Protein AF-A0AAD6MVU9-F1 (afdb_monomer_lite)

Foldseek 3Di:
DEEEEAEFQQLCRVLVVVLCVPPVVAAEAEEPDAADLDLDDPPPDDPLLPDDDDDDDPDDDRPHYHPDLVVSCVVCVVVLVGHYYYHRPQDDVSVVVQVVDLSYAYEYGGEPLVLSQVSSCVSCVVSVHHRDDSVSSVVSRCCCAPNPPRHCVVSVVPGLHYHYDHDNDSVVVSVVCVLQVPVPSCSSPPDLLVVQLVVQVVLLVVALQLAGRKKKFKDAPSDTLFIFIKWADPPFDTVVRVRQVVRPVPDHPPPPPVSGRIDHGLRRRDVSNDLVNQDARMEMEMAEQDDPVSLVVCLVSHHQEYEYAYYDPCNVVSCVSCVVSNHHYYYDDDPSQQQAEAEEEPDDDFFCLLVQLLCVVLRYHYDYDPALVVLVVGLAYEYEDFAQLQVRQVSCVVRVNLVSVVVCVVVLGAYEAEASGQVLCEQEEPSDPVGGHSHNHPFYKYFDDLPQAFPPPFAWWAFQKDDPCNQKDFLQGFLLAIFTAQHRIFGFDDPPPVVVVVKTFTWADDPNTIGTQWIDDRNYTYGNTDLSARAPSSSSSSSCSVVVVGIDGDDVVRSVNHDGDGFAAEEEEWEWEQDPLLETDTDAPDDPDDDPPPDDDDPRDYDDLVHLLVLLLQQQLLPHQEYEYEYPYDPVQDFLLRPSVLVNQLSNSSRRSHAYEYEDPQAFDQGNVRDTDGSQNSLSSSRHSHHQAYEAEQQLVVLLVVCVVVVNDAPCRGSLQNNCNRRNLSRYEYEWEWEKDFDQDPVVAPDDKDQDPDADPVRGRIIFIWTADPRRPGTDSDTPLSSLLSSVSSRHQEYEYEYPVQAPVLQAFDLVVQQVNVVRDSHAYETDGNNNDLVSSLCNVVSHPHSHYYDYPCCVVPVDGPNRSQVVCVVVVGGHRDRDDHD

Sequence (887 aa):
MLIGLCGGICAGKHTIAEYLIQHQGFQLLELAEKPPHHFAEDSDDDPRLHASEIKRNGDSKSEFVFQTADALLDFVTKRWQERWVTTDIADGTTLDRFLLRPFFLLVSVDAPVSLRWKRFSDRCWRRQLDPPDLEKFVLWNDRHLYQKDIGRVYLTDKAQVRLFNPSSSLDELHKSLKTLDLADEQRLRPNWDQYFMQLASLAAQRSNCMKRRVGCVLVRECRVISTGYNGTPRHLANCNEGGCPRCNRGDGGGVGLSTCLCLHAEENALLEAGRERIREGAILYCDTCPCLTCTVKITQVGISEVVYSQGYNMDKDSAAILESAGVRLRQFSPKFFAMPTVHLLDYVAGNIRSLVNAINQVGYEVEWVKSPEDVKNADKLILPGVGHFGHCLSQLEKGGFLGPIREHISAGKPFMGICVGLQALFQGSEEDPNVPGLGLIPIHIQKFDDLTKSVPHIGWNSALNTGDAKEQSFYGLRPSSKYYYVHSYAALYEPGVLEKDGWSVATATYGEQEFIGAISRGNIFGTQFHPEKSGVAGLRAIRAFLTGDKFQTLPQEILAAQKDGLTRRVIACLDVRTNDSGDLVVTKGDQYDVREKSGVDAGGQVRNLGKPVDMAKKYYEQGSDEVTFLNITSFRNCPLADTPMLEILRRTSETVFVPLTIGGGIKDAVDTDGTHVPALDVATMYFKSGADKVSIGSDAVFAAEDYYQAGKKLSGTTAIETISQAYGKQAVVVSVDPKRVYVDRPEDTHHHTLKTAYPNAAGQSYCWYQCTVKGGRETRDMDVRQLVQAVEAMGAGEILLNCIDKDGSNSGFDLELINDVKASIKIPVIASSGAGNPGHFAEVFNKTSTDAALGAGMFHRGEYTVSEVKDYLQNDGFLVRQFEAEI

pLDDT: mean 85.78, std 14.1, range [27.03, 98.62]

InterPro domains:
  IPR002125 Cytidine and deoxycytidylate deaminase domain [PF00383] (191-309)
  IPR002125 Cytidine and deoxycytidylate deaminase domain [PS51747] (191-329)
  IPR004651 Histidine biosynthesis, HisF [TIGR00735] (566-881)
  IPR004651 Histidine biosynthesis, HisF [cd04731] (568-875)
  IPR006062 Histidine biosynthesis protein [PF00977] (569-865)
  IPR010139 Imidazole glycerol phosphate synthase, subunit H [MF_00278] (341-548)
  IPR010139 Imidazole glycerol phosphate synthase, subunit H [TIGR01855] (342-546)
  IPR010139 Imidazole glycerol phosphate synthase, subunit H [cd01748] (342-546)
  IPR011060 Ribulose-phosphate binding barrel [SSF51366] (566-882)
  IPR013785 Aldolase-type TIM barrel [G3DSA:3.20.20.70] (568-884)
  IPR016192 APOBEC/CMP deaminase, zinc-binding [PS00903] (264-298)
  IPR016193 Cytidine deaminase-like [SSF53927] (193-333)
  IPR017926 Glutamine amidotransferase [PF00117] (344-535)
  IPR027417 P-loop containing nucleoside triphosphate hydrolase [G3DSA:3.40.50.300] (2-181)
  IPR027417 P-loop containing nucleoside triphosphate hydrolase [SSF52540] (1-174)
  IPR029062 Class I glutamine amidotransferase-like [G3DSA:3.40.50.880] (341-565)
  IPR029062 Class I glutamine amidotransferase-like [SSF52317] (339-546)
  IPR035105 Deoxycytidylate deaminase domain [cd01286] (193-322)
  IPR050064 Imidazole glycerol phosphate synthase HisA/HisF [PTHR21235] (564-882)

Organism: NCBI:txid1324776

Structure (mmCIF, N/CA/C/O backbone):
data_AF-A0AAD6MVU9-F1
#
_entry.id   AF-A0AAD6MVU9-F1
#
loop_
_atom_site.group_PDB
_atom_site.id
_atom_site.type_symbol
_atom_site.label_atom_id
_atom_site.label_alt_id
_atom_site.label_comp_id
_atom_site.label_asym_id
_atom_site.label_entity_id
_atom_site.label_seq_id
_atom_site.pdbx_PDB_ins_code
_atom_site.Cartn_x
_atom_site.Cartn_y
_atom_site.Cartn_z
_atom_site.occupancy
_atom_site.B_iso_or_equiv
_atom_site.auth_seq_id
_atom_site.auth_comp_id
_atom_site.auth_asym_id
_atom_site.auth_atom_id
_atom_site.pdbx_PDB_model_num
ATOM 1 N N . MET A 1 1 ? -15.084 7.248 42.751 1.00 89.50 1 MET A N 1
ATOM 2 C CA . MET A 1 1 ? -13.781 7.167 42.052 1.00 89.50 1 MET A CA 1
ATOM 3 C C . MET A 1 1 ? -12.964 8.421 42.328 1.00 89.50 1 MET A C 1
ATOM 5 O O . MET A 1 1 ? -13.518 9.508 42.246 1.00 89.50 1 MET A O 1
ATOM 9 N N . LEU A 1 2 ? -11.669 8.288 42.624 1.00 94.00 2 LEU A N 1
ATOM 10 C CA . LEU A 1 2 ? -10.720 9.401 42.752 1.00 94.00 2 LEU A CA 1
ATOM 11 C C . LEU A 1 2 ? -9.628 9.272 41.685 1.00 94.00 2 LEU A C 1
ATOM 13 O O . LEU A 1 2 ? -8.899 8.285 41.682 1.00 94.00 2 LEU A O 1
ATOM 17 N N . ILE A 1 3 ? -9.502 10.261 40.803 1.00 94.12 3 ILE A N 1
ATOM 18 C CA . ILE A 1 3 ? -8.452 10.323 39.783 1.00 94.12 3 ILE A CA 1
ATOM 19 C C . ILE A 1 3 ? -7.361 11.296 40.228 1.00 94.12 3 ILE A C 1
ATOM 21 O O . ILE A 1 3 ? -7.610 12.477 40.453 1.00 94.12 3 ILE A O 1
ATOM 25 N N . GLY A 1 4 ? -6.137 10.796 40.318 1.00 93.56 4 GLY A N 1
ATOM 26 C CA . GLY A 1 4 ? -4.933 11.595 40.477 1.00 93.56 4 GLY A CA 1
ATOM 27 C C . GLY A 1 4 ? -4.269 11.849 39.132 1.00 93.56 4 GLY A C 1
ATOM 28 O O . GLY A 1 4 ? -4.043 10.900 38.387 1.00 93.56 4 GLY A O 1
ATOM 29 N N . LEU A 1 5 ? -3.922 13.096 38.818 1.00 92.69 5 LEU A N 1
ATOM 30 C CA . LEU A 1 5 ? -3.217 13.441 37.581 1.00 92.69 5 LEU A CA 1
ATOM 31 C C . LEU A 1 5 ? -1.790 13.912 37.877 1.00 92.69 5 LEU A C 1
ATOM 33 O O . LEU A 1 5 ? -1.588 14.928 38.542 1.00 92.69 5 LEU A O 1
ATOM 37 N N . CYS A 1 6 ? -0.793 13.226 37.319 1.00 89.75 6 CYS A N 1
ATOM 38 C CA . CYS A 1 6 ? 0.615 13.626 37.382 1.00 89.75 6 CYS A CA 1
ATOM 39 C C . CYS A 1 6 ? 1.203 13.807 35.971 1.00 89.75 6 CYS A C 1
ATOM 41 O O . CYS A 1 6 ? 0.567 13.484 34.971 1.00 89.75 6 CYS A O 1
ATOM 43 N N . GLY A 1 7 ? 2.393 14.406 35.861 1.00 86.88 7 GLY A N 1
ATOM 44 C CA . GLY A 1 7 ? 3.045 14.577 34.559 1.00 86.88 7 GLY A CA 1
ATOM 45 C C . GLY A 1 7 ? 4.036 15.733 34.469 1.00 86.88 7 GLY A C 1
ATOM 46 O O . GLY A 1 7 ? 4.140 16.579 35.376 1.00 86.88 7 GLY A O 1
ATOM 47 N N . GLY A 1 8 ? 4.731 15.776 33.331 1.00 82.94 8 GLY A N 1
ATOM 48 C CA . GLY A 1 8 ? 5.742 16.779 33.000 1.00 82.94 8 GLY A CA 1
ATOM 49 C C . GLY A 1 8 ? 5.197 18.207 32.877 1.00 82.94 8 GLY A C 1
ATOM 50 O O . GLY A 1 8 ? 3.982 18.463 32.873 1.00 82.94 8 GLY A O 1
ATOM 51 N N . ILE A 1 9 ? 6.116 19.169 32.778 1.00 85.88 9 ILE A N 1
ATOM 52 C CA . ILE A 1 9 ? 5.793 20.587 32.567 1.00 85.88 9 ILE A CA 1
ATOM 53 C C . ILE A 1 9 ? 4.980 20.716 31.273 1.00 85.88 9 ILE A C 1
ATOM 55 O O . ILE A 1 9 ? 5.391 20.204 30.237 1.00 85.88 9 ILE A O 1
ATOM 59 N N . CYS A 1 10 ? 3.810 21.362 31.336 1.00 85.56 10 CYS A N 1
ATOM 60 C CA . CYS A 1 10 ? 2.915 21.590 30.188 1.00 85.56 10 CYS A CA 1
ATOM 61 C C . CYS A 1 10 ? 2.431 20.339 29.417 1.00 85.56 10 CYS A C 1
ATOM 63 O O . CYS A 1 10 ? 1.981 20.450 28.276 1.00 85.56 10 CYS A O 1
ATOM 65 N N . ALA A 1 11 ? 2.412 19.163 30.053 1.00 85.50 11 ALA A N 1
ATOM 66 C CA . ALA A 1 11 ? 1.890 17.934 29.439 1.00 85.50 11 ALA A CA 1
ATOM 67 C C . ALA A 1 11 ? 0.358 17.923 29.215 1.00 85.50 11 ALA A C 1
ATOM 69 O O . ALA A 1 11 ? -0.141 17.183 28.372 1.00 85.50 11 ALA A O 1
ATOM 70 N N . GLY A 1 12 ? -0.396 18.782 29.916 1.00 86.44 12 GLY A N 1
ATOM 71 C CA . GLY A 1 12 ? -1.854 18.918 29.747 1.00 86.44 12 GLY A CA 1
ATOM 72 C C . GLY A 1 12 ? -2.711 18.367 30.893 1.00 86.44 12 GLY A C 1
ATOM 73 O O . GLY A 1 12 ? -3.924 18.295 30.755 1.00 86.44 12 GLY A O 1
ATOM 74 N N . LYS A 1 13 ? -2.119 18.023 32.046 1.00 88.56 13 LYS A N 1
ATOM 75 C CA . LYS A 1 13 ? -2.857 17.489 33.211 1.00 88.56 13 LYS A CA 1
ATOM 76 C C . LYS A 1 13 ? -4.046 18.346 33.679 1.00 88.56 13 LYS A C 1
ATOM 78 O O . LYS A 1 13 ? -5.113 17.804 33.917 1.00 88.56 13 LYS A O 1
ATOM 83 N N . HIS A 1 14 ? -3.901 19.671 33.755 1.00 87.44 14 HIS A N 1
ATOM 84 C CA . HIS A 1 14 ? -5.002 20.552 34.180 1.00 87.44 14 HIS A CA 1
ATOM 85 C C . HIS A 1 14 ? -6.142 20.571 33.161 1.00 87.44 14 HIS A C 1
ATOM 87 O O . HIS A 1 14 ? -7.301 20.536 33.540 1.00 87.44 14 HIS A O 1
ATOM 93 N N . THR A 1 15 ? -5.813 20.535 31.871 1.00 87.88 15 THR A N 1
ATOM 94 C CA . THR A 1 15 ? -6.799 20.440 30.791 1.00 87.88 15 THR A CA 1
ATOM 95 C C . THR A 1 15 ? -7.593 19.136 30.867 1.00 87.88 15 THR A C 1
ATOM 97 O O . THR A 1 15 ? -8.798 19.127 30.653 1.00 87.88 15 THR A O 1
ATOM 100 N N . ILE A 1 16 ? -6.939 18.029 31.227 1.00 89.62 16 ILE A N 1
ATOM 101 C CA . ILE A 1 16 ? -7.624 16.749 31.448 1.00 89.62 16 ILE A CA 1
ATOM 102 C C . ILE A 1 16 ? -8.516 16.820 32.695 1.00 89.62 16 ILE A C 1
ATOM 104 O O . ILE A 1 16 ? -9.639 16.328 32.651 1.00 89.62 16 ILE A O 1
ATOM 108 N N . ALA A 1 17 ? -8.069 17.463 33.781 1.00 89.44 17 ALA A N 1
ATOM 109 C CA . ALA A 1 17 ? -8.919 17.698 34.952 1.00 89.44 17 ALA A CA 1
ATOM 110 C C . ALA A 1 17 ? -10.170 18.513 34.587 1.00 89.44 17 ALA A C 1
ATOM 112 O O . ALA A 1 17 ? -11.277 18.124 34.947 1.00 89.44 17 ALA A O 1
ATOM 113 N N . GLU A 1 18 ? -10.006 19.599 33.827 1.00 88.25 18 GLU A N 1
ATOM 114 C CA . GLU A 1 18 ? -11.110 20.425 33.322 1.00 88.25 18 GLU A CA 1
ATOM 115 C C . GLU A 1 18 ? -12.086 19.602 32.474 1.00 88.25 18 GLU A C 1
ATOM 117 O O . GLU A 1 18 ? -13.294 19.680 32.691 1.00 88.25 18 GLU A O 1
ATOM 122 N N . TYR A 1 19 ? -11.577 18.749 31.581 1.00 89.75 19 TYR A N 1
ATOM 123 C CA . TYR A 1 19 ? -12.406 17.839 30.792 1.00 89.75 19 TYR A CA 1
ATOM 124 C C . TYR A 1 19 ? -13.219 16.880 31.677 1.00 89.75 19 TYR A C 1
ATOM 126 O O . TYR A 1 19 ? -14.423 16.721 31.474 1.00 89.75 19 TYR A O 1
ATOM 134 N N . LEU A 1 20 ? -12.591 16.264 32.685 1.00 90.19 20 LEU A N 1
ATOM 135 C CA . LEU A 1 20 ? -13.273 15.358 33.616 1.00 90.19 20 LEU A CA 1
ATOM 136 C C . LEU A 1 20 ? -14.393 16.074 34.385 1.00 90.19 20 LEU A C 1
ATOM 138 O O . LEU A 1 20 ? -15.473 15.510 34.573 1.00 90.19 20 LEU A O 1
ATOM 142 N N . ILE A 1 21 ? -14.158 17.322 34.793 1.00 90.19 21 ILE A N 1
ATOM 143 C CA . ILE A 1 21 ? -15.142 18.141 35.507 1.00 90.19 21 ILE A CA 1
ATOM 144 C C . ILE A 1 21 ? -16.312 18.504 34.587 1.00 90.19 21 ILE A C 1
ATOM 146 O O . ILE A 1 21 ? -17.469 18.266 34.930 1.00 90.19 21 ILE A O 1
ATOM 150 N N . GLN A 1 22 ? -16.021 19.034 33.399 1.00 87.31 22 GLN A N 1
ATOM 151 C CA . GLN A 1 22 ? -17.035 19.558 32.480 1.00 87.31 22 GLN A CA 1
ATOM 152 C C . GLN A 1 22 ? -17.851 18.461 31.788 1.00 87.31 22 GLN A C 1
ATOM 154 O O . GLN A 1 22 ? -19.041 18.648 31.542 1.00 87.31 22 GLN A O 1
ATOM 159 N N . HIS A 1 23 ? -17.228 17.325 31.466 1.00 86.00 23 HIS A N 1
ATOM 160 C CA . HIS A 1 23 ? -17.834 16.301 30.611 1.00 86.00 23 HIS A CA 1
ATOM 161 C C . HIS A 1 23 ? -18.105 14.969 31.313 1.00 86.00 23 HIS A C 1
ATOM 163 O O . HIS A 1 23 ? -18.920 14.192 30.818 1.00 86.00 23 HIS A O 1
ATOM 169 N N . GLN A 1 24 ? -17.454 14.681 32.445 1.00 85.75 24 GLN A N 1
ATOM 170 C CA . GLN A 1 24 ? -17.607 13.403 33.155 1.00 85.75 24 GLN A CA 1
ATOM 171 C C . GLN A 1 24 ? -18.107 13.551 34.601 1.00 85.75 24 GLN A C 1
ATOM 173 O O . GLN A 1 24 ? -18.178 12.557 35.330 1.00 85.75 24 GLN A O 1
ATOM 178 N N . GLY A 1 25 ? -18.508 14.761 35.009 1.00 88.56 25 GLY A N 1
ATOM 179 C CA . GLY A 1 25 ? -19.141 15.025 36.304 1.00 88.56 25 GLY A CA 1
ATOM 180 C C . GLY A 1 25 ? -18.203 14.872 37.502 1.00 88.56 25 GLY A C 1
ATOM 181 O O . GLY A 1 25 ? -18.663 14.545 38.592 1.00 88.56 25 GLY A O 1
ATOM 182 N N . PHE A 1 26 ? -16.894 15.047 37.303 1.00 92.56 26 PHE A N 1
ATOM 183 C CA . PHE A 1 26 ? -15.924 15.045 38.396 1.00 92.56 26 PHE A CA 1
ATOM 184 C C . PHE A 1 26 ? -15.922 16.380 39.148 1.00 92.56 26 PHE A C 1
ATOM 186 O O . PHE A 1 26 ? -16.211 17.431 38.582 1.00 92.56 26 PHE A O 1
ATOM 193 N N . GLN A 1 27 ? -15.533 16.348 40.419 1.00 91.50 27 GLN A N 1
ATOM 194 C CA . GLN A 1 27 ? -15.290 17.538 41.231 1.00 91.50 27 GLN A CA 1
ATOM 195 C C . GLN A 1 27 ? -13.815 17.619 41.635 1.00 91.50 27 GLN A C 1
ATOM 197 O O . GLN A 1 27 ? -13.184 16.604 41.940 1.00 91.50 27 GLN A O 1
ATOM 202 N N . LEU A 1 28 ? -13.259 18.831 41.608 1.00 90.88 28 LEU A N 1
ATOM 203 C CA . LEU A 1 28 ? -11.859 19.084 41.941 1.00 90.88 28 LEU A CA 1
ATOM 204 C C . LEU A 1 28 ? -11.642 19.060 43.459 1.00 90.88 28 LEU A C 1
ATOM 206 O O . LEU A 1 28 ? -12.373 19.721 44.195 1.00 90.88 28 LEU A O 1
ATOM 210 N N . LEU A 1 29 ? -10.603 18.353 43.903 1.00 90.62 29 LEU A N 1
ATOM 211 C CA . LEU A 1 29 ? -10.089 18.396 45.271 1.00 90.62 29 LEU A CA 1
ATOM 212 C C . LEU A 1 29 ? -8.686 18.999 45.277 1.00 90.62 29 LEU A C 1
ATOM 214 O O . LEU A 1 29 ? -7.821 18.563 44.508 1.00 90.62 29 LEU A O 1
ATOM 218 N N . GLU A 1 30 ? -8.460 19.951 46.177 1.00 87.12 30 GLU A N 1
ATOM 219 C CA . GLU A 1 30 ? -7.196 20.686 46.282 1.00 87.12 30 GLU A CA 1
ATOM 220 C C . GLU A 1 30 ? -6.550 20.498 47.660 1.00 87.12 30 GLU A C 1
ATOM 222 O O . GLU A 1 30 ? -7.236 20.373 48.684 1.00 87.12 30 GLU A O 1
ATOM 227 N N . LEU A 1 31 ? -5.217 20.515 47.690 1.00 83.56 31 LEU A N 1
ATOM 228 C CA . LEU A 1 31 ? -4.439 20.581 48.927 1.00 83.56 31 LEU A CA 1
ATOM 229 C C . LEU A 1 31 ? -3.981 22.022 49.195 1.00 83.56 31 LEU A C 1
ATOM 231 O O . LEU A 1 31 ? -3.546 22.733 48.291 1.00 83.56 31 LEU A O 1
ATOM 235 N N . ALA A 1 32 ? -4.095 22.465 50.450 1.00 75.19 32 ALA A N 1
ATOM 236 C CA . ALA A 1 32 ? -3.745 23.825 50.864 1.00 75.19 32 ALA A CA 1
ATOM 237 C C . ALA A 1 32 ? -2.238 24.103 50.730 1.00 75.19 32 ALA A C 1
ATOM 239 O O . ALA A 1 32 ? -1.842 25.199 50.332 1.00 75.19 32 ALA A O 1
ATOM 240 N N . GLU A 1 33 ? -1.402 23.102 51.020 1.00 66.12 33 GLU A N 1
ATOM 241 C CA . GLU A 1 33 ? 0.029 23.135 50.727 1.00 66.12 33 GLU A CA 1
ATOM 242 C C . GLU A 1 33 ? 0.256 22.755 49.261 1.00 66.12 33 GLU A C 1
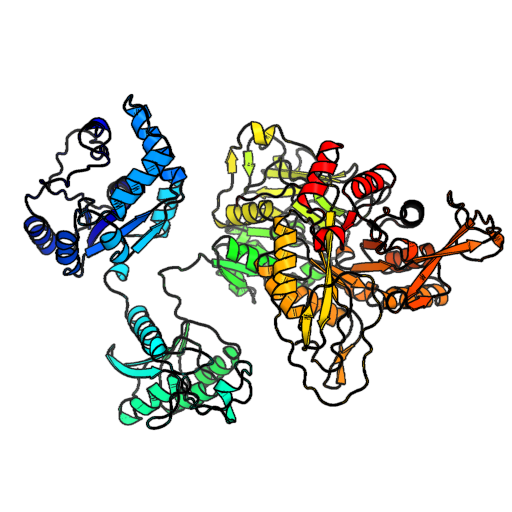ATOM 244 O O . GLU A 1 33 ? 0.245 21.582 48.884 1.00 66.12 33 GLU A O 1
ATOM 249 N N . LYS A 1 34 ? 0.458 23.768 48.414 1.00 61.75 34 LYS A N 1
ATOM 250 C CA . LYS A 1 34 ? 0.869 23.552 47.025 1.00 61.75 34 LYS A CA 1
ATOM 251 C C . LYS A 1 34 ? 2.369 23.227 47.004 1.00 61.75 34 LYS A C 1
ATOM 253 O O . LYS A 1 34 ? 3.143 23.970 47.611 1.00 61.75 34 LYS A O 1
ATOM 258 N N . PRO A 1 35 ? 2.810 22.160 46.314 1.00 55.78 35 PRO A N 1
ATOM 259 C CA . PRO A 1 35 ? 4.232 21.866 46.200 1.00 55.78 35 PRO A CA 1
ATOM 260 C C . PRO A 1 35 ? 4.964 23.038 45.532 1.00 55.78 35 PRO A C 1
ATOM 262 O O . PRO A 1 35 ? 4.426 23.608 44.575 1.00 55.78 35 PRO A O 1
ATOM 265 N N . PRO A 1 36 ? 6.178 23.393 45.988 1.00 52.28 36 PRO A N 1
ATOM 266 C CA . PRO A 1 36 ? 6.953 24.452 45.364 1.00 52.28 36 PRO A CA 1
ATOM 267 C C . PRO A 1 36 ? 7.212 24.098 43.897 1.00 52.28 36 PRO A C 1
ATOM 269 O O . PRO A 1 36 ? 7.791 23.063 43.566 1.00 52.28 36 PRO A O 1
ATOM 272 N N . HIS A 1 37 ? 6.740 24.953 42.997 1.00 52.88 37 HIS A N 1
ATOM 273 C CA . HIS A 1 37 ? 6.951 24.833 41.560 1.00 52.88 37 HIS A CA 1
ATOM 274 C C . HIS A 1 37 ? 8.289 25.477 41.174 1.00 52.88 37 HIS A C 1
ATOM 276 O O . HIS A 1 37 ? 8.304 26.364 40.331 1.00 52.88 37 HIS A O 1
ATOM 282 N N . HIS A 1 38 ? 9.394 25.056 41.793 1.00 52.22 38 HIS A N 1
ATOM 283 C CA . HIS A 1 38 ? 10.708 25.587 41.437 1.00 52.22 38 HIS A CA 1
ATOM 284 C C . HIS A 1 38 ? 11.163 24.996 40.107 1.00 52.22 38 HIS A C 1
ATOM 286 O O . HIS A 1 38 ? 11.596 23.845 40.040 1.00 52.22 38 HIS A O 1
ATOM 292 N N . PHE A 1 39 ? 11.010 25.768 39.029 1.00 52.72 39 PHE A N 1
ATOM 293 C CA . PHE A 1 39 ? 11.530 25.390 37.715 1.00 52.72 39 PHE A CA 1
ATOM 294 C C . PHE A 1 39 ? 12.964 25.915 37.512 1.00 52.72 39 PHE A C 1
ATOM 296 O O . PHE A 1 39 ? 13.703 25.348 36.707 1.00 52.72 39 PHE A O 1
ATOM 303 N N . ALA A 1 40 ? 13.384 26.940 38.269 1.00 47.25 40 ALA A N 1
ATOM 304 C CA . ALA A 1 40 ? 14.672 27.631 38.141 1.00 47.25 40 ALA A CA 1
ATOM 305 C C . ALA A 1 40 ? 15.431 27.794 39.482 1.00 47.25 40 ALA A C 1
ATOM 307 O O . ALA A 1 40 ? 14.891 27.507 40.546 1.00 47.25 40 ALA A O 1
ATOM 308 N N . GLU A 1 41 ? 16.702 28.225 39.423 1.00 45.50 41 GLU A N 1
ATOM 309 C CA . GLU A 1 41 ? 17.428 28.749 40.599 1.00 45.50 41 GLU A CA 1
ATOM 310 C C . GLU A 1 41 ? 16.783 30.074 41.050 1.00 45.50 41 GLU A C 1
ATOM 312 O O . GLU A 1 41 ? 16.230 30.787 40.210 1.00 45.50 41 GLU A O 1
ATOM 317 N N . ASP A 1 42 ? 16.859 30.393 42.348 1.00 42.94 42 ASP A N 1
ATOM 318 C CA . ASP A 1 42 ? 16.084 31.420 43.083 1.00 42.94 42 ASP A CA 1
ATOM 319 C C . ASP A 1 42 ? 15.982 32.840 42.458 1.00 42.94 42 ASP A C 1
ATOM 321 O O . ASP A 1 42 ? 15.224 33.667 42.963 1.00 42.94 42 ASP A O 1
ATOM 325 N N . SER A 1 43 ? 16.696 33.163 41.371 1.00 42.94 43 SER A N 1
ATOM 326 C CA . SER A 1 43 ? 16.616 34.456 40.668 1.00 42.94 43 SER A CA 1
ATOM 327 C C . SER A 1 43 ? 15.764 34.482 39.386 1.00 42.94 43 SER A C 1
ATOM 329 O O . SER A 1 43 ? 15.484 35.575 38.901 1.00 42.94 43 SER A O 1
ATOM 331 N N . ASP A 1 44 ? 15.364 33.331 38.828 1.00 47.31 44 ASP A N 1
ATOM 332 C CA . ASP A 1 44 ? 14.677 33.224 37.515 1.00 47.31 44 ASP A CA 1
ATOM 333 C C . ASP A 1 44 ? 13.225 32.694 37.606 1.00 47.31 44 ASP A C 1
ATOM 335 O O . ASP A 1 44 ? 12.523 32.582 36.597 1.00 47.31 44 ASP A O 1
ATOM 339 N N . ASP A 1 45 ? 12.765 32.342 38.809 1.00 49.59 45 ASP A N 1
ATOM 340 C CA . ASP A 1 45 ? 11.480 31.683 39.061 1.00 49.59 45 ASP A CA 1
ATOM 341 C C . ASP A 1 45 ? 10.358 32.731 39.236 1.00 49.59 45 ASP A C 1
ATOM 343 O O . ASP A 1 45 ? 10.011 33.136 40.345 1.00 49.59 45 ASP A O 1
ATOM 347 N N . ASP A 1 46 ? 9.810 33.244 38.126 1.00 55.62 46 ASP A N 1
ATOM 348 C CA . ASP A 1 46 ? 8.706 34.215 38.176 1.00 55.62 46 ASP A CA 1
ATOM 349 C C . ASP A 1 46 ? 7.392 33.526 38.613 1.00 55.62 46 ASP A C 1
ATOM 351 O O . ASP A 1 46 ? 6.893 32.649 37.893 1.00 55.62 46 ASP A O 1
ATOM 355 N N . PRO A 1 47 ? 6.746 33.945 39.721 1.00 54.78 47 PRO A N 1
ATOM 356 C CA . PRO A 1 47 ? 5.483 33.366 40.194 1.00 54.78 47 PRO A CA 1
ATOM 357 C C . PRO A 1 47 ? 4.353 33.412 39.153 1.00 54.78 47 PRO A C 1
ATOM 359 O O . PRO A 1 47 ? 3.411 32.614 39.186 1.00 54.78 47 PRO A O 1
ATOM 362 N N . ARG A 1 48 ? 4.443 34.331 38.182 1.00 54.16 48 ARG A N 1
ATOM 363 C CA . ARG A 1 48 ? 3.531 34.436 37.038 1.00 54.16 48 ARG A CA 1
ATOM 364 C C . ARG A 1 48 ? 3.722 33.316 36.011 1.00 54.16 48 ARG A C 1
ATOM 366 O O . ARG A 1 48 ? 2.918 33.252 35.087 1.00 54.16 48 ARG A O 1
ATOM 373 N N . LEU A 1 49 ? 4.703 32.422 36.126 1.00 52.28 49 LEU A N 1
ATOM 374 C CA . LEU A 1 49 ? 4.892 31.264 35.233 1.00 52.28 49 LEU A CA 1
ATOM 375 C C . LEU A 1 49 ? 4.177 29.995 35.722 1.00 52.28 49 LEU A C 1
ATOM 377 O O . LEU A 1 49 ? 3.933 29.069 34.936 1.00 52.28 49 LEU A O 1
ATOM 381 N N . HIS A 1 50 ? 3.765 29.955 36.992 1.00 57.94 50 HIS A N 1
ATOM 382 C CA . HIS A 1 50 ? 3.016 28.827 37.541 1.00 57.94 50 HIS A CA 1
ATOM 383 C C . HIS A 1 50 ? 1.691 28.617 36.796 1.00 57.94 50 HIS A C 1
ATOM 385 O O . HIS A 1 50 ? 1.069 29.559 36.297 1.00 57.94 50 HIS A O 1
ATOM 391 N N . ALA A 1 51 ? 1.254 27.361 36.661 1.00 53.12 51 ALA A N 1
ATOM 392 C CA . ALA A 1 51 ? 0.003 27.047 35.972 1.00 53.12 51 ALA A CA 1
ATOM 393 C C . ALA A 1 51 ? -1.153 27.877 36.559 1.00 53.12 51 ALA A C 1
ATOM 395 O O . ALA A 1 51 ? -1.241 28.055 37.768 1.00 53.12 51 ALA A O 1
ATOM 396 N N . SER A 1 52 ? -1.993 28.450 35.691 1.00 48.91 52 SER A N 1
ATOM 397 C CA . SER A 1 52 ? -3.187 29.172 36.135 1.00 48.91 52 SER A CA 1
ATOM 398 C C . SER A 1 52 ? -4.053 28.201 36.908 1.00 48.91 52 SER A C 1
ATOM 400 O O . SER A 1 52 ? -4.366 27.134 36.380 1.00 48.91 52 SER A O 1
ATOM 402 N N . GLU A 1 53 ? -4.451 28.605 38.109 1.00 50.59 53 GLU A N 1
ATOM 403 C CA . GLU A 1 53 ? -5.629 28.059 38.771 1.00 50.59 53 GLU A CA 1
ATOM 404 C C . GLU A 1 53 ? -6.758 27.964 37.736 1.00 50.59 53 GLU A C 1
ATOM 406 O O . GLU A 1 53 ? -6.940 28.888 36.931 1.00 50.59 53 GLU A O 1
ATOM 411 N N . ILE A 1 54 ? -7.443 26.820 37.709 1.00 46.78 54 ILE A N 1
ATOM 412 C CA . ILE A 1 54 ? -8.553 26.524 36.797 1.00 46.78 54 ILE A CA 1
ATOM 413 C C . ILE A 1 54 ? -9.476 27.753 36.743 1.00 46.78 54 ILE A C 1
ATOM 415 O O . ILE A 1 54 ? -9.923 28.247 37.782 1.00 46.78 54 ILE A O 1
ATOM 419 N N . LYS A 1 55 ? -9.670 28.322 35.540 1.00 41.16 55 LYS A N 1
ATOM 420 C CA . LYS A 1 55 ? -10.344 29.621 35.360 1.00 41.16 55 LYS A CA 1
ATOM 421 C C . LYS A 1 55 ? -11.761 29.554 35.935 1.00 41.16 55 LYS A C 1
ATOM 423 O O . LYS A 1 55 ? -12.631 28.871 35.404 1.00 41.16 55 LYS A O 1
ATOM 428 N N . ARG A 1 56 ? -11.963 30.311 37.015 1.00 46.28 56 ARG A N 1
ATOM 429 C CA . ARG A 1 56 ? -13.220 30.480 37.748 1.00 46.28 56 ARG A CA 1
ATOM 430 C C . ARG A 1 56 ? -14.225 31.229 36.868 1.00 46.28 56 ARG A C 1
ATOM 432 O O . ARG A 1 56 ? -14.077 32.432 36.667 1.00 46.28 56 ARG A O 1
ATOM 439 N N . ASN A 1 57 ? -15.246 30.544 36.360 1.00 35.84 57 ASN A N 1
ATOM 440 C CA . ASN A 1 57 ? -16.491 31.235 36.028 1.00 35.84 57 ASN A CA 1
ATOM 441 C C . ASN A 1 57 ? -17.155 31.624 37.359 1.00 35.84 57 ASN A C 1
ATOM 443 O O . ASN A 1 57 ? -17.081 30.860 38.317 1.00 35.84 57 ASN A O 1
ATOM 447 N N . GLY A 1 58 ? -17.682 32.847 37.442 1.00 37.12 58 GLY A N 1
ATOM 448 C CA . GLY A 1 58 ? -18.055 33.516 38.694 1.00 37.12 58 GLY A CA 1
ATOM 449 C C . GLY A 1 58 ? -18.819 32.656 39.716 1.00 37.12 58 GLY A C 1
ATOM 450 O O . GLY A 1 58 ? -19.682 31.865 39.355 1.00 37.12 58 GLY A O 1
ATOM 451 N N . ASP A 1 59 ? -18.495 32.897 40.992 1.00 34.78 59 ASP A N 1
ATOM 452 C CA . ASP A 1 59 ? -19.194 32.493 42.227 1.00 34.78 59 ASP A CA 1
ATOM 453 C C . ASP A 1 59 ? -18.983 31.119 42.900 1.00 34.78 59 ASP A C 1
ATOM 455 O O . ASP A 1 59 ? -19.534 30.920 43.980 1.00 34.78 59 ASP A O 1
ATOM 459 N N . SER A 1 60 ? -18.098 30.222 42.446 1.00 38.78 60 SER A N 1
ATOM 460 C CA . SER A 1 60 ? -17.727 29.046 43.270 1.00 38.78 60 SER A CA 1
ATOM 461 C C . SER A 1 60 ? -16.269 29.083 43.744 1.00 38.78 60 SER A C 1
ATOM 463 O O . SER A 1 60 ? -15.341 28.875 42.960 1.00 38.78 60 SER A O 1
ATOM 465 N N . LYS A 1 61 ? -16.043 29.294 45.049 1.00 42.66 61 LYS A N 1
ATOM 466 C CA . LYS A 1 61 ? -14.839 28.765 45.726 1.00 42.66 61 LYS A CA 1
ATOM 467 C C . LYS A 1 61 ? -14.794 27.251 45.469 1.00 42.66 61 LYS A C 1
ATOM 469 O O . LYS A 1 61 ? -15.860 26.638 45.443 1.00 42.66 61 LYS A O 1
ATOM 474 N N . SER A 1 62 ? -13.619 26.636 45.300 1.00 50.53 62 SER A N 1
ATOM 475 C CA . SER A 1 62 ? -13.548 25.177 45.433 1.00 50.53 62 SER A CA 1
ATOM 476 C C . SER A 1 62 ? -14.087 24.833 46.825 1.00 50.53 62 SER A C 1
ATOM 478 O O . SER A 1 62 ? -13.589 25.323 47.838 1.00 50.53 62 SER A O 1
ATOM 480 N N . GLU A 1 63 ? -15.188 24.084 46.885 1.00 61.47 63 GLU A N 1
ATOM 481 C CA . GLU A 1 63 ? -15.843 23.754 48.159 1.00 61.47 63 GLU A CA 1
ATOM 482 C C . GLU A 1 63 ? -14.951 22.850 49.034 1.00 61.47 63 GLU A C 1
ATOM 484 O O . GLU A 1 63 ? -15.167 22.736 50.239 1.00 61.47 63 GLU A O 1
ATOM 489 N N . PHE A 1 64 ? -13.923 22.231 48.436 1.00 82.31 64 PHE A N 1
ATOM 490 C CA . PHE A 1 64 ? -13.186 21.102 48.999 1.00 82.31 64 PHE A CA 1
ATOM 491 C C . PHE A 1 64 ? -11.661 21.305 48.942 1.00 82.31 64 PHE A C 1
ATOM 493 O O . PHE A 1 64 ? -10.955 20.675 48.151 1.00 82.31 64 PHE A O 1
ATOM 500 N N . VAL A 1 65 ? -11.155 22.184 49.813 1.00 87.25 65 VAL A N 1
ATOM 501 C CA . VAL A 1 65 ? -9.715 22.375 50.071 1.00 87.25 65 VAL A CA 1
ATOM 502 C C . VAL A 1 65 ? -9.339 21.700 51.389 1.00 87.25 65 VAL A C 1
ATOM 504 O O . VAL A 1 65 ? -9.981 21.938 52.414 1.00 87.25 65 VAL A O 1
ATOM 507 N N . PHE A 1 66 ? -8.276 20.895 51.391 1.00 87.94 66 PHE A N 1
ATOM 508 C CA . PHE A 1 66 ? -7.834 20.140 52.568 1.00 87.94 66 PHE A CA 1
ATOM 509 C C . PHE A 1 66 ? -6.416 20.523 52.984 1.00 87.94 66 PHE A C 1
ATOM 511 O O . PHE A 1 66 ? -5.545 20.733 52.149 1.00 87.94 66 PHE A O 1
ATOM 518 N N . GLN A 1 67 ? -6.165 20.580 54.293 1.00 85.94 67 GLN A N 1
ATOM 519 C CA . GLN A 1 67 ? -4.839 20.906 54.835 1.00 85.94 67 GLN A CA 1
ATOM 520 C C . GLN A 1 67 ? -3.829 19.770 54.650 1.00 85.94 67 GLN A C 1
ATOM 522 O O . GLN A 1 67 ? -2.638 20.017 54.531 1.00 85.94 67 GLN A O 1
ATOM 527 N N . THR A 1 68 ? -4.296 18.520 54.629 1.00 87.50 68 THR A N 1
ATOM 528 C CA . THR A 1 68 ? -3.430 17.344 54.516 1.00 87.50 68 THR A CA 1
ATOM 529 C C . THR A 1 68 ? -4.014 16.317 53.554 1.00 87.50 68 THR A C 1
ATOM 531 O O . THR A 1 68 ? -5.234 16.187 53.414 1.00 87.50 68 THR A O 1
ATOM 534 N N . ALA A 1 69 ? -3.125 15.534 52.938 1.00 87.00 69 ALA A N 1
ATOM 535 C CA . ALA A 1 69 ? -3.466 14.374 52.119 1.00 87.00 69 ALA A CA 1
ATOM 536 C C . ALA A 1 69 ? -4.399 13.387 52.854 1.00 87.00 69 ALA A C 1
ATOM 538 O O . ALA A 1 69 ? -5.320 12.835 52.254 1.00 87.00 69 ALA A O 1
ATOM 539 N N . ASP A 1 70 ? -4.209 13.209 54.166 1.00 87.75 70 ASP A N 1
ATOM 540 C CA . ASP A 1 70 ? -5.032 12.311 54.986 1.00 87.75 70 ASP A CA 1
ATOM 541 C C . ASP A 1 70 ? -6.460 12.829 55.171 1.00 87.75 70 ASP A C 1
ATOM 543 O O . ASP A 1 70 ? -7.407 12.047 55.096 1.00 87.75 70 ASP A O 1
ATOM 547 N N . ALA A 1 71 ? -6.633 14.138 55.378 1.00 89.62 71 ALA A N 1
ATOM 548 C CA . ALA A 1 71 ? -7.957 14.742 55.515 1.00 89.62 71 ALA A CA 1
ATOM 549 C C . ALA A 1 71 ? -8.752 14.652 54.202 1.00 89.62 71 ALA A C 1
ATOM 551 O O . ALA A 1 71 ? -9.942 14.330 54.223 1.00 89.62 71 ALA A O 1
ATOM 552 N N . LEU A 1 72 ? -8.078 14.865 53.065 1.00 91.31 72 LEU A N 1
ATOM 553 C CA . LEU A 1 72 ? -8.656 14.662 51.735 1.00 91.31 72 LEU A CA 1
ATOM 554 C C . LEU A 1 72 ? -9.085 13.203 51.555 1.00 91.31 72 LEU A C 1
ATOM 556 O O . LEU A 1 72 ? -10.220 12.928 51.166 1.00 91.31 72 LEU A O 1
ATOM 560 N N . LEU A 1 73 ? -8.209 12.249 51.882 1.00 90.00 73 LEU A N 1
ATOM 561 C CA . LEU A 1 73 ? -8.532 10.829 51.762 1.00 90.00 73 LEU A CA 1
ATOM 562 C C . LEU A 1 73 ? -9.676 10.395 52.678 1.00 90.00 73 LEU A C 1
ATOM 564 O O . LEU A 1 73 ? -10.501 9.600 52.237 1.00 90.00 73 LEU A O 1
ATOM 568 N N . ASP A 1 74 ? -9.753 10.872 53.922 1.00 91.25 74 ASP A N 1
ATOM 569 C CA . ASP A 1 74 ? -10.867 10.554 54.829 1.00 91.25 74 ASP A CA 1
ATOM 570 C C . ASP A 1 74 ? -12.203 11.063 54.268 1.00 91.25 74 ASP A C 1
ATOM 572 O O . ASP A 1 74 ? -13.196 10.331 54.234 1.00 91.25 74 ASP A O 1
ATOM 576 N N . PHE A 1 75 ? -12.205 12.285 53.730 1.00 93.12 75 PHE A N 1
ATOM 577 C CA . PHE A 1 75 ? -13.361 12.861 53.051 1.00 93.12 75 PHE A CA 1
ATOM 578 C C . PHE A 1 75 ? -13.804 12.016 51.849 1.00 93.12 75 PHE A C 1
ATOM 580 O O . PHE A 1 75 ? -14.967 11.613 51.771 1.00 93.12 75 PHE A O 1
ATOM 587 N N . VAL A 1 76 ? -12.875 11.683 50.948 1.00 92.38 76 VAL A N 1
ATOM 588 C CA . VAL A 1 76 ? -13.177 10.871 49.760 1.00 92.38 76 VAL A CA 1
ATOM 589 C C . VAL A 1 76 ? -13.584 9.454 50.145 1.00 92.38 76 VAL A C 1
ATOM 591 O O . VAL A 1 76 ? -14.479 8.891 49.528 1.00 92.38 76 VAL A O 1
ATOM 594 N N . THR A 1 77 ? -12.985 8.870 51.183 1.00 91.12 77 THR A N 1
ATOM 595 C CA . THR A 1 77 ? -13.320 7.512 51.639 1.00 91.12 77 THR A CA 1
ATOM 596 C C . THR A 1 77 ? -14.779 7.428 52.090 1.00 91.12 77 THR A C 1
ATOM 598 O O . THR A 1 77 ? -15.454 6.448 51.786 1.00 91.12 77 THR A O 1
ATOM 601 N N . LYS A 1 78 ? -15.307 8.467 52.748 1.00 91.94 78 LYS A N 1
ATOM 602 C CA . LYS A 1 78 ? -16.731 8.551 53.129 1.00 91.94 78 LYS A CA 1
ATOM 603 C C . LYS A 1 78 ? -17.665 8.738 51.925 1.00 91.94 78 LYS A C 1
ATOM 605 O O . LYS A 1 78 ? -18.847 8.428 52.030 1.00 91.94 78 LYS A O 1
ATOM 610 N N . ARG A 1 79 ? -17.134 9.212 50.794 1.00 91.81 79 ARG A N 1
ATOM 611 C CA . ARG A 1 79 ? -17.855 9.557 49.555 1.00 91.81 79 ARG A CA 1
ATOM 612 C C . ARG A 1 79 ? -17.272 8.847 48.332 1.00 91.81 79 ARG A C 1
ATOM 614 O O . ARG A 1 79 ? -17.182 9.408 47.242 1.00 91.81 79 ARG A O 1
ATOM 621 N N . TRP A 1 80 ? -16.827 7.606 48.508 1.00 87.06 80 TRP A N 1
ATOM 622 C CA . TRP A 1 80 ? -16.005 6.913 47.511 1.00 87.06 80 TRP A CA 1
ATOM 623 C C . TRP A 1 80 ? -16.748 6.615 46.197 1.00 87.06 80 TRP A C 1
ATOM 625 O O . TRP A 1 80 ? -16.100 6.398 45.170 1.00 87.06 80 TRP A O 1
ATOM 635 N N . GLN A 1 81 ? -18.086 6.622 46.223 1.00 85.06 81 GLN A N 1
ATOM 636 C CA . GLN A 1 81 ? -18.961 6.459 45.054 1.00 85.06 81 GLN A CA 1
ATOM 637 C C . GLN A 1 81 ? -19.069 7.733 44.201 1.00 85.06 81 GLN A C 1
ATOM 639 O O . GLN A 1 81 ? -19.398 7.652 43.022 1.00 85.06 81 GLN A O 1
ATOM 644 N N . GLU A 1 82 ? -18.749 8.899 44.760 1.00 91.88 82 GLU A N 1
ATOM 645 C CA . GLU A 1 82 ? -18.729 10.165 44.023 1.00 91.88 82 GLU A CA 1
ATOM 646 C C . GLU A 1 82 ? -17.451 10.280 43.164 1.00 91.88 82 GLU A C 1
ATOM 648 O O . GLU A 1 82 ? -16.496 9.507 43.322 1.00 91.88 82 GLU A O 1
ATOM 653 N N . ARG A 1 83 ? -17.443 11.203 42.194 1.00 93.12 83 ARG A N 1
ATOM 654 C CA . ARG A 1 83 ? -16.368 11.361 41.201 1.00 93.12 83 ARG A CA 1
ATOM 655 C C . ARG A 1 83 ? -15.473 12.544 41.551 1.00 93.12 83 ARG A C 1
ATOM 657 O O . ARG A 1 83 ? -15.899 13.693 41.499 1.00 93.12 83 ARG A O 1
ATOM 664 N N . TRP A 1 84 ? -14.214 12.256 41.849 1.00 94.69 84 TRP A N 1
ATOM 665 C CA . TRP A 1 84 ? -13.249 13.222 42.363 1.00 94.69 84 TRP A CA 1
ATOM 666 C C . TRP A 1 84 ? -11.984 13.244 41.517 1.00 94.69 84 TRP A C 1
ATOM 668 O O . TRP A 1 84 ? -11.515 12.191 41.084 1.00 94.69 84 TRP A O 1
ATOM 678 N N . VAL A 1 85 ? -11.413 14.421 41.282 1.00 94.25 85 VAL A N 1
ATOM 679 C CA . VAL A 1 85 ? -10.141 14.584 40.569 1.00 94.25 85 VAL A CA 1
ATOM 680 C C . VAL A 1 85 ? -9.209 15.498 41.354 1.00 94.25 85 VAL A C 1
ATOM 682 O O . VAL A 1 85 ? -9.647 16.481 41.942 1.00 94.25 85 VAL A O 1
ATOM 685 N N . THR A 1 86 ? -7.916 15.189 41.362 1.00 91.75 86 THR A N 1
ATOM 686 C CA . THR A 1 86 ? -6.888 16.068 41.923 1.00 91.75 86 THR A CA 1
ATOM 687 C C . THR A 1 86 ? -5.638 16.080 41.049 1.00 91.75 86 THR A C 1
ATOM 689 O O . THR A 1 86 ? -5.252 15.070 40.456 1.00 91.75 86 THR A O 1
ATOM 692 N N . THR A 1 87 ? -4.998 17.241 40.964 1.00 88.25 87 THR A N 1
ATOM 693 C CA . THR A 1 87 ? -3.697 17.439 40.306 1.00 88.25 87 THR A CA 1
ATOM 694 C C . THR A 1 87 ? -2.548 17.561 41.308 1.00 88.25 87 THR A C 1
ATOM 696 O O . THR A 1 87 ? -1.388 17.664 40.901 1.00 88.25 87 THR A O 1
ATOM 699 N N . ASP A 1 88 ? -2.857 17.528 42.607 1.00 85.19 88 ASP A N 1
ATOM 700 C CA . ASP A 1 88 ? -1.954 17.934 43.688 1.00 85.19 88 ASP A CA 1
ATOM 701 C C . ASP A 1 88 ? -1.180 16.743 44.267 1.00 85.19 88 ASP A C 1
ATOM 703 O O . ASP A 1 88 ? -1.012 16.587 45.473 1.00 85.19 88 ASP A O 1
ATOM 707 N N . ILE A 1 89 ? -0.684 15.874 43.383 1.00 84.12 89 ILE A N 1
ATOM 708 C CA . ILE A 1 89 ? 0.178 14.750 43.762 1.00 84.12 89 ILE A CA 1
ATOM 709 C C . ILE A 1 89 ? 1.623 15.233 43.702 1.00 84.12 89 ILE A C 1
ATOM 711 O O . ILE A 1 89 ? 2.268 15.233 42.648 1.00 84.12 89 ILE A O 1
ATOM 715 N N . ALA A 1 90 ? 2.087 15.734 44.844 1.00 71.94 90 ALA A N 1
ATOM 716 C CA . ALA A 1 90 ? 3.381 16.382 44.992 1.00 71.94 90 ALA A CA 1
ATOM 717 C C . ALA A 1 90 ? 4.553 15.395 44.966 1.00 71.94 90 ALA A C 1
ATOM 719 O O . ALA A 1 90 ? 5.517 15.617 44.231 1.00 71.94 90 ALA A O 1
ATOM 720 N N . ASP A 1 91 ? 4.436 14.322 45.746 1.00 79.06 91 ASP A N 1
ATOM 721 C CA . ASP A 1 91 ? 5.526 13.432 46.134 1.00 79.06 91 ASP A CA 1
ATOM 722 C C . ASP A 1 91 ? 5.067 11.963 46.255 1.00 79.06 91 ASP A C 1
ATOM 724 O O . ASP A 1 91 ? 3.873 11.645 46.222 1.00 79.06 91 ASP A O 1
ATOM 728 N N . GLY A 1 92 ? 6.038 11.055 46.397 1.00 79.56 92 GLY A N 1
ATOM 729 C CA . GLY A 1 92 ? 5.789 9.617 46.520 1.00 79.56 92 GLY A CA 1
ATOM 730 C C . GLY A 1 92 ? 5.029 9.213 47.788 1.00 79.56 92 GLY A C 1
ATOM 731 O O . GLY A 1 92 ? 4.204 8.312 47.719 1.00 79.56 92 GLY A O 1
ATOM 732 N N . THR A 1 93 ? 5.218 9.908 48.913 1.00 83.50 93 THR A N 1
ATOM 733 C CA . THR A 1 93 ? 4.522 9.626 50.185 1.00 83.50 93 THR A CA 1
ATOM 734 C C . THR A 1 93 ? 3.029 9.895 50.057 1.00 83.50 93 THR A C 1
ATOM 736 O O . THR A 1 93 ? 2.206 9.083 50.486 1.00 83.50 93 THR A O 1
ATOM 739 N N . THR A 1 94 ? 2.669 11.026 49.446 1.00 84.56 94 THR A N 1
ATOM 740 C CA . THR A 1 94 ? 1.275 11.370 49.146 1.00 84.56 94 THR A CA 1
ATOM 741 C C . THR A 1 94 ? 0.658 10.331 48.212 1.00 84.56 94 THR A C 1
ATOM 743 O O . THR A 1 94 ? -0.426 9.812 48.488 1.00 84.56 94 THR A O 1
ATOM 746 N N . LEU A 1 95 ? 1.371 9.964 47.142 1.00 88.19 95 LEU A N 1
ATOM 747 C CA . LEU A 1 95 ? 0.902 8.954 46.199 1.00 88.19 95 LEU A CA 1
ATOM 748 C C . LEU A 1 95 ? 0.698 7.583 46.859 1.00 88.19 95 LEU A C 1
ATOM 750 O O . LEU A 1 95 ? -0.353 6.970 46.675 1.00 88.19 95 LEU A O 1
ATOM 754 N N . ASP A 1 96 ? 1.666 7.104 47.635 1.00 85.00 96 ASP A N 1
ATOM 755 C CA . ASP A 1 96 ? 1.610 5.782 48.258 1.00 85.00 96 ASP A CA 1
ATOM 756 C C . ASP A 1 96 ? 0.390 5.661 49.187 1.00 85.00 96 ASP A C 1
ATOM 758 O O . ASP A 1 96 ? -0.280 4.630 49.191 1.00 85.00 96 ASP A O 1
ATOM 762 N N . ARG A 1 97 ? 0.014 6.735 49.899 1.00 86.62 97 ARG A N 1
ATOM 763 C CA . ARG A 1 97 ? -1.220 6.774 50.711 1.00 86.62 97 ARG A CA 1
ATOM 764 C C . ARG A 1 97 ? -2.484 6.643 49.864 1.00 86.62 97 ARG A C 1
ATOM 766 O O . ARG A 1 97 ? -3.427 5.964 50.273 1.00 86.62 97 ARG A O 1
ATOM 773 N N . PHE A 1 98 ? -2.511 7.291 48.702 1.00 89.62 98 PHE A N 1
ATOM 774 C CA . PHE A 1 98 ? -3.658 7.278 47.796 1.00 89.62 98 PHE A CA 1
ATOM 775 C C . PHE A 1 98 ? -3.796 5.903 47.128 1.00 89.62 98 PHE A C 1
ATOM 777 O O . PHE A 1 98 ? -4.900 5.364 47.060 1.00 89.62 98 PHE A O 1
ATOM 784 N N . LEU A 1 99 ? -2.676 5.283 46.737 1.00 86.56 99 LEU A N 1
ATOM 785 C CA . LEU A 1 99 ? -2.619 3.941 46.142 1.00 86.56 99 LEU A CA 1
ATOM 786 C C . LEU A 1 99 ? -3.144 2.830 47.064 1.00 86.56 99 LEU A C 1
ATOM 788 O O . LEU A 1 99 ? -3.572 1.789 46.571 1.00 86.56 99 LEU A O 1
ATOM 792 N N . LEU A 1 100 ? -3.179 3.041 48.386 1.00 86.12 100 LEU A N 1
ATOM 793 C CA . LEU A 1 100 ? -3.805 2.099 49.325 1.00 86.12 100 LEU A CA 1
ATOM 794 C C . LEU A 1 100 ? -5.332 2.011 49.171 1.00 86.12 100 LEU A C 1
ATOM 796 O O . LEU A 1 100 ? -5.958 1.153 49.797 1.00 86.12 100 LEU A O 1
ATOM 800 N N . ARG A 1 101 ? -5.967 2.925 48.427 1.00 88.62 101 ARG A N 1
ATOM 801 C CA . ARG A 1 101 ? -7.424 2.976 48.284 1.00 88.62 101 ARG A CA 1
ATOM 802 C C . ARG A 1 101 ? -7.868 2.331 46.967 1.00 88.62 101 ARG A C 1
ATOM 804 O O . ARG A 1 101 ? -7.433 2.762 45.905 1.00 88.62 101 ARG A O 1
ATOM 811 N N . PRO A 1 102 ? -8.814 1.372 46.994 1.00 86.69 102 PRO A N 1
ATOM 812 C CA . PRO A 1 102 ? -9.253 0.650 45.794 1.00 86.69 102 PRO A CA 1
ATOM 813 C C . PRO A 1 102 ? -10.056 1.513 44.809 1.00 86.69 102 PRO A C 1
ATOM 815 O O . PRO A 1 102 ? -10.340 1.080 43.701 1.00 86.69 102 PRO A O 1
ATOM 818 N N . PHE A 1 103 ? -10.455 2.720 45.215 1.00 89.62 103 PHE A N 1
ATOM 819 C CA . PHE A 1 103 ? -11.182 3.675 44.381 1.00 89.62 103 PHE A CA 1
ATOM 820 C C . PHE A 1 103 ? -10.273 4.737 43.743 1.00 89.62 103 PHE A C 1
ATOM 822 O O . PHE A 1 103 ? -10.794 5.649 43.096 1.00 89.62 103 PHE A O 1
ATOM 829 N N . PHE A 1 104 ? -8.955 4.663 43.960 1.00 92.88 104 PHE A N 1
ATOM 830 C CA . PHE A 1 104 ? -7.983 5.628 43.455 1.00 92.88 104 PHE A CA 1
ATOM 831 C C . PHE A 1 104 ? -7.310 5.147 42.161 1.00 92.88 104 PHE A C 1
ATOM 833 O O . PHE A 1 104 ? -6.829 4.018 42.087 1.00 92.88 104 PHE A O 1
ATOM 840 N N . LEU A 1 105 ? -7.239 6.028 41.162 1.00 91.81 105 LEU A N 1
ATOM 841 C CA . LEU A 1 105 ? -6.565 5.811 39.883 1.00 91.81 105 LEU A CA 1
ATOM 842 C C . LEU A 1 105 ? -5.543 6.928 39.647 1.00 91.81 105 LEU A C 1
ATOM 844 O O . LEU A 1 105 ? -5.926 8.092 39.548 1.00 91.81 105 LEU A O 1
ATOM 848 N N . LEU A 1 106 ? -4.261 6.592 39.500 1.00 92.56 106 LEU A N 1
ATOM 849 C CA . LEU A 1 106 ? -3.240 7.536 39.054 1.00 92.56 106 LEU A CA 1
ATOM 850 C C . LEU A 1 106 ? -3.106 7.487 37.527 1.00 92.56 106 LEU A C 1
ATOM 852 O O . LEU A 1 106 ? -2.845 6.437 36.933 1.00 92.56 106 LEU A O 1
ATOM 856 N N . VAL A 1 107 ? -3.221 8.656 36.904 1.00 91.75 107 VAL A N 1
ATOM 857 C CA . VAL A 1 107 ? -2.999 8.872 35.475 1.00 91.75 107 VAL A CA 1
ATOM 858 C C . VAL A 1 107 ? -1.775 9.769 35.303 1.00 91.75 107 VAL A C 1
ATOM 860 O O . VAL A 1 107 ? -1.762 10.915 35.757 1.00 91.75 107 VAL A O 1
ATOM 863 N N . SER A 1 108 ? -0.749 9.260 34.626 1.00 91.62 108 SER A N 1
ATOM 864 C CA . SER A 1 108 ? 0.386 10.070 34.185 1.00 91.62 108 SER A CA 1
ATOM 865 C C . SER A 1 108 ? 0.121 10.616 32.793 1.00 91.62 108 SER A C 1
ATOM 867 O O . SER A 1 108 ? -0.323 9.887 31.909 1.00 91.62 108 SER A O 1
ATOM 869 N N . VAL A 1 109 ? 0.384 11.904 32.607 1.00 89.81 109 VAL A N 1
ATOM 870 C CA . VAL A 1 109 ? 0.179 12.627 31.355 1.00 89.81 109 VAL A CA 1
ATOM 871 C C . VAL A 1 109 ? 1.527 13.097 30.834 1.00 89.81 109 VAL A C 1
ATOM 873 O O . VAL A 1 109 ? 2.235 13.841 31.520 1.00 89.81 109 VAL A O 1
ATOM 876 N N . ASP A 1 110 ? 1.846 12.729 29.598 1.00 88.19 110 ASP A N 1
ATOM 877 C CA . ASP A 1 110 ? 3.051 13.180 28.905 1.00 88.19 110 ASP A CA 1
ATOM 878 C C . ASP A 1 110 ? 2.741 13.697 27.495 1.00 88.19 110 ASP A C 1
ATOM 880 O O . ASP A 1 110 ? 1.656 13.469 26.969 1.00 88.19 110 ASP A O 1
ATOM 884 N N . ALA A 1 111 ? 3.663 14.446 26.893 1.00 86.44 111 ALA A N 1
ATOM 885 C CA . ALA A 1 111 ? 3.542 14.980 25.536 1.00 86.44 111 ALA A CA 1
ATOM 886 C C . ALA A 1 111 ? 4.933 15.272 24.937 1.00 86.44 111 ALA A C 1
ATOM 888 O O . ALA A 1 111 ? 5.882 15.492 25.701 1.00 86.44 111 ALA A O 1
ATOM 889 N N . PRO A 1 112 ? 5.072 15.344 23.594 1.00 89.94 112 PRO A N 1
ATOM 890 C CA . PRO A 1 112 ? 6.336 15.699 22.950 1.00 89.94 112 PRO A CA 1
ATOM 891 C C . PRO A 1 112 ? 6.944 16.978 23.536 1.00 89.94 112 PRO A C 1
ATOM 893 O O . PRO A 1 112 ? 6.244 17.974 23.725 1.00 89.94 112 PRO A O 1
ATOM 896 N N . VAL A 1 113 ? 8.250 16.965 23.818 1.00 89.31 113 VAL A N 1
ATOM 897 C CA . VAL A 1 113 ? 8.945 18.081 24.487 1.00 89.31 113 VAL A CA 1
ATOM 898 C C . VAL A 1 113 ? 8.786 19.393 23.715 1.00 89.31 113 VAL A C 1
ATOM 900 O O . VAL A 1 113 ? 8.486 20.417 24.323 1.00 89.31 113 VAL A O 1
ATOM 903 N N . SER A 1 114 ? 8.886 19.351 22.384 1.00 89.56 114 SER A N 1
ATOM 904 C CA . SER A 1 114 ? 8.670 20.506 21.501 1.00 89.56 114 SER A CA 1
ATOM 905 C C . SER A 1 114 ? 7.268 21.108 21.651 1.00 89.56 114 SER A C 1
ATOM 907 O O . SER A 1 114 ? 7.108 22.325 21.726 1.00 89.56 114 SER A O 1
ATOM 909 N N . LEU A 1 115 ? 6.243 20.262 21.769 1.00 88.06 115 LEU A N 1
ATOM 910 C CA . LEU A 1 115 ? 4.861 20.689 21.971 1.00 88.06 115 LEU A CA 1
ATOM 911 C C . LEU A 1 115 ? 4.642 21.243 23.383 1.00 88.06 115 LEU A C 1
ATOM 913 O O . LEU A 1 115 ? 3.948 22.244 23.559 1.00 88.06 115 LEU A O 1
ATOM 917 N N . ARG A 1 116 ? 5.248 20.621 24.401 1.00 89.88 116 ARG A N 1
ATOM 918 C CA . ARG A 1 116 ? 5.203 21.115 25.786 1.00 89.88 116 ARG A CA 1
ATOM 919 C C . ARG A 1 116 ? 5.886 22.473 25.915 1.00 89.88 116 ARG A C 1
ATOM 921 O O . ARG A 1 116 ? 5.335 23.336 26.598 1.00 89.88 116 ARG A O 1
ATOM 928 N N . TRP A 1 117 ? 7.004 22.673 25.217 1.00 92.38 117 TRP A N 1
ATOM 929 C CA . TRP A 1 117 ? 7.674 23.964 25.103 1.00 92.38 117 TRP A CA 1
ATOM 930 C C . TRP A 1 117 ? 6.770 24.988 24.421 1.00 92.38 117 TRP A C 1
ATOM 932 O O . TRP A 1 117 ? 6.492 26.015 25.020 1.00 92.38 117 TRP A O 1
ATOM 942 N N . LYS A 1 118 ? 6.183 24.676 23.256 1.00 89.25 118 LYS A N 1
ATOM 943 C CA . LYS A 1 118 ? 5.236 25.577 22.573 1.00 89.25 118 LYS A CA 1
ATOM 944 C C . LYS A 1 118 ? 4.074 25.999 23.481 1.00 89.25 118 LYS A C 1
ATOM 946 O O . LYS A 1 118 ? 3.802 27.184 23.626 1.00 89.25 118 LYS A O 1
ATOM 951 N N . ARG A 1 119 ? 3.451 25.045 24.185 1.00 88.19 119 ARG A N 1
ATOM 952 C CA . ARG A 1 119 ? 2.377 25.310 25.166 1.00 88.19 119 ARG A CA 1
ATOM 953 C C . ARG A 1 119 ? 2.846 26.181 26.336 1.00 88.19 119 ARG A C 1
ATOM 955 O O . ARG A 1 119 ? 2.051 26.947 26.886 1.00 88.19 119 ARG A O 1
ATOM 962 N N . PHE A 1 120 ? 4.099 26.016 26.764 1.00 87.75 120 PHE A N 1
ATOM 963 C CA . PHE A 1 120 ? 4.721 26.852 27.787 1.00 87.75 120 PHE A CA 1
ATOM 964 C C . PHE A 1 120 ? 4.959 28.269 27.254 1.00 87.75 120 PHE A C 1
ATOM 966 O O . PHE A 1 120 ? 4.525 29.224 27.891 1.00 87.75 120 PHE A O 1
ATOM 973 N N . SER A 1 121 ? 5.514 28.411 26.052 1.00 87.44 121 SER A N 1
ATOM 974 C CA . SER A 1 121 ? 5.742 29.701 25.400 1.00 87.44 121 SER A CA 1
ATOM 975 C C . SER A 1 121 ? 4.441 30.469 25.165 1.00 87.44 121 SER A C 1
ATOM 977 O O . SER A 1 121 ? 4.332 31.628 25.559 1.00 87.44 121 SER A O 1
ATOM 979 N N . ASP A 1 122 ? 3.393 29.793 24.686 1.00 84.94 122 ASP A N 1
ATOM 980 C CA . ASP A 1 122 ? 2.042 30.353 24.545 1.00 84.94 122 ASP A CA 1
ATOM 981 C C . ASP A 1 122 ? 1.467 30.857 25.871 1.00 84.94 122 ASP A C 1
ATOM 983 O O . ASP A 1 122 ? 0.640 31.774 25.899 1.00 84.94 122 ASP A O 1
ATOM 987 N N . ARG A 1 123 ? 1.848 30.237 26.993 1.00 83.31 123 ARG A N 1
ATOM 988 C CA . ARG A 1 123 ? 1.457 30.697 28.329 1.00 83.31 123 ARG A CA 1
ATOM 989 C C . ARG A 1 123 ? 2.248 31.937 28.736 1.00 83.31 123 ARG A C 1
ATOM 991 O O . ARG A 1 123 ? 1.629 32.849 29.279 1.00 83.31 123 ARG A O 1
ATOM 998 N N . CYS A 1 124 ? 3.553 31.979 28.471 1.00 82.94 124 CYS A N 1
ATOM 999 C CA . CYS A 1 124 ? 4.394 33.149 28.733 1.00 82.94 124 CYS A CA 1
ATOM 1000 C C . CYS A 1 124 ? 3.889 34.367 27.957 1.00 82.94 124 CYS A C 1
ATOM 1002 O O . CYS A 1 124 ? 3.582 35.391 28.567 1.00 82.94 124 CYS A O 1
ATOM 1004 N N . TRP A 1 125 ? 3.652 34.222 26.649 1.00 83.12 125 TRP A N 1
ATOM 1005 C CA . TRP A 1 125 ? 3.129 35.303 25.809 1.00 83.12 125 TRP A CA 1
ATOM 1006 C C . TRP A 1 125 ? 1.777 35.825 26.302 1.00 83.12 125 TRP A C 1
ATOM 1008 O O . TRP A 1 125 ? 1.591 37.033 26.439 1.00 83.12 125 TRP A O 1
ATOM 1018 N N . ARG A 1 126 ? 0.850 34.930 26.678 1.00 81.31 126 ARG A N 1
ATOM 1019 C CA . ARG A 1 126 ? -0.447 35.319 27.268 1.00 81.31 126 ARG A CA 1
ATOM 1020 C C . ARG A 1 126 ? -0.325 36.090 28.583 1.00 81.31 126 ARG A C 1
ATOM 1022 O O . ARG A 1 126 ? -1.269 36.777 28.962 1.00 81.31 126 ARG A O 1
ATOM 1029 N N . ARG A 1 127 ? 0.797 35.956 29.290 1.00 80.00 127 ARG A N 1
ATOM 1030 C CA . ARG A 1 127 ? 1.080 36.630 30.564 1.00 80.00 127 ARG A CA 1
ATOM 1031 C C . ARG A 1 127 ? 2.090 37.766 30.432 1.00 80.00 127 ARG A C 1
ATOM 1033 O O . ARG A 1 127 ? 2.505 38.298 31.456 1.00 80.00 127 ARG A O 1
ATOM 1040 N N . GLN A 1 128 ? 2.433 38.150 29.199 1.00 81.88 128 GLN A N 1
ATOM 1041 C CA . GLN A 1 128 ? 3.408 39.204 28.900 1.00 81.88 128 GLN A CA 1
ATOM 1042 C C . GLN A 1 128 ? 4.786 38.911 29.521 1.00 81.88 128 GLN A C 1
ATOM 1044 O O . GLN A 1 128 ? 5.413 39.784 30.116 1.00 81.88 128 GLN A O 1
ATOM 1049 N N . LEU A 1 129 ? 5.227 37.656 29.412 1.00 82.81 129 LEU A N 1
ATOM 1050 C CA . LEU A 1 129 ? 6.539 37.173 29.841 1.00 82.81 129 LEU A CA 1
ATOM 1051 C C . LEU A 1 129 ? 7.326 36.658 28.639 1.00 82.81 129 LEU A C 1
ATOM 1053 O O . LEU A 1 129 ? 6.735 36.081 27.720 1.00 82.81 129 LEU A O 1
ATOM 1057 N N . ASP A 1 130 ? 8.648 36.789 28.696 1.00 81.25 130 ASP A N 1
ATOM 1058 C CA . ASP A 1 130 ? 9.536 36.199 27.699 1.00 81.25 130 ASP A CA 1
ATOM 1059 C C . ASP A 1 130 ? 9.658 34.683 27.926 1.00 81.25 130 ASP A C 1
ATOM 1061 O O . ASP A 1 130 ? 9.938 34.237 29.045 1.00 81.25 130 ASP A O 1
ATOM 1065 N N . PRO A 1 131 ? 9.404 33.851 26.900 1.00 85.00 131 PRO A N 1
ATOM 1066 C CA . PRO A 1 131 ? 9.557 32.411 27.027 1.00 85.00 131 PRO A CA 1
ATOM 1067 C C . PRO A 1 131 ? 11.042 32.011 27.059 1.00 85.00 131 PRO A C 1
ATOM 1069 O O . PRO A 1 131 ? 11.854 32.618 26.360 1.00 85.00 131 PRO A O 1
ATOM 1072 N N . PRO A 1 132 ? 11.413 30.960 27.814 1.00 85.38 132 PRO A N 1
ATOM 1073 C CA . PRO A 1 132 ? 12.754 30.392 27.746 1.00 85.38 132 PRO A CA 1
ATOM 1074 C C . PRO A 1 132 ? 12.997 29.771 26.365 1.00 85.38 132 PRO A C 1
ATOM 1076 O O . PRO A 1 132 ? 12.059 29.316 25.699 1.00 85.38 132 PRO A O 1
ATOM 1079 N N . ASP A 1 133 ? 14.261 29.681 25.960 1.00 88.31 133 ASP A N 1
ATOM 1080 C CA . ASP A 1 133 ? 14.634 28.851 24.818 1.00 88.31 133 ASP A CA 1
ATOM 1081 C C . ASP A 1 133 ? 14.349 27.356 25.088 1.00 88.31 133 ASP A C 1
ATOM 1083 O O . ASP A 1 133 ? 14.028 26.924 26.205 1.00 88.31 133 ASP A O 1
ATOM 1087 N N . LEU A 1 134 ? 14.398 26.555 24.022 1.00 88.31 134 LEU A N 1
ATOM 1088 C CA . LEU A 1 134 ? 14.094 25.129 24.108 1.00 88.31 134 LEU A CA 1
ATOM 1089 C C . LEU A 1 134 ? 15.101 24.387 24.999 1.00 88.31 134 LEU A C 1
ATOM 1091 O O . LEU A 1 134 ? 14.703 23.490 25.737 1.00 88.31 134 LEU A O 1
ATOM 1095 N N . GLU A 1 135 ? 16.378 24.765 24.954 1.00 88.00 135 GLU A N 1
ATOM 1096 C CA . GLU A 1 135 ? 17.441 24.135 25.743 1.00 88.00 135 GLU A CA 1
ATOM 1097 C C . GLU A 1 135 ? 17.197 24.314 27.247 1.00 88.00 135 GLU A C 1
ATOM 1099 O O . GLU A 1 135 ? 17.158 23.338 28.002 1.00 88.00 135 GLU A O 1
ATOM 1104 N N . LYS A 1 136 ? 16.907 25.541 27.684 1.00 86.50 136 LYS A N 1
ATOM 1105 C CA . LYS A 1 136 ? 16.569 25.861 29.072 1.00 86.50 136 LYS A CA 1
ATOM 1106 C C . LYS A 1 136 ? 15.293 25.149 29.518 1.00 86.50 136 LYS A C 1
ATOM 1108 O O . LYS A 1 136 ? 15.244 24.621 30.628 1.00 86.50 136 LYS A O 1
ATOM 1113 N N . PHE A 1 137 ? 14.282 25.051 28.652 1.00 89.25 137 PHE A N 1
ATOM 1114 C CA . PHE A 1 137 ? 13.064 24.291 28.951 1.00 89.25 137 PHE A CA 1
ATOM 1115 C C . PHE A 1 137 ? 13.314 22.784 29.107 1.00 89.25 137 PHE A C 1
ATOM 1117 O O . PHE A 1 137 ? 12.712 22.151 29.978 1.00 89.25 137 PHE A O 1
ATOM 1124 N N . VAL A 1 138 ? 14.199 22.199 28.293 1.00 89.31 138 VAL A N 1
ATOM 1125 C CA . VAL A 1 138 ? 14.614 20.793 28.429 1.00 89.31 138 VAL A CA 1
ATOM 1126 C C . VAL A 1 138 ? 15.279 20.571 29.786 1.00 89.31 138 VAL A C 1
ATOM 1128 O O . VAL A 1 138 ? 14.876 19.663 30.510 1.00 89.31 138 VAL A O 1
ATOM 1131 N N . LEU A 1 139 ? 16.205 21.446 30.188 1.00 86.81 139 LEU A N 1
ATOM 1132 C CA . LEU A 1 139 ? 16.862 21.363 31.498 1.00 86.81 139 LEU A CA 1
ATOM 1133 C C . LEU A 1 139 ? 15.865 21.481 32.662 1.00 86.81 139 LEU A C 1
ATOM 1135 O O . LEU A 1 139 ? 15.962 20.741 33.642 1.00 86.81 139 LEU A O 1
ATOM 1139 N N . TRP A 1 140 ? 14.873 22.370 32.554 1.00 85.56 140 TRP A N 1
ATOM 1140 C CA . TRP A 1 140 ? 13.792 22.479 33.540 1.00 85.56 140 TRP A CA 1
ATOM 1141 C C . TRP A 1 140 ? 12.942 21.213 33.610 1.00 85.56 140 TRP A C 1
ATOM 1143 O O . TRP A 1 140 ? 12.597 20.745 34.696 1.00 85.56 140 TRP A O 1
ATOM 1153 N N . ASN A 1 141 ? 12.611 20.633 32.457 1.00 86.56 141 ASN A N 1
ATOM 1154 C CA . ASN A 1 141 ? 11.878 19.379 32.399 1.00 86.56 141 ASN A CA 1
ATOM 1155 C C . ASN A 1 141 ? 12.661 18.227 33.043 1.00 86.56 141 ASN A C 1
ATOM 1157 O O . ASN A 1 141 ? 12.076 17.441 33.790 1.00 86.56 141 ASN A O 1
ATOM 1161 N N . ASP A 1 142 ? 13.959 18.135 32.770 1.00 86.00 142 ASP A N 1
ATOM 1162 C CA . ASP A 1 142 ? 14.805 17.082 33.319 1.00 86.00 142 ASP A CA 1
ATOM 1163 C C . ASP A 1 142 ? 14.942 17.207 34.831 1.00 86.00 142 ASP A C 1
ATOM 1165 O O . ASP A 1 142 ? 14.843 16.204 35.534 1.00 86.00 142 ASP A O 1
ATOM 1169 N N . ARG A 1 143 ? 15.057 18.428 35.364 1.00 82.88 143 ARG A N 1
ATOM 1170 C CA . ARG A 1 143 ? 15.001 18.657 36.815 1.00 82.88 143 ARG A CA 1
ATOM 1171 C C . ARG A 1 143 ? 13.654 18.219 37.399 1.00 82.88 143 ARG A C 1
ATOM 1173 O O . ARG A 1 143 ? 13.616 17.420 38.330 1.00 82.88 143 ARG A O 1
ATOM 1180 N N . HIS A 1 144 ? 12.544 18.648 36.793 1.00 82.19 144 HIS A N 1
ATOM 1181 C CA . HIS A 1 144 ? 11.183 18.305 37.235 1.00 82.19 144 HIS A CA 1
ATOM 1182 C C . HIS A 1 144 ? 10.913 16.791 37.263 1.00 82.19 144 HIS A C 1
ATOM 1184 O O . HIS A 1 144 ? 10.149 16.308 38.102 1.00 82.19 144 HIS A O 1
ATOM 1190 N N . LEU A 1 145 ? 11.512 16.023 36.350 1.00 82.75 145 LEU A N 1
ATOM 1191 C CA . LEU A 1 145 ? 11.316 14.574 36.272 1.00 82.75 145 LEU A CA 1
ATOM 1192 C C . LEU A 1 145 ? 12.375 13.779 37.043 1.00 82.75 145 LEU A C 1
ATOM 1194 O O . LEU A 1 145 ? 12.010 12.839 37.746 1.00 82.75 145 LEU A O 1
ATOM 1198 N N . TYR A 1 146 ? 13.650 14.147 36.945 1.00 82.44 146 TYR A N 1
ATOM 1199 C CA . TYR A 1 146 ? 14.780 13.286 37.312 1.00 82.44 146 TYR A CA 1
ATOM 1200 C C . TYR A 1 146 ? 15.674 13.835 38.428 1.00 82.44 146 TYR A C 1
ATOM 1202 O O . TYR A 1 146 ? 16.599 13.135 38.844 1.00 82.44 146 TYR A O 1
ATOM 1210 N N . GLN A 1 147 ? 15.446 15.055 38.928 1.00 81.31 147 GLN A N 1
ATOM 1211 C CA . GLN A 1 147 ? 16.266 15.590 40.015 1.00 81.31 147 GLN A CA 1
ATOM 1212 C C . GLN A 1 147 ? 16.185 14.689 41.251 1.00 81.31 147 GLN A C 1
ATOM 1214 O O . GLN A 1 147 ? 15.117 14.216 41.641 1.00 81.31 147 GLN A O 1
ATOM 1219 N N . LYS A 1 148 ? 17.333 14.459 41.886 1.00 65.38 148 LYS A N 1
ATOM 1220 C CA . LYS A 1 148 ? 17.414 13.696 43.130 1.00 65.38 148 LYS A CA 1
ATOM 1221 C C . LYS A 1 148 ? 16.548 14.376 44.203 1.00 65.38 148 LYS A C 1
ATOM 1223 O O . LYS A 1 148 ? 16.570 15.597 44.316 1.00 65.38 148 LYS A O 1
ATOM 1228 N N . ASP A 1 149 ? 15.755 13.589 44.926 1.00 62.69 149 ASP A N 1
ATOM 1229 C CA . ASP A 1 149 ? 14.850 13.995 46.019 1.00 62.69 149 ASP A CA 1
ATOM 1230 C C . ASP A 1 149 ? 13.568 14.774 45.625 1.00 62.69 149 ASP A C 1
ATOM 1232 O O . ASP A 1 149 ? 12.599 14.739 46.380 1.00 62.69 149 ASP A O 1
ATOM 1236 N N . ILE A 1 150 ? 13.504 15.404 44.441 1.00 66.06 150 ILE A N 1
ATOM 1237 C CA . ILE A 1 150 ? 12.353 16.235 43.990 1.00 66.06 150 ILE A CA 1
ATOM 1238 C C . ILE A 1 150 ? 11.712 15.713 42.683 1.00 66.06 150 ILE A C 1
ATOM 1240 O O . ILE A 1 150 ? 10.576 16.052 42.343 1.00 66.06 150 ILE A O 1
ATOM 1244 N N . GLY A 1 151 ? 12.419 14.862 41.937 1.00 63.84 151 GLY A N 1
ATOM 1245 C CA . GLY A 1 151 ? 12.009 14.365 40.627 1.00 63.84 151 GLY A CA 1
ATOM 1246 C C . GLY A 1 151 ? 10.726 13.532 40.653 1.00 63.84 151 GLY A C 1
ATOM 1247 O O . GLY A 1 151 ? 10.538 12.630 41.470 1.00 63.84 151 GLY A O 1
ATOM 1248 N N . ARG A 1 152 ? 9.833 13.808 39.699 1.00 78.44 152 ARG A N 1
ATOM 1249 C CA . ARG A 1 152 ? 8.499 13.191 39.605 1.00 78.44 152 ARG A CA 1
ATOM 1250 C C . ARG A 1 152 ? 8.434 11.910 38.779 1.00 78.44 152 ARG A C 1
ATOM 1252 O O . ARG A 1 152 ? 7.344 11.361 38.614 1.00 78.44 152 ARG A O 1
ATOM 1259 N N . VAL A 1 153 ? 9.560 11.405 38.275 1.00 81.56 153 VAL A N 1
ATOM 1260 C CA . VAL A 1 153 ? 9.599 10.180 37.457 1.00 81.56 153 VAL A CA 1
ATOM 1261 C C . VAL A 1 153 ? 8.988 8.974 38.181 1.00 81.56 153 VAL A C 1
ATOM 1263 O O . VAL A 1 153 ? 8.285 8.184 37.556 1.00 81.56 153 VAL A O 1
ATOM 1266 N N . TYR A 1 154 ? 9.150 8.880 39.506 1.00 80.00 154 TYR A N 1
ATOM 1267 C CA . TYR A 1 154 ? 8.544 7.817 40.318 1.00 80.00 154 TYR A CA 1
ATOM 1268 C C . TYR A 1 154 ? 7.008 7.820 40.251 1.00 80.00 154 TYR A C 1
ATOM 1270 O O . TYR A 1 154 ? 6.388 6.759 40.186 1.00 80.00 154 TYR A O 1
ATOM 1278 N N . LEU A 1 155 ? 6.384 9.004 40.203 1.00 84.88 155 LEU A N 1
ATOM 1279 C CA . LEU A 1 155 ? 4.929 9.119 40.065 1.00 84.88 155 LEU A CA 1
ATOM 1280 C C . LEU A 1 155 ? 4.478 8.553 38.715 1.00 84.88 155 LEU A C 1
ATOM 1282 O O . LEU A 1 155 ? 3.501 7.817 38.643 1.00 84.88 155 LEU A O 1
ATOM 1286 N N . THR A 1 156 ? 5.211 8.863 37.644 1.00 83.31 156 THR A N 1
ATOM 1287 C CA . THR A 1 156 ? 4.928 8.325 36.307 1.00 83.31 156 THR A CA 1
ATOM 1288 C C . THR A 1 156 ? 5.092 6.809 36.250 1.00 83.31 156 THR A C 1
ATOM 1290 O O . THR A 1 156 ? 4.287 6.134 35.608 1.00 83.31 156 THR A O 1
ATOM 1293 N N . ASP A 1 157 ? 6.100 6.262 36.931 1.00 79.69 157 ASP A N 1
ATOM 1294 C CA . ASP A 1 157 ? 6.330 4.819 36.954 1.00 79.69 157 ASP A CA 1
ATOM 1295 C C . ASP A 1 157 ? 5.166 4.063 37.612 1.00 79.69 157 ASP A C 1
ATOM 1297 O O . ASP A 1 157 ? 4.690 3.062 37.076 1.00 79.69 157 ASP A O 1
ATOM 1301 N N . LYS A 1 158 ? 4.636 4.616 38.710 1.00 83.31 158 LYS A N 1
ATOM 1302 C CA . LYS A 1 158 ? 3.532 4.056 39.504 1.00 83.31 158 LYS A CA 1
ATOM 1303 C C . LYS A 1 158 ? 2.132 4.305 38.935 1.00 83.31 158 LYS A C 1
ATOM 1305 O O . LYS A 1 158 ? 1.160 3.802 39.497 1.00 83.31 158 LYS A O 1
ATOM 1310 N N . ALA A 1 159 ? 2.002 5.081 37.861 1.00 85.75 159 ALA A N 1
ATOM 1311 C CA . ALA A 1 159 ? 0.707 5.382 37.261 1.00 85.75 159 ALA A CA 1
ATOM 1312 C C . ALA A 1 159 ? 0.080 4.146 36.604 1.00 85.75 159 ALA A C 1
ATOM 1314 O O . ALA A 1 159 ? 0.711 3.492 35.772 1.00 85.75 159 ALA A O 1
ATOM 1315 N N . GLN A 1 160 ? -1.183 3.858 36.935 1.00 85.31 160 GLN A N 1
ATOM 1316 C CA . GLN A 1 160 ? -1.942 2.765 36.320 1.00 85.31 160 GLN A CA 1
ATOM 1317 C C . GLN A 1 160 ? -2.311 3.069 34.865 1.00 85.31 160 GLN A C 1
ATOM 1319 O O . GLN A 1 160 ? -2.424 2.154 34.053 1.00 85.31 160 GLN A O 1
ATOM 1324 N N . VAL A 1 161 ? -2.504 4.347 34.528 1.00 83.69 161 VAL A N 1
ATOM 1325 C CA . VAL A 1 161 ? -2.777 4.798 33.159 1.00 83.69 161 VAL A CA 1
ATOM 1326 C C . VAL A 1 161 ? -1.700 5.787 32.739 1.00 83.69 161 VAL A C 1
ATOM 1328 O O . VAL A 1 161 ? -1.441 6.770 33.431 1.00 83.69 161 VAL A O 1
ATOM 1331 N N . ARG A 1 162 ? -1.084 5.544 31.582 1.00 86.19 162 ARG A N 1
ATOM 1332 C CA . ARG A 1 162 ? -0.127 6.461 30.954 1.00 86.19 162 ARG A CA 1
ATOM 1333 C C . ARG A 1 162 ? -0.768 7.034 29.699 1.00 86.19 162 ARG A C 1
ATOM 1335 O O . ARG A 1 162 ? -1.038 6.305 28.751 1.00 86.19 162 ARG A O 1
ATOM 1342 N N . LEU A 1 163 ? -1.043 8.329 29.722 1.00 85.12 163 LEU A N 1
ATOM 1343 C CA . LEU A 1 163 ? -1.677 9.062 28.641 1.00 85.12 163 LEU A CA 1
ATOM 1344 C C . LEU A 1 163 ? -0.621 9.890 27.917 1.00 85.12 163 LEU A C 1
ATOM 1346 O O . LEU A 1 163 ? -0.043 10.816 28.486 1.00 85.12 163 LEU A O 1
ATOM 1350 N N . PHE A 1 164 ? -0.398 9.571 26.646 1.00 84.50 164 PHE A N 1
ATOM 1351 C CA . PHE A 1 164 ? 0.417 10.389 25.761 1.00 84.50 164 PHE A CA 1
ATOM 1352 C C . PHE A 1 164 ? -0.488 11.363 25.004 1.00 84.50 164 PHE A C 1
ATOM 1354 O O . PHE A 1 164 ? -1.436 10.949 24.343 1.00 84.50 164 PHE A O 1
ATOM 1361 N N . ASN A 1 165 ? -0.220 12.657 25.134 1.00 84.75 165 ASN A N 1
ATOM 1362 C CA . ASN A 1 165 ? -1.006 13.752 24.581 1.00 84.75 165 ASN A CA 1
ATOM 1363 C C . ASN A 1 165 ? -0.242 14.408 23.414 1.00 84.75 165 ASN A C 1
ATOM 1365 O O . ASN A 1 165 ? 0.428 15.428 23.621 1.00 84.75 165 ASN A O 1
ATOM 1369 N N . PRO A 1 166 ? -0.331 13.853 22.190 1.00 80.81 166 PRO A N 1
ATOM 1370 C CA . PRO A 1 166 ? 0.251 14.471 21.001 1.00 80.81 166 PRO A CA 1
ATOM 1371 C C . PRO A 1 166 ? -0.578 15.659 20.491 1.00 80.81 166 PRO A C 1
ATOM 1373 O O . PRO A 1 166 ? -0.126 16.376 19.602 1.00 80.81 166 PRO A O 1
ATOM 1376 N N . SER A 1 167 ? -1.780 15.873 21.035 1.00 81.12 167 SER A N 1
ATOM 1377 C CA . SER A 1 167 ? -2.778 16.769 20.465 1.00 81.12 167 SER A CA 1
ATOM 1378 C C . SER A 1 167 ? -2.326 18.224 20.467 1.00 81.12 167 SER A C 1
ATOM 1380 O O . SER A 1 167 ? -1.932 18.783 21.494 1.00 81.12 167 SER A O 1
ATOM 1382 N N . SER A 1 168 ? -2.429 18.877 19.316 1.00 75.62 168 SER A N 1
ATOM 1383 C CA . SER A 1 168 ? -2.074 20.296 19.186 1.00 75.62 168 SER A CA 1
ATOM 1384 C C . SER A 1 168 ? -3.224 21.232 19.582 1.00 75.62 168 SER A C 1
ATOM 1386 O O . SER A 1 168 ? -2.985 22.409 19.858 1.00 75.62 168 SER A O 1
ATOM 1388 N N . SER A 1 169 ? -4.450 20.700 19.687 1.00 79.62 169 SER A N 1
ATOM 1389 C CA . SER A 1 169 ? -5.679 21.422 20.044 1.00 79.62 169 SER A CA 1
ATOM 1390 C C . SER A 1 169 ? -6.457 20.756 21.192 1.00 79.62 169 SER A C 1
ATOM 1392 O O . SER A 1 169 ? -6.251 19.582 21.508 1.00 79.62 169 SER A O 1
ATOM 1394 N N . LEU A 1 170 ? -7.364 21.515 21.824 1.00 81.88 170 LEU A N 1
ATOM 1395 C CA . LEU A 1 170 ? -8.243 21.010 22.889 1.00 81.88 170 LEU A CA 1
ATOM 1396 C C . LEU A 1 170 ? -9.283 20.013 22.365 1.00 81.88 170 LEU A C 1
ATOM 1398 O O . LEU A 1 170 ? -9.524 18.998 23.012 1.00 81.88 170 LEU A O 1
ATOM 1402 N N . ASP A 1 171 ? -9.852 20.256 21.184 1.00 77.38 171 ASP A N 1
ATOM 1403 C CA . ASP A 1 171 ? -10.898 19.399 20.613 1.00 77.38 171 ASP A CA 1
ATOM 1404 C C . ASP A 1 171 ? -10.380 17.993 20.287 1.00 77.38 171 ASP A C 1
ATOM 1406 O O . ASP A 1 171 ? -11.043 16.991 20.561 1.00 77.38 171 ASP A O 1
ATOM 1410 N N . GLU A 1 172 ? -9.162 17.901 19.752 1.00 74.69 172 GLU A N 1
ATOM 1411 C CA . GLU A 1 172 ? -8.489 16.628 19.478 1.00 74.69 172 GLU A CA 1
ATOM 1412 C C . GLU A 1 172 ? -8.204 15.849 20.773 1.00 74.69 172 GLU A C 1
ATOM 1414 O O . GLU A 1 172 ? -8.438 14.635 20.851 1.00 74.69 172 GLU A O 1
ATOM 1419 N N . LEU A 1 173 ? -7.772 16.557 21.823 1.00 80.75 173 LEU A N 1
ATOM 1420 C CA . LEU A 1 173 ? -7.581 15.970 23.145 1.00 80.75 173 LEU A CA 1
ATOM 1421 C C . LEU A 1 173 ? -8.915 15.470 23.722 1.00 80.75 173 LEU A C 1
ATOM 1423 O O . LEU A 1 173 ? -8.975 14.356 24.237 1.00 80.75 173 LEU A O 1
ATOM 1427 N N . HIS A 1 174 ? -9.998 16.241 23.596 1.00 83.94 174 HIS A N 1
ATOM 1428 C CA . HIS A 1 174 ? -11.328 15.857 24.079 1.00 83.94 174 HIS A CA 1
ATOM 1429 C C . HIS A 1 174 ? -11.876 14.624 23.347 1.00 83.94 174 HIS A C 1
ATOM 1431 O O . HIS A 1 174 ? -12.395 13.715 23.996 1.00 83.94 174 HIS A O 1
ATOM 1437 N N . LYS A 1 175 ? -11.714 14.534 22.017 1.00 76.50 175 LYS A N 1
ATOM 1438 C CA . LYS A 1 175 ? -12.067 13.327 21.240 1.00 76.50 175 LYS A CA 1
ATOM 1439 C C . LYS A 1 175 ? -11.296 12.096 21.739 1.00 76.50 175 LYS A C 1
ATOM 1441 O O . LYS A 1 175 ? -11.887 11.030 21.938 1.00 76.50 175 LYS A O 1
ATOM 1446 N N . SER A 1 176 ? -9.998 12.260 21.992 1.00 73.88 176 SER A N 1
ATOM 1447 C CA . SER A 1 176 ? -9.130 11.192 22.504 1.00 73.88 176 SER A CA 1
ATOM 1448 C C . SER A 1 176 ? -9.562 10.734 23.904 1.00 73.88 176 SER A C 1
ATOM 1450 O O . SER A 1 176 ? -9.709 9.538 24.149 1.00 73.88 176 SER A O 1
ATOM 1452 N N . LEU A 1 177 ? -9.856 11.675 24.808 1.00 82.75 177 LEU A N 1
ATOM 1453 C CA . LEU A 1 177 ? -10.323 11.388 26.171 1.00 82.75 177 LEU A CA 1
ATOM 1454 C C . LEU A 1 177 ? -11.713 10.745 26.204 1.00 82.75 177 LEU A C 1
ATOM 1456 O O . LEU A 1 177 ? -11.957 9.870 27.034 1.00 82.75 177 LEU A O 1
ATOM 1460 N N . LYS A 1 178 ? -12.617 11.146 25.302 1.00 81.25 178 LYS A N 1
ATOM 1461 C CA . LYS A 1 178 ? -13.945 10.534 25.161 1.00 81.25 178 LYS A CA 1
ATOM 1462 C C . LYS A 1 178 ? -13.847 9.059 24.786 1.00 81.25 178 LYS A C 1
ATOM 1464 O O . LYS A 1 178 ? -14.594 8.255 25.325 1.00 81.25 178 LYS A O 1
ATOM 1469 N N . THR A 1 179 ? -12.925 8.725 23.888 1.00 73.38 179 THR A N 1
ATOM 1470 C CA . THR A 1 179 ? -12.688 7.342 23.451 1.00 73.38 179 THR A CA 1
ATOM 1471 C C . THR A 1 179 ? -12.005 6.524 24.543 1.00 73.38 179 THR A C 1
ATOM 1473 O O . THR A 1 179 ? -12.353 5.368 24.758 1.00 73.38 179 THR A O 1
ATOM 1476 N N . LEU A 1 180 ? -11.048 7.129 25.253 1.00 77.06 180 LEU A N 1
ATOM 1477 C CA . LEU A 1 180 ? -10.320 6.459 26.326 1.00 77.06 180 LEU A CA 1
ATOM 1478 C C . LEU A 1 180 ? -11.220 6.128 27.526 1.00 77.06 180 LEU A C 1
ATOM 1480 O O . LEU A 1 180 ? -10.967 5.139 28.200 1.00 77.06 180 LEU A O 1
ATOM 1484 N N . ASP A 1 181 ? -12.227 6.953 27.811 1.00 82.50 181 ASP A N 1
ATOM 1485 C CA . ASP A 1 181 ? -13.118 6.838 28.971 1.00 82.50 181 ASP A CA 1
ATOM 1486 C C . ASP A 1 181 ? -12.371 6.576 30.295 1.00 82.50 181 ASP A C 1
ATOM 1488 O O . ASP A 1 181 ? -12.325 5.471 30.848 1.00 82.50 181 ASP A O 1
ATOM 1492 N N . LEU A 1 182 ? -11.735 7.629 30.815 1.00 84.25 182 LEU A N 1
ATOM 1493 C CA . LEU A 1 182 ? -11.006 7.570 32.086 1.00 84.25 182 LEU A CA 1
ATOM 1494 C C . LEU A 1 182 ? -11.905 7.232 33.288 1.00 84.25 182 LEU A C 1
ATOM 1496 O O . LEU A 1 182 ? -11.376 6.819 34.319 1.00 84.25 182 LEU A O 1
ATOM 1500 N N . ALA A 1 183 ? -13.225 7.392 33.163 1.00 84.12 183 ALA A N 1
ATOM 1501 C CA . ALA A 1 183 ? -14.196 7.109 34.215 1.00 84.12 183 ALA A CA 1
ATOM 1502 C C . ALA A 1 183 ? -14.653 5.641 34.265 1.00 84.12 183 ALA A C 1
ATOM 1504 O O . ALA A 1 183 ? -15.475 5.308 35.121 1.00 84.12 183 ALA A O 1
ATOM 1505 N N . ASP A 1 184 ? -14.147 4.772 33.383 1.00 82.56 184 ASP A N 1
ATOM 1506 C CA . ASP A 1 184 ? -14.491 3.350 33.397 1.00 82.56 184 ASP A CA 1
ATOM 1507 C C . ASP A 1 184 ? -14.046 2.688 34.716 1.00 82.56 184 ASP A C 1
ATOM 1509 O O . ASP A 1 184 ? -12.855 2.557 35.017 1.00 82.56 184 ASP A O 1
ATOM 1513 N N . GLU A 1 185 ? -15.016 2.233 35.511 1.00 77.81 185 GLU A N 1
ATOM 1514 C CA . GLU A 1 185 ? -14.780 1.583 36.803 1.00 77.81 185 GLU A CA 1
ATOM 1515 C C . GLU A 1 185 ? -14.027 0.250 36.673 1.00 77.81 185 GLU A C 1
ATOM 1517 O O . GLU A 1 185 ? -13.371 -0.180 37.629 1.00 77.81 185 GLU A O 1
ATOM 1522 N N . GLN A 1 186 ? -14.021 -0.371 35.484 1.00 74.31 186 GLN A N 1
ATOM 1523 C CA . GLN A 1 186 ? -13.216 -1.568 35.209 1.00 74.31 186 GLN A CA 1
ATOM 1524 C C . GLN A 1 186 ? -11.706 -1.295 35.335 1.00 74.31 186 GLN A C 1
ATOM 1526 O O . GLN A 1 186 ? -10.921 -2.226 35.519 1.00 74.31 186 GLN A O 1
ATOM 1531 N N . ARG A 1 187 ? -11.294 -0.015 35.318 1.00 76.44 187 ARG A N 1
ATOM 1532 C CA . ARG A 1 187 ? -9.917 0.443 35.584 1.00 76.44 187 ARG A CA 1
ATOM 1533 C C . ARG A 1 187 ? -9.498 0.352 37.038 1.00 76.44 187 ARG A C 1
ATOM 1535 O O . ARG A 1 187 ? -8.312 0.196 37.310 1.00 76.44 187 ARG A O 1
ATOM 1542 N N . LEU A 1 188 ? -10.455 0.419 37.954 1.00 79.56 188 LEU A N 1
ATOM 1543 C CA . LEU A 1 188 ? -10.217 0.245 39.384 1.00 79.56 188 LEU A CA 1
ATOM 1544 C C . LEU A 1 188 ? -10.344 -1.221 39.786 1.00 79.56 188 LEU A C 1
ATOM 1546 O O . LEU A 1 188 ? -9.591 -1.718 40.623 1.00 79.56 188 LEU A O 1
ATOM 1550 N N . ARG A 1 189 ? -11.309 -1.919 39.180 1.00 79.81 189 ARG A N 1
ATOM 1551 C CA . ARG A 1 189 ? -11.605 -3.313 39.482 1.00 79.81 189 ARG A CA 1
ATOM 1552 C C . ARG A 1 189 ? -11.828 -4.092 38.184 1.00 79.81 189 ARG A C 1
ATOM 1554 O O . ARG A 1 189 ? -12.908 -3.970 37.607 1.00 79.81 189 ARG A O 1
ATOM 1561 N N . PRO A 1 190 ? -10.862 -4.917 37.742 1.00 78.44 190 PRO A N 1
ATOM 1562 C CA . PRO A 1 190 ? -11.036 -5.711 36.534 1.00 78.44 190 PRO A CA 1
ATOM 1563 C C . PRO A 1 190 ? -12.233 -6.653 36.689 1.00 78.44 190 PRO A C 1
ATOM 1565 O O . PRO A 1 190 ? -12.504 -7.171 37.779 1.00 78.44 190 PRO A O 1
ATOM 1568 N N . ASN A 1 191 ? -12.947 -6.890 35.590 1.00 82.50 191 ASN A N 1
ATOM 1569 C CA . ASN A 1 191 ? -13.945 -7.956 35.547 1.00 82.50 191 ASN A CA 1
ATOM 1570 C C . ASN A 1 191 ? -13.261 -9.335 35.657 1.00 82.50 191 ASN A C 1
ATOM 1572 O O . ASN A 1 191 ? -12.038 -9.451 35.555 1.00 82.50 191 ASN A O 1
ATOM 1576 N N . TRP A 1 192 ? -14.049 -10.387 35.883 1.00 88.50 192 TRP A N 1
ATOM 1577 C CA . TRP A 1 192 ? -13.507 -11.728 36.111 1.00 88.50 192 TRP A CA 1
ATOM 1578 C C . TRP A 1 192 ? -12.649 -12.238 34.955 1.00 88.50 192 TRP A C 1
ATOM 1580 O O . TRP A 1 192 ? -11.553 -12.730 35.206 1.00 88.50 192 TRP A O 1
ATOM 1590 N N . ASP A 1 193 ? -13.089 -12.064 33.709 1.00 87.62 193 ASP A N 1
ATOM 1591 C CA . ASP A 1 193 ? -12.308 -12.498 32.550 1.00 87.62 193 ASP A CA 1
ATOM 1592 C C . ASP A 1 193 ? -10.969 -11.762 32.472 1.00 87.62 193 ASP A C 1
ATOM 1594 O O . ASP A 1 193 ? -9.927 -12.392 32.324 1.00 87.62 193 ASP A O 1
ATOM 1598 N N . GLN A 1 194 ? -10.973 -10.438 32.648 1.00 81.88 194 GLN A N 1
ATOM 1599 C CA . GLN A 1 194 ? -9.751 -9.640 32.654 1.00 81.88 194 GLN A CA 1
ATOM 1600 C C . GLN A 1 194 ? -8.802 -10.074 33.775 1.00 81.88 194 GLN A C 1
ATOM 1602 O O . GLN A 1 194 ? -7.602 -10.204 33.542 1.00 81.88 194 GLN A O 1
ATOM 1607 N N . TYR A 1 195 ? -9.330 -10.327 34.973 1.00 87.69 195 TYR A N 1
ATOM 1608 C CA . TYR A 1 195 ? -8.549 -10.807 36.108 1.00 87.69 195 TYR A CA 1
ATOM 1609 C C . TYR A 1 195 ? -7.913 -12.176 35.827 1.00 87.69 195 TYR A C 1
ATOM 1611 O O . TYR A 1 195 ? -6.708 -12.347 36.018 1.00 87.69 195 TYR A O 1
ATOM 1619 N N . PHE A 1 196 ? -8.684 -13.146 35.329 1.00 93.75 196 PHE A N 1
ATOM 1620 C CA . PHE A 1 196 ? -8.172 -14.490 35.052 1.00 93.75 196 PHE A CA 1
ATOM 1621 C C . PHE A 1 196 ? -7.229 -14.533 33.850 1.00 93.75 196 PHE A C 1
ATOM 1623 O O . PHE A 1 196 ? -6.236 -15.257 33.892 1.00 93.75 196 PHE A O 1
ATOM 1630 N N . MET A 1 197 ? -7.461 -13.706 32.832 1.00 90.19 197 MET A N 1
ATOM 1631 C CA . MET A 1 197 ? -6.529 -13.549 31.717 1.00 90.19 197 MET A CA 1
ATOM 1632 C C . MET A 1 197 ? -5.222 -12.884 32.149 1.00 90.19 197 MET A C 1
ATOM 1634 O O . MET A 1 197 ? -4.155 -13.344 31.757 1.00 90.19 197 MET A O 1
ATOM 1638 N N . GLN A 1 198 ? -5.259 -11.871 33.021 1.00 86.25 198 GLN A N 1
ATOM 1639 C CA . GLN A 1 198 ? -4.038 -11.305 33.608 1.00 86.25 198 GLN A CA 1
ATOM 1640 C C . GLN A 1 198 ? -3.272 -12.341 34.439 1.00 86.25 198 GLN A C 1
ATOM 1642 O O . GLN A 1 198 ? -2.043 -12.383 34.384 1.00 86.25 198 GLN A O 1
ATOM 1647 N N . LEU A 1 199 ? -3.977 -13.206 35.176 1.00 92.12 199 LEU A N 1
ATOM 1648 C CA . LEU A 1 199 ? -3.356 -14.326 35.884 1.00 92.12 199 LEU A CA 1
ATOM 1649 C C . LEU A 1 199 ? -2.749 -15.359 34.924 1.00 92.12 199 LEU A C 1
ATOM 1651 O O . LEU A 1 199 ? -1.675 -15.881 35.222 1.00 92.12 199 LEU A O 1
ATOM 1655 N N . ALA A 1 200 ? -3.386 -15.632 33.782 1.00 93.06 200 ALA A N 1
ATOM 1656 C CA . ALA A 1 200 ? -2.831 -16.498 32.743 1.00 93.06 200 ALA A CA 1
ATOM 1657 C C . ALA A 1 200 ? -1.546 -15.896 32.171 1.00 93.06 200 ALA A C 1
ATOM 1659 O O . ALA A 1 200 ? -0.501 -16.541 32.229 1.00 93.06 200 ALA A O 1
ATOM 1660 N N . SER A 1 201 ? -1.568 -14.620 31.786 1.00 88.19 201 SER A N 1
ATOM 1661 C CA . SER A 1 201 ? -0.378 -13.925 31.296 1.00 88.19 201 SER A CA 1
ATOM 1662 C C . SER A 1 201 ? 0.735 -13.846 32.349 1.00 88.19 201 SER A C 1
ATOM 1664 O O . SER A 1 201 ? 1.914 -13.962 32.014 1.00 88.19 201 SER A O 1
ATOM 1666 N N . LEU A 1 202 ? 0.396 -13.708 33.638 1.00 90.44 202 LEU A N 1
ATOM 1667 C CA . LEU A 1 202 ? 1.368 -13.780 34.734 1.00 90.44 202 LEU A CA 1
ATOM 1668 C C . LEU A 1 202 ? 1.960 -15.190 34.873 1.00 90.44 202 LEU A C 1
ATOM 1670 O O . LEU A 1 202 ? 3.173 -15.335 35.022 1.00 90.44 202 LEU A O 1
ATOM 1674 N N . ALA A 1 203 ? 1.136 -16.238 34.786 1.00 93.12 203 ALA A N 1
ATOM 1675 C CA . ALA A 1 203 ? 1.611 -17.619 34.784 1.00 93.12 203 ALA A CA 1
ATOM 1676 C C . ALA A 1 203 ? 2.550 -17.881 33.594 1.00 93.12 203 ALA A C 1
ATOM 1678 O O . ALA A 1 203 ? 3.595 -18.508 33.770 1.00 93.12 203 ALA A O 1
ATOM 1679 N N . ALA A 1 204 ? 2.254 -17.323 32.416 1.00 92.88 204 ALA A N 1
ATOM 1680 C CA . ALA A 1 204 ? 3.091 -17.428 31.221 1.00 92.88 204 ALA A CA 1
ATOM 1681 C C . ALA A 1 204 ? 4.515 -16.902 31.431 1.00 92.88 204 ALA A C 1
ATOM 1683 O O . ALA A 1 204 ? 5.456 -17.421 30.830 1.00 92.88 204 ALA A O 1
ATOM 1684 N N . GLN A 1 205 ? 4.711 -15.908 32.306 1.00 90.38 205 GLN A N 1
ATOM 1685 C CA . GLN A 1 205 ? 6.045 -15.391 32.634 1.00 90.38 205 GLN A CA 1
ATOM 1686 C C . GLN A 1 205 ? 6.930 -16.429 33.337 1.00 90.38 205 GLN A C 1
ATOM 1688 O O . GLN A 1 205 ? 8.153 -16.313 33.289 1.00 90.38 205 GLN A O 1
ATOM 1693 N N . ARG A 1 206 ? 6.338 -17.467 33.946 1.00 92.44 206 ARG A N 1
ATOM 1694 C CA . ARG A 1 206 ? 7.071 -18.612 34.510 1.00 92.44 206 ARG A CA 1
ATOM 1695 C C . ARG A 1 206 ? 7.437 -19.677 33.476 1.00 92.44 206 ARG A C 1
ATOM 1697 O O . ARG A 1 206 ? 8.132 -20.630 33.824 1.00 92.44 206 ARG A O 1
ATOM 1704 N N . SER A 1 207 ? 6.982 -19.535 32.231 1.00 92.81 207 SER A N 1
ATOM 1705 C CA . SER A 1 207 ? 7.337 -20.444 31.147 1.00 92.81 207 SER A CA 1
ATOM 1706 C C . SER A 1 207 ? 8.849 -20.507 30.965 1.00 92.81 207 SER A C 1
ATOM 1708 O O . SER A 1 207 ? 9.518 -19.487 30.789 1.00 92.81 207 SER A O 1
ATOM 1710 N N . ASN A 1 208 ? 9.377 -21.727 30.966 1.00 91.25 208 ASN A N 1
ATOM 1711 C CA . ASN A 1 208 ? 10.779 -21.989 30.661 1.00 91.25 208 ASN A CA 1
ATOM 1712 C C . ASN A 1 208 ? 10.978 -22.495 29.222 1.00 91.25 208 ASN A C 1
ATOM 1714 O O . ASN A 1 208 ? 12.106 -22.772 28.820 1.00 91.25 208 ASN A O 1
ATOM 1718 N N . CYS A 1 209 ? 9.901 -22.614 28.438 1.00 89.44 209 CYS A N 1
ATOM 1719 C CA . CYS A 1 209 ? 9.962 -23.080 27.060 1.00 89.44 209 CYS A CA 1
ATOM 1720 C C . CYS A 1 209 ? 10.652 -22.052 26.150 1.00 89.44 209 CYS A C 1
ATOM 1722 O O . CYS A 1 209 ? 10.288 -20.880 26.110 1.00 89.44 209 CYS A O 1
ATOM 1724 N N . MET A 1 210 ? 11.604 -22.518 25.338 1.00 86.62 210 MET A N 1
ATOM 1725 C CA . MET A 1 210 ? 12.381 -21.664 24.426 1.00 86.62 210 MET A CA 1
ATOM 1726 C C . MET A 1 210 ? 11.631 -21.260 23.148 1.00 86.62 210 MET A C 1
ATOM 1728 O O . MET A 1 210 ? 12.158 -20.486 22.356 1.00 86.62 210 MET A O 1
ATOM 1732 N N . LYS A 1 211 ? 10.428 -21.801 22.899 1.00 83.88 211 LYS A N 1
ATOM 1733 C CA . LYS A 1 211 ? 9.673 -21.530 21.660 1.00 83.88 211 LYS A CA 1
ATOM 1734 C C . LYS A 1 211 ? 8.545 -20.526 21.819 1.00 83.88 211 LYS A C 1
ATOM 1736 O O . LYS A 1 211 ? 8.282 -19.774 20.889 1.00 83.88 211 LYS A O 1
ATOM 1741 N N . ARG A 1 212 ? 7.852 -20.535 22.956 1.00 82.38 212 ARG A N 1
ATOM 1742 C CA . ARG A 1 212 ? 6.737 -19.624 23.234 1.00 82.38 212 ARG A CA 1
ATOM 1743 C C . ARG A 1 212 ? 6.511 -19.555 24.734 1.00 82.38 212 ARG A C 1
ATOM 1745 O O . ARG A 1 212 ? 6.751 -20.545 25.420 1.00 82.38 212 ARG A O 1
ATOM 1752 N N . ARG A 1 213 ? 5.997 -18.430 25.216 1.00 88.81 213 ARG A N 1
ATOM 1753 C CA . ARG A 1 213 ? 5.502 -18.282 26.586 1.00 88.81 213 ARG A CA 1
ATOM 1754 C C . ARG A 1 213 ? 3.984 -18.329 26.550 1.00 88.81 213 ARG A C 1
ATOM 1756 O O . ARG A 1 213 ? 3.378 -17.476 25.913 1.00 88.81 213 ARG A O 1
ATOM 1763 N N . VAL A 1 214 ? 3.403 -19.345 27.173 1.00 91.50 214 VAL A N 1
ATOM 1764 C CA . VAL A 1 214 ? 1.952 -19.528 27.264 1.00 91.50 214 VAL A CA 1
ATOM 1765 C C . VAL A 1 214 ? 1.611 -19.818 28.714 1.00 91.50 214 VAL A C 1
ATOM 1767 O O . VAL A 1 214 ? 2.288 -20.624 29.363 1.00 91.50 214 VAL A O 1
ATOM 1770 N N . GLY A 1 215 ? 0.577 -19.156 29.217 1.00 95.12 215 GLY A N 1
ATOM 1771 C CA . GLY A 1 215 ? -0.006 -19.412 30.517 1.00 95.12 215 GLY A CA 1
ATOM 1772 C C . GLY A 1 215 ? -1.463 -19.832 30.404 1.00 95.12 215 GLY A C 1
ATOM 1773 O O . GLY A 1 215 ? -2.145 -19.588 29.408 1.00 95.12 215 GLY A O 1
ATOM 1774 N N . CYS A 1 216 ? -1.918 -20.514 31.446 1.00 96.50 216 CYS A N 1
ATOM 1775 C CA . CYS A 1 216 ? -3.258 -21.046 31.569 1.00 96.50 216 CYS A CA 1
ATOM 1776 C C . CYS A 1 216 ? -3.711 -20.959 33.029 1.00 96.50 216 CYS A C 1
ATOM 1778 O O . CYS A 1 216 ? -2.923 -21.175 33.953 1.00 96.50 216 CYS A O 1
ATOM 1780 N N . VAL A 1 217 ? -4.990 -20.683 33.250 1.00 97.06 217 VAL A N 1
ATOM 1781 C CA . VAL A 1 217 ? -5.622 -20.670 34.569 1.00 97.06 217 VAL A CA 1
ATOM 1782 C C . VAL A 1 217 ? -6.933 -21.420 34.471 1.00 97.06 217 VAL A C 1
ATOM 1784 O O . VAL A 1 217 ? -7.762 -21.130 33.613 1.00 97.06 217 VAL A O 1
ATOM 1787 N N . LEU A 1 218 ? -7.129 -22.376 35.370 1.00 95.81 218 LEU A N 1
ATOM 1788 C CA . LEU A 1 218 ? -8.390 -23.081 35.498 1.00 95.81 218 LEU A CA 1
ATOM 1789 C C . LEU A 1 218 ? -9.198 -22.482 36.644 1.00 95.81 218 LEU A C 1
ATOM 1791 O O . LEU A 1 218 ? -8.680 -22.313 37.749 1.00 95.81 218 LEU A O 1
ATOM 1795 N N . VAL A 1 219 ? -10.467 -22.183 36.393 1.00 95.00 219 VAL A N 1
ATOM 1796 C CA . VAL A 1 219 ? -11.335 -21.446 37.312 1.00 95.00 219 VAL A CA 1
ATOM 1797 C C . VAL A 1 219 ? -12.656 -22.178 37.500 1.00 95.00 219 VAL A C 1
ATOM 1799 O O . VAL A 1 219 ? -13.206 -22.746 36.562 1.00 95.00 219 VAL A O 1
ATOM 1802 N N . ARG A 1 220 ? -13.207 -22.121 38.713 1.00 92.00 220 ARG A N 1
ATOM 1803 C CA . ARG A 1 220 ? -14.600 -22.488 38.996 1.00 92.00 220 ARG A CA 1
ATOM 1804 C C . ARG A 1 220 ? -15.158 -21.572 40.072 1.00 92.00 220 ARG A C 1
ATOM 1806 O O . ARG A 1 220 ? -14.439 -21.244 41.010 1.00 92.00 220 ARG A O 1
ATOM 1813 N N . GLU A 1 221 ? -16.414 -21.147 39.937 1.00 89.12 221 GLU A N 1
ATOM 1814 C CA . GLU A 1 221 ? -17.071 -20.247 40.907 1.00 89.12 221 GLU A CA 1
ATOM 1815 C C . GLU A 1 221 ? -16.222 -18.989 41.205 1.00 89.12 221 GLU A C 1
ATOM 1817 O O . GLU A 1 221 ? -16.081 -18.564 42.353 1.00 89.12 221 GLU A O 1
ATOM 1822 N N . CYS A 1 222 ? -15.589 -18.427 40.166 1.00 89.31 222 CYS A N 1
ATOM 1823 C CA . CYS A 1 222 ? -14.662 -17.292 40.264 1.00 89.31 222 CYS A CA 1
ATOM 1824 C C . CYS A 1 222 ? -13.456 -17.527 41.202 1.00 89.31 222 CYS A C 1
ATOM 1826 O O . CYS A 1 222 ? -12.894 -16.581 41.755 1.00 89.31 222 CYS A O 1
ATOM 1828 N N . ARG A 1 223 ? -13.031 -18.783 41.382 1.00 90.38 223 ARG A N 1
ATOM 1829 C CA . ARG A 1 223 ? -11.830 -19.165 42.135 1.00 90.38 223 ARG A CA 1
ATOM 1830 C C . ARG A 1 223 ? -10.879 -19.968 41.264 1.00 90.38 223 ARG A C 1
ATOM 1832 O O . ARG A 1 223 ? -11.301 -20.868 40.543 1.00 90.38 223 ARG A O 1
ATOM 1839 N N . VAL A 1 224 ? -9.589 -19.665 41.373 1.00 94.69 224 VAL A N 1
ATOM 1840 C CA . VAL A 1 224 ? -8.532 -20.413 40.685 1.00 94.69 224 VAL A CA 1
ATOM 1841 C C . VAL A 1 224 ? -8.418 -21.811 41.297 1.00 94.69 224 VAL A C 1
ATOM 1843 O O . VAL A 1 224 ? -8.199 -21.949 42.499 1.00 94.69 224 VAL A O 1
ATOM 1846 N N . ILE A 1 225 ? -8.564 -22.841 40.465 1.00 93.75 225 ILE A N 1
ATOM 1847 C CA . ILE A 1 225 ? -8.322 -24.246 40.813 1.00 93.75 225 ILE A CA 1
ATOM 1848 C C . ILE A 1 225 ? -6.834 -24.564 40.662 1.00 93.75 225 ILE A C 1
ATOM 1850 O O . ILE A 1 225 ? -6.224 -25.141 41.563 1.00 93.75 225 ILE A O 1
ATOM 1854 N N . SER A 1 226 ? -6.267 -24.204 39.513 1.00 95.25 226 SER A N 1
ATOM 1855 C CA . SER A 1 226 ? -4.868 -24.436 39.168 1.00 95.25 226 SER A CA 1
ATOM 1856 C C . SER A 1 226 ? -4.385 -23.389 38.170 1.00 95.25 226 SER A C 1
ATOM 1858 O O . SER A 1 226 ? -5.170 -22.737 37.478 1.00 95.25 226 SER A O 1
ATOM 1860 N N . THR A 1 227 ? -3.069 -23.239 38.097 1.00 95.56 227 THR A N 1
ATOM 1861 C CA . THR A 1 227 ? -2.394 -22.486 37.045 1.00 95.56 227 THR A CA 1
ATOM 1862 C C . THR A 1 227 ? -1.467 -23.424 36.291 1.00 95.56 227 THR A C 1
ATOM 1864 O O . THR A 1 227 ? -0.991 -24.422 36.831 1.00 95.56 227 THR A O 1
ATOM 1867 N N . GLY A 1 228 ? -1.219 -23.109 35.031 1.00 95.25 228 GLY A N 1
ATOM 1868 C CA . GLY A 1 228 ? -0.308 -23.845 34.180 1.00 95.25 228 GLY A CA 1
ATOM 1869 C C . GLY A 1 228 ? 0.502 -22.892 33.326 1.00 95.25 228 GLY A C 1
ATOM 1870 O O . GLY A 1 228 ? 0.059 -21.808 32.957 1.00 95.25 228 GLY A O 1
ATOM 1871 N N . TYR A 1 229 ? 1.720 -23.305 33.026 1.00 94.62 229 TYR A N 1
ATOM 1872 C CA . TYR A 1 229 ? 2.592 -22.644 32.072 1.00 94.62 229 TYR A CA 1
ATOM 1873 C C . TYR A 1 229 ? 3.373 -23.710 31.329 1.00 94.62 229 TYR A C 1
ATOM 1875 O O . TYR A 1 229 ? 3.610 -24.805 31.853 1.00 94.62 229 TYR A O 1
ATOM 1883 N N . ASN A 1 230 ? 3.747 -23.409 30.095 1.00 93.00 230 ASN A N 1
ATOM 1884 C CA . ASN A 1 230 ? 4.437 -24.383 29.273 1.00 93.00 230 ASN A CA 1
ATOM 1885 C C . ASN A 1 230 ? 5.921 -24.516 29.664 1.00 93.00 230 ASN A C 1
ATOM 1887 O O . ASN A 1 230 ? 6.622 -23.524 29.873 1.00 93.00 230 ASN A O 1
ATOM 1891 N N . GLY A 1 231 ? 6.414 -25.749 29.759 1.00 92.81 231 GLY A N 1
ATOM 1892 C CA . GLY A 1 231 ? 7.773 -26.025 30.223 1.00 92.81 231 GLY A CA 1
ATOM 1893 C C . GLY A 1 231 ? 8.062 -27.506 30.441 1.00 92.81 231 GLY A C 1
ATOM 1894 O O . GLY A 1 231 ? 7.177 -28.346 30.291 1.00 92.81 231 GLY A O 1
ATOM 1895 N N . THR A 1 232 ? 9.313 -27.844 30.754 1.00 92.69 232 THR A N 1
ATOM 1896 C CA . THR A 1 232 ? 9.708 -29.237 31.030 1.00 92.69 232 THR A CA 1
ATOM 1897 C C . THR A 1 232 ? 9.061 -29.781 32.318 1.00 92.69 232 THR A C 1
ATOM 1899 O O . THR A 1 232 ? 8.784 -29.010 33.240 1.00 92.69 232 THR A O 1
ATOM 1902 N N . PRO A 1 233 ? 8.806 -31.103 32.397 1.00 90.62 233 PRO A N 1
ATOM 1903 C CA . PRO A 1 233 ? 8.286 -31.765 33.585 1.00 90.62 233 PRO A CA 1
ATOM 1904 C C . PRO A 1 233 ? 9.110 -31.510 34.846 1.00 90.62 233 PRO A C 1
ATOM 1906 O O . PRO A 1 233 ? 10.313 -31.246 34.796 1.00 90.62 233 PRO A O 1
ATOM 1909 N N . ARG A 1 234 ? 8.453 -31.672 35.998 1.00 86.31 234 ARG A N 1
ATOM 1910 C CA . ARG A 1 234 ? 9.093 -31.571 37.313 1.00 86.31 234 ARG A CA 1
ATOM 1911 C C . ARG A 1 234 ? 10.313 -32.494 37.393 1.00 86.31 234 ARG A C 1
ATOM 1913 O O . ARG A 1 234 ? 10.286 -33.612 36.885 1.00 86.31 234 ARG A O 1
ATOM 1920 N N . HIS A 1 235 ? 11.347 -32.028 38.090 1.00 89.00 235 HIS A N 1
ATOM 1921 C CA . HIS A 1 235 ? 12.610 -32.745 38.321 1.00 89.00 235 HIS A CA 1
ATOM 1922 C C . HIS A 1 235 ? 13.497 -32.959 37.081 1.00 89.00 235 HIS A C 1
ATOM 1924 O O . HIS A 1 235 ? 14.551 -33.579 37.205 1.00 89.00 235 HIS A O 1
ATOM 1930 N N . LEU A 1 236 ? 13.127 -32.421 35.915 1.00 90.19 236 LEU A N 1
ATOM 1931 C CA . LEU A 1 236 ? 14.013 -32.321 34.754 1.00 90.19 236 LEU A CA 1
ATOM 1932 C C . LEU A 1 236 ? 14.635 -30.923 34.675 1.00 90.19 236 LEU A C 1
ATOM 1934 O O . LEU A 1 236 ? 14.094 -29.965 35.226 1.00 90.19 236 LEU A O 1
ATOM 1938 N N . ALA A 1 237 ? 15.764 -30.803 33.970 1.00 90.44 237 ALA A N 1
ATOM 1939 C CA . ALA A 1 237 ? 16.351 -29.501 33.662 1.00 90.44 237 ALA A CA 1
ATOM 1940 C C . ALA A 1 237 ? 15.326 -28.620 32.930 1.00 90.44 237 ALA A C 1
ATOM 1942 O O . ALA A 1 237 ? 14.527 -29.116 32.121 1.00 90.44 237 ALA A O 1
ATOM 1943 N N . ASN A 1 238 ? 15.326 -27.316 33.207 1.00 92.75 238 ASN A N 1
ATOM 1944 C CA . ASN A 1 238 ? 14.392 -26.419 32.542 1.00 92.75 238 ASN A CA 1
ATOM 1945 C C . ASN A 1 238 ? 14.706 -26.346 31.041 1.00 92.75 238 ASN A C 1
ATOM 1947 O O . ASN A 1 238 ? 15.852 -26.504 30.614 1.00 92.75 238 ASN A O 1
ATOM 1951 N N . CYS A 1 239 ? 13.703 -26.092 30.198 1.00 90.75 239 CYS A N 1
ATOM 1952 C CA . CYS A 1 239 ? 13.948 -26.004 28.759 1.00 90.75 239 CYS A CA 1
ATOM 1953 C C . CYS A 1 239 ? 14.950 -24.887 28.403 1.00 90.75 239 CYS A C 1
ATOM 1955 O O . CYS A 1 239 ? 15.777 -25.097 27.518 1.00 90.75 239 CYS A O 1
ATOM 1957 N N . ASN A 1 240 ? 14.923 -23.749 29.097 1.00 90.00 240 ASN A N 1
ATOM 1958 C CA . ASN A 1 240 ? 15.891 -22.653 28.956 1.00 90.00 240 ASN A CA 1
ATOM 1959 C C . ASN A 1 240 ? 17.289 -22.960 29.529 1.00 90.00 240 ASN A C 1
ATOM 1961 O O . ASN A 1 240 ? 18.215 -22.190 29.303 1.00 90.00 240 ASN A O 1
ATOM 1965 N N . GLU A 1 241 ? 17.453 -24.089 30.217 1.00 91.00 241 GLU A N 1
ATOM 1966 C CA . GLU A 1 241 ? 18.733 -24.634 30.695 1.00 91.00 241 GLU A CA 1
ATOM 1967 C C . GLU A 1 241 ? 19.207 -25.812 29.819 1.00 91.00 241 GLU A C 1
ATOM 1969 O O . GLU A 1 241 ? 20.101 -26.564 30.197 1.00 91.00 241 GLU A O 1
ATOM 1974 N N . GLY A 1 242 ? 18.589 -26.020 28.650 1.00 86.81 242 GLY A N 1
ATOM 1975 C CA . GLY A 1 242 ? 18.919 -27.127 27.748 1.00 86.81 242 GLY A CA 1
ATOM 1976 C C . GLY A 1 242 ? 18.124 -28.416 27.986 1.00 86.81 242 GLY A C 1
ATOM 1977 O O . GLY A 1 242 ? 18.328 -29.397 27.276 1.00 86.81 242 GLY A O 1
ATOM 1978 N N . GLY A 1 243 ? 17.166 -28.429 28.918 1.00 89.12 243 GLY A N 1
ATOM 1979 C CA . GLY A 1 243 ? 16.415 -29.632 29.301 1.00 89.12 243 GLY A CA 1
ATOM 1980 C C . GLY A 1 243 ? 15.468 -30.201 28.241 1.00 89.12 243 GLY A C 1
ATOM 1981 O O . GLY A 1 243 ? 14.966 -31.309 28.399 1.00 89.12 243 GLY A O 1
ATOM 1982 N N . CYS A 1 244 ? 15.236 -29.482 27.140 1.00 89.44 244 CYS A N 1
ATOM 1983 C CA . CYS A 1 244 ? 14.502 -29.996 25.987 1.00 89.44 244 CYS A CA 1
ATOM 1984 C C . CYS A 1 244 ? 15.371 -29.900 24.724 1.00 89.44 244 CYS A C 1
ATOM 1986 O O . CYS A 1 244 ? 15.454 -28.814 24.138 1.00 89.44 244 CYS A O 1
ATOM 1988 N N . PRO A 1 245 ? 15.956 -31.014 24.241 1.00 86.00 245 PRO A N 1
ATOM 1989 C CA . PRO A 1 245 ? 16.815 -31.010 23.058 1.00 86.00 245 PRO A CA 1
ATOM 1990 C C . PRO A 1 245 ? 16.124 -30.416 21.830 1.00 86.00 245 PRO A C 1
ATOM 1992 O O . PRO A 1 245 ? 16.690 -29.560 21.161 1.00 86.00 245 PRO A O 1
ATOM 1995 N N . ARG A 1 246 ? 14.858 -30.782 21.586 1.00 87.81 246 ARG A N 1
ATOM 1996 C CA . ARG A 1 246 ? 14.056 -30.238 20.479 1.00 87.81 246 ARG A CA 1
ATOM 1997 C C . ARG A 1 246 ? 13.942 -28.715 20.531 1.00 87.81 246 ARG A C 1
ATOM 1999 O O . ARG A 1 246 ? 14.171 -28.034 19.540 1.00 87.81 246 ARG A O 1
ATOM 2006 N N . CYS A 1 247 ? 13.593 -28.154 21.686 1.00 83.38 247 CYS A N 1
ATOM 2007 C CA . CYS A 1 247 ? 13.394 -26.713 21.791 1.00 83.38 247 CYS A CA 1
ATOM 2008 C C . CYS A 1 247 ? 14.708 -25.925 21.651 1.00 83.38 247 CYS A C 1
ATOM 2010 O O . CYS A 1 247 ? 14.679 -24.797 21.162 1.00 83.38 247 CYS A O 1
ATOM 2012 N N . ASN A 1 248 ? 15.840 -26.533 22.013 1.00 85.44 248 ASN A N 1
ATOM 2013 C CA . ASN A 1 248 ? 17.166 -25.913 21.966 1.00 85.44 248 ASN A CA 1
ATOM 2014 C C . ASN A 1 248 ? 17.911 -26.107 20.632 1.00 85.44 248 ASN A C 1
ATOM 2016 O O . ASN A 1 248 ? 18.947 -25.485 20.429 1.00 85.44 248 ASN A O 1
ATOM 2020 N N . ARG A 1 249 ? 17.383 -26.900 19.688 1.00 80.62 249 ARG A N 1
ATOM 2021 C CA . ARG A 1 249 ? 17.998 -27.140 18.363 1.00 80.62 249 ARG A CA 1
ATOM 2022 C C . ARG A 1 249 ? 17.818 -26.009 17.340 1.00 80.62 249 ARG A C 1
ATOM 2024 O O . ARG A 1 249 ? 18.223 -26.155 16.198 1.00 80.62 249 ARG A O 1
ATOM 2031 N N . GLY A 1 250 ? 17.245 -24.867 17.730 1.00 65.12 250 GLY A N 1
ATOM 2032 C CA . GLY A 1 250 ? 17.070 -23.714 16.832 1.00 65.12 250 GLY A CA 1
ATOM 2033 C C . GLY A 1 250 ? 15.955 -23.853 15.783 1.00 65.12 250 GLY A C 1
ATOM 2034 O O . GLY A 1 250 ? 15.642 -22.869 15.127 1.00 65.12 250 GLY A O 1
ATOM 2035 N N . ASP A 1 251 ? 15.294 -25.011 15.686 1.00 72.31 251 ASP A N 1
ATOM 2036 C CA . ASP A 1 251 ? 14.196 -25.263 14.735 1.00 72.31 251 ASP A CA 1
ATOM 2037 C C . ASP A 1 251 ? 12.982 -24.329 14.937 1.00 72.31 251 ASP A C 1
ATOM 2039 O O . ASP A 1 251 ? 12.738 -23.833 16.040 1.00 72.31 251 ASP A O 1
ATOM 2043 N N . GLY A 1 252 ? 12.158 -24.119 13.908 1.00 57.94 252 GLY A N 1
ATOM 2044 C CA . GLY A 1 252 ? 10.921 -23.332 14.020 1.00 57.94 252 GLY A CA 1
ATOM 2045 C C . GLY A 1 252 ? 9.918 -23.866 15.064 1.00 57.94 252 GLY A C 1
ATOM 2046 O O . GLY A 1 252 ? 9.925 -25.040 15.459 1.00 57.94 252 GLY A O 1
ATOM 2047 N N . GLY A 1 253 ? 9.012 -23.003 15.539 1.00 60.88 253 GLY A N 1
ATOM 2048 C CA . GLY A 1 253 ? 7.835 -23.443 16.303 1.00 60.88 253 GLY A CA 1
ATOM 2049 C C . GLY A 1 253 ? 7.011 -24.457 15.492 1.00 60.88 253 GLY A C 1
ATOM 2050 O O . GLY A 1 253 ? 6.913 -24.325 14.282 1.00 60.88 253 GLY A O 1
ATOM 2051 N N . GLY A 1 254 ? 6.464 -25.499 16.129 1.00 62.19 254 GLY A N 1
ATOM 2052 C CA . GLY A 1 254 ? 5.648 -26.523 15.446 1.00 62.19 254 GLY A CA 1
ATOM 2053 C C . GLY A 1 254 ? 6.401 -27.711 14.819 1.00 62.19 254 GLY A C 1
ATOM 2054 O O . GLY A 1 254 ? 5.787 -28.742 14.571 1.00 62.19 254 GLY A O 1
ATOM 2055 N N . VAL A 1 255 ? 7.725 -27.647 14.637 1.00 66.81 255 VAL A N 1
ATOM 2056 C CA . VAL A 1 255 ? 8.512 -28.766 14.067 1.00 66.81 255 VAL A CA 1
ATOM 2057 C C . VAL A 1 255 ? 8.830 -29.830 15.122 1.00 66.81 255 VAL A C 1
ATOM 2059 O O . VAL A 1 255 ? 9.360 -29.495 16.181 1.00 66.81 255 VAL A O 1
ATOM 2062 N N . GLY A 1 256 ? 8.551 -31.110 14.854 1.00 67.00 256 GLY A N 1
ATOM 2063 C CA . GLY A 1 256 ? 8.945 -32.223 15.733 1.00 67.00 256 GLY A CA 1
ATOM 2064 C C . GLY A 1 256 ? 8.254 -32.238 17.103 1.00 67.00 256 GLY A C 1
ATOM 2065 O O . GLY A 1 256 ? 8.885 -32.602 18.096 1.00 67.00 256 GLY A O 1
ATOM 2066 N N . LEU A 1 257 ? 6.977 -31.836 17.172 1.00 71.75 257 LEU A N 1
ATOM 2067 C CA . LEU A 1 257 ? 6.194 -31.739 18.418 1.00 71.75 257 LEU A CA 1
ATOM 2068 C C . LEU A 1 257 ? 6.174 -33.038 19.233 1.00 71.75 257 LEU A C 1
ATOM 2070 O O . LEU A 1 257 ? 6.237 -32.981 20.456 1.00 71.75 257 LEU A O 1
ATOM 2074 N N . SER A 1 258 ? 6.174 -34.197 18.571 1.00 77.94 258 SER A N 1
ATOM 2075 C CA . SER A 1 258 ? 6.236 -35.514 19.222 1.00 77.94 258 SER A CA 1
ATOM 2076 C C . SER A 1 258 ? 7.506 -35.736 20.052 1.00 77.94 258 SER A C 1
ATOM 2078 O O . SER A 1 258 ? 7.512 -36.568 20.952 1.00 77.94 258 SER A O 1
ATOM 2080 N N . THR A 1 259 ? 8.577 -34.987 19.774 1.00 82.00 259 THR A N 1
ATOM 2081 C CA . THR A 1 259 ? 9.855 -35.050 20.506 1.00 82.00 259 THR A CA 1
ATOM 2082 C C . THR A 1 259 ? 10.030 -33.907 21.507 1.00 82.00 259 THR A C 1
ATOM 2084 O O . THR A 1 259 ? 11.080 -33.776 22.140 1.00 82.00 259 THR A O 1
ATOM 2087 N N . CYS A 1 260 ? 9.022 -33.042 21.646 1.00 84.38 260 CYS A N 1
ATOM 2088 C CA . CYS A 1 260 ? 9.044 -31.963 22.617 1.00 84.38 260 CYS A CA 1
ATOM 2089 C C . CYS A 1 260 ? 8.869 -32.532 24.027 1.00 84.38 260 CYS A C 1
ATOM 2091 O O . CYS A 1 260 ? 7.884 -33.202 24.315 1.00 84.38 260 CYS A O 1
ATOM 2093 N N . LEU A 1 261 ? 9.811 -32.222 24.920 1.00 87.75 261 LEU A N 1
ATOM 2094 C CA . LEU A 1 261 ? 9.701 -32.583 26.334 1.00 87.75 261 LEU A CA 1
ATOM 2095 C C . LEU A 1 261 ? 8.876 -31.571 27.130 1.00 87.75 261 LEU A C 1
ATOM 2097 O O . LEU A 1 261 ? 8.569 -31.834 28.283 1.00 87.75 261 LEU A O 1
ATOM 2101 N N . CYS A 1 262 ? 8.551 -30.406 26.564 1.00 89.19 262 CYS A N 1
ATOM 2102 C CA . CYS A 1 262 ? 7.763 -29.398 27.268 1.00 89.19 262 CYS A CA 1
ATOM 2103 C C . CYS A 1 262 ? 6.276 -29.759 27.238 1.00 89.19 262 CYS A C 1
ATOM 2105 O O . CYS A 1 262 ? 5.728 -29.971 26.158 1.00 89.19 262 CYS A O 1
ATOM 2107 N N . LEU A 1 263 ? 5.632 -29.737 28.402 1.00 91.88 263 LEU A N 1
ATOM 2108 C CA . LEU A 1 263 ? 4.178 -29.737 28.529 1.00 91.88 263 LEU A CA 1
ATOM 2109 C C . LEU A 1 263 ? 3.633 -28.364 28.140 1.00 91.88 263 LEU A C 1
ATOM 2111 O O . LEU A 1 263 ? 4.277 -27.343 28.399 1.00 91.88 263 LEU A O 1
ATOM 2115 N N . HIS A 1 264 ? 2.456 -28.332 27.526 1.00 92.50 264 HIS A N 1
ATOM 2116 C CA . HIS A 1 264 ? 1.736 -27.094 27.253 1.00 92.50 264 HIS A CA 1
ATOM 2117 C C . HIS A 1 264 ? 1.079 -26.545 28.525 1.00 92.50 264 HIS A C 1
ATOM 2119 O O . HIS A 1 264 ? 0.944 -27.242 29.533 1.00 92.50 264 HIS A O 1
ATOM 2125 N N . ALA A 1 265 ? 0.701 -25.267 28.499 1.00 94.56 265 ALA A N 1
ATOM 2126 C CA . ALA A 1 265 ? 0.186 -24.585 29.681 1.00 94.56 265 ALA A CA 1
ATOM 2127 C C . ALA A 1 265 ? -1.147 -25.186 30.140 1.00 94.56 265 ALA A C 1
ATOM 2129 O O . ALA A 1 265 ? -1.352 -25.401 31.332 1.00 94.56 265 ALA A O 1
ATOM 2130 N N . GLU A 1 266 ? -2.009 -25.510 29.184 1.00 94.75 266 GLU A N 1
ATOM 2131 C CA . GLU A 1 266 ? -3.305 -26.150 29.365 1.00 94.75 266 GLU A CA 1
ATOM 2132 C C . GLU A 1 266 ? -3.124 -27.539 29.974 1.00 94.75 266 GLU A C 1
ATOM 2134 O O . GLU A 1 266 ? -3.728 -27.856 30.994 1.00 94.75 266 GLU A O 1
ATOM 2139 N N . GLU A 1 267 ? -2.223 -28.350 29.413 1.00 92.88 267 GLU A N 1
ATOM 2140 C CA . GLU A 1 267 ? -1.914 -29.686 29.934 1.00 92.88 267 GLU A CA 1
ATOM 2141 C C . GLU A 1 267 ? -1.419 -29.625 31.375 1.00 92.88 267 GLU A C 1
ATOM 2143 O O . GLU A 1 267 ? -1.861 -30.403 32.217 1.00 92.88 267 GLU A O 1
ATOM 2148 N N . ASN A 1 268 ? -0.524 -28.681 31.662 1.00 92.31 268 ASN A N 1
ATOM 2149 C CA . ASN A 1 268 ? 0.025 -28.489 32.993 1.00 92.31 268 ASN A CA 1
ATOM 2150 C C . ASN A 1 268 ? -1.078 -28.073 33.984 1.00 92.31 268 ASN A C 1
ATOM 2152 O O . ASN A 1 268 ? -1.234 -28.698 35.030 1.00 92.31 268 ASN A O 1
ATOM 2156 N N . ALA A 1 269 ? -1.928 -27.106 33.619 1.00 94.38 269 ALA A N 1
ATOM 2157 C CA . ALA A 1 269 ? -3.055 -26.685 34.453 1.00 94.38 269 ALA A CA 1
ATOM 2158 C C . ALA A 1 269 ? -4.027 -27.843 34.746 1.00 94.38 269 ALA A C 1
ATOM 2160 O O . ALA A 1 269 ? -4.482 -27.997 35.884 1.00 94.38 269 ALA A O 1
ATOM 2161 N N . LEU A 1 270 ? -4.325 -28.676 33.744 1.00 93.56 270 LEU A N 1
ATOM 2162 C CA . LEU A 1 270 ? -5.202 -29.838 33.893 1.00 93.56 270 LEU A CA 1
ATOM 2163 C C . LEU A 1 270 ? -4.596 -30.919 34.801 1.00 93.56 270 LEU A C 1
ATOM 2165 O O . LEU A 1 270 ? -5.301 -31.470 35.651 1.00 93.56 270 LEU A O 1
ATOM 2169 N N . LEU A 1 271 ? -3.299 -31.209 34.652 1.00 91.25 271 LEU A N 1
ATOM 2170 C CA . LEU A 1 271 ? -2.587 -32.184 35.485 1.00 91.25 271 LEU A CA 1
ATOM 2171 C C . LEU A 1 271 ? -2.527 -31.747 36.954 1.00 91.25 271 LEU A C 1
ATOM 2173 O O . LEU A 1 271 ? -2.759 -32.567 37.839 1.00 91.25 271 LEU A O 1
ATOM 2177 N N . GLU A 1 272 ? -2.276 -30.462 37.214 1.00 88.31 272 GLU A N 1
ATOM 2178 C CA . GLU A 1 272 ? -2.232 -29.904 38.573 1.00 88.31 272 GLU A CA 1
ATOM 2179 C C . GLU A 1 272 ? -3.610 -29.861 39.247 1.00 88.31 272 GLU A C 1
ATOM 2181 O O . GLU A 1 272 ? -3.721 -30.035 40.463 1.00 88.31 272 GLU A O 1
ATOM 2186 N N . ALA A 1 273 ? -4.679 -29.637 38.477 1.00 89.44 273 ALA A N 1
ATOM 2187 C CA . ALA A 1 273 ? -6.037 -29.668 39.011 1.00 89.44 273 ALA A CA 1
ATOM 2188 C C . ALA A 1 273 ? -6.447 -31.084 39.440 1.00 89.44 273 ALA A C 1
ATOM 2190 O O . ALA A 1 273 ? -7.043 -31.262 40.505 1.00 89.44 273 ALA A O 1
ATOM 2191 N N . GLY A 1 274 ? -6.136 -32.085 38.610 1.00 81.69 274 GLY A N 1
ATOM 2192 C CA . GLY A 1 274 ? -6.639 -33.446 38.767 1.00 81.69 274 GLY A CA 1
ATOM 2193 C C . GLY A 1 274 ? -8.152 -33.552 38.514 1.00 81.69 274 GLY A C 1
ATOM 2194 O O . GLY A 1 274 ? -8.918 -32.607 38.707 1.00 81.69 274 GLY A O 1
ATOM 2195 N N . ARG A 1 275 ? -8.616 -34.734 38.089 1.00 74.38 275 ARG A N 1
ATOM 2196 C CA . ARG A 1 275 ? -9.997 -34.928 37.602 1.00 74.38 275 ARG A CA 1
ATOM 2197 C C . ARG A 1 275 ? -11.079 -34.581 38.632 1.00 74.38 275 ARG A C 1
ATOM 2199 O O . ARG A 1 275 ? -12.125 -34.080 38.255 1.00 74.38 275 ARG A O 1
ATOM 2206 N N . GLU A 1 276 ? -10.846 -34.811 39.923 1.00 75.50 276 GLU A N 1
ATOM 2207 C CA . GLU A 1 276 ? -11.863 -34.598 40.969 1.00 75.50 276 GLU A CA 1
ATOM 2208 C C . GLU A 1 276 ? -12.218 -33.121 41.211 1.00 75.50 276 GLU A C 1
ATOM 2210 O O . GLU A 1 276 ? -13.317 -32.810 41.695 1.00 75.50 276 GLU A O 1
ATOM 2215 N N . ARG A 1 277 ? -11.288 -32.208 40.894 1.00 79.25 277 ARG A N 1
ATOM 2216 C CA . ARG A 1 277 ? -11.470 -30.760 41.081 1.00 79.25 277 ARG A CA 1
ATOM 2217 C C . ARG A 1 277 ? -12.152 -30.100 39.884 1.00 79.25 277 ARG A C 1
ATOM 2219 O O . ARG A 1 277 ? -12.775 -29.050 40.057 1.00 79.25 277 ARG A O 1
ATOM 2226 N N . ILE A 1 278 ? -12.079 -30.734 38.714 1.00 83.94 278 ILE A N 1
ATOM 2227 C CA . ILE A 1 278 ? -12.737 -30.299 37.482 1.00 83.94 278 ILE A CA 1
ATOM 2228 C C . ILE A 1 278 ? -14.165 -30.846 37.484 1.00 83.94 278 ILE A C 1
ATOM 2230 O O . ILE A 1 278 ? -14.387 -32.054 37.485 1.00 83.94 278 ILE A O 1
ATOM 2234 N N . ARG A 1 279 ? -15.142 -29.945 37.567 1.00 78.44 279 ARG A N 1
ATOM 2235 C CA . ARG A 1 279 ? -16.575 -30.260 37.601 1.00 78.44 279 ARG A CA 1
ATOM 2236 C C . ARG A 1 279 ? -17.316 -29.330 36.650 1.00 78.44 279 ARG A C 1
ATOM 2238 O O . ARG A 1 279 ? -16.732 -28.369 36.154 1.00 78.44 279 ARG A O 1
ATOM 2245 N N . GLU A 1 280 ? -18.597 -29.607 36.445 1.00 78.19 280 GLU A N 1
ATOM 2246 C CA . GLU A 1 280 ? -19.491 -28.763 35.653 1.00 78.19 280 GLU A CA 1
ATOM 2247 C C . GLU A 1 280 ? -19.385 -27.284 36.073 1.00 78.19 280 GLU A C 1
ATOM 2249 O O . GLU A 1 280 ? -19.352 -26.962 37.265 1.00 78.19 280 GLU A O 1
ATOM 2254 N N . GLY A 1 281 ? -19.257 -26.394 35.087 1.00 83.56 281 GLY A N 1
ATOM 2255 C CA . GLY A 1 281 ? -19.025 -24.963 35.292 1.00 83.56 281 GLY A CA 1
ATOM 2256 C C . GLY A 1 281 ? -17.552 -24.551 35.422 1.00 83.56 281 GLY A C 1
ATOM 2257 O O . GLY A 1 281 ? -17.283 -23.390 35.733 1.00 83.56 281 GLY A O 1
ATOM 2258 N N . ALA A 1 282 ? -16.591 -25.457 35.210 1.00 93.06 282 ALA A N 1
ATOM 2259 C CA . ALA A 1 282 ? -15.174 -25.100 35.133 1.00 93.06 282 ALA A CA 1
ATOM 2260 C C . ALA A 1 282 ? -14.849 -24.375 33.815 1.00 93.06 282 ALA A C 1
ATOM 2262 O O . ALA A 1 282 ? -15.243 -24.825 32.737 1.00 93.06 282 ALA A O 1
ATOM 2263 N N . ILE A 1 283 ? -14.100 -23.276 33.914 1.00 95.25 283 ILE A N 1
ATOM 2264 C CA . ILE A 1 283 ? -13.692 -22.421 32.794 1.00 95.25 283 ILE A CA 1
ATOM 2265 C C . ILE A 1 283 ? -12.166 -22.386 32.726 1.00 95.25 283 ILE A C 1
ATOM 2267 O O . ILE A 1 283 ? -11.499 -22.191 33.746 1.00 95.25 283 ILE A O 1
ATOM 2271 N N . LEU A 1 284 ? -11.612 -22.569 31.532 1.00 96.06 284 LEU A N 1
ATOM 2272 C CA . LEU A 1 284 ? -10.180 -22.503 31.265 1.00 96.06 284 LEU A CA 1
ATOM 2273 C C . LEU A 1 284 ? -9.845 -21.185 30.563 1.00 96.06 284 LEU A C 1
ATOM 2275 O O . LEU A 1 284 ? -10.375 -20.911 29.496 1.00 96.06 284 LEU A O 1
ATOM 2279 N N . TYR A 1 285 ? -8.951 -20.394 31.149 1.00 96.12 285 TYR A N 1
ATOM 2280 C CA . TYR A 1 285 ? -8.429 -19.154 30.575 1.00 96.12 285 TYR A CA 1
ATOM 2281 C C . TYR A 1 285 ? -6.998 -19.377 30.087 1.00 96.12 285 TYR A C 1
ATOM 2283 O O . TYR A 1 285 ? -6.166 -19.823 30.877 1.00 96.12 285 TYR A O 1
ATOM 2291 N N . CYS A 1 286 ? -6.677 -19.067 28.832 1.00 93.44 286 CYS A N 1
ATOM 2292 C CA . CYS A 1 286 ? -5.336 -19.276 28.273 1.00 93.44 286 CYS A CA 1
ATOM 2293 C C . CYS A 1 286 ? -4.901 -18.156 27.318 1.00 93.44 286 CYS A C 1
ATOM 2295 O O . CYS A 1 286 ? -5.707 -17.568 26.609 1.00 93.44 286 CYS A O 1
ATOM 2297 N N . ASP A 1 287 ? -3.606 -17.843 27.256 1.00 87.75 287 ASP A N 1
ATOM 2298 C CA . ASP A 1 287 ? -3.140 -16.727 26.409 1.00 87.75 287 ASP A CA 1
ATOM 2299 C C . ASP A 1 287 ? -3.239 -17.014 24.903 1.00 87.75 287 ASP A C 1
ATOM 2301 O O . ASP A 1 287 ? -3.163 -16.116 24.072 1.00 87.75 287 ASP A O 1
ATOM 2305 N N . THR A 1 288 ? -3.333 -18.280 24.515 1.00 85.75 288 THR A N 1
ATOM 2306 C CA . THR A 1 288 ? -3.373 -18.712 23.117 1.00 85.75 288 THR A CA 1
ATOM 2307 C C . THR A 1 288 ? -4.477 -19.743 22.959 1.00 85.75 288 THR A C 1
ATOM 2309 O O . THR A 1 288 ? -4.710 -20.512 23.888 1.00 85.75 288 THR A O 1
ATOM 2312 N N . CYS A 1 289 ? -5.152 -19.768 21.809 1.00 87.75 289 CYS A N 1
ATOM 2313 C CA . CYS A 1 289 ? -6.114 -20.823 21.510 1.00 87.75 289 CYS A CA 1
ATOM 2314 C C . CYS A 1 289 ? -5.454 -22.211 21.681 1.00 87.75 289 CYS A C 1
ATOM 2316 O O . CYS A 1 289 ? -4.353 -22.422 21.148 1.00 87.75 289 CYS A O 1
ATOM 2318 N N . PRO A 1 290 ? -6.078 -23.155 22.415 1.00 89.31 290 PRO A N 1
ATOM 2319 C CA . PRO A 1 290 ? -5.478 -24.460 22.657 1.00 89.31 290 PRO A CA 1
ATOM 2320 C C . PRO A 1 290 ? -5.194 -25.214 21.359 1.00 89.31 290 PRO A C 1
ATOM 2322 O O . PRO A 1 290 ? -6.015 -25.255 20.441 1.00 89.31 290 PRO A O 1
ATOM 2325 N N . CYS A 1 291 ? -4.034 -25.866 21.281 1.00 87.56 291 CYS A N 1
ATOM 2326 C CA . CYS A 1 291 ? -3.737 -26.751 20.158 1.00 87.56 291 CYS A CA 1
ATOM 2327 C C . CYS A 1 291 ? -4.613 -28.012 20.197 1.00 87.56 291 CYS A C 1
ATOM 2329 O O . CYS A 1 291 ? -5.147 -28.381 21.242 1.00 87.56 291 CYS A O 1
ATOM 2331 N N . LEU A 1 292 ? -4.665 -28.744 19.081 1.00 85.56 292 LEU A N 1
ATOM 2332 C CA . LEU A 1 292 ? -5.482 -29.952 18.942 1.00 85.56 292 LEU A CA 1
ATOM 2333 C C . LEU A 1 292 ? -5.271 -30.971 20.079 1.00 85.56 292 LEU A C 1
ATOM 2335 O O . LEU A 1 292 ? -6.227 -31.517 20.625 1.00 85.56 292 LEU A O 1
ATOM 2339 N N . THR A 1 293 ? -4.018 -31.198 20.489 1.00 87.38 293 THR A N 1
ATOM 2340 C CA . THR A 1 293 ? -3.696 -32.146 21.569 1.00 87.38 293 THR A CA 1
ATOM 2341 C C . THR A 1 293 ? -4.197 -31.677 22.934 1.00 87.38 293 THR A C 1
ATOM 2343 O O . THR A 1 293 ? -4.629 -32.503 23.739 1.00 87.38 293 THR A O 1
ATOM 2346 N N . CYS A 1 294 ? -4.169 -30.369 23.197 1.00 91.12 294 CYS A N 1
ATOM 2347 C CA . CYS A 1 294 ? -4.727 -29.785 24.414 1.00 91.12 294 CYS A CA 1
ATOM 2348 C C . CYS A 1 294 ? -6.254 -29.821 24.372 1.00 91.12 294 CYS A C 1
ATOM 2350 O O . CYS A 1 294 ? -6.872 -30.237 25.345 1.00 91.12 294 CYS A O 1
ATOM 2352 N N . THR A 1 295 ? -6.859 -29.489 23.232 1.00 91.50 295 THR A N 1
ATOM 2353 C CA . THR A 1 295 ? -8.308 -29.527 23.004 1.00 91.50 295 THR A CA 1
ATOM 2354 C C . THR A 1 295 ? -8.912 -30.901 23.306 1.00 91.50 295 THR A C 1
ATOM 2356 O O . THR A 1 295 ? -9.889 -31.004 24.051 1.00 91.50 295 THR A O 1
ATOM 2359 N N . VAL A 1 296 ? -8.292 -31.982 22.823 1.00 90.38 296 VAL A N 1
ATOM 2360 C CA . VAL A 1 296 ? -8.732 -33.357 23.132 1.00 90.38 296 VAL A CA 1
ATOM 2361 C C . VAL A 1 296 ? -8.683 -33.644 24.641 1.00 90.38 296 VAL A C 1
ATOM 2363 O O . VAL A 1 296 ? -9.545 -34.329 25.183 1.00 90.38 296 VAL A O 1
ATOM 2366 N N . LYS A 1 297 ? -7.701 -33.096 25.360 1.00 91.88 297 LYS A N 1
ATOM 2367 C CA . LYS A 1 297 ? -7.589 -33.275 26.816 1.00 91.88 297 LYS A CA 1
ATOM 2368 C C . LYS A 1 297 ? -8.611 -32.432 27.577 1.00 91.88 297 LYS A C 1
ATOM 2370 O O . LYS A 1 297 ? -9.194 -32.923 28.537 1.00 91.88 297 LYS A O 1
ATOM 2375 N N . ILE A 1 298 ? -8.847 -31.198 27.135 1.00 92.31 298 ILE A N 1
ATOM 2376 C CA . ILE A 1 298 ? -9.824 -30.258 27.703 1.00 92.31 298 ILE A CA 1
ATOM 2377 C C . ILE A 1 298 ? -11.241 -30.839 27.639 1.00 92.31 298 ILE A C 1
ATOM 2379 O O . ILE A 1 298 ? -11.965 -30.818 28.636 1.00 92.31 298 ILE A O 1
ATOM 2383 N N . THR A 1 299 ? -11.619 -31.407 26.494 1.00 90.00 299 THR A N 1
ATOM 2384 C CA . THR A 1 299 ? -12.932 -32.048 26.312 1.00 90.00 299 THR A CA 1
ATOM 2385 C C . THR A 1 299 ? -13.097 -33.266 27.221 1.00 90.00 299 THR A C 1
ATOM 2387 O O . THR A 1 299 ? -14.102 -33.390 27.917 1.00 90.00 299 THR A O 1
ATOM 2390 N N . GLN A 1 300 ? -12.074 -34.122 27.316 1.00 89.19 300 GLN A N 1
ATOM 2391 C CA . GLN A 1 300 ? -12.109 -35.339 28.134 1.00 89.19 300 GLN A CA 1
ATOM 2392 C C . GLN A 1 300 ? -12.303 -35.082 29.640 1.00 89.19 300 GLN A C 1
ATOM 2394 O O . GLN A 1 300 ? -12.877 -35.919 30.343 1.00 89.19 300 GLN A O 1
ATOM 2399 N N . VAL A 1 301 ? -11.789 -33.965 30.164 1.00 87.69 301 VAL A N 1
ATOM 2400 C CA . VAL A 1 301 ? -11.851 -33.653 31.604 1.00 87.69 301 VAL A CA 1
ATOM 2401 C C . VAL A 1 301 ? -13.113 -32.890 32.019 1.00 87.69 301 VAL A C 1
ATOM 2403 O O . VAL A 1 301 ? -13.333 -32.729 33.217 1.00 87.69 301 VAL A O 1
ATOM 2406 N N . GLY A 1 302 ? -13.956 -32.472 31.067 1.00 85.75 302 GLY A N 1
ATOM 2407 C CA . GLY A 1 302 ? -15.255 -31.850 31.345 1.00 85.75 302 GLY A CA 1
ATOM 2408 C C . GLY A 1 302 ? -15.210 -30.343 31.616 1.00 85.75 302 GLY A C 1
ATOM 2409 O O . GLY A 1 302 ? -15.961 -29.854 32.459 1.00 85.75 302 GLY A O 1
ATOM 2410 N N . ILE A 1 303 ? -14.330 -29.602 30.934 1.00 92.38 303 ILE A N 1
ATOM 2411 C CA . ILE A 1 303 ? -14.364 -28.128 30.926 1.00 92.38 303 ILE A CA 1
ATOM 2412 C C . ILE A 1 303 ? -15.623 -27.645 30.209 1.00 92.38 303 ILE A C 1
ATOM 2414 O O . ILE A 1 303 ? -15.964 -28.164 29.154 1.00 92.38 303 ILE A O 1
ATOM 2418 N N . SER A 1 304 ? -16.305 -26.644 30.763 1.00 92.12 304 SER A N 1
ATOM 2419 C CA . SER A 1 304 ? -17.532 -26.094 30.174 1.00 92.12 304 SER A CA 1
ATOM 2420 C C . SER A 1 304 ? -17.259 -24.947 29.199 1.00 92.12 304 SER A C 1
ATOM 2422 O O . SER A 1 304 ? -18.015 -24.748 28.249 1.00 92.12 304 SER A O 1
ATOM 2424 N N . GLU A 1 305 ? -16.186 -24.184 29.421 1.00 94.25 305 GLU A N 1
ATOM 2425 C CA . GLU A 1 305 ? -15.825 -23.044 28.577 1.00 94.25 305 GLU A CA 1
ATOM 2426 C C . GLU A 1 305 ? -14.308 -22.824 28.528 1.00 94.25 305 GLU A C 1
ATOM 2428 O O . GLU A 1 305 ? -13.613 -22.962 29.535 1.00 94.25 305 GLU A O 1
ATOM 2433 N N . VAL A 1 306 ? -13.804 -22.465 27.351 1.00 94.12 306 VAL A N 1
ATOM 2434 C CA . VAL A 1 306 ? -12.429 -22.039 27.100 1.00 94.12 306 VAL A CA 1
ATOM 2435 C C . VAL A 1 306 ? -12.453 -20.584 26.652 1.00 94.12 306 VAL A C 1
ATOM 2437 O O . VAL A 1 306 ? -13.110 -20.238 25.670 1.00 94.12 306 VAL A O 1
ATOM 2440 N N . VAL A 1 307 ? -11.705 -19.743 27.355 1.00 91.81 307 VAL A N 1
ATOM 2441 C CA . VAL A 1 307 ? -11.537 -18.323 27.068 1.00 91.81 307 VAL A CA 1
ATOM 2442 C C . VAL A 1 307 ? -10.077 -18.065 26.705 1.00 91.81 307 VAL A C 1
ATOM 2444 O O . VAL A 1 307 ? -9.189 -18.406 27.484 1.00 91.81 307 VAL A O 1
ATOM 2447 N N . TYR A 1 308 ? -9.806 -17.468 25.543 1.00 90.56 308 TYR A N 1
ATOM 2448 C CA . TYR A 1 308 ? -8.429 -17.257 25.074 1.00 90.56 308 TYR A CA 1
ATOM 2449 C C . TYR A 1 308 ? -8.169 -15.853 24.528 1.00 90.56 308 TYR A C 1
ATOM 2451 O O . TYR A 1 308 ? -9.099 -15.232 24.037 1.00 90.56 308 TYR A O 1
ATOM 2459 N N . SER A 1 309 ? -6.935 -15.333 24.568 1.00 78.25 309 SER A N 1
ATOM 2460 C CA . SER A 1 309 ? -6.639 -13.987 24.0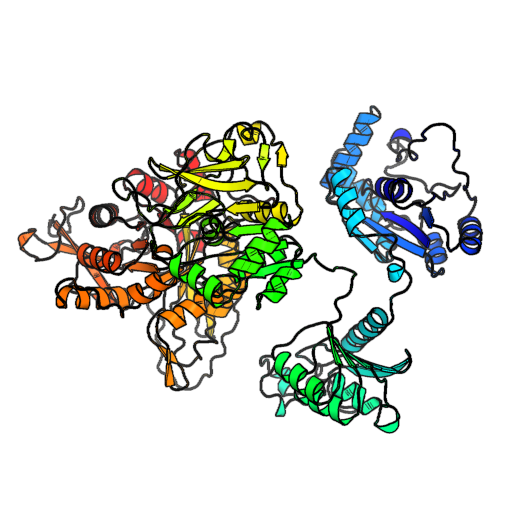25 1.00 78.25 309 SER A CA 1
ATOM 2461 C C . SER A 1 309 ? -6.086 -13.975 22.598 1.00 78.25 309 SER A C 1
ATOM 2463 O O . SER A 1 309 ? -6.553 -13.189 21.775 1.00 78.25 309 SER A O 1
ATOM 2465 N N . GLN A 1 310 ? -5.108 -14.826 22.271 1.00 73.06 310 GLN A N 1
ATOM 2466 C CA . GLN A 1 310 ? -4.451 -14.842 20.955 1.00 73.06 310 GLN A CA 1
ATOM 2467 C C . GLN A 1 310 ? -4.896 -16.032 20.098 1.00 73.06 310 GLN A C 1
ATOM 2469 O O . GLN A 1 310 ? -4.879 -17.172 20.565 1.00 73.06 310 GLN A O 1
ATOM 2474 N N . GLY A 1 311 ? -5.210 -15.785 18.826 1.00 65.81 311 GLY A N 1
ATOM 2475 C CA . GLY A 1 311 ? -5.448 -16.849 17.846 1.00 65.81 311 GLY A CA 1
ATOM 2476 C C . GLY A 1 311 ? -4.186 -17.645 17.484 1.00 65.81 311 GLY A C 1
ATOM 2477 O O . GLY A 1 311 ? -3.049 -17.227 17.746 1.00 65.81 311 GLY A O 1
ATOM 2478 N N . TYR A 1 312 ? -4.384 -18.816 16.887 1.00 57.19 312 TYR A N 1
ATOM 2479 C CA . TYR A 1 312 ? -3.345 -19.731 16.423 1.00 57.19 312 TYR A CA 1
ATOM 2480 C C . TYR A 1 312 ? -3.735 -20.432 15.104 1.00 57.19 312 TYR A C 1
ATOM 2482 O O . TYR A 1 312 ? -4.887 -20.462 14.686 1.00 57.19 312 TYR A O 1
ATOM 2490 N N . ASN A 1 313 ? -2.762 -21.032 14.408 1.00 48.50 313 ASN A N 1
ATOM 2491 C CA . ASN A 1 313 ? -2.971 -21.612 13.069 1.00 48.50 313 ASN A CA 1
ATOM 2492 C C . ASN A 1 313 ? -3.991 -22.776 13.020 1.00 48.50 313 ASN A C 1
ATOM 2494 O O . ASN A 1 313 ? -4.369 -23.190 11.930 1.00 48.50 313 ASN A O 1
ATOM 2498 N N . MET A 1 314 ? -4.425 -23.304 14.171 1.00 58.28 314 MET A N 1
ATOM 2499 C CA . MET A 1 314 ? -5.312 -24.473 14.302 1.00 58.28 314 MET A CA 1
ATOM 2500 C C . MET A 1 314 ? -6.689 -24.119 14.901 1.00 58.28 314 MET A C 1
ATOM 2502 O O . MET A 1 314 ? -7.419 -25.017 15.321 1.00 58.28 314 MET A O 1
ATOM 2506 N N . ASP A 1 315 ? -7.051 -22.832 14.975 1.00 68.88 315 ASP A N 1
ATOM 2507 C CA . ASP A 1 315 ? -8.247 -22.368 15.701 1.00 68.88 315 ASP A CA 1
ATOM 2508 C C . ASP A 1 315 ? -9.543 -23.021 15.204 1.00 68.88 315 ASP A C 1
ATOM 2510 O O . ASP A 1 315 ? -10.406 -23.361 16.009 1.00 68.88 315 ASP A O 1
ATOM 2514 N N . LYS A 1 316 ? -9.661 -23.267 13.892 1.00 74.56 316 LYS A N 1
ATOM 2515 C CA . LYS A 1 316 ? -10.846 -23.905 13.292 1.00 74.56 316 LYS A CA 1
ATOM 2516 C C . LYS A 1 316 ? -11.022 -25.357 13.739 1.00 74.56 316 LYS A C 1
ATOM 2518 O O . LYS A 1 316 ? -12.129 -25.749 14.094 1.00 74.56 316 LYS A O 1
ATOM 2523 N N . ASP A 1 317 ? -9.940 -26.132 13.763 1.00 79.25 317 ASP A N 1
ATOM 2524 C CA . ASP A 1 317 ? -9.989 -27.549 14.138 1.00 79.25 317 ASP A CA 1
ATOM 2525 C C . ASP A 1 317 ? -10.242 -27.711 15.641 1.00 79.25 317 ASP A C 1
ATOM 2527 O O . ASP A 1 317 ? -11.050 -28.540 16.062 1.00 79.25 317 ASP A O 1
ATOM 2531 N N . SER A 1 318 ? -9.594 -26.877 16.464 1.00 81.69 318 SER A N 1
ATOM 2532 C CA . SER A 1 318 ? -9.851 -26.837 17.905 1.00 81.69 318 SER A CA 1
ATOM 2533 C C . SER A 1 318 ? -11.285 -26.400 18.216 1.00 81.69 318 SER A C 1
ATOM 2535 O O . SER A 1 318 ? -11.934 -27.027 19.055 1.00 81.69 318 SER A O 1
ATOM 2537 N N . ALA A 1 319 ? -11.805 -25.377 17.528 1.00 83.62 319 ALA A N 1
ATOM 2538 C CA . ALA A 1 319 ? -13.186 -24.926 17.686 1.00 83.62 319 ALA A CA 1
ATOM 2539 C C . ALA A 1 319 ? -14.191 -26.030 17.334 1.00 83.62 319 ALA A C 1
ATOM 2541 O O . ALA A 1 319 ? -15.082 -26.304 18.134 1.00 83.62 319 ALA A O 1
ATOM 2542 N N . ALA A 1 320 ? -14.001 -26.722 16.205 1.00 85.19 320 ALA A N 1
ATOM 2543 C CA . ALA A 1 320 ? -14.893 -27.794 15.765 1.00 85.19 320 ALA A CA 1
ATOM 2544 C C . ALA A 1 320 ? -14.983 -28.950 16.781 1.00 85.19 320 ALA A C 1
ATOM 2546 O O . ALA A 1 320 ? -16.071 -29.474 17.038 1.00 85.19 320 ALA A O 1
ATOM 2547 N N . ILE A 1 321 ? -13.857 -29.339 17.396 1.00 88.38 321 ILE A N 1
ATOM 2548 C CA . ILE A 1 321 ? -13.844 -30.385 18.431 1.00 88.38 321 ILE A CA 1
ATOM 2549 C C . ILE A 1 321 ? -14.520 -29.905 19.718 1.00 88.38 321 ILE A C 1
ATOM 2551 O O . ILE A 1 321 ? -15.310 -30.651 20.298 1.00 88.38 321 ILE A O 1
ATOM 2555 N N . LEU A 1 322 ? -14.214 -28.686 20.177 1.00 89.50 322 LEU A N 1
ATOM 2556 C CA . LEU A 1 322 ? -14.814 -28.127 21.394 1.00 89.50 322 LEU A CA 1
ATOM 2557 C C . LEU A 1 322 ? -16.332 -27.998 21.246 1.00 89.50 322 LEU A C 1
ATOM 2559 O O . LEU A 1 322 ? -17.061 -28.445 22.128 1.00 89.50 322 LEU A O 1
ATOM 2563 N N . GLU A 1 323 ? -16.801 -27.491 20.106 1.00 88.25 323 GLU A N 1
ATOM 2564 C CA . GLU A 1 323 ? -18.224 -27.367 19.788 1.00 88.25 323 GLU A CA 1
ATOM 2565 C C . GLU A 1 323 ? -18.917 -28.735 19.759 1.00 88.25 323 GLU A C 1
ATOM 2567 O O . GLU A 1 323 ? -19.930 -28.928 20.434 1.00 88.25 323 GLU A O 1
ATOM 2572 N N . SER A 1 324 ? -18.324 -29.723 19.078 1.00 88.12 324 SER A N 1
ATOM 2573 C CA . SER A 1 324 ? -18.851 -31.097 19.026 1.00 88.12 324 SER A CA 1
ATOM 2574 C C . SER A 1 324 ? -18.929 -31.763 20.407 1.00 88.12 324 SER A C 1
ATOM 2576 O O . SER A 1 324 ? -19.766 -32.635 20.632 1.00 88.12 324 SER A O 1
ATOM 2578 N N . ALA A 1 325 ? -18.061 -31.360 21.338 1.00 88.31 325 ALA A N 1
ATOM 2579 C CA . ALA A 1 325 ? -18.033 -31.844 22.714 1.00 88.31 325 ALA A CA 1
ATOM 2580 C C . ALA A 1 325 ? -18.895 -31.010 23.685 1.00 88.31 325 ALA A C 1
ATOM 2582 O O . ALA A 1 325 ? -18.931 -31.319 24.876 1.00 88.31 325 ALA A O 1
ATOM 2583 N N . GLY A 1 326 ? -19.577 -29.961 23.209 1.00 88.12 326 GLY A N 1
ATOM 2584 C CA . GLY A 1 326 ? -20.398 -29.072 24.036 1.00 88.12 326 GLY A CA 1
ATOM 2585 C C . GLY A 1 326 ? -19.605 -28.087 24.907 1.00 88.12 326 GLY A C 1
ATOM 2586 O O . GLY A 1 326 ? -20.153 -27.545 25.867 1.00 88.12 326 GLY A O 1
ATOM 2587 N N . VAL A 1 327 ? -18.328 -27.847 24.597 1.00 92.06 327 VAL A N 1
ATOM 2588 C CA . VAL A 1 327 ? -17.466 -26.879 25.290 1.00 92.06 327 VAL A CA 1
ATOM 2589 C C . VAL A 1 327 ? -17.510 -25.546 24.552 1.00 92.06 327 VAL A C 1
ATOM 2591 O O . VAL A 1 327 ? -17.176 -25.468 23.371 1.00 92.06 327 VAL A O 1
ATOM 2594 N N . ARG A 1 328 ? -17.890 -24.466 25.241 1.00 90.50 328 ARG A N 1
ATOM 2595 C CA . ARG A 1 328 ? -17.932 -23.131 24.624 1.00 90.50 328 ARG A CA 1
ATOM 2596 C C . ARG A 1 328 ? -16.516 -22.597 24.426 1.00 90.50 328 ARG A C 1
ATOM 2598 O O . ARG A 1 328 ? -15.732 -22.607 25.367 1.00 90.50 328 ARG A O 1
ATOM 2605 N N . LEU A 1 329 ? -16.198 -22.092 23.240 1.00 90.69 329 LEU A N 1
ATOM 2606 C CA . LEU A 1 329 ? -14.933 -21.410 22.962 1.00 90.69 329 LEU A CA 1
ATOM 2607 C C . LEU A 1 329 ? -15.204 -19.919 22.749 1.00 90.69 329 LEU A C 1
ATOM 2609 O O . LEU A 1 329 ? -16.069 -19.556 21.955 1.00 90.69 329 LEU A O 1
ATOM 2613 N N . ARG A 1 330 ? -14.472 -19.052 23.451 1.00 88.81 330 ARG A N 1
ATOM 2614 C CA . ARG A 1 330 ? -14.637 -17.599 23.362 1.00 88.81 330 ARG A CA 1
ATOM 2615 C C . ARG A 1 330 ? -13.293 -16.888 23.347 1.00 88.81 330 ARG A C 1
ATOM 2617 O O . ARG A 1 330 ? -12.456 -17.114 24.215 1.00 88.81 330 ARG A O 1
ATOM 2624 N N . GLN A 1 331 ? -13.105 -15.975 22.401 1.00 83.12 331 GLN A N 1
ATOM 2625 C CA . GLN A 1 331 ? -11.946 -15.092 22.424 1.00 83.12 331 GLN A CA 1
ATOM 2626 C C . GLN A 1 331 ? -12.208 -13.903 23.360 1.00 83.12 331 GLN A C 1
ATOM 2628 O O . GLN A 1 331 ? -13.250 -13.250 23.287 1.00 83.12 331 GLN A O 1
ATOM 2633 N N . PHE A 1 332 ? -11.273 -13.630 24.264 1.00 78.88 332 PHE A N 1
ATOM 2634 C CA . PHE A 1 332 ? -11.251 -12.466 25.132 1.00 78.88 332 PHE A CA 1
ATOM 2635 C C . PHE A 1 332 ? -10.282 -11.421 24.586 1.00 78.88 332 PHE A C 1
ATOM 2637 O O . PHE A 1 332 ? -9.062 -11.571 24.671 1.00 78.88 332 PHE A O 1
ATOM 2644 N N . SER A 1 333 ? -10.846 -10.318 24.108 1.00 63.28 333 SER A N 1
ATOM 2645 C CA . SER A 1 333 ? -10.101 -9.112 23.757 1.00 63.28 333 SER A CA 1
ATOM 2646 C C . SER A 1 333 ? -10.230 -8.106 24.908 1.00 63.28 333 SER A C 1
ATOM 2648 O O . SER A 1 333 ? -11.348 -7.675 25.213 1.00 63.28 333 SER A O 1
ATOM 2650 N N . PRO A 1 334 ? -9.137 -7.729 25.603 1.00 54.88 334 PRO A N 1
ATOM 2651 C CA . PRO A 1 334 ? -9.213 -6.745 26.675 1.00 54.88 334 PRO A CA 1
ATOM 2652 C C . PRO A 1 334 ? -9.761 -5.415 26.142 1.00 54.88 334 PRO A C 1
ATOM 2654 O O . PRO A 1 334 ? -9.202 -4.842 25.210 1.00 54.88 334 PRO A O 1
ATOM 2657 N N . LYS A 1 335 ? -10.790 -4.854 26.794 1.00 41.94 335 LYS A N 1
ATOM 2658 C CA . LYS A 1 335 ? -11.337 -3.521 26.458 1.00 41.94 335 LYS A CA 1
ATOM 2659 C C . LYS A 1 335 ? -10.329 -2.374 26.598 1.00 41.94 335 LYS A C 1
ATOM 2661 O O . LYS A 1 335 ? -10.599 -1.263 26.161 1.00 41.94 335 LYS A O 1
ATOM 2666 N N . PHE A 1 336 ? -9.165 -2.631 27.192 1.00 41.78 336 PHE A N 1
ATOM 2667 C CA . PHE A 1 336 ? -8.157 -1.611 27.467 1.00 41.78 336 PHE A CA 1
ATOM 2668 C C . PHE A 1 336 ? -7.487 -1.021 26.226 1.00 41.78 336 PHE A C 1
ATOM 2670 O O . PHE A 1 336 ? -6.903 0.050 26.344 1.00 41.78 336 PHE A O 1
ATOM 2677 N N . PHE A 1 337 ? -7.624 -1.666 25.066 1.00 42.22 337 PHE A N 1
ATOM 2678 C CA . PHE A 1 337 ? -7.215 -1.155 23.757 1.00 42.22 337 PHE A CA 1
ATOM 2679 C C . PHE A 1 337 ? -8.034 -1.844 22.656 1.00 42.22 337 PHE A C 1
ATOM 2681 O O . PHE A 1 337 ? -7.457 -2.414 21.734 1.00 42.22 337 PHE A O 1
ATOM 2688 N N . ALA A 1 338 ? -9.369 -1.877 22.753 1.00 44.59 338 ALA A N 1
ATOM 2689 C CA . ALA A 1 338 ? -10.149 -2.316 21.597 1.00 44.59 338 ALA A CA 1
ATOM 2690 C C . ALA A 1 338 ? -9.955 -1.263 20.499 1.00 44.59 338 ALA A C 1
ATOM 2692 O O . ALA A 1 338 ? -10.541 -0.180 20.570 1.00 44.59 338 ALA A O 1
ATOM 2693 N N . MET A 1 339 ? -9.065 -1.544 19.542 1.00 53.12 339 MET A N 1
ATOM 2694 C CA . MET A 1 339 ? -8.991 -0.733 18.338 1.00 53.12 339 MET A CA 1
ATOM 2695 C C . MET A 1 339 ? -10.380 -0.784 17.699 1.00 53.12 339 MET A C 1
ATOM 2697 O O . MET A 1 339 ? -10.962 -1.867 17.605 1.00 53.12 339 MET A O 1
ATOM 2701 N N . PRO A 1 340 ? -10.969 0.362 17.336 1.00 70.56 340 PRO A N 1
ATOM 2702 C CA . PRO A 1 340 ? -12.252 0.364 16.655 1.00 70.56 340 PRO A CA 1
ATOM 2703 C C . PRO A 1 340 ? -12.179 -0.527 15.409 1.00 70.56 340 PRO A C 1
ATOM 2705 O O . PRO A 1 340 ? -11.181 -0.516 14.686 1.00 70.56 340 PRO A O 1
ATOM 2708 N N . THR A 1 341 ? -13.223 -1.320 15.173 1.00 82.06 341 THR A N 1
ATOM 2709 C CA . THR A 1 341 ? -13.251 -2.253 14.046 1.00 82.06 341 THR A CA 1
ATOM 2710 C C . THR A 1 341 ? -13.814 -1.588 12.793 1.00 82.06 341 THR A C 1
ATOM 2712 O O . THR A 1 341 ? -14.632 -0.660 12.843 1.00 82.06 341 THR A O 1
ATOM 2715 N N . VAL A 1 342 ? -13.362 -2.064 11.638 1.00 90.62 342 VAL A N 1
ATOM 2716 C CA . VAL A 1 342 ? -13.954 -1.780 10.332 1.00 90.62 342 VAL A CA 1
ATOM 2717 C C . VAL A 1 342 ? -14.199 -3.091 9.610 1.00 90.62 342 VAL A C 1
ATOM 2719 O O . VAL A 1 342 ? -13.353 -3.981 9.613 1.00 90.62 342 VAL A O 1
ATOM 2722 N N . HIS A 1 343 ? -15.369 -3.209 8.996 1.00 93.31 343 HIS A N 1
ATOM 2723 C CA . HIS A 1 343 ? -15.722 -4.396 8.245 1.00 93.31 343 HIS A CA 1
ATOM 2724 C C . HIS A 1 343 ? -15.144 -4.300 6.834 1.00 93.31 343 HIS A C 1
ATOM 2726 O O . HIS A 1 343 ? -15.385 -3.323 6.119 1.00 93.31 343 HIS A O 1
ATOM 2732 N N . LEU A 1 344 ? -14.376 -5.309 6.437 1.00 91.12 344 LEU A N 1
ATOM 2733 C CA . LEU A 1 344 ? -13.765 -5.411 5.118 1.00 91.12 344 LEU A CA 1
ATOM 2734 C C . LEU A 1 344 ? -14.330 -6.628 4.393 1.00 91.12 344 LEU A C 1
ATOM 2736 O O . LEU A 1 344 ? -14.333 -7.736 4.934 1.00 91.12 344 LEU A O 1
ATOM 2740 N N . LEU A 1 345 ? -14.806 -6.419 3.167 1.00 85.38 345 LEU A N 1
ATOM 2741 C CA . LEU A 1 345 ? -15.334 -7.509 2.356 1.00 85.38 345 LEU A CA 1
ATOM 2742 C C . LEU A 1 345 ? -14.212 -8.439 1.877 1.00 85.38 345 LEU A C 1
ATOM 2744 O O . LEU A 1 345 ? -13.338 -8.011 1.123 1.00 85.38 345 LEU A O 1
ATOM 2748 N N . ASP A 1 346 ? -14.265 -9.714 2.279 1.00 73.81 346 ASP A N 1
ATOM 2749 C CA . ASP A 1 346 ? -13.348 -10.765 1.816 1.00 73.81 346 ASP A CA 1
ATOM 2750 C C . ASP A 1 346 ? -13.855 -11.372 0.503 1.00 73.81 346 ASP A C 1
ATOM 2752 O O . ASP A 1 346 ? -14.266 -12.532 0.440 1.00 73.81 346 ASP A O 1
ATOM 2756 N N . TYR A 1 347 ? -13.893 -10.567 -0.557 1.00 68.12 347 TYR A N 1
ATOM 2757 C CA . TYR A 1 347 ? -14.124 -11.103 -1.891 1.00 68.12 347 TYR A CA 1
ATOM 2758 C C . TYR A 1 347 ? -12.773 -11.172 -2.609 1.00 68.12 347 TYR A C 1
ATOM 2760 O O . TYR A 1 347 ? -12.050 -10.188 -2.768 1.00 68.12 347 TYR A O 1
ATOM 2768 N N . VAL A 1 348 ? -12.365 -12.388 -2.955 1.00 56.91 348 VAL A N 1
ATOM 2769 C CA . VAL A 1 348 ? -11.002 -12.655 -3.410 1.00 56.91 348 VAL A CA 1
ATOM 2770 C C . VAL A 1 348 ? -10.798 -12.118 -4.826 1.00 56.91 348 VAL A C 1
ATOM 2772 O O . VAL A 1 348 ? -11.196 -12.761 -5.790 1.00 56.91 348 VAL A O 1
ATOM 2775 N N . ALA A 1 349 ? -10.093 -10.993 -4.946 1.00 58.31 349 ALA A N 1
ATOM 2776 C CA . ALA A 1 349 ? -9.308 -10.638 -6.127 1.00 58.31 349 ALA A CA 1
ATOM 2777 C C . ALA A 1 349 ? -8.194 -9.648 -5.731 1.00 58.31 349 ALA A C 1
ATOM 2779 O O . ALA A 1 349 ? -8.405 -8.442 -5.697 1.00 58.31 349 ALA A O 1
ATOM 2780 N N . GLY A 1 350 ? -6.998 -10.153 -5.400 1.00 73.12 350 GLY A N 1
ATOM 2781 C CA . GLY A 1 350 ? -5.761 -9.355 -5.360 1.00 73.12 350 GLY A CA 1
ATOM 2782 C C . GLY A 1 350 ? -5.132 -9.165 -3.976 1.00 73.12 350 GLY A C 1
ATOM 2783 O O . GLY A 1 350 ? -5.308 -9.980 -3.067 1.00 73.12 350 GLY A O 1
ATOM 2784 N N . ASN A 1 351 ? -4.350 -8.091 -3.835 1.00 85.12 351 ASN A N 1
ATOM 2785 C CA . ASN A 1 351 ? -3.605 -7.754 -2.623 1.00 85.12 351 ASN A CA 1
ATOM 2786 C C . ASN A 1 351 ? -4.463 -6.999 -1.596 1.00 85.12 351 ASN A C 1
ATOM 2788 O O . ASN A 1 351 ? -4.392 -5.780 -1.457 1.00 85.12 351 ASN A O 1
ATOM 2792 N N . ILE A 1 352 ? -5.245 -7.743 -0.818 1.00 86.00 352 ILE A N 1
ATOM 2793 C CA . ILE A 1 352 ? -6.025 -7.174 0.294 1.00 86.00 352 ILE A CA 1
ATOM 2794 C C . ILE A 1 352 ? -5.128 -6.876 1.513 1.00 86.00 352 ILE A C 1
ATOM 2796 O O . ILE A 1 352 ? -5.442 -6.020 2.341 1.00 86.00 352 ILE A O 1
ATOM 2800 N N . ARG A 1 353 ? -3.966 -7.537 1.618 1.00 87.31 353 ARG A N 1
ATOM 2801 C CA . ARG A 1 353 ? -3.061 -7.428 2.772 1.00 87.31 353 ARG A CA 1
ATOM 2802 C C . ARG A 1 353 ? -2.577 -5.998 2.996 1.00 87.31 353 ARG A C 1
ATOM 2804 O O . ARG A 1 353 ? -2.561 -5.541 4.134 1.00 87.31 353 ARG A O 1
ATOM 2811 N N . SER A 1 354 ? -2.219 -5.278 1.933 1.00 89.56 354 SER A N 1
ATOM 2812 C CA . SER A 1 354 ? -1.782 -3.885 2.068 1.00 89.56 354 SER A CA 1
ATOM 2813 C C . SER A 1 354 ? -2.868 -2.974 2.639 1.00 89.56 354 SER A C 1
ATOM 2815 O O . SER A 1 354 ? -2.552 -2.110 3.452 1.00 89.56 354 SER A O 1
ATOM 2817 N N . LEU A 1 355 ? -4.138 -3.204 2.296 1.00 92.44 355 LEU A N 1
ATOM 2818 C CA . LEU A 1 355 ? -5.255 -2.459 2.873 1.00 92.44 355 LEU A CA 1
ATOM 2819 C C . LEU A 1 355 ? -5.451 -2.798 4.356 1.00 92.44 355 LEU A C 1
ATOM 2821 O O . LEU A 1 355 ? -5.603 -1.889 5.165 1.00 92.44 355 LEU A O 1
ATOM 2825 N N . VAL A 1 356 ? -5.370 -4.079 4.732 1.00 91.25 356 VAL A N 1
ATOM 2826 C CA . VAL A 1 356 ? -5.416 -4.504 6.144 1.00 91.25 356 VAL A CA 1
ATOM 2827 C C . VAL A 1 356 ? -4.296 -3.842 6.949 1.00 91.25 356 VAL A C 1
ATOM 2829 O O . VAL A 1 356 ? -4.545 -3.273 8.008 1.00 91.25 356 VAL A O 1
ATOM 2832 N N . ASN A 1 357 ? -3.069 -3.853 6.427 1.00 89.94 357 ASN A N 1
ATOM 2833 C CA . ASN A 1 357 ? -1.930 -3.220 7.087 1.00 89.94 357 ASN A CA 1
ATOM 2834 C C . ASN A 1 357 ? -2.100 -1.700 7.187 1.00 89.94 357 ASN A C 1
ATOM 2836 O O . ASN A 1 357 ? -1.763 -1.125 8.216 1.00 89.94 357 ASN A O 1
ATOM 2840 N N . ALA A 1 358 ? -2.663 -1.051 6.164 1.00 92.31 358 ALA A N 1
ATOM 2841 C CA . ALA A 1 358 ? -2.958 0.378 6.192 1.00 92.31 358 ALA A CA 1
ATOM 2842 C C . ALA A 1 358 ? -4.015 0.728 7.254 1.00 92.31 358 ALA A C 1
ATOM 2844 O O . ALA A 1 358 ? -3.836 1.693 7.993 1.00 92.31 358 ALA A O 1
ATOM 2845 N N . ILE A 1 359 ? -5.077 -0.077 7.373 1.00 92.38 359 ILE A N 1
ATOM 2846 C CA . ILE A 1 359 ? -6.118 0.060 8.405 1.00 92.38 359 ILE A CA 1
ATOM 2847 C C . ILE A 1 359 ? -5.512 -0.109 9.809 1.00 92.38 359 ILE A C 1
ATOM 2849 O O . ILE A 1 359 ? -5.724 0.740 10.679 1.00 92.38 359 ILE A O 1
ATOM 2853 N N . ASN A 1 360 ? -4.685 -1.140 10.002 1.00 85.00 360 ASN A N 1
ATOM 2854 C CA . ASN A 1 360 ? -3.967 -1.377 11.257 1.00 85.00 360 ASN A CA 1
ATOM 2855 C C . ASN A 1 360 ? -3.030 -0.211 11.604 1.00 85.00 360 ASN A C 1
ATOM 2857 O O . ASN A 1 360 ? -2.994 0.242 12.748 1.00 85.00 360 ASN A O 1
ATOM 2861 N N . GLN A 1 361 ? -2.312 0.324 10.612 1.00 85.31 361 GLN A N 1
ATOM 2862 C CA . GLN A 1 361 ? -1.379 1.438 10.785 1.00 85.31 361 GLN A CA 1
ATOM 2863 C C . GLN A 1 361 ? -2.073 2.728 11.247 1.00 85.31 361 GLN A C 1
ATOM 2865 O O . GLN A 1 361 ? -1.463 3.527 11.957 1.00 85.31 361 GLN A O 1
ATOM 2870 N N . VAL A 1 362 ? -3.342 2.938 10.878 1.00 86.50 362 VAL A N 1
ATOM 2871 C CA . VAL A 1 362 ? -4.134 4.101 11.318 1.00 86.50 362 VAL A CA 1
ATOM 2872 C C . VAL A 1 362 ? -4.959 3.837 12.585 1.00 86.50 362 VAL A C 1
ATOM 2874 O O . VAL A 1 362 ? -5.758 4.688 12.980 1.00 86.50 362 VAL A O 1
ATOM 2877 N N . GLY A 1 363 ? -4.740 2.698 13.254 1.00 78.50 363 GLY A N 1
ATOM 2878 C CA . GLY A 1 363 ? -5.288 2.393 14.579 1.00 78.50 363 GLY A CA 1
ATOM 2879 C C . GLY A 1 363 ? -6.665 1.723 14.586 1.00 78.50 363 GLY A C 1
ATOM 2880 O O . GLY A 1 363 ? -7.403 1.891 15.557 1.00 78.50 363 GLY A O 1
ATOM 2881 N N . TYR A 1 364 ? -7.022 1.002 13.521 1.00 85.00 364 TYR A N 1
ATOM 2882 C CA . TYR A 1 364 ? -8.263 0.227 13.413 1.00 85.00 364 TYR A CA 1
ATOM 2883 C C . TYR A 1 364 ? -7.958 -1.257 13.211 1.00 85.00 364 TYR A C 1
ATOM 2885 O O . TYR A 1 364 ? -6.901 -1.604 12.699 1.00 85.00 364 TYR A O 1
ATOM 2893 N N . GLU A 1 365 ? -8.887 -2.132 13.584 1.00 82.94 365 GLU A N 1
ATOM 2894 C CA . GLU A 1 365 ? -8.793 -3.571 13.311 1.00 82.94 365 GLU A CA 1
ATOM 2895 C C . GLU A 1 365 ? -9.790 -3.977 12.219 1.00 82.94 365 GLU A C 1
ATOM 2897 O O . GLU A 1 365 ? -10.879 -3.409 12.106 1.00 82.94 365 GLU A O 1
ATOM 2902 N N . VAL A 1 366 ? -9.419 -4.957 11.396 1.00 87.94 366 VAL A N 1
ATOM 2903 C CA . VAL A 1 366 ? -10.287 -5.471 10.333 1.00 87.94 366 VAL A CA 1
ATOM 2904 C C . VAL A 1 366 ? -11.144 -6.621 10.847 1.00 87.94 366 VAL A C 1
ATOM 2906 O O . VAL A 1 366 ? -10.631 -7.649 11.284 1.00 87.94 366 VAL A O 1
ATOM 2909 N N . GLU A 1 367 ? -12.453 -6.472 10.690 1.00 88.81 367 GLU A N 1
ATOM 2910 C CA . GLU A 1 367 ? -13.427 -7.545 10.834 1.00 88.81 367 GLU A CA 1
ATOM 2911 C C . GLU A 1 367 ? -13.854 -8.024 9.441 1.00 88.81 367 GLU A C 1
ATOM 2913 O O . GLU A 1 367 ? -14.186 -7.231 8.560 1.00 88.81 367 GLU A O 1
ATOM 2918 N N . TRP A 1 368 ? -13.782 -9.329 9.194 1.00 88.06 368 TRP A N 1
ATOM 2919 C CA . TRP A 1 368 ? -13.993 -9.875 7.854 1.00 88.06 368 TRP A CA 1
ATOM 2920 C C . TRP A 1 368 ? -15.468 -10.151 7.586 1.00 88.06 368 TRP A C 1
ATOM 2922 O O . TRP A 1 368 ? -16.087 -10.933 8.303 1.00 88.06 368 TRP A O 1
ATOM 2932 N N . VAL A 1 369 ? -15.991 -9.598 6.494 1.00 88.50 369 VAL A N 1
ATOM 2933 C CA . VAL A 1 369 ? -17.320 -9.935 5.974 1.00 88.50 369 VAL A CA 1
ATOM 2934 C C . VAL A 1 369 ? -17.164 -11.120 5.027 1.00 88.50 369 VAL A C 1
ATOM 2936 O O . VAL A 1 369 ? -16.637 -10.965 3.923 1.00 88.50 369 VAL A O 1
ATOM 2939 N N . LYS A 1 370 ? -17.593 -12.305 5.473 1.00 84.62 370 LYS A N 1
ATOM 2940 C CA . LYS A 1 370 ? -17.476 -13.571 4.721 1.00 84.62 370 LYS A CA 1
ATOM 2941 C C . LYS A 1 370 ? -18.814 -14.051 4.177 1.00 84.62 370 LYS A C 1
ATOM 2943 O O . LYS A 1 370 ? -18.846 -14.880 3.272 1.00 84.62 370 LYS A O 1
ATOM 2948 N N . SER A 1 371 ? -19.903 -13.534 4.730 1.00 87.44 371 SER A N 1
ATOM 2949 C CA . SER A 1 371 ? -21.269 -13.828 4.331 1.00 87.44 371 SER A CA 1
ATOM 2950 C C . SER A 1 371 ? -22.094 -12.540 4.201 1.00 87.44 371 SER A C 1
ATOM 2952 O O . SER A 1 371 ? -21.778 -11.534 4.846 1.00 87.44 371 SER A O 1
ATOM 2954 N N . PRO A 1 372 ? -23.144 -12.530 3.363 1.00 87.62 372 PRO A N 1
ATOM 2955 C CA . PRO A 1 372 ? -24.098 -11.423 3.250 1.00 87.62 372 PRO A CA 1
ATOM 2956 C C . PRO A 1 372 ? -24.658 -10.930 4.592 1.00 87.62 372 PRO A C 1
ATOM 2958 O O . PRO A 1 372 ? -24.933 -9.741 4.757 1.00 87.62 372 PRO A O 1
ATOM 2961 N N . GLU A 1 373 ? -24.826 -11.833 5.556 1.00 86.81 373 GLU A N 1
ATOM 2962 C CA . GLU A 1 373 ? -25.346 -11.553 6.891 1.00 86.81 373 GLU A CA 1
ATOM 2963 C C . GLU A 1 373 ? -24.403 -10.665 7.711 1.00 86.81 373 GLU A C 1
ATOM 2965 O O . GLU A 1 373 ? -24.876 -9.789 8.440 1.00 86.81 373 GLU A O 1
ATOM 2970 N N . ASP A 1 374 ? -23.088 -10.823 7.537 1.00 86.50 374 ASP A N 1
ATOM 2971 C CA . ASP A 1 374 ? -22.066 -10.053 8.258 1.00 86.50 374 ASP A CA 1
ATOM 2972 C C . ASP A 1 374 ? -22.132 -8.555 7.909 1.00 86.50 374 ASP A C 1
ATOM 2974 O O . ASP A 1 374 ? -21.830 -7.699 8.742 1.00 86.50 374 ASP A O 1
ATOM 2978 N N . VAL A 1 375 ? -22.607 -8.208 6.703 1.00 88.69 375 VAL A N 1
ATOM 2979 C CA . VAL A 1 375 ? -22.765 -6.810 6.258 1.00 88.69 375 VAL A CA 1
ATOM 2980 C C . VAL A 1 375 ? -23.713 -6.034 7.175 1.00 88.69 375 VAL A C 1
ATOM 2982 O O . VAL A 1 375 ? -23.521 -4.844 7.409 1.00 88.69 375 VAL A O 1
ATOM 2985 N N . LYS A 1 376 ? -24.728 -6.693 7.745 1.00 85.31 376 LYS A N 1
ATOM 2986 C CA . LYS A 1 376 ? -25.711 -6.030 8.618 1.00 85.31 376 LYS A CA 1
ATOM 2987 C C . LYS A 1 376 ? -25.085 -5.552 9.927 1.00 85.31 376 LYS A C 1
ATOM 2989 O O . LYS A 1 376 ? -25.498 -4.512 10.451 1.00 85.31 376 LYS A O 1
ATOM 2994 N N . ASN A 1 377 ? -24.080 -6.280 10.410 1.00 84.38 377 ASN A N 1
ATOM 2995 C CA . ASN A 1 377 ? -23.348 -5.984 11.640 1.00 84.38 377 ASN A CA 1
ATOM 2996 C C . ASN A 1 377 ? -22.278 -4.901 11.441 1.00 84.38 377 ASN A C 1
ATOM 2998 O O . ASN A 1 377 ? -21.818 -4.317 12.417 1.00 84.38 377 ASN A O 1
ATOM 3002 N N . ALA A 1 378 ? -21.937 -4.572 10.191 1.00 87.69 378 ALA A N 1
ATOM 3003 C CA . ALA A 1 378 ? -20.947 -3.552 9.895 1.00 87.69 378 ALA A CA 1
ATOM 3004 C C . ALA A 1 378 ? -21.410 -2.162 10.351 1.00 87.69 378 ALA A C 1
ATOM 3006 O O . ALA A 1 378 ? -22.447 -1.660 9.911 1.00 87.69 378 ALA A O 1
ATOM 3007 N N . ASP A 1 379 ? -20.612 -1.499 11.189 1.00 88.38 379 ASP A N 1
ATOM 3008 C CA . ASP A 1 379 ? -20.760 -0.066 11.481 1.00 88.38 379 ASP A CA 1
ATOM 3009 C C . ASP A 1 379 ? -20.093 0.799 10.408 1.00 88.38 379 ASP A C 1
ATOM 3011 O O . ASP A 1 379 ? -20.559 1.890 10.088 1.00 88.38 379 ASP A O 1
ATOM 3015 N N . LYS A 1 380 ? -18.990 0.307 9.840 1.00 93.38 380 LYS A N 1
ATOM 3016 C CA . LYS A 1 380 ? -18.259 0.907 8.722 1.00 93.38 380 LYS A CA 1
ATOM 3017 C C . LYS A 1 380 ? -17.883 -0.215 7.777 1.00 93.38 380 LYS A C 1
ATOM 3019 O O . LYS A 1 380 ? -17.328 -1.210 8.237 1.00 93.38 380 LYS A O 1
ATOM 3024 N N . LEU A 1 381 ? -18.171 -0.046 6.494 1.00 95.75 381 LEU A N 1
ATOM 3025 C CA . LEU A 1 381 ? -17.898 -1.052 5.475 1.00 95.75 381 LEU A CA 1
ATOM 3026 C C . LEU A 1 381 ? -16.910 -0.503 4.451 1.00 95.75 381 LEU A C 1
ATOM 3028 O O . LEU A 1 381 ? -17.118 0.582 3.907 1.00 95.75 381 LEU A O 1
ATOM 3032 N N . ILE A 1 382 ? -15.860 -1.266 4.172 1.00 95.50 382 ILE A N 1
ATOM 3033 C CA . ILE A 1 382 ? -14.950 -1.014 3.059 1.00 95.50 382 ILE A CA 1
ATOM 3034 C C . ILE A 1 382 ? -15.158 -2.113 2.019 1.00 95.50 382 ILE A C 1
ATOM 3036 O O . ILE A 1 382 ? -15.028 -3.303 2.315 1.00 95.50 382 ILE A O 1
ATOM 3040 N N . LEU A 1 383 ? -15.473 -1.695 0.796 1.00 93.81 383 LEU A N 1
ATOM 3041 C CA . LEU A 1 383 ? -15.459 -2.530 -0.394 1.00 93.81 383 LEU A CA 1
ATOM 3042 C C . LEU A 1 383 ? -14.148 -2.251 -1.146 1.00 93.81 383 LEU A C 1
ATOM 3044 O O . LEU A 1 383 ? -14.060 -1.240 -1.855 1.00 93.81 383 LEU A O 1
ATOM 3048 N N . PRO A 1 384 ? -13.109 -3.090 -0.974 1.00 90.12 384 PRO A N 1
ATOM 3049 C CA . PRO A 1 384 ? -11.914 -2.986 -1.798 1.00 90.12 384 PRO A CA 1
ATOM 3050 C C . PRO A 1 384 ? -12.253 -3.354 -3.243 1.00 90.12 384 PRO A C 1
ATOM 3052 O O . PRO A 1 384 ? -13.351 -3.822 -3.520 1.00 90.12 384 PRO A O 1
ATOM 3055 N N . GLY A 1 385 ? -11.316 -3.188 -4.169 1.00 78.12 385 GLY A N 1
ATOM 3056 C CA . GLY A 1 385 ? -11.437 -3.926 -5.410 1.00 78.12 385 GLY A CA 1
ATOM 3057 C C . GLY A 1 385 ? -10.315 -3.755 -6.401 1.00 78.12 385 GLY A C 1
ATOM 3058 O O . GLY A 1 385 ? -9.961 -2.642 -6.768 1.00 78.12 385 GLY A O 1
ATOM 3059 N N . VAL A 1 386 ? -9.780 -4.889 -6.842 1.00 76.94 386 VAL A N 1
ATOM 3060 C CA . VAL A 1 386 ? -8.715 -4.988 -7.839 1.00 76.94 386 VAL A CA 1
ATOM 3061 C C . VAL A 1 386 ? -9.188 -5.928 -8.943 1.00 76.94 386 VAL A C 1
ATOM 3063 O O . VAL A 1 386 ? -9.882 -6.910 -8.682 1.00 76.94 386 VAL A O 1
ATOM 3066 N N . GLY A 1 387 ? -8.787 -5.637 -10.176 1.00 79.19 387 GLY A N 1
ATOM 3067 C CA . GLY A 1 387 ? -8.999 -6.514 -11.321 1.00 79.19 387 GLY A CA 1
ATOM 3068 C C . GLY A 1 387 ? -10.160 -6.106 -12.213 1.00 79.19 387 GLY A C 1
ATOM 3069 O O . GLY A 1 387 ? -10.517 -4.933 -12.282 1.00 79.19 387 GLY A O 1
ATOM 3070 N N . HIS A 1 388 ? -10.694 -7.088 -12.936 1.00 84.06 388 HIS A N 1
ATOM 3071 C CA . HIS A 1 388 ? -11.703 -6.883 -13.970 1.00 84.06 388 HIS A CA 1
ATOM 3072 C C . HIS A 1 388 ? -13.088 -6.606 -13.362 1.00 84.06 388 HIS A C 1
ATOM 3074 O O . HIS A 1 388 ? -13.594 -7.409 -12.568 1.00 84.06 388 HIS A O 1
ATOM 3080 N N . PHE A 1 389 ? -13.736 -5.512 -13.770 1.00 89.00 389 PHE A N 1
ATOM 3081 C CA . PHE A 1 389 ? -15.047 -5.069 -13.285 1.00 89.00 389 PHE A CA 1
ATOM 3082 C C . PHE A 1 389 ? -16.093 -6.190 -13.334 1.00 89.00 389 PHE A C 1
ATOM 3084 O O . PHE A 1 389 ? -16.689 -6.533 -12.311 1.00 89.00 389 PHE A O 1
ATOM 3091 N N . GLY A 1 390 ? -16.260 -6.829 -14.497 1.00 86.62 390 GLY A N 1
ATOM 3092 C CA . GLY A 1 390 ? -17.246 -7.897 -14.678 1.00 86.62 390 GLY A CA 1
ATOM 3093 C C . GLY A 1 390 ? -16.994 -9.112 -13.783 1.00 86.62 390 GLY A C 1
ATOM 3094 O O . GLY A 1 390 ? -17.939 -9.698 -13.252 1.00 86.62 390 GLY A O 1
ATOM 3095 N N . HIS A 1 391 ? -15.722 -9.452 -13.534 1.00 84.25 391 HIS A N 1
ATOM 3096 C CA . HIS A 1 391 ? -15.359 -10.566 -12.658 1.00 84.25 391 HIS A CA 1
ATOM 3097 C C . HIS A 1 391 ? -15.725 -10.244 -11.207 1.00 84.25 391 HIS A C 1
ATOM 3099 O O . HIS A 1 391 ? -16.403 -11.032 -10.552 1.00 84.25 391 HIS A O 1
ATOM 3105 N N . CYS A 1 392 ? -15.333 -9.058 -10.736 1.00 85.94 392 CYS A N 1
ATOM 3106 C CA . CYS A 1 392 ? -15.634 -8.569 -9.396 1.00 85.94 392 CYS A CA 1
ATOM 3107 C C . CYS A 1 392 ? -17.146 -8.557 -9.117 1.00 85.94 392 CYS A C 1
ATOM 3109 O O . CYS A 1 392 ? -17.615 -9.216 -8.188 1.00 85.94 392 CYS A O 1
ATOM 3111 N N . LEU A 1 393 ? -17.923 -7.864 -9.952 1.00 89.12 393 LEU A N 1
ATOM 3112 C CA . LEU A 1 393 ? -19.358 -7.683 -9.728 1.00 89.12 393 LEU A CA 1
ATOM 3113 C C . LEU A 1 393 ? -20.126 -9.006 -9.857 1.00 89.12 393 LEU A C 1
ATOM 3115 O O . LEU A 1 393 ? -21.011 -9.269 -9.045 1.00 89.12 393 LEU A O 1
ATOM 3119 N N . SER A 1 394 ? -19.729 -9.889 -10.782 1.00 88.00 394 SER A N 1
ATOM 3120 C CA . SER A 1 394 ? -20.316 -11.232 -10.893 1.00 88.00 394 SER A CA 1
ATOM 3121 C C . SER A 1 394 ? -20.073 -12.086 -9.646 1.00 88.00 394 SER A C 1
ATOM 3123 O O . SER A 1 394 ? -20.938 -12.872 -9.262 1.00 88.00 394 SER A O 1
ATOM 3125 N N . GLN A 1 395 ? -18.906 -11.968 -9.001 1.00 85.81 395 GLN A N 1
ATOM 3126 C CA . GLN A 1 395 ? -18.626 -12.679 -7.748 1.00 85.81 395 GLN A CA 1
ATOM 3127 C C . GLN A 1 395 ? -19.442 -12.108 -6.585 1.00 85.81 395 GLN A C 1
ATOM 3129 O O . GLN A 1 395 ? -20.000 -12.871 -5.798 1.00 85.81 395 GLN A O 1
ATOM 3134 N N . LEU A 1 396 ? -19.577 -10.781 -6.506 1.00 88.12 396 LEU A N 1
ATOM 3135 C CA . LEU A 1 396 ? -20.419 -10.123 -5.502 1.00 88.12 396 LEU A CA 1
ATOM 3136 C C . LEU A 1 396 ? -21.898 -10.497 -5.655 1.00 88.12 396 LEU A C 1
ATOM 3138 O O . LEU A 1 396 ? -22.585 -10.703 -4.653 1.00 88.12 396 LEU A O 1
ATOM 3142 N N . GLU A 1 397 ? -22.382 -10.605 -6.892 1.00 89.25 397 GLU A N 1
ATOM 3143 C CA . GLU A 1 397 ? -23.745 -11.040 -7.194 1.00 89.25 397 GLU A CA 1
ATOM 3144 C C . GLU A 1 397 ? -23.964 -12.508 -6.820 1.00 89.25 397 GLU A C 1
ATOM 3146 O O . GLU A 1 397 ? -24.883 -12.810 -6.060 1.00 89.25 397 GLU A O 1
ATOM 3151 N N . LYS A 1 398 ? -23.085 -13.414 -7.276 1.00 88.38 398 LYS A N 1
ATOM 3152 C CA . LYS A 1 398 ? -23.143 -14.846 -6.931 1.00 88.38 398 LYS A CA 1
ATOM 3153 C C . LYS A 1 398 ? -23.048 -15.086 -5.426 1.00 88.38 398 LYS A C 1
ATOM 3155 O O . LYS A 1 398 ? -23.701 -15.990 -4.914 1.00 88.38 398 LYS A O 1
ATOM 3160 N N . GLY A 1 399 ? -22.250 -14.276 -4.731 1.00 86.50 399 GLY A N 1
ATOM 3161 C CA . GLY A 1 399 ? -22.118 -14.300 -3.277 1.00 86.50 399 GLY A CA 1
ATOM 3162 C C . GLY A 1 399 ? -23.287 -13.656 -2.528 1.00 86.50 399 GLY A C 1
ATOM 3163 O O . GLY A 1 399 ? -23.332 -13.756 -1.309 1.00 86.50 399 GLY A O 1
ATOM 3164 N N . GLY A 1 400 ? -24.230 -12.999 -3.214 1.00 90.56 400 GLY A N 1
ATOM 3165 C CA . GLY A 1 400 ? -25.392 -12.359 -2.592 1.00 90.56 400 GLY A CA 1
ATOM 3166 C C . GLY A 1 400 ? -25.089 -11.053 -1.848 1.00 90.56 400 GLY A C 1
ATOM 3167 O O . GLY A 1 400 ? -25.918 -10.597 -1.065 1.00 90.56 400 GLY A O 1
ATOM 3168 N N . PHE A 1 401 ? -23.934 -10.422 -2.081 1.00 91.12 401 PHE A N 1
ATOM 3169 C CA . PHE A 1 401 ? -23.491 -9.230 -1.343 1.00 91.12 401 PHE A CA 1
ATOM 3170 C C . PHE A 1 401 ? -24.114 -7.918 -1.841 1.00 91.12 401 PHE A C 1
ATOM 3172 O O . PHE A 1 401 ? -24.229 -6.963 -1.072 1.00 91.12 401 PHE A O 1
ATOM 3179 N N . LEU A 1 402 ? -24.552 -7.849 -3.105 1.00 90.69 402 LEU A N 1
ATOM 3180 C CA . LEU A 1 402 ? -25.058 -6.603 -3.704 1.00 90.69 402 LEU A CA 1
ATOM 3181 C C . LEU A 1 402 ? -26.282 -6.029 -2.968 1.00 90.69 402 LEU A C 1
ATOM 3183 O O . LEU A 1 402 ? -26.379 -4.816 -2.793 1.00 90.69 402 LEU A O 1
ATOM 3187 N N . GLY A 1 403 ? -27.216 -6.883 -2.538 1.00 91.88 403 GLY A N 1
ATOM 3188 C CA . GLY A 1 403 ? -28.396 -6.474 -1.762 1.00 91.88 403 GLY A CA 1
ATOM 3189 C C . GLY A 1 403 ? -28.024 -5.862 -0.403 1.00 91.88 403 GLY A C 1
ATOM 3190 O O . GLY A 1 403 ? -28.313 -4.685 -0.183 1.00 91.88 403 GLY A O 1
ATOM 3191 N N . PRO A 1 404 ? -27.317 -6.603 0.472 1.00 94.31 404 PRO A N 1
ATOM 3192 C CA . PRO A 1 404 ? -26.853 -6.098 1.764 1.00 94.31 404 PRO A CA 1
ATOM 3193 C C . PRO A 1 404 ? -26.000 -4.827 1.680 1.00 94.31 404 PRO A C 1
ATOM 3195 O O . PRO A 1 404 ? -26.140 -3.944 2.522 1.00 94.31 404 PRO A O 1
ATOM 3198 N N . ILE A 1 405 ? -25.148 -4.683 0.656 1.00 94.44 405 ILE A N 1
ATOM 3199 C CA . ILE A 1 405 ? -24.362 -3.454 0.455 1.00 94.44 405 ILE A CA 1
ATOM 3200 C C . ILE A 1 405 ? -25.289 -2.257 0.186 1.00 94.44 405 ILE A C 1
ATOM 3202 O O . ILE A 1 405 ? -25.107 -1.192 0.782 1.00 94.44 405 ILE A O 1
ATOM 3206 N N . ARG A 1 406 ? -26.319 -2.417 -0.662 1.00 94.31 406 ARG A N 1
ATOM 3207 C CA . ARG A 1 406 ? -27.322 -1.360 -0.898 1.00 94.31 406 ARG A CA 1
ATOM 3208 C C . ARG A 1 406 ? -28.091 -1.012 0.374 1.00 94.31 406 ARG A C 1
ATOM 3210 O O . ARG A 1 406 ? -28.343 0.168 0.615 1.00 94.31 406 ARG A O 1
ATOM 3217 N N . GLU A 1 407 ? -28.443 -2.007 1.185 1.00 94.44 407 GLU A N 1
ATOM 3218 C CA . GLU A 1 407 ? -29.114 -1.803 2.476 1.00 94.44 407 GLU A CA 1
ATOM 3219 C C . GLU A 1 407 ? -28.226 -1.027 3.459 1.00 94.44 407 GLU A C 1
ATOM 3221 O O . GLU A 1 407 ? -28.687 -0.055 4.054 1.00 94.44 407 GLU A O 1
ATOM 3226 N N . HIS A 1 408 ? -26.943 -1.387 3.575 1.00 95.38 408 HIS A N 1
ATOM 3227 C CA . HIS A 1 408 ? -25.965 -0.689 4.420 1.00 95.38 408 HIS A CA 1
ATOM 3228 C C . HIS A 1 408 ? -25.823 0.786 4.033 1.00 95.38 408 HIS A C 1
ATOM 3230 O O . HIS A 1 408 ? -25.891 1.670 4.890 1.00 95.38 408 HIS A O 1
ATOM 3236 N N . ILE A 1 409 ? -25.693 1.060 2.731 1.00 95.75 409 ILE A N 1
ATOM 3237 C CA . ILE A 1 409 ? -25.611 2.427 2.205 1.00 95.75 409 ILE A CA 1
ATOM 3238 C C . ILE A 1 409 ? -26.915 3.190 2.478 1.00 95.75 409 ILE A C 1
ATOM 3240 O O . ILE A 1 409 ? -26.865 4.320 2.965 1.00 95.75 409 ILE A O 1
ATOM 3244 N N . SER A 1 410 ? -28.072 2.576 2.218 1.00 93.75 410 SER A N 1
ATOM 3245 C CA . SER A 1 410 ? -29.392 3.200 2.411 1.00 93.75 410 SER A CA 1
ATOM 3246 C C . SER A 1 410 ? -29.711 3.471 3.885 1.00 93.75 410 SER A C 1
ATOM 3248 O O . SER A 1 410 ? -30.426 4.420 4.195 1.00 93.75 410 SER A O 1
ATOM 3250 N N . ALA A 1 411 ? -29.141 2.684 4.802 1.00 93.88 411 ALA A N 1
ATOM 3251 C CA . ALA A 1 411 ? -29.225 2.899 6.245 1.00 93.88 411 ALA A CA 1
ATOM 3252 C C . ALA A 1 411 ? -28.368 4.082 6.744 1.00 93.88 411 ALA A C 1
ATOM 3254 O O . ALA A 1 411 ? -28.376 4.381 7.937 1.00 93.88 411 ALA A O 1
ATOM 3255 N N . GLY A 1 412 ? -27.614 4.752 5.863 1.00 94.12 412 GLY A N 1
ATOM 3256 C CA . GLY A 1 412 ? -26.769 5.893 6.221 1.00 94.12 412 GLY A CA 1
ATOM 3257 C C . GLY A 1 412 ? -25.462 5.510 6.922 1.00 94.12 412 GLY A C 1
ATOM 3258 O O . GLY A 1 412 ? -24.783 6.384 7.463 1.00 94.12 412 GLY A O 1
ATOM 3259 N N . LYS A 1 413 ? -25.086 4.225 6.922 1.00 94.56 413 LYS A N 1
ATOM 3260 C CA . LYS A 1 413 ? -23.851 3.743 7.552 1.00 94.56 413 LYS A CA 1
ATOM 3261 C C . LYS A 1 413 ? -22.625 4.023 6.667 1.00 94.56 413 LYS A C 1
ATOM 3263 O O . LYS A 1 413 ? -22.724 3.852 5.451 1.00 94.56 413 LYS A O 1
ATOM 3268 N N . PRO A 1 414 ? -21.469 4.436 7.220 1.00 96.50 414 PRO A N 1
ATOM 3269 C CA . PRO A 1 414 ? -20.267 4.723 6.438 1.00 96.50 414 PRO A CA 1
ATOM 3270 C C . PRO A 1 414 ? -19.869 3.595 5.478 1.00 96.50 414 PRO A C 1
ATOM 3272 O O . PRO A 1 414 ? -19.739 2.434 5.882 1.00 96.50 414 PRO A O 1
ATOM 3275 N N . PHE A 1 415 ? -19.653 3.961 4.216 1.00 97.38 415 PHE A N 1
ATOM 3276 C CA . PHE A 1 415 ? -19.224 3.069 3.145 1.00 97.38 415 PHE A CA 1
ATOM 3277 C C . PHE A 1 415 ? -18.047 3.686 2.388 1.00 97.38 415 PHE A C 1
ATOM 3279 O O . PHE A 1 415 ? -18.131 4.843 1.970 1.00 97.38 415 PHE A O 1
ATOM 3286 N N . MET A 1 416 ? -16.985 2.909 2.181 1.00 97.44 416 MET A N 1
ATOM 3287 C CA . MET A 1 416 ? -15.852 3.286 1.338 1.00 97.44 416 MET A CA 1
ATOM 3288 C C . MET A 1 416 ? -15.669 2.292 0.192 1.00 97.44 416 MET A C 1
ATOM 3290 O O . MET A 1 416 ? -15.478 1.105 0.441 1.00 97.44 416 MET A O 1
ATOM 3294 N N . GLY A 1 417 ? -15.684 2.776 -1.049 1.00 96.25 417 GLY A N 1
ATOM 3295 C CA . GLY A 1 417 ? -15.338 1.991 -2.238 1.00 96.25 417 GLY A CA 1
ATOM 3296 C C . GLY A 1 417 ? -13.942 2.336 -2.761 1.00 96.25 417 GLY A C 1
ATOM 3297 O O . GLY A 1 417 ? -13.661 3.506 -3.005 1.00 96.25 417 GLY A O 1
ATOM 3298 N N . ILE A 1 418 ? -13.073 1.343 -2.965 1.00 96.00 418 ILE A N 1
ATOM 3299 C CA . ILE A 1 418 ? -11.706 1.554 -3.482 1.00 96.00 418 ILE A CA 1
ATOM 3300 C C . ILE A 1 418 ? -11.564 0.911 -4.860 1.00 96.00 418 ILE A C 1
ATOM 3302 O O . ILE A 1 418 ? -11.848 -0.274 -5.011 1.00 96.00 418 ILE A O 1
ATOM 3306 N N . CYS A 1 419 ? -11.098 1.679 -5.848 1.00 94.31 419 CYS A N 1
ATOM 3307 C CA . CYS A 1 419 ? -10.878 1.266 -7.234 1.00 94.31 419 CYS A CA 1
ATOM 3308 C C . CYS A 1 419 ? -12.121 0.585 -7.828 1.00 94.31 419 CYS A C 1
ATOM 3310 O O . CYS A 1 419 ? -13.105 1.281 -8.089 1.00 94.31 419 CYS A O 1
ATOM 3312 N N . VAL A 1 420 ? -12.155 -0.745 -7.979 1.00 92.19 420 VAL A N 1
ATOM 3313 C CA . VAL A 1 420 ? -13.368 -1.428 -8.468 1.00 92.19 420 VAL A CA 1
ATOM 3314 C C . VAL A 1 420 ? -14.540 -1.259 -7.488 1.00 92.19 420 VAL A C 1
ATOM 3316 O O . VAL A 1 420 ? -15.690 -1.199 -7.908 1.00 92.19 420 VAL A O 1
ATOM 3319 N N . GLY A 1 421 ? -14.277 -1.076 -6.192 1.00 93.62 421 GLY A N 1
ATOM 3320 C CA . GLY A 1 421 ? -15.301 -0.746 -5.200 1.00 93.62 421 GLY A CA 1
ATOM 3321 C C . GLY A 1 421 ? -15.937 0.635 -5.403 1.00 93.62 421 GLY A C 1
ATOM 3322 O O . GLY A 1 421 ? -17.128 0.798 -5.143 1.00 93.62 421 GLY A O 1
ATOM 3323 N N . LEU A 1 422 ? -15.184 1.623 -5.911 1.00 96.06 422 LEU A N 1
ATOM 3324 C CA . LEU A 1 422 ? -15.758 2.890 -6.385 1.00 96.06 422 LEU A CA 1
ATOM 3325 C C . LEU A 1 422 ? -16.567 2.638 -7.660 1.00 96.06 422 LEU A C 1
ATOM 3327 O O . LEU A 1 422 ? -17.708 3.081 -7.764 1.00 96.06 422 LEU A O 1
ATOM 3331 N N . GLN A 1 423 ? -15.987 1.912 -8.616 1.00 95.50 423 GLN A N 1
ATOM 3332 C CA . GLN A 1 423 ? -16.617 1.616 -9.901 1.00 95.50 423 GLN A CA 1
ATOM 3333 C C . GLN A 1 423 ? -17.946 0.866 -9.747 1.00 95.50 423 GLN A C 1
ATOM 3335 O O . GLN A 1 423 ? -18.898 1.129 -10.476 1.00 95.50 423 GLN A O 1
ATOM 3340 N N . ALA A 1 424 ? -18.057 0.000 -8.741 1.00 94.19 424 ALA A N 1
ATOM 3341 C CA . ALA A 1 424 ? -19.280 -0.710 -8.404 1.00 94.19 424 ALA A CA 1
ATOM 3342 C C . ALA A 1 424 ? -20.450 0.231 -8.071 1.00 94.19 424 ALA A C 1
ATOM 3344 O O . ALA A 1 424 ? -21.593 -0.182 -8.208 1.00 94.19 424 ALA A O 1
ATOM 3345 N N . LEU A 1 425 ? -20.215 1.485 -7.661 1.00 95.56 425 LEU A N 1
ATOM 3346 C CA . LEU A 1 425 ? -21.284 2.460 -7.394 1.00 95.56 425 LEU A CA 1
ATOM 3347 C C . LEU A 1 425 ? -21.961 2.979 -8.676 1.00 95.56 425 LEU A C 1
ATOM 3349 O O . LEU A 1 425 ? -23.089 3.476 -8.615 1.00 95.56 425 LEU A O 1
ATOM 3353 N N . PHE A 1 426 ? -21.289 2.862 -9.821 1.00 95.81 426 PHE A N 1
ATOM 3354 C CA . PHE A 1 426 ? -21.751 3.342 -11.121 1.00 95.81 426 PHE A CA 1
ATOM 3355 C C . PHE A 1 426 ? -22.758 2.384 -11.770 1.00 95.81 426 PHE A C 1
ATOM 3357 O O . PHE A 1 426 ? -23.102 1.334 -11.220 1.00 95.81 426 PHE A O 1
ATOM 3364 N N . GLN A 1 427 ? -23.283 2.771 -12.932 1.00 94.94 427 GLN A N 1
ATOM 3365 C CA . GLN A 1 427 ? -24.277 1.982 -13.657 1.00 94.94 427 GLN A CA 1
ATOM 3366 C C . GLN A 1 427 ? -23.669 0.730 -14.306 1.00 94.94 427 GLN A C 1
ATOM 3368 O O . GLN A 1 427 ? -24.305 -0.322 -14.317 1.00 94.94 427 GLN A O 1
ATOM 3373 N N . GLY A 1 428 ? -22.437 0.833 -14.803 1.00 94.62 428 GLY A N 1
ATOM 3374 C CA . GLY A 1 428 ? -21.721 -0.238 -15.493 1.00 94.62 428 GLY A CA 1
ATOM 3375 C C . GLY A 1 428 ? -20.368 0.241 -16.024 1.00 94.62 428 GLY A C 1
ATOM 3376 O O . GLY A 1 428 ? -19.998 1.404 -15.834 1.00 94.62 428 GLY A O 1
ATOM 3377 N N . SER A 1 429 ? -19.643 -0.652 -16.699 1.00 95.75 429 SER A N 1
ATOM 3378 C CA . SER A 1 429 ? -18.320 -0.386 -17.275 1.00 95.75 429 SER A CA 1
ATOM 3379 C C . SER A 1 429 ? -18.208 -0.933 -18.694 1.00 95.75 429 SER A C 1
ATOM 3381 O O . SER A 1 429 ? -18.664 -2.040 -18.965 1.00 95.75 429 SER A O 1
ATOM 3383 N N . GLU A 1 430 ? -17.547 -0.191 -19.585 1.00 95.50 430 GLU A N 1
ATOM 3384 C CA . GLU A 1 430 ? -17.164 -0.674 -20.921 1.00 95.50 430 GLU A CA 1
ATOM 3385 C C . GLU A 1 430 ? -16.232 -1.893 -20.880 1.00 95.50 430 GLU A C 1
ATOM 3387 O O . GLU A 1 430 ? -16.120 -2.605 -21.875 1.00 95.50 430 GLU A O 1
ATOM 3392 N N . GLU A 1 431 ? -15.577 -2.147 -19.742 1.00 91.25 431 GLU A N 1
ATOM 3393 C CA . GLU A 1 431 ? -14.757 -3.343 -19.540 1.00 91.25 431 GLU A CA 1
ATOM 3394 C C . GLU A 1 431 ? -15.587 -4.635 -19.636 1.00 91.25 431 GLU A C 1
ATOM 3396 O O . GLU A 1 431 ? -15.125 -5.617 -20.211 1.00 91.25 431 GLU A O 1
ATOM 3401 N N . ASP A 1 432 ? -16.826 -4.620 -19.131 1.00 90.81 432 ASP A N 1
ATOM 3402 C CA . ASP A 1 432 ? -17.794 -5.705 -19.316 1.00 90.81 432 ASP A CA 1
ATOM 3403 C C . ASP A 1 432 ? -19.223 -5.143 -19.430 1.00 90.81 432 ASP A C 1
ATOM 3405 O O . ASP A 1 432 ? -19.915 -4.985 -18.418 1.00 90.81 432 ASP A O 1
ATOM 3409 N N . PRO A 1 433 ? -19.695 -4.853 -20.658 1.00 90.31 433 PRO A N 1
ATOM 3410 C CA . PRO A 1 433 ? -20.996 -4.222 -20.881 1.00 90.31 433 PRO A CA 1
ATOM 3411 C C . PRO A 1 433 ? -22.200 -5.049 -20.410 1.00 90.31 433 PRO A C 1
ATOM 3413 O O . PRO A 1 433 ? -23.305 -4.517 -20.319 1.00 90.31 433 PRO A O 1
ATOM 3416 N N . ASN A 1 434 ? -22.020 -6.351 -20.153 1.00 91.62 434 ASN A N 1
ATOM 3417 C CA . ASN A 1 434 ? -23.112 -7.246 -19.767 1.00 91.62 434 ASN A CA 1
ATOM 3418 C C . ASN A 1 43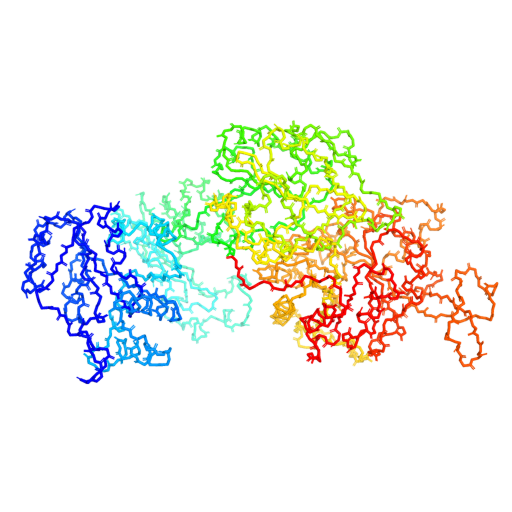4 ? -23.350 -7.279 -18.253 1.00 91.62 434 ASN A C 1
ATOM 3420 O O . ASN A 1 434 ? -24.392 -7.769 -17.816 1.00 91.62 434 ASN A O 1
ATOM 3424 N N . VAL A 1 435 ? -22.398 -6.789 -17.454 1.00 90.81 435 VAL A N 1
ATOM 3425 C CA . VAL A 1 435 ? -22.466 -6.836 -15.992 1.00 90.81 435 VAL A CA 1
ATOM 3426 C C . VAL A 1 435 ? -22.846 -5.450 -15.460 1.00 90.81 435 VAL A C 1
ATOM 3428 O O . VAL A 1 435 ? -22.105 -4.490 -15.671 1.00 90.81 435 VAL A O 1
ATOM 3431 N N . PRO A 1 436 ? -23.987 -5.296 -14.765 1.00 93.44 436 PRO A N 1
ATOM 3432 C CA . PRO A 1 436 ? -24.366 -4.018 -14.178 1.00 93.44 436 PRO A CA 1
ATOM 3433 C C . PRO A 1 436 ? -23.601 -3.743 -12.876 1.00 93.44 436 PRO A C 1
ATOM 3435 O O . PRO A 1 436 ? -23.251 -4.653 -12.123 1.00 93.44 436 PRO A O 1
ATOM 3438 N N . GLY A 1 437 ? -23.397 -2.462 -12.571 1.00 92.69 437 GLY A N 1
ATOM 3439 C CA . GLY A 1 437 ? -22.983 -2.021 -11.239 1.00 92.69 437 GLY A CA 1
ATOM 3440 C C . GLY A 1 437 ? -24.161 -1.925 -10.259 1.00 92.69 437 GLY A C 1
ATOM 3441 O O . GLY A 1 437 ? -25.288 -2.350 -10.526 1.00 92.69 437 GLY A O 1
ATOM 3442 N N . LEU A 1 438 ? -23.930 -1.314 -9.095 1.00 91.81 438 LEU A N 1
ATOM 3443 C CA . LEU A 1 438 ? -24.973 -1.051 -8.102 1.00 91.81 438 LEU A CA 1
ATOM 3444 C C . LEU A 1 438 ? -26.019 -0.054 -8.612 1.00 91.81 438 LEU A C 1
ATOM 3446 O O . LEU A 1 438 ? -27.159 -0.120 -8.141 1.00 91.81 438 LEU A O 1
ATOM 3450 N N . GLY A 1 439 ? -25.644 0.815 -9.561 1.00 91.00 439 GLY A N 1
ATOM 3451 C CA . GLY A 1 439 ? -26.537 1.777 -10.209 1.00 91.00 439 GLY A CA 1
ATOM 3452 C C . GLY A 1 439 ? -26.887 2.991 -9.347 1.00 91.00 439 GLY A C 1
ATOM 3453 O O . GLY A 1 439 ? -27.936 3.594 -9.549 1.00 91.00 439 GLY A O 1
ATOM 3454 N N . LEU A 1 440 ? -26.043 3.346 -8.370 1.00 91.75 440 LEU A N 1
ATOM 3455 C CA . LEU A 1 440 ? -26.253 4.519 -7.508 1.00 91.75 440 LEU A CA 1
ATOM 3456 C C . LEU A 1 440 ? -25.860 5.834 -8.195 1.00 91.75 440 LEU A C 1
ATOM 3458 O O . LEU A 1 440 ? -26.331 6.901 -7.791 1.00 91.75 440 LEU A O 1
ATOM 3462 N N . ILE A 1 441 ? -24.996 5.751 -9.209 1.00 93.94 441 ILE A N 1
ATOM 3463 C CA . ILE A 1 441 ? -24.543 6.869 -10.035 1.00 93.94 441 ILE A CA 1
ATOM 3464 C C . ILE A 1 441 ? -24.848 6.523 -11.500 1.00 93.94 441 ILE A C 1
ATOM 3466 O O . ILE A 1 441 ? -24.301 5.537 -12.001 1.00 93.94 441 ILE A O 1
ATOM 3470 N N . PRO A 1 442 ? -25.697 7.297 -12.204 1.00 91.81 442 PRO A N 1
ATOM 3471 C CA . PRO A 1 442 ? -26.134 7.004 -13.572 1.00 91.81 442 PRO A CA 1
ATOM 3472 C C . PRO A 1 442 ? -25.079 7.414 -14.618 1.00 91.81 442 PRO A C 1
ATOM 3474 O O . PRO A 1 442 ? -25.378 8.095 -15.593 1.00 91.81 442 PRO A O 1
ATOM 3477 N N . ILE A 1 443 ? -23.824 7.033 -14.386 1.00 93.44 443 ILE A N 1
ATOM 3478 C CA . ILE A 1 443 ? -22.687 7.247 -15.286 1.00 93.44 443 ILE A CA 1
ATOM 3479 C C . ILE A 1 443 ? -22.111 5.871 -15.632 1.00 93.44 443 ILE A C 1
ATOM 3481 O O . ILE A 1 443 ? -22.077 4.977 -14.783 1.00 93.44 443 ILE A O 1
ATOM 3485 N N . HIS A 1 444 ? -21.668 5.704 -16.878 1.00 93.44 444 HIS A N 1
ATOM 3486 C CA . HIS A 1 444 ? -20.917 4.530 -17.318 1.00 93.44 444 HIS A CA 1
ATOM 3487 C C . HIS A 1 444 ? -19.418 4.815 -17.305 1.00 93.44 444 HIS A C 1
ATOM 3489 O O . HIS A 1 444 ? -18.968 5.880 -17.728 1.00 93.44 444 HIS A O 1
ATOM 3495 N N . ILE A 1 445 ? -18.653 3.843 -16.822 1.00 96.38 445 ILE A N 1
ATOM 3496 C CA . ILE A 1 445 ? -17.194 3.877 -16.821 1.00 96.38 445 ILE A CA 1
ATOM 3497 C C . ILE A 1 445 ? -16.692 3.574 -18.234 1.00 96.38 445 ILE A C 1
ATOM 3499 O O . ILE A 1 445 ? -17.138 2.608 -18.852 1.00 96.38 445 ILE A O 1
ATOM 3503 N N . GLN A 1 446 ? -15.752 4.383 -18.717 1.00 96.31 446 GLN A N 1
ATOM 3504 C CA . GLN A 1 446 ? -15.223 4.314 -20.079 1.00 96.31 446 GLN A CA 1
ATOM 3505 C C . GLN A 1 446 ? -13.745 3.945 -20.076 1.00 96.31 446 GLN A C 1
ATOM 3507 O O . GLN A 1 446 ? -13.020 4.232 -19.117 1.00 96.31 446 GLN A O 1
ATOM 3512 N N . LYS A 1 447 ? -13.272 3.324 -21.157 1.00 95.81 447 LYS A N 1
ATOM 3513 C CA . LYS A 1 447 ? -11.837 3.109 -21.361 1.00 95.81 447 LYS A CA 1
ATOM 3514 C C . LYS A 1 447 ? -11.148 4.441 -21.675 1.00 95.81 447 LYS A C 1
ATOM 3516 O O . LYS A 1 447 ? -11.684 5.265 -22.414 1.00 95.81 447 LYS A O 1
ATOM 3521 N N . PHE A 1 448 ? -9.938 4.654 -21.157 1.00 96.31 448 PHE A N 1
ATOM 3522 C CA . PHE A 1 448 ? -9.129 5.790 -21.603 1.00 96.31 448 PHE A CA 1
ATOM 3523 C C . PHE A 1 448 ? -8.764 5.676 -23.085 1.00 96.31 448 PHE A C 1
ATOM 3525 O O . PHE A 1 448 ? -8.486 4.585 -23.588 1.00 96.31 448 PHE A O 1
ATOM 3532 N N . ASP A 1 449 ? -8.698 6.828 -23.752 1.00 94.00 449 ASP A N 1
ATOM 3533 C CA . ASP A 1 449 ? -8.149 6.932 -25.099 1.00 94.00 449 ASP A CA 1
ATOM 3534 C C . ASP A 1 449 ? -6.631 6.684 -25.081 1.00 94.00 449 ASP A C 1
ATOM 3536 O O . ASP A 1 449 ? -5.911 7.258 -24.259 1.00 94.00 449 ASP A O 1
ATOM 3540 N N . ASP A 1 450 ? -6.148 5.847 -25.994 1.00 92.38 450 ASP A N 1
ATOM 3541 C CA . ASP A 1 450 ? -4.748 5.425 -26.101 1.00 92.38 450 ASP A CA 1
ATOM 3542 C C . ASP A 1 450 ? -4.008 6.071 -27.291 1.00 92.38 450 ASP A C 1
ATOM 3544 O O . ASP A 1 450 ? -2.902 5.659 -27.645 1.00 92.38 450 ASP A O 1
ATOM 3548 N N . LEU A 1 451 ? -4.603 7.091 -27.927 1.00 89.56 451 LEU A N 1
ATOM 3549 C CA . LEU A 1 451 ? -3.990 7.799 -29.057 1.00 89.56 451 LEU A CA 1
ATOM 3550 C C . LEU A 1 451 ? -2.816 8.696 -28.644 1.00 89.56 451 LEU A C 1
ATOM 3552 O O . LEU A 1 451 ? -1.828 8.783 -29.372 1.00 89.56 451 LEU A O 1
ATOM 3556 N N . THR A 1 452 ? -2.921 9.377 -27.500 1.00 87.19 452 THR A N 1
ATOM 3557 C CA . THR A 1 452 ? -1.944 10.392 -27.051 1.00 87.19 452 THR A CA 1
ATOM 3558 C C . THR A 1 452 ? -1.175 10.001 -25.791 1.00 87.19 452 THR A C 1
ATOM 3560 O O . THR A 1 452 ? -0.275 10.724 -25.364 1.00 87.19 452 THR A O 1
ATOM 3563 N N . LYS A 1 453 ? -1.519 8.867 -25.177 1.00 93.38 453 LYS A N 1
ATOM 3564 C CA . LYS A 1 453 ? -0.972 8.417 -23.894 1.00 93.38 453 LYS A CA 1
ATOM 3565 C C . LYS A 1 453 ? -1.026 6.904 -23.773 1.00 93.38 453 LYS A C 1
ATOM 3567 O O . LYS A 1 453 ? -1.795 6.245 -24.467 1.00 93.38 453 LYS A O 1
ATOM 3572 N N . SER A 1 454 ? -0.224 6.380 -22.858 1.00 96.19 454 SER A N 1
ATOM 3573 C CA . SER A 1 454 ? -0.209 4.954 -22.571 1.00 96.19 454 SER A CA 1
ATOM 3574 C C . SER A 1 454 ? -1.505 4.512 -21.868 1.00 96.19 454 SER A C 1
ATOM 3576 O O . SER A 1 454 ? -2.098 5.285 -21.127 1.00 96.19 454 SER A O 1
ATOM 3578 N N . VAL A 1 455 ? -1.976 3.282 -22.060 1.00 96.69 455 VAL A N 1
ATOM 3579 C CA . VAL A 1 455 ? -3.105 2.727 -21.281 1.00 96.69 455 VAL A CA 1
ATOM 3580 C C . VAL A 1 455 ? -2.766 1.283 -20.923 1.00 96.69 455 VAL A C 1
ATOM 3582 O O . VAL A 1 455 ? -2.472 0.518 -21.840 1.00 96.69 455 VAL A O 1
ATOM 3585 N N . PRO A 1 456 ? -2.805 0.861 -19.643 1.00 96.31 456 PRO A N 1
ATOM 3586 C CA . PRO A 1 456 ? -3.400 1.511 -18.460 1.00 96.31 456 PRO A CA 1
ATOM 3587 C C . PRO A 1 456 ? -2.694 2.778 -17.948 1.00 96.31 456 PRO A C 1
ATOM 3589 O O . PRO A 1 456 ? -1.490 2.956 -18.111 1.00 96.31 456 PRO A O 1
ATOM 3592 N N . HIS A 1 457 ? -3.452 3.623 -17.242 1.00 97.00 457 HIS A N 1
ATOM 3593 C CA . HIS A 1 457 ? -2.925 4.699 -16.403 1.00 97.00 457 HIS A CA 1
ATOM 3594 C C . HIS A 1 457 ? -2.247 4.080 -15.172 1.00 97.00 457 HIS A C 1
ATOM 3596 O O . HIS A 1 457 ? -2.938 3.595 -14.274 1.00 97.00 457 HIS A O 1
ATOM 3602 N N . ILE A 1 458 ? -0.908 4.072 -15.145 1.00 97.56 458 ILE A N 1
ATOM 3603 C CA . ILE A 1 458 ? -0.092 3.543 -14.037 1.00 97.56 458 ILE A CA 1
ATOM 3604 C C . ILE A 1 458 ? 0.829 4.637 -13.495 1.00 97.56 458 ILE A C 1
ATOM 3606 O O . ILE A 1 458 ? 1.871 4.951 -14.080 1.00 97.56 458 ILE A O 1
ATOM 3610 N N . GLY A 1 459 ? 0.490 5.175 -12.327 1.00 96.88 459 GLY A N 1
ATOM 3611 C CA . GLY A 1 459 ? 1.365 6.094 -11.614 1.00 96.88 459 GLY A CA 1
ATOM 3612 C C . GLY A 1 459 ? 0.630 7.030 -10.671 1.00 96.88 459 GLY A C 1
ATOM 3613 O O . GLY A 1 459 ? -0.455 6.739 -10.179 1.00 96.88 459 GLY A O 1
ATOM 3614 N N . TRP A 1 460 ? 1.275 8.151 -10.371 1.00 97.88 460 TRP A N 1
ATOM 3615 C CA . TRP A 1 460 ? 0.859 9.052 -9.308 1.00 97.88 460 TRP A CA 1
ATOM 3616 C C . TRP A 1 460 ? 0.240 10.319 -9.879 1.00 97.88 460 TRP A C 1
ATOM 3618 O O . TRP A 1 460 ? 0.914 11.081 -10.570 1.00 97.88 460 TRP A O 1
ATOM 3628 N N . ASN A 1 461 ? -1.031 10.558 -9.576 1.00 96.81 461 ASN A N 1
ATOM 3629 C CA . ASN A 1 461 ? -1.778 11.708 -10.076 1.00 96.81 461 ASN A CA 1
ATOM 3630 C C . ASN A 1 461 ? -2.448 12.464 -8.917 1.00 96.81 461 ASN A C 1
ATOM 3632 O O . ASN A 1 461 ? -2.382 12.044 -7.759 1.00 96.81 461 ASN A O 1
ATOM 3636 N N . SER A 1 462 ? -3.032 13.620 -9.203 1.00 94.56 462 SER A N 1
ATOM 3637 C CA . SER A 1 462 ? -3.702 14.452 -8.202 1.00 94.56 462 SER A CA 1
ATOM 3638 C C . SER A 1 462 ? -5.066 13.882 -7.792 1.00 94.56 462 SER A C 1
ATOM 3640 O O . SER A 1 462 ? -5.553 12.908 -8.360 1.00 94.56 462 SER A O 1
ATOM 3642 N N . ALA A 1 463 ? -5.690 14.500 -6.792 1.00 93.25 463 ALA A N 1
ATOM 3643 C CA . ALA A 1 463 ? -7.127 14.415 -6.539 1.00 93.25 463 ALA A CA 1
ATOM 3644 C C . ALA A 1 463 ? -7.589 15.826 -6.141 1.00 93.25 463 ALA A C 1
ATOM 3646 O O . ALA A 1 463 ? -7.508 16.214 -4.975 1.00 93.25 463 ALA A O 1
ATOM 3647 N N . LEU A 1 464 ? -7.938 16.635 -7.142 1.00 90.31 464 LEU A N 1
ATOM 3648 C CA . LEU A 1 464 ? -8.210 18.065 -7.025 1.00 90.31 464 LEU A CA 1
ATOM 3649 C C . LEU A 1 464 ? -9.701 18.319 -6.846 1.00 90.31 464 LEU A C 1
ATOM 3651 O O . LEU A 1 464 ? -10.503 17.922 -7.681 1.00 90.31 464 LEU A O 1
ATOM 3655 N N . ASN A 1 465 ? -10.079 19.011 -5.778 1.00 85.62 465 ASN A N 1
ATOM 3656 C CA . ASN A 1 465 ? -11.489 19.245 -5.484 1.00 85.62 465 ASN A CA 1
ATOM 3657 C C . ASN A 1 465 ? -12.117 20.236 -6.473 1.00 85.62 465 ASN A C 1
ATOM 3659 O O . ASN A 1 465 ? -11.501 21.235 -6.856 1.00 85.62 465 ASN A O 1
ATOM 3663 N N . THR A 1 466 ? -13.364 19.969 -6.856 1.00 79.75 466 THR A N 1
ATOM 3664 C CA . THR A 1 466 ? -14.133 20.785 -7.803 1.00 79.75 466 THR A CA 1
ATOM 3665 C C . THR A 1 466 ? -15.160 21.678 -7.090 1.00 79.75 466 THR A C 1
ATOM 3667 O O . THR A 1 466 ? -15.434 21.530 -5.897 1.00 79.75 466 THR A O 1
ATOM 3670 N N . GLY A 1 467 ? -15.723 22.646 -7.825 1.00 70.38 467 GLY A N 1
ATOM 3671 C CA . GLY A 1 467 ? -16.826 23.496 -7.349 1.00 70.38 467 GLY A CA 1
ATOM 3672 C C . GLY A 1 467 ? -16.530 24.299 -6.073 1.00 70.38 467 GLY A C 1
ATOM 3673 O O . GLY A 1 467 ? -15.415 24.787 -5.877 1.00 70.38 467 GLY A O 1
ATOM 3674 N N . ASP A 1 468 ? -17.540 24.421 -5.207 1.00 60.31 468 ASP A N 1
ATOM 3675 C CA . ASP A 1 468 ? -17.472 25.139 -3.921 1.00 60.31 468 ASP A CA 1
ATOM 3676 C C . ASP A 1 468 ? -16.545 24.452 -2.897 1.00 60.31 468 ASP A C 1
ATOM 3678 O O . ASP A 1 468 ? -16.149 25.050 -1.898 1.00 60.31 468 ASP A O 1
ATOM 3682 N N . ALA A 1 469 ? -16.151 23.199 -3.155 1.00 61.69 469 ALA A N 1
ATOM 3683 C CA . ALA A 1 469 ? -15.228 22.439 -2.318 1.00 61.69 469 ALA A CA 1
ATOM 3684 C C . ALA A 1 469 ? -13.747 22.736 -2.621 1.00 61.69 469 ALA A C 1
ATOM 3686 O O . ALA A 1 469 ? -12.874 22.144 -1.994 1.00 61.69 469 ALA A O 1
ATOM 3687 N N . LYS A 1 470 ? -13.423 23.660 -3.538 1.00 66.81 470 LYS A N 1
ATOM 3688 C CA . LYS A 1 470 ? -12.028 24.032 -3.856 1.00 66.81 470 LYS A CA 1
ATOM 3689 C C . LYS A 1 470 ? -11.219 24.512 -2.647 1.00 66.81 470 LYS A C 1
ATOM 3691 O O . LYS A 1 470 ? -10.007 24.327 -2.615 1.00 66.81 470 LYS A O 1
ATOM 3696 N N . GLU A 1 471 ? -11.881 25.100 -1.653 1.00 67.06 471 GLU A N 1
ATOM 3697 C CA . GLU A 1 471 ? -11.240 25.620 -0.436 1.00 67.06 471 GLU A CA 1
ATOM 3698 C C . GLU A 1 471 ? -11.252 24.622 0.739 1.00 67.06 471 GLU A C 1
ATOM 3700 O O . GLU A 1 471 ? -10.697 24.896 1.805 1.00 67.06 471 GLU A O 1
ATOM 3705 N N . GLN A 1 472 ? -11.870 23.449 0.564 1.00 73.06 472 GLN A N 1
ATOM 3706 C CA . GLN A 1 472 ? -12.031 22.439 1.610 1.00 73.06 472 GLN A CA 1
ATOM 3707 C C . GLN A 1 472 ? -11.465 21.103 1.146 1.00 73.06 472 GLN A C 1
ATOM 3709 O O . GLN A 1 472 ? -11.776 20.631 0.066 1.00 73.06 472 GLN A O 1
ATOM 3714 N N . SER A 1 473 ? -10.675 20.438 1.979 1.00 78.50 473 SER A N 1
ATOM 3715 C CA . SER A 1 473 ? -10.370 19.019 1.811 1.00 78.50 473 SER A CA 1
ATOM 3716 C C . SER A 1 473 ? -11.594 18.194 2.193 1.00 78.50 473 SER A C 1
ATOM 3718 O O . SER A 1 473 ? -12.181 18.463 3.243 1.00 78.50 473 SER A O 1
ATOM 3720 N N . PHE A 1 474 ? -11.947 17.166 1.413 1.00 85.75 474 PHE A N 1
ATOM 3721 C CA . PHE A 1 474 ? -12.830 16.113 1.907 1.00 85.75 474 PHE A CA 1
ATOM 3722 C C . PHE A 1 474 ? -12.076 14.795 2.081 1.00 85.75 474 PHE A C 1
ATOM 3724 O O . PHE A 1 474 ? -11.255 14.435 1.244 1.00 85.75 474 PHE A O 1
ATOM 3731 N N . TYR A 1 475 ? -12.308 14.122 3.211 1.00 91.06 475 TYR A N 1
ATOM 3732 C CA . TYR A 1 475 ? -11.607 12.913 3.656 1.00 91.06 475 TYR A CA 1
ATOM 3733 C C . TYR A 1 475 ? -10.074 12.995 3.526 1.00 91.06 475 TYR A C 1
ATOM 3735 O O . TYR A 1 475 ? -9.424 12.066 3.062 1.00 91.06 475 TYR A O 1
ATOM 3743 N N . GLY A 1 476 ? -9.477 14.121 3.931 1.00 88.62 476 GLY A N 1
ATOM 3744 C CA . GLY A 1 476 ? -8.020 14.275 4.020 1.00 88.62 476 GLY A CA 1
ATOM 3745 C C . GLY A 1 476 ? -7.286 14.434 2.681 1.00 88.62 476 GLY A C 1
ATOM 3746 O O . GLY A 1 476 ? -6.049 14.458 2.670 1.00 88.62 476 GLY A O 1
ATOM 3747 N N . LEU A 1 477 ? -8.015 14.575 1.566 1.00 91.88 477 LEU A N 1
ATOM 3748 C CA . LEU A 1 477 ? -7.437 14.821 0.246 1.00 91.88 477 LEU A CA 1
ATOM 3749 C C . LEU A 1 477 ? -6.834 16.224 0.148 1.00 91.88 477 LEU A C 1
ATOM 3751 O O . LEU A 1 477 ? -7.492 17.219 0.456 1.00 91.88 477 LEU A O 1
ATOM 3755 N N . ARG A 1 478 ? -5.576 16.310 -0.286 1.00 88.50 478 ARG A N 1
ATOM 3756 C CA . ARG A 1 478 ? -4.842 17.569 -0.477 1.00 88.50 478 ARG A CA 1
ATOM 3757 C C . ARG A 1 478 ? -4.476 17.786 -1.951 1.00 88.50 478 ARG A C 1
ATOM 3759 O O . ARG A 1 478 ? -3.988 16.837 -2.566 1.00 88.50 478 ARG A O 1
ATOM 3766 N N . PRO A 1 479 ? -4.604 19.020 -2.481 1.00 83.44 479 PRO A N 1
ATOM 3767 C CA . PRO A 1 479 ? -4.184 19.359 -3.846 1.00 83.44 479 PRO A CA 1
ATOM 3768 C C . PRO A 1 479 ? -2.685 19.186 -4.124 1.00 83.44 479 PRO A C 1
ATOM 3770 O O . PRO A 1 479 ? -2.296 18.940 -5.262 1.00 83.44 479 PRO A O 1
ATOM 3773 N N . SER A 1 480 ? -1.845 19.320 -3.094 1.00 85.69 480 SER A N 1
ATOM 3774 C CA . SER A 1 480 ? -0.390 19.151 -3.194 1.00 85.69 480 SER A CA 1
ATOM 3775 C C . SER A 1 480 ? 0.065 17.688 -3.144 1.00 85.69 480 SER A C 1
ATOM 3777 O O . SER A 1 480 ? 1.197 17.383 -3.519 1.00 85.69 480 SER A O 1
ATOM 3779 N N . SER A 1 481 ? -0.799 16.781 -2.679 1.00 92.19 481 SER A N 1
ATOM 3780 C CA . SER A 1 481 ? -0.498 15.355 -2.554 1.00 92.19 481 SER A CA 1
ATOM 3781 C C . SER A 1 481 ? -0.736 14.612 -3.864 1.00 92.19 481 SER A C 1
ATOM 3783 O O . SER A 1 481 ? -1.524 15.026 -4.716 1.00 92.19 481 SER A O 1
ATOM 3785 N N . LYS A 1 482 ? -0.074 13.463 -4.000 1.00 95.31 482 LYS A N 1
ATOM 3786 C CA . LYS A 1 482 ? -0.240 12.555 -5.136 1.00 95.31 482 LYS A CA 1
ATOM 3787 C C . LYS A 1 482 ? -0.714 11.190 -4.658 1.00 95.31 482 LYS A C 1
ATOM 3789 O O . LYS A 1 482 ? -0.234 10.688 -3.642 1.00 95.31 482 LYS A O 1
ATOM 3794 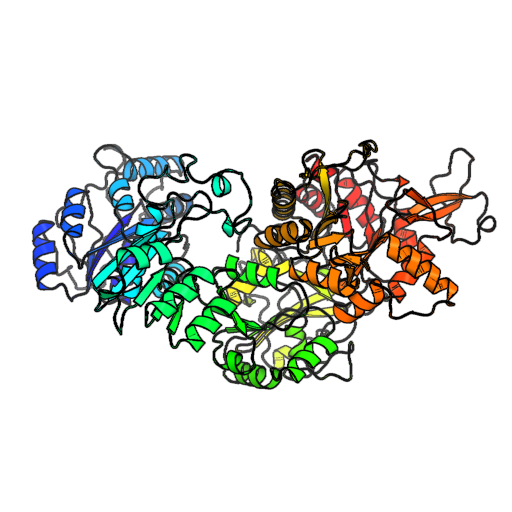N N . TYR A 1 483 ? -1.613 10.586 -5.425 1.00 97.69 483 TYR A N 1
ATOM 3795 C CA . TYR A 1 483 ? -2.231 9.294 -5.139 1.00 97.69 483 TYR A CA 1
ATOM 3796 C C . TYR A 1 483 ? -1.954 8.316 -6.275 1.00 97.69 483 TYR A C 1
ATOM 3798 O O . TYR A 1 483 ? -1.801 8.732 -7.423 1.00 97.69 483 TYR A O 1
ATOM 3806 N N . TYR A 1 484 ? -1.860 7.030 -5.952 1.00 98.06 484 TYR A N 1
ATOM 3807 C CA . TYR A 1 484 ? -1.493 5.990 -6.904 1.00 98.06 484 TYR A CA 1
ATOM 3808 C C . TYR A 1 484 ? -2.717 5.430 -7.641 1.00 98.06 484 TYR A C 1
ATOM 3810 O O . TYR A 1 484 ? -3.598 4.810 -7.040 1.00 98.06 484 TYR A O 1
ATOM 3818 N N . TYR A 1 485 ? -2.738 5.630 -8.955 1.00 97.88 485 TYR A N 1
ATOM 3819 C CA . TYR A 1 485 ? -3.746 5.150 -9.892 1.00 97.88 485 TYR A CA 1
ATOM 3820 C C . TYR A 1 485 ? -3.166 4.022 -10.752 1.00 97.88 485 TYR A C 1
ATOM 3822 O O . TYR A 1 485 ? -2.027 4.104 -11.216 1.00 97.88 485 TYR A O 1
ATOM 3830 N N . VAL A 1 486 ? -3.959 2.969 -10.962 1.00 96.56 486 VAL A N 1
ATOM 3831 C CA . VAL A 1 486 ? -3.552 1.768 -11.707 1.00 96.56 486 VAL A CA 1
ATOM 3832 C C . VAL A 1 486 ? -4.756 1.132 -12.422 1.00 96.56 486 VAL A C 1
ATOM 3834 O O . VAL A 1 486 ? -5.321 0.138 -11.978 1.00 96.56 486 VAL A O 1
ATOM 3837 N N . HIS A 1 487 ? -5.221 1.756 -13.511 1.00 96.00 487 HIS A N 1
ATOM 3838 C CA . HIS A 1 487 ? -6.482 1.386 -14.177 1.00 96.00 487 HIS A CA 1
ATOM 3839 C C . HIS A 1 487 ? -6.508 1.727 -15.677 1.00 96.00 487 HIS A C 1
ATOM 3841 O O . HIS A 1 487 ? -5.896 2.695 -16.120 1.00 96.00 487 HIS A O 1
ATOM 3847 N N . SER A 1 488 ? -7.247 0.941 -16.470 1.00 95.75 488 SER A N 1
ATOM 3848 C CA . SER A 1 488 ? -7.516 1.248 -17.893 1.00 95.75 488 SER A CA 1
ATOM 3849 C C . SER A 1 488 ? -8.830 2.000 -18.112 1.00 95.75 488 SER A C 1
ATOM 3851 O O . SER A 1 488 ? -9.004 2.650 -19.142 1.00 95.75 488 SER A O 1
ATOM 3853 N N . TYR A 1 489 ? -9.747 1.895 -17.150 1.00 95.88 489 TYR A N 1
ATOM 3854 C CA . TYR A 1 489 ? -11.117 2.381 -17.243 1.00 95.88 489 TYR A CA 1
ATOM 3855 C C . TYR A 1 489 ? -11.403 3.377 -16.122 1.00 95.88 489 TYR A C 1
ATOM 3857 O O . TYR A 1 489 ? -10.953 3.176 -14.991 1.00 95.88 489 TYR A O 1
ATOM 3865 N N . ALA A 1 490 ? -12.120 4.454 -16.424 1.00 96.50 490 ALA A N 1
ATOM 3866 C CA . ALA A 1 490 ? -12.429 5.525 -15.485 1.00 96.50 490 ALA A CA 1
ATOM 3867 C C . ALA A 1 490 ? -13.803 6.141 -15.771 1.00 96.50 490 ALA A C 1
ATOM 3869 O O . ALA A 1 490 ? -14.286 6.132 -16.902 1.00 96.50 490 ALA A O 1
ATOM 3870 N N . ALA A 1 491 ? -14.426 6.720 -14.748 1.00 96.88 491 ALA A N 1
ATOM 3871 C CA . ALA A 1 491 ? -15.565 7.604 -14.952 1.00 96.88 491 ALA A CA 1
ATOM 3872 C C . ALA A 1 491 ? -15.041 8.994 -15.344 1.00 96.88 491 ALA A C 1
ATOM 3874 O O . ALA A 1 491 ? -14.402 9.669 -14.529 1.00 96.88 491 ALA A O 1
ATOM 3875 N N . LEU A 1 492 ? -15.265 9.395 -16.598 1.00 96.06 492 LEU A N 1
ATOM 3876 C CA . LEU A 1 492 ? -14.882 10.721 -17.085 1.00 96.06 492 LEU A CA 1
ATOM 3877 C C . LEU A 1 492 ? -15.695 11.798 -16.366 1.00 96.06 492 LEU A C 1
ATOM 3879 O O . LEU A 1 492 ? -16.868 11.599 -16.044 1.00 96.06 492 LEU A O 1
ATOM 3883 N N . TYR A 1 493 ? -15.045 12.917 -16.068 1.00 94.81 493 TYR A N 1
ATOM 3884 C CA . TYR A 1 493 ? -15.661 13.990 -15.307 1.00 94.81 493 TYR A CA 1
ATOM 3885 C C . TYR A 1 493 ? -16.363 14.983 -16.234 1.00 94.81 493 TYR A C 1
ATOM 3887 O O . TYR A 1 493 ? -15.765 15.513 -17.167 1.00 94.81 493 TYR A O 1
ATOM 3895 N N . GLU A 1 494 ? -17.629 15.268 -15.933 1.00 92.88 494 GLU A N 1
ATOM 3896 C CA . GLU A 1 494 ? -18.401 16.333 -16.566 1.00 92.88 494 GLU A CA 1
ATOM 3897 C C . GLU A 1 494 ? -18.752 17.405 -15.520 1.00 92.88 494 GLU A C 1
ATOM 3899 O O . GLU A 1 494 ? -19.498 17.117 -14.572 1.00 92.88 494 GLU A O 1
ATOM 3904 N N . PRO A 1 495 ? -18.244 18.645 -15.668 1.00 90.38 495 PRO A N 1
ATOM 3905 C CA . PRO A 1 495 ? -18.457 19.700 -14.686 1.00 90.38 495 PRO A CA 1
ATOM 3906 C C . PRO A 1 495 ? -19.932 19.987 -14.393 1.00 90.38 495 PRO A C 1
ATOM 3908 O O . PRO A 1 495 ? -20.719 20.314 -15.284 1.00 90.38 495 PRO A O 1
ATOM 3911 N N . GLY A 1 496 ? -20.305 19.933 -13.113 1.00 86.19 496 GLY A N 1
ATOM 3912 C CA . GLY A 1 496 ? -21.634 20.308 -12.641 1.00 86.19 496 GLY A CA 1
ATOM 3913 C C . GLY A 1 496 ? -22.712 19.244 -12.847 1.00 86.19 496 GLY A C 1
ATOM 3914 O O . GLY A 1 496 ? -23.879 19.545 -12.600 1.00 86.19 496 GLY A O 1
ATOM 3915 N N . VAL A 1 497 ? -22.375 18.034 -13.306 1.00 90.88 497 VAL A N 1
ATOM 3916 C CA . VAL A 1 497 ? -23.330 16.915 -13.394 1.00 90.88 497 VAL A CA 1
ATOM 3917 C C . VAL A 1 497 ? -23.509 16.270 -12.022 1.00 90.88 497 VAL A C 1
ATOM 3919 O O . VAL A 1 497 ? -24.615 16.256 -11.489 1.00 90.88 497 VAL A O 1
ATOM 3922 N N . LEU A 1 498 ? -22.419 15.803 -11.411 1.00 91.81 498 LEU A N 1
ATOM 3923 C CA . LEU A 1 498 ? -22.460 15.143 -10.104 1.00 91.81 498 LEU A CA 1
ATOM 3924 C C . LEU A 1 498 ? -22.722 16.127 -8.960 1.00 91.81 498 LEU A C 1
ATOM 3926 O O . LEU A 1 498 ? -23.430 15.803 -8.005 1.00 91.81 498 LEU A O 1
ATOM 3930 N N . GLU A 1 499 ? -22.205 17.347 -9.064 1.00 91.69 499 GLU A N 1
ATOM 3931 C CA . GLU A 1 499 ? -22.383 18.377 -8.044 1.00 91.69 499 GLU A CA 1
ATOM 3932 C C . GLU A 1 499 ? -23.856 18.790 -7.893 1.00 91.69 499 GLU A C 1
ATOM 3934 O O . GLU A 1 499 ? -24.304 19.047 -6.775 1.00 91.69 499 GLU A O 1
ATOM 3939 N N . LYS A 1 500 ? -24.646 18.775 -8.982 1.00 89.81 500 LYS A N 1
ATOM 3940 C CA . LYS A 1 500 ? -26.105 19.019 -8.931 1.00 89.81 500 LYS A CA 1
ATOM 3941 C C . LYS A 1 500 ? -26.845 17.988 -8.080 1.00 89.81 500 LYS A C 1
ATOM 3943 O O . LYS A 1 500 ? -27.825 18.336 -7.429 1.00 89.81 500 LYS A O 1
ATOM 3948 N N . ASP A 1 501 ? -26.337 16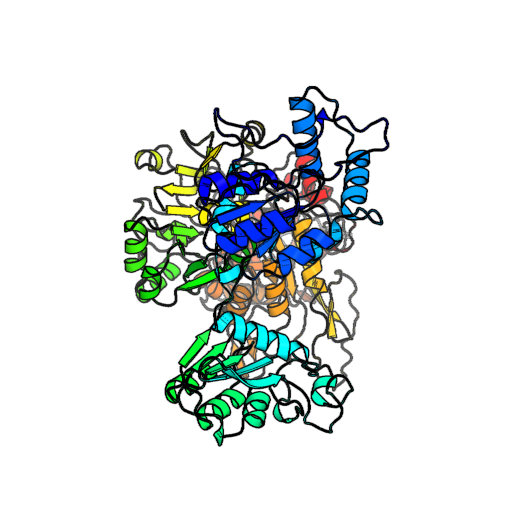.760 -8.039 1.00 89.44 501 ASP A N 1
ATOM 3949 C CA . ASP A 1 501 ? -26.878 15.656 -7.242 1.00 89.44 501 ASP A CA 1
ATOM 3950 C C . ASP A 1 501 ? -26.274 15.593 -5.823 1.00 89.44 501 ASP A C 1
ATOM 3952 O O . ASP A 1 501 ? -26.455 14.603 -5.099 1.00 89.44 501 ASP A O 1
ATOM 3956 N N . GLY A 1 502 ? -25.547 16.642 -5.417 1.00 90.31 502 GLY A N 1
ATOM 3957 C CA . GLY A 1 502 ? -24.972 16.802 -4.082 1.00 90.31 502 GLY A CA 1
ATOM 3958 C C . GLY A 1 502 ? -23.686 16.011 -3.841 1.00 90.31 502 GLY A C 1
ATOM 3959 O O . GLY A 1 502 ? -23.334 15.769 -2.683 1.00 90.31 502 GLY A O 1
ATOM 3960 N N . TRP A 1 503 ? -22.997 15.571 -4.896 1.00 92.88 503 TRP A N 1
ATOM 3961 C CA . TRP A 1 503 ? -21.688 14.934 -4.768 1.00 92.88 503 TRP A CA 1
ATOM 3962 C C . TRP A 1 503 ? -20.573 15.971 -4.651 1.00 92.88 503 TRP A C 1
ATOM 3964 O O . TRP A 1 503 ? -20.493 16.914 -5.433 1.00 92.88 503 TRP A O 1
ATOM 3974 N N . SER A 1 504 ? -19.660 15.750 -3.711 1.00 92.94 504 SER A N 1
ATOM 3975 C CA . SER A 1 504 ? -18.327 16.350 -3.744 1.00 92.94 504 SER A CA 1
ATOM 3976 C C . SER A 1 504 ? -17.429 15.482 -4.617 1.00 92.94 504 SER A C 1
ATOM 3978 O O . SER A 1 504 ? -17.401 14.263 -4.433 1.00 92.94 504 SER A O 1
ATOM 3980 N N . VAL A 1 505 ? -16.705 16.095 -5.552 1.00 94.12 505 VAL A N 1
ATOM 3981 C CA . VAL A 1 505 ? -15.854 15.393 -6.518 1.00 94.12 505 VAL A CA 1
ATOM 3982 C C . VAL A 1 505 ? -14.424 15.914 -6.409 1.00 94.12 505 VAL A C 1
ATOM 3984 O O . VAL A 1 505 ? -14.190 17.113 -6.249 1.00 94.12 505 VAL A O 1
ATOM 3987 N N . ALA A 1 506 ? -13.469 14.991 -6.471 1.00 94.12 506 ALA A N 1
ATOM 3988 C CA . ALA A 1 506 ? -12.059 15.279 -6.659 1.00 94.12 506 ALA A CA 1
ATOM 3989 C C . ALA A 1 506 ? -11.603 14.645 -7.974 1.00 94.12 506 ALA A C 1
ATOM 3991 O O . ALA A 1 506 ? -11.820 13.449 -8.189 1.00 94.12 506 ALA A O 1
ATOM 3992 N N . THR A 1 507 ? -10.987 15.430 -8.849 1.00 94.81 507 THR A N 1
ATOM 3993 C CA . THR A 1 507 ? -10.624 15.025 -10.208 1.00 94.81 507 THR A CA 1
ATOM 3994 C C . THR A 1 507 ? -9.120 14.893 -10.389 1.00 94.81 507 THR A C 1
ATOM 3996 O O . THR A 1 507 ? -8.313 15.347 -9.574 1.00 94.81 507 THR A O 1
ATOM 3999 N N . ALA A 1 508 ? -8.740 14.224 -11.466 1.00 94.81 508 ALA A N 1
ATOM 4000 C CA . ALA A 1 508 ? -7.375 14.173 -11.948 1.00 94.81 508 ALA A CA 1
ATOM 4001 C C . ALA A 1 508 ? -7.387 14.221 -13.475 1.00 94.81 508 ALA A C 1
ATOM 4003 O O . ALA A 1 508 ? -8.336 13.750 -14.107 1.00 94.81 508 ALA A O 1
ATOM 4004 N N . THR A 1 509 ? -6.315 14.741 -14.064 1.00 95.31 509 THR A N 1
ATOM 4005 C CA . THR A 1 509 ? -6.168 14.791 -15.522 1.00 95.31 509 THR A CA 1
ATOM 4006 C C . THR A 1 509 ? -5.175 13.737 -15.998 1.00 95.31 509 THR A C 1
ATOM 4008 O O . THR A 1 509 ? -4.041 13.673 -15.510 1.00 95.31 509 THR A O 1
ATOM 4011 N N . TYR A 1 510 ? -5.573 12.914 -16.973 1.00 95.06 510 TYR A N 1
ATOM 4012 C CA . TYR A 1 510 ? -4.685 11.980 -17.663 1.00 95.06 510 TYR A CA 1
ATOM 4013 C C . TYR A 1 510 ? -4.672 12.230 -19.176 1.00 95.06 510 TYR A C 1
ATOM 4015 O O . TYR A 1 510 ? -5.632 11.942 -19.893 1.00 95.06 510 TYR A O 1
ATOM 4023 N N . GLY A 1 511 ? -3.559 12.784 -19.667 1.00 91.38 511 GLY A N 1
ATOM 4024 C CA . GLY A 1 511 ? -3.486 13.374 -21.006 1.00 91.38 511 GLY A CA 1
ATOM 4025 C C . GLY A 1 511 ? -4.471 14.530 -21.129 1.00 91.38 511 GLY A C 1
ATOM 4026 O O . GLY A 1 511 ? -4.370 15.495 -20.383 1.00 91.38 511 GLY A O 1
ATOM 4027 N N . GLU A 1 512 ? -5.429 14.412 -22.043 1.00 90.94 512 GLU A N 1
ATOM 4028 C CA . GLU A 1 512 ? -6.482 15.415 -22.264 1.00 90.94 512 GLU A CA 1
ATOM 4029 C C . GLU A 1 512 ? -7.804 15.071 -21.555 1.00 90.94 512 GLU A C 1
ATOM 4031 O O . GLU A 1 512 ? -8.761 15.836 -21.625 1.00 90.94 512 GLU A O 1
ATOM 4036 N N . GLN A 1 513 ? -7.880 13.915 -20.884 1.00 94.31 513 GLN A N 1
ATOM 4037 C CA . GLN A 1 513 ? -9.106 13.441 -20.244 1.00 94.31 513 GLN A CA 1
ATOM 4038 C C . GLN A 1 513 ? -9.075 13.724 -18.740 1.00 94.31 513 GLN A C 1
ATOM 4040 O O . GLN A 1 513 ? -8.223 13.202 -18.017 1.00 94.31 513 GLN A O 1
ATOM 4045 N N . GLU A 1 514 ? -10.034 14.517 -18.267 1.00 95.62 514 GLU A N 1
ATOM 4046 C CA . GLU A 1 514 ? -10.310 14.692 -16.842 1.00 95.62 514 GLU A CA 1
ATOM 4047 C C . GLU A 1 514 ? -11.259 13.587 -16.362 1.00 95.62 514 GLU A C 1
ATOM 4049 O O . GLU A 1 514 ? -12.251 13.252 -17.016 1.00 95.62 514 GLU A O 1
ATOM 4054 N N . PHE A 1 515 ? -10.944 12.986 -15.220 1.00 96.62 515 PHE A N 1
ATOM 4055 C CA . PHE A 1 515 ? -11.704 11.872 -14.674 1.00 96.62 515 PHE A CA 1
ATOM 4056 C C . PHE A 1 515 ? -11.871 11.992 -13.163 1.00 96.62 515 PHE A C 1
ATOM 4058 O O . PHE A 1 515 ? -11.183 12.752 -12.477 1.00 96.62 515 PHE A O 1
ATOM 4065 N N . ILE A 1 516 ? -12.811 11.213 -12.643 1.00 96.94 516 ILE A N 1
ATOM 4066 C CA . ILE A 1 516 ? -13.141 11.169 -11.226 1.00 96.94 516 ILE A CA 1
ATOM 4067 C C . ILE A 1 516 ? -12.059 10.393 -10.465 1.00 96.94 516 ILE A C 1
ATOM 4069 O O . ILE A 1 516 ? -11.923 9.178 -10.609 1.00 96.94 516 ILE A O 1
ATOM 4073 N N . GLY A 1 517 ? -11.312 11.100 -9.616 1.00 95.69 517 GLY A N 1
ATOM 4074 C CA . GLY A 1 517 ? -10.314 10.526 -8.716 1.00 95.69 517 GLY A CA 1
ATOM 4075 C C . GLY A 1 517 ? -10.903 10.080 -7.376 1.00 95.69 517 GLY A C 1
ATOM 4076 O O . GLY A 1 517 ? -10.542 9.020 -6.865 1.00 95.69 517 GLY A O 1
ATOM 4077 N N . ALA A 1 518 ? -11.841 10.852 -6.823 1.00 96.88 518 ALA A N 1
ATOM 4078 C CA . ALA A 1 518 ? -12.635 10.476 -5.656 1.00 96.88 518 ALA A CA 1
ATOM 4079 C C . ALA A 1 518 ? -13.996 11.185 -5.629 1.00 96.88 518 ALA A C 1
ATOM 4081 O O . ALA A 1 518 ? -14.157 12.262 -6.202 1.00 96.88 518 ALA A O 1
ATOM 4082 N N . ILE A 1 519 ? -14.967 10.600 -4.927 1.00 95.81 519 ILE A N 1
ATOM 4083 C CA . ILE A 1 519 ? -16.307 11.171 -4.732 1.00 95.81 519 ILE A CA 1
ATOM 4084 C C . ILE A 1 519 ? -16.801 10.989 -3.305 1.00 95.81 519 ILE A C 1
ATOM 4086 O O . ILE A 1 519 ? -16.406 10.058 -2.601 1.00 95.81 519 ILE A O 1
ATOM 4090 N N . SER A 1 520 ? -17.713 11.862 -2.889 1.00 95.00 520 SER A N 1
ATOM 4091 C CA . SER A 1 520 ? -18.348 11.793 -1.579 1.00 95.00 520 SER A CA 1
ATOM 4092 C C . SER A 1 520 ? -19.774 12.340 -1.603 1.00 95.00 520 SER A C 1
ATOM 4094 O O . SER A 1 520 ? -20.010 13.436 -2.104 1.00 95.00 520 SER A O 1
ATOM 4096 N N . ARG A 1 521 ? -20.734 11.603 -1.030 1.00 93.12 521 ARG A N 1
ATOM 4097 C CA . ARG A 1 521 ? -22.122 12.062 -0.817 1.00 93.12 521 ARG A CA 1
ATOM 4098 C C . ARG A 1 521 ? -22.733 11.336 0.372 1.00 93.12 521 ARG A C 1
ATOM 4100 O O . ARG A 1 521 ? -22.702 10.113 0.438 1.00 93.12 521 ARG A O 1
ATOM 4107 N N . GLY A 1 522 ? -23.301 12.085 1.319 1.00 92.19 522 GLY A N 1
ATOM 4108 C CA . GLY A 1 522 ? -23.832 11.498 2.554 1.00 92.19 522 GLY A CA 1
ATOM 4109 C C . GLY A 1 522 ? -22.764 10.685 3.300 1.00 92.19 522 GLY A C 1
ATOM 4110 O O . GLY A 1 522 ? -21.734 11.245 3.681 1.00 92.19 522 GLY A O 1
ATOM 4111 N N . ASN A 1 523 ? -23.026 9.389 3.463 1.00 94.31 523 ASN A N 1
ATOM 4112 C CA . ASN A 1 523 ? -22.195 8.352 4.090 1.00 94.31 523 ASN A CA 1
ATOM 4113 C C . ASN A 1 523 ? -21.255 7.604 3.123 1.00 94.31 523 ASN A C 1
ATOM 4115 O O . ASN A 1 523 ? -20.526 6.715 3.562 1.00 94.31 523 ASN A O 1
ATOM 4119 N N . ILE A 1 524 ? -21.291 7.929 1.829 1.00 96.81 524 ILE A N 1
ATOM 4120 C CA . ILE A 1 524 ? -20.491 7.279 0.788 1.00 96.81 524 ILE A CA 1
ATOM 4121 C C . ILE A 1 524 ? -19.203 8.070 0.577 1.00 96.81 524 ILE A C 1
ATOM 4123 O O . ILE A 1 524 ? -19.248 9.279 0.340 1.00 96.81 524 ILE A O 1
ATOM 4127 N N . PHE A 1 525 ? -18.079 7.364 0.588 1.00 97.56 525 PHE A N 1
ATOM 4128 C CA . PHE A 1 525 ? -16.794 7.815 0.073 1.00 97.56 525 PHE A CA 1
ATOM 4129 C C . PHE A 1 525 ? -16.299 6.805 -0.963 1.00 97.56 525 PHE A C 1
ATOM 4131 O O . PHE A 1 525 ? -16.491 5.602 -0.802 1.00 97.56 525 PHE A O 1
ATOM 4138 N N . GLY A 1 526 ? -15.659 7.253 -2.034 1.00 97.19 526 GLY A N 1
ATOM 4139 C CA . GLY A 1 526 ? -15.000 6.323 -2.939 1.00 97.19 526 GLY A CA 1
ATOM 4140 C C . GLY A 1 526 ? -13.823 6.944 -3.662 1.00 97.19 526 GLY A C 1
ATOM 4141 O O . GLY A 1 526 ? -13.844 8.134 -3.965 1.00 97.19 526 GLY A O 1
ATOM 4142 N N . THR A 1 527 ? -12.799 6.137 -3.923 1.00 97.88 527 THR A N 1
ATOM 4143 C CA . THR A 1 527 ? -11.542 6.560 -4.549 1.00 97.88 527 THR A CA 1
ATOM 4144 C C . THR A 1 527 ? -11.218 5.658 -5.732 1.00 97.88 527 THR A C 1
ATOM 4146 O O . THR A 1 527 ? -11.292 4.438 -5.624 1.00 97.88 527 THR A O 1
ATOM 4149 N N . GLN A 1 528 ? -10.850 6.243 -6.872 1.00 97.75 528 GLN A N 1
ATOM 4150 C CA . GLN A 1 528 ? -10.357 5.490 -8.029 1.00 97.75 528 GLN A CA 1
ATOM 4151 C C . GLN A 1 528 ? -8.903 5.063 -7.808 1.00 97.75 528 GLN A C 1
ATOM 4153 O O . GLN A 1 528 ? -8.493 3.997 -8.263 1.00 97.75 528 GLN A O 1
ATOM 4158 N N . PHE A 1 529 ? -8.130 5.881 -7.093 1.00 97.44 529 PHE A N 1
ATOM 4159 C CA . PHE A 1 529 ? -6.797 5.517 -6.624 1.00 97.44 529 PHE A CA 1
ATOM 4160 C C . PHE A 1 529 ? -6.858 4.528 -5.450 1.00 97.44 529 PHE A C 1
ATOM 4162 O O . PHE A 1 529 ? -7.871 4.424 -4.750 1.00 97.44 529 PHE A O 1
ATOM 4169 N N . HIS A 1 530 ? -5.731 3.860 -5.208 1.00 97.44 530 HIS A N 1
ATOM 4170 C CA . HIS A 1 530 ? -5.516 2.952 -4.081 1.00 97.44 530 HIS A CA 1
ATOM 4171 C C . HIS A 1 530 ? -4.884 3.703 -2.898 1.00 97.44 530 HIS A C 1
ATOM 4173 O O . HIS A 1 530 ? -3.674 3.973 -2.922 1.00 97.44 5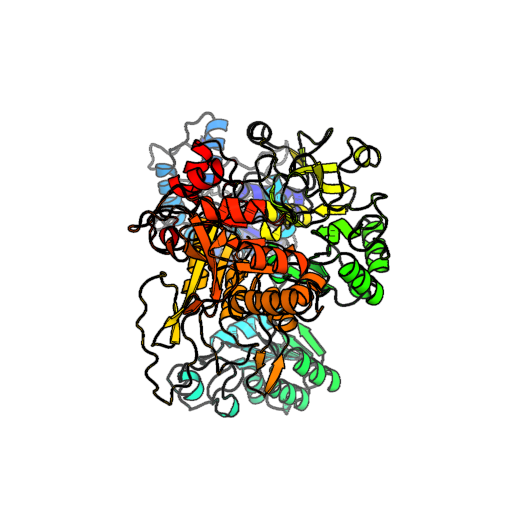30 HIS A O 1
ATOM 4179 N N . PRO A 1 531 ? -5.647 4.096 -1.861 1.00 96.94 531 PRO A N 1
ATOM 4180 C CA . PRO A 1 531 ? -5.087 4.824 -0.726 1.00 96.94 531 PRO A CA 1
ATOM 4181 C C . PRO A 1 531 ? -4.033 4.005 0.039 1.00 96.94 531 PRO A C 1
ATOM 4183 O O . PRO A 1 531 ? -3.001 4.536 0.436 1.00 96.94 531 PRO A O 1
ATOM 4186 N N . GLU A 1 532 ? -4.201 2.694 0.156 1.00 95.38 532 GLU A N 1
ATOM 4187 C CA . GLU A 1 532 ? -3.231 1.773 0.757 1.00 95.38 532 GLU A CA 1
ATOM 4188 C C . GLU A 1 532 ? -1.906 1.670 -0.023 1.00 95.38 532 GLU A C 1
ATOM 4190 O O . GLU A 1 532 ? -0.910 1.170 0.504 1.00 95.38 532 GLU A O 1
ATOM 4195 N N . LYS A 1 533 ? -1.880 2.167 -1.267 1.00 97.06 533 LYS A N 1
ATOM 4196 C CA . LYS A 1 533 ? -0.690 2.269 -2.129 1.00 97.06 533 LYS A CA 1
ATOM 4197 C C . LYS A 1 533 ? -0.243 3.700 -2.387 1.00 97.06 533 LYS A C 1
ATOM 4199 O O . LYS A 1 533 ? 0.693 3.921 -3.149 1.00 97.06 533 LYS A O 1
ATOM 4204 N N . SER A 1 534 ? -0.884 4.674 -1.742 1.00 97.19 534 SER A N 1
ATOM 4205 C CA . SER A 1 534 ? -0.601 6.095 -1.940 1.00 97.19 534 SER A CA 1
ATOM 4206 C C . SER A 1 534 ? 0.355 6.673 -0.884 1.00 97.19 534 SER A C 1
ATOM 4208 O O . SER A 1 534 ? 0.476 7.890 -0.725 1.00 97.19 534 SER A O 1
ATOM 4210 N N . GLY A 1 535 ? 1.072 5.822 -0.147 1.00 95.25 535 GLY A N 1
ATOM 4211 C CA . GLY A 1 535 ? 1.892 6.214 0.995 1.00 95.25 535 GLY A CA 1
ATOM 4212 C C . GLY A 1 535 ? 1.080 6.946 2.063 1.00 95.25 535 GLY A C 1
ATOM 4213 O O . GLY A 1 535 ? -0.117 6.721 2.235 1.00 95.25 535 GLY A O 1
ATOM 4214 N N . VAL A 1 536 ? 1.728 7.884 2.748 1.00 94.25 536 VAL A N 1
ATOM 4215 C CA . VAL A 1 536 ? 1.118 8.669 3.828 1.00 94.25 536 VAL A CA 1
ATOM 4216 C C . VAL A 1 536 ? -0.114 9.470 3.381 1.00 94.25 536 VAL A C 1
ATOM 4218 O O . VAL A 1 536 ? -1.089 9.542 4.126 1.00 94.25 536 VAL A O 1
ATOM 4221 N N . ALA A 1 537 ? -0.138 9.981 2.144 1.00 94.94 537 ALA A N 1
ATOM 4222 C CA . ALA A 1 537 ? -1.305 10.684 1.609 1.00 94.94 537 ALA A CA 1
ATOM 4223 C C . ALA A 1 537 ? -2.566 9.806 1.574 1.00 94.94 537 ALA A C 1
ATOM 4225 O O . ALA A 1 537 ? -3.662 10.271 1.884 1.00 94.94 537 ALA A O 1
ATOM 4226 N N . GLY A 1 538 ? -2.417 8.525 1.236 1.00 96.25 538 GLY A N 1
ATOM 4227 C CA . GLY A 1 538 ? -3.534 7.588 1.249 1.00 96.25 538 GLY A CA 1
ATOM 4228 C C . GLY A 1 538 ? -3.878 7.057 2.637 1.00 96.25 538 GLY A C 1
ATOM 4229 O O . GLY A 1 538 ? -5.061 6.914 2.942 1.00 96.25 538 GLY A O 1
ATOM 4230 N N . LEU A 1 539 ? -2.886 6.863 3.519 1.00 95.25 539 LEU A N 1
ATOM 4231 C CA . LEU A 1 539 ? -3.144 6.553 4.934 1.00 95.25 539 LEU A CA 1
ATOM 4232 C C . LEU A 1 539 ? -4.000 7.640 5.592 1.00 95.25 539 LEU A C 1
ATOM 4234 O O . LEU A 1 539 ? -4.944 7.329 6.315 1.00 95.25 539 LEU A O 1
ATOM 4238 N N . ARG A 1 540 ? -3.733 8.913 5.284 1.00 94.38 540 ARG A N 1
ATOM 4239 C CA . ARG A 1 540 ? -4.550 10.042 5.738 1.00 94.38 540 ARG A CA 1
ATOM 4240 C C . ARG A 1 540 ? -5.996 9.951 5.248 1.00 94.38 540 ARG A C 1
ATOM 4242 O O . ARG A 1 540 ? -6.909 10.212 6.029 1.00 94.38 540 ARG A O 1
ATOM 4249 N N . ALA A 1 541 ? -6.216 9.545 3.996 1.00 95.62 541 ALA A N 1
ATOM 4250 C CA . ALA A 1 541 ? -7.562 9.363 3.453 1.00 95.62 541 ALA A CA 1
ATOM 4251 C C . ALA A 1 541 ? -8.327 8.222 4.146 1.00 95.62 541 ALA A C 1
ATOM 4253 O O . ALA A 1 541 ? -9.488 8.393 4.523 1.00 95.62 541 ALA A O 1
ATOM 4254 N N . ILE A 1 542 ? -7.660 7.087 4.394 1.00 96.12 542 ILE A N 1
ATOM 4255 C CA . ILE A 1 542 ? -8.232 5.963 5.156 1.00 96.12 542 ILE A CA 1
ATOM 4256 C C . ILE A 1 542 ? -8.555 6.409 6.585 1.00 96.12 542 ILE A C 1
ATOM 4258 O O . ILE A 1 542 ? -9.670 6.196 7.059 1.00 96.12 542 ILE A O 1
ATOM 4262 N N . ARG A 1 543 ? -7.617 7.085 7.262 1.00 93.50 543 ARG A N 1
ATOM 4263 C CA . ARG A 1 543 ? -7.820 7.614 8.616 1.00 93.50 543 ARG A CA 1
ATOM 4264 C C . ARG A 1 543 ? -9.028 8.543 8.669 1.00 93.50 543 ARG A C 1
ATOM 4266 O O . ARG A 1 543 ? -9.878 8.347 9.528 1.00 93.50 543 ARG A O 1
ATOM 4273 N N . ALA A 1 544 ? -9.129 9.502 7.750 1.00 92.06 544 ALA A N 1
ATOM 4274 C CA . ALA A 1 544 ? -10.228 10.463 7.711 1.00 92.06 544 ALA A CA 1
ATOM 4275 C C . ALA A 1 544 ? -11.592 9.791 7.481 1.00 92.06 544 ALA A C 1
ATOM 4277 O O . ALA A 1 544 ? -12.583 10.188 8.096 1.00 92.06 544 ALA A O 1
ATOM 4278 N N . PHE A 1 545 ? -11.659 8.757 6.632 1.00 95.69 545 PHE A N 1
ATOM 4279 C CA . PHE A 1 545 ? -12.871 7.946 6.481 1.00 95.69 545 PHE A CA 1
ATOM 4280 C C . PHE A 1 545 ? -13.242 7.249 7.794 1.00 95.69 545 PHE A C 1
ATOM 4282 O O . PHE A 1 545 ? -14.380 7.352 8.256 1.00 95.69 545 PHE A O 1
ATOM 4289 N N . LEU A 1 546 ? -12.273 6.581 8.420 1.00 90.81 546 LEU A N 1
ATOM 4290 C CA . LEU A 1 546 ? -12.494 5.794 9.628 1.00 90.81 546 LEU A CA 1
ATOM 4291 C C . LEU A 1 546 ? -12.856 6.667 10.841 1.00 90.81 546 LEU A C 1
ATOM 4293 O O . LEU A 1 546 ? -13.742 6.297 11.610 1.00 90.81 546 LEU A O 1
ATOM 4297 N N . THR A 1 547 ? -12.252 7.848 10.993 1.00 86.50 547 THR A N 1
ATOM 4298 C CA . THR A 1 547 ? -12.577 8.802 12.070 1.00 86.50 547 THR A CA 1
ATOM 4299 C C . THR A 1 547 ? -13.826 9.639 11.791 1.00 86.50 547 THR A C 1
ATOM 4301 O O . THR A 1 547 ? -14.336 10.290 12.705 1.00 86.50 547 THR A O 1
ATOM 4304 N N . GLY A 1 548 ? -14.344 9.619 10.559 1.00 87.00 548 GLY A N 1
ATOM 4305 C CA . GLY A 1 548 ? -15.483 10.435 10.138 1.00 87.00 548 GLY A CA 1
ATOM 4306 C C . GLY A 1 548 ? -15.144 11.915 9.919 1.00 87.00 548 GLY A C 1
ATOM 4307 O O . GLY A 1 548 ? -16.054 12.745 9.862 1.00 87.00 548 GLY A O 1
ATOM 4308 N N . ASP A 1 549 ? -13.862 12.266 9.782 1.00 86.25 549 ASP A N 1
ATOM 4309 C CA . ASP A 1 549 ? -13.405 13.636 9.530 1.00 86.25 549 ASP A CA 1
ATOM 4310 C C . ASP A 1 549 ? -13.607 14.001 8.047 1.00 86.25 549 ASP A C 1
ATOM 4312 O O . ASP A 1 549 ? -12.676 14.035 7.239 1.00 86.25 549 ASP A O 1
ATOM 4316 N N . LYS A 1 550 ? -14.874 14.243 7.687 1.00 84.94 550 LYS A N 1
ATOM 4317 C CA . LYS A 1 550 ? -15.317 14.388 6.297 1.00 84.94 550 LYS A CA 1
ATOM 4318 C C . LYS A 1 550 ? -14.806 15.644 5.604 1.00 84.94 550 LYS A C 1
ATOM 4320 O O . LYS A 1 550 ? -14.410 15.523 4.458 1.00 84.94 550 LYS A O 1
ATOM 4325 N N . PHE A 1 551 ? -14.837 16.813 6.242 1.00 84.81 551 PHE A N 1
ATOM 4326 C CA . PHE A 1 551 ? -14.396 18.078 5.643 1.00 84.81 551 PHE A CA 1
ATOM 4327 C C . PHE A 1 551 ? -13.379 18.771 6.547 1.00 84.81 551 PHE A C 1
ATOM 4329 O O . PHE A 1 551 ? -13.570 18.830 7.762 1.00 84.81 551 PHE A O 1
ATOM 4336 N N . GLN A 1 552 ? -12.305 19.293 5.958 1.00 81.50 552 GLN A N 1
ATOM 4337 C CA . GLN A 1 552 ? -11.242 20.013 6.657 1.00 81.50 552 GLN A CA 1
ATOM 4338 C C . GLN A 1 552 ? -10.849 21.256 5.857 1.00 81.50 552 GLN A C 1
ATOM 4340 O O . GLN A 1 552 ? -10.612 21.177 4.653 1.00 81.50 552 GLN A O 1
ATOM 4345 N N . THR A 1 553 ? -10.737 22.406 6.515 1.00 78.88 553 THR A N 1
ATOM 4346 C CA . THR A 1 553 ? -10.208 23.617 5.875 1.00 78.88 553 THR A CA 1
ATOM 4347 C C . THR A 1 553 ? -8.693 23.502 5.748 1.00 78.88 553 THR A C 1
ATOM 4349 O O . THR A 1 553 ? -8.008 23.235 6.737 1.00 78.88 553 THR A O 1
ATOM 4352 N N . LEU A 1 554 ? -8.160 23.699 4.541 1.00 75.56 554 LEU A N 1
ATOM 4353 C CA . LEU A 1 554 ? -6.718 23.653 4.300 1.00 75.56 554 LEU A CA 1
ATOM 4354 C C . LEU A 1 554 ? -6.091 25.054 4.415 1.00 75.56 554 LEU A C 1
ATOM 4356 O O . LEU A 1 554 ? -6.713 26.034 4.004 1.00 75.56 554 LEU A O 1
ATOM 4360 N N . PRO A 1 555 ? -4.849 25.173 4.923 1.00 76.00 555 PRO A N 1
ATOM 4361 C CA . PRO A 1 555 ? -4.070 26.403 4.825 1.00 76.00 555 PRO A CA 1
ATOM 4362 C C . PRO A 1 555 ? -3.894 26.856 3.370 1.00 76.00 555 PRO A C 1
ATOM 4364 O O . PRO A 1 555 ? -3.705 26.034 2.470 1.00 76.00 555 PRO A O 1
ATOM 4367 N N . GLN A 1 556 ? -3.876 28.172 3.150 1.00 71.12 556 GLN A N 1
ATOM 4368 C CA . GLN A 1 556 ? -3.800 28.774 1.813 1.00 71.12 556 GLN A CA 1
ATOM 4369 C C . GLN A 1 556 ? -2.531 28.370 1.036 1.00 71.12 556 GLN A C 1
ATOM 4371 O O . GLN A 1 556 ? -2.569 28.231 -0.182 1.00 71.12 556 GLN A O 1
ATOM 4376 N N . GLU A 1 557 ? -1.427 28.101 1.737 1.00 70.44 557 GLU A N 1
ATOM 4377 C CA . GLU A 1 557 ? -0.165 27.614 1.160 1.00 70.44 557 GLU A CA 1
ATOM 4378 C C . GLU A 1 557 ? -0.315 26.243 0.477 1.00 70.44 557 GLU A C 1
ATOM 4380 O O . GLU A 1 557 ? 0.239 26.018 -0.598 1.00 70.44 557 GLU A O 1
ATOM 4385 N N . ILE A 1 558 ? -1.114 25.339 1.060 1.00 70.50 558 ILE A N 1
ATOM 4386 C CA . ILE A 1 558 ? -1.381 24.003 0.501 1.00 70.50 558 ILE A CA 1
ATOM 4387 C C . ILE A 1 558 ? -2.274 24.110 -0.738 1.00 70.50 558 ILE A C 1
ATOM 4389 O O . ILE A 1 558 ? -2.077 23.379 -1.708 1.00 70.50 558 ILE A O 1
ATOM 4393 N N . LEU A 1 559 ? -3.233 25.039 -0.719 1.00 66.94 559 LEU A N 1
ATOM 4394 C CA . LEU A 1 559 ? -4.118 25.312 -1.854 1.00 66.94 559 LEU A CA 1
ATOM 4395 C C . LEU A 1 559 ? -3.357 25.944 -3.032 1.00 66.94 559 LEU A C 1
ATOM 4397 O O . LEU A 1 559 ? -3.653 25.645 -4.184 1.00 66.94 559 LEU A O 1
ATOM 4401 N N . ALA A 1 560 ? -2.345 26.772 -2.754 1.00 62.19 560 ALA A N 1
ATOM 4402 C CA . ALA A 1 560 ? -1.526 27.425 -3.776 1.00 62.19 560 ALA A CA 1
ATOM 4403 C C . ALA A 1 560 ? -0.539 26.475 -4.486 1.00 62.19 560 ALA A C 1
ATOM 4405 O O . ALA A 1 560 ? -0.117 26.754 -5.607 1.00 62.19 560 ALA A O 1
ATOM 4406 N N . ALA A 1 561 ? -0.182 25.341 -3.874 1.00 61.97 561 ALA A N 1
ATOM 4407 C CA . ALA A 1 561 ? 0.778 24.367 -4.406 1.00 61.97 561 ALA A CA 1
ATOM 4408 C C . ALA A 1 561 ? 0.169 23.371 -5.422 1.00 61.97 561 ALA A C 1
ATOM 4410 O O . ALA A 1 561 ? 0.606 22.223 -5.524 1.00 61.97 561 ALA A O 1
ATOM 4411 N N . GLN A 1 562 ? -0.851 23.789 -6.174 1.00 67.94 562 GLN A N 1
ATOM 4412 C CA . GLN A 1 562 ? -1.588 22.927 -7.095 1.00 67.94 562 GLN A CA 1
ATOM 4413 C C . GLN A 1 562 ? -0.817 22.729 -8.409 1.00 67.94 562 GLN A C 1
ATOM 4415 O O . GLN A 1 562 ? -0.742 23.625 -9.249 1.00 67.94 562 GLN A O 1
ATOM 4420 N N . LYS A 1 563 ? -0.263 21.530 -8.613 1.00 75.62 563 LYS A N 1
ATOM 4421 C CA . LYS A 1 563 ? 0.251 21.093 -9.920 1.00 75.62 563 LYS A CA 1
ATOM 4422 C C . LYS A 1 563 ? -0.431 19.803 -10.328 1.00 75.62 563 LYS A C 1
ATOM 4424 O O . LYS A 1 563 ? -0.114 18.740 -9.789 1.00 75.62 563 LYS A O 1
ATOM 4429 N N . ASP A 1 564 ? -1.361 19.911 -11.270 1.00 82.94 564 ASP A N 1
ATOM 4430 C CA . ASP A 1 564 ? -2.057 18.744 -11.791 1.00 82.94 564 ASP A CA 1
ATOM 4431 C C . ASP A 1 564 ? -1.176 17.894 -12.716 1.00 82.94 564 ASP A C 1
ATOM 4433 O O . ASP A 1 564 ? -0.203 18.388 -13.287 1.00 82.94 564 ASP A O 1
ATOM 4437 N N . GLY A 1 565 ? -1.517 16.614 -12.848 1.00 85.56 565 GLY A N 1
ATOM 4438 C CA . GLY A 1 565 ? -0.896 15.694 -13.789 1.00 85.56 565 GLY A CA 1
ATOM 4439 C C . GLY A 1 565 ? -0.112 14.553 -13.148 1.00 85.56 565 GLY A C 1
ATOM 4440 O O . GLY A 1 565 ? 0.190 14.537 -11.944 1.00 85.56 565 GLY A O 1
ATOM 4441 N N . LEU A 1 566 ? 0.217 13.598 -14.021 1.00 91.94 566 LEU A N 1
ATOM 4442 C CA . LEU A 1 566 ? 0.984 12.394 -13.727 1.00 91.94 566 LEU A CA 1
ATOM 4443 C C . LEU A 1 566 ? 2.444 12.744 -13.419 1.00 91.94 566 LEU A C 1
ATOM 4445 O O . LEU A 1 566 ? 3.108 13.443 -14.187 1.00 91.94 566 LEU A O 1
ATOM 4449 N N . THR A 1 567 ? 2.962 12.241 -12.302 1.00 96.12 567 THR A N 1
ATOM 4450 C CA . THR A 1 567 ? 4.365 12.448 -11.942 1.00 96.12 567 THR A CA 1
ATOM 4451 C C . THR A 1 567 ? 5.297 11.550 -12.756 1.00 96.12 567 THR A C 1
ATOM 4453 O O . THR A 1 567 ? 4.938 10.438 -13.140 1.00 96.12 567 THR A O 1
ATOM 4456 N N . ARG A 1 568 ? 6.557 11.964 -12.911 1.00 96.88 568 ARG A N 1
ATOM 4457 C CA . ARG A 1 568 ? 7.645 11.085 -13.350 1.00 96.88 568 ARG A CA 1
ATOM 4458 C C . ARG A 1 568 ? 7.917 10.040 -12.271 1.00 96.88 568 ARG A C 1
ATOM 4460 O O . ARG A 1 568 ? 8.351 10.387 -11.174 1.00 96.88 568 ARG A O 1
ATOM 4467 N N . ARG A 1 569 ? 7.600 8.777 -12.567 1.00 98.19 569 ARG A N 1
ATOM 4468 C CA . ARG A 1 569 ? 7.696 7.666 -11.613 1.00 98.19 569 ARG A CA 1
ATOM 4469 C C . ARG A 1 569 ? 9.132 7.148 -11.524 1.00 98.19 569 ARG A C 1
ATOM 4471 O O . ARG A 1 569 ? 9.709 6.743 -12.534 1.00 98.19 569 ARG A O 1
ATOM 4478 N N . VAL A 1 570 ? 9.677 7.142 -10.308 1.00 98.38 570 VAL A N 1
ATOM 4479 C CA . VAL A 1 570 ? 11.019 6.631 -9.991 1.00 98.38 570 VAL A CA 1
ATOM 4480 C C . VAL A 1 570 ? 10.897 5.320 -9.219 1.00 98.38 570 VAL A C 1
ATOM 4482 O O . VAL A 1 570 ? 10.390 5.293 -8.096 1.00 98.38 570 VAL A O 1
ATOM 4485 N N . ILE A 1 571 ? 11.363 4.232 -9.829 1.00 98.44 571 ILE A N 1
ATOM 4486 C CA . ILE A 1 571 ? 11.250 2.872 -9.290 1.00 98.44 571 ILE A CA 1
ATOM 4487 C C . ILE A 1 571 ? 12.592 2.448 -8.693 1.00 98.44 571 ILE A C 1
ATOM 4489 O O . ILE A 1 571 ? 13.626 2.534 -9.359 1.00 98.44 571 ILE A O 1
ATOM 4493 N N . ALA A 1 572 ? 12.576 1.955 -7.456 1.00 96.81 572 ALA A N 1
ATOM 4494 C CA . ALA A 1 572 ? 13.732 1.311 -6.845 1.00 96.81 572 ALA A CA 1
ATOM 4495 C C . ALA A 1 572 ? 13.637 -0.208 -7.017 1.00 96.81 572 ALA A C 1
ATOM 4497 O O . ALA A 1 572 ? 12.591 -0.809 -6.766 1.00 96.81 572 ALA A O 1
ATOM 4498 N N . CYS A 1 573 ? 14.733 -0.837 -7.426 1.00 94.25 573 CYS A N 1
ATOM 4499 C CA . CYS A 1 573 ? 14.786 -2.274 -7.670 1.00 94.25 573 CYS A CA 1
ATOM 4500 C C . CYS A 1 573 ? 15.850 -2.954 -6.813 1.00 94.25 573 CYS A C 1
ATOM 4502 O O . CYS A 1 573 ? 16.950 -2.424 -6.642 1.00 94.25 573 CYS A O 1
ATOM 4504 N N . LEU A 1 574 ? 15.532 -4.148 -6.309 1.00 89.06 574 LEU A N 1
ATOM 4505 C CA . LEU A 1 574 ? 16.474 -5.001 -5.598 1.00 89.06 574 LEU A CA 1
ATOM 4506 C C . LEU A 1 574 ? 16.438 -6.455 -6.078 1.00 89.06 574 LEU A C 1
ATOM 4508 O O . LEU A 1 574 ? 15.380 -7.062 -6.236 1.00 89.06 574 LEU A O 1
ATOM 4512 N N . ASP A 1 575 ? 17.629 -7.023 -6.229 1.00 83.94 575 ASP A N 1
ATOM 4513 C CA . ASP A 1 575 ? 17.826 -8.452 -6.440 1.00 83.94 575 ASP A CA 1
ATOM 4514 C C . ASP A 1 575 ? 17.692 -9.195 -5.115 1.00 83.94 575 ASP A C 1
ATOM 4516 O O . ASP A 1 575 ? 18.309 -8.820 -4.116 1.00 83.94 575 ASP A O 1
ATOM 4520 N N . VAL A 1 576 ? 16.954 -10.299 -5.122 1.00 81.88 576 VAL A N 1
ATOM 4521 C CA . VAL A 1 576 ? 16.842 -11.205 -3.981 1.00 81.88 576 VAL A CA 1
ATOM 4522 C C . VAL A 1 576 ? 17.526 -12.521 -4.341 1.00 81.88 576 VAL A C 1
ATOM 4524 O O . VAL A 1 576 ? 17.076 -13.240 -5.236 1.00 81.88 576 VAL A O 1
ATOM 4527 N N . ARG A 1 577 ? 18.634 -12.831 -3.653 1.00 76.75 577 ARG A N 1
ATOM 4528 C CA . ARG A 1 577 ? 19.448 -14.044 -3.860 1.00 76.75 577 ARG A CA 1
ATOM 4529 C C . ARG A 1 577 ? 19.572 -14.853 -2.580 1.00 76.75 577 ARG A C 1
ATOM 4531 O O . ARG A 1 577 ? 19.414 -14.315 -1.490 1.00 76.75 577 ARG A O 1
ATOM 4538 N N . THR A 1 578 ? 19.943 -16.120 -2.715 1.00 68.50 578 THR A N 1
ATOM 4539 C CA . THR A 1 578 ? 20.387 -16.956 -1.595 1.00 68.50 578 THR A CA 1
ATOM 4540 C C . THR A 1 578 ? 21.916 -17.007 -1.598 1.00 68.50 578 THR A C 1
ATOM 4542 O O . THR A 1 578 ? 22.504 -17.262 -2.647 1.00 68.50 578 THR A O 1
ATOM 4545 N N . ASN A 1 579 ? 22.569 -16.723 -0.469 1.00 67.12 579 ASN A N 1
ATOM 4546 C CA . ASN A 1 579 ? 24.024 -16.871 -0.333 1.00 67.12 579 ASN A CA 1
ATOM 4547 C C . ASN A 1 579 ? 24.420 -18.325 0.011 1.00 67.12 579 ASN A C 1
ATOM 4549 O O . ASN A 1 579 ? 23.559 -19.162 0.281 1.00 67.12 579 ASN A O 1
ATOM 4553 N N . ASP A 1 580 ? 25.727 -18.608 0.066 1.00 62.34 580 ASP A N 1
ATOM 4554 C CA . ASP A 1 580 ? 26.278 -19.938 0.395 1.00 62.34 580 ASP A CA 1
ATOM 4555 C C . ASP A 1 580 ? 25.850 -20.464 1.781 1.00 62.34 580 ASP A C 1
ATOM 4557 O O . ASP A 1 580 ? 25.844 -21.670 2.022 1.00 62.34 580 ASP A O 1
ATOM 4561 N N . SER A 1 581 ? 25.464 -19.567 2.693 1.00 54.22 581 SER A N 1
ATOM 4562 C CA . SER A 1 581 ? 24.948 -19.898 4.028 1.00 54.22 581 SER A CA 1
ATOM 4563 C C . SER A 1 581 ? 23.441 -20.185 4.041 1.00 54.22 581 SER A C 1
ATOM 4565 O O . SER A 1 581 ? 22.883 -20.469 5.102 1.00 54.22 581 SER A O 1
ATOM 4567 N N . GLY A 1 582 ? 22.769 -20.085 2.890 1.00 58.94 582 GLY A N 1
ATOM 4568 C CA . GLY A 1 582 ? 21.319 -20.180 2.781 1.00 58.94 582 GLY A CA 1
ATOM 4569 C C . GLY A 1 582 ? 20.576 -18.897 3.167 1.00 58.94 582 GLY A C 1
ATOM 4570 O O . GLY A 1 582 ? 19.355 -18.940 3.266 1.00 58.94 582 GLY A O 1
ATOM 4571 N N . ASP A 1 583 ? 21.248 -17.764 3.405 1.00 58.69 583 ASP A N 1
ATOM 4572 C CA . ASP A 1 583 ? 20.579 -16.502 3.740 1.00 58.69 583 ASP A CA 1
ATOM 4573 C C . ASP A 1 583 ? 20.042 -15.779 2.505 1.00 58.69 583 ASP A C 1
ATOM 4575 O O . ASP A 1 583 ? 20.690 -15.752 1.457 1.00 58.69 583 ASP A O 1
ATOM 4579 N N . LEU A 1 584 ? 18.910 -15.088 2.663 1.00 66.00 584 LEU A N 1
ATOM 4580 C CA . LEU A 1 584 ? 18.423 -14.145 1.658 1.00 66.00 584 LEU A CA 1
ATOM 4581 C C . LEU A 1 584 ? 19.202 -12.832 1.732 1.00 66.00 584 LEU A C 1
ATOM 4583 O O . LEU A 1 584 ? 19.183 -12.115 2.735 1.00 66.00 584 LEU A O 1
ATOM 4587 N N . VAL A 1 585 ? 19.894 -12.507 0.648 1.00 69.69 585 VAL A N 1
ATOM 4588 C CA . VAL A 1 585 ? 20.735 -11.317 0.529 1.00 69.69 585 VAL A CA 1
ATOM 4589 C C . VAL A 1 585 ? 20.322 -10.468 -0.663 1.00 69.69 585 VAL A C 1
ATOM 4591 O O . VAL A 1 585 ? 19.772 -10.965 -1.646 1.00 69.69 585 VAL A O 1
ATOM 4594 N N . VAL A 1 586 ? 20.627 -9.175 -0.559 1.00 67.31 586 VAL A N 1
ATOM 4595 C CA . VAL A 1 586 ? 20.535 -8.216 -1.660 1.00 67.31 586 VAL A CA 1
ATOM 4596 C C . VAL A 1 586 ? 21.945 -7.991 -2.192 1.00 67.31 586 VAL A C 1
ATOM 4598 O O . VAL A 1 586 ? 22.850 -7.702 -1.408 1.00 67.31 586 VAL A O 1
ATOM 4601 N N . THR A 1 587 ? 22.150 -8.151 -3.497 1.00 57.38 587 THR A N 1
ATOM 4602 C CA . THR A 1 587 ? 23.457 -7.964 -4.152 1.00 57.38 587 THR A CA 1
ATOM 4603 C C . THR A 1 587 ? 23.312 -7.149 -5.432 1.00 57.38 587 THR A C 1
ATOM 4605 O O . THR A 1 587 ? 22.237 -7.106 -6.020 1.00 57.38 587 THR A O 1
ATOM 4608 N N . LYS A 1 588 ? 24.404 -6.536 -5.897 1.00 47.53 588 LYS A N 1
ATOM 4609 C CA . LYS A 1 588 ? 24.459 -5.817 -7.177 1.00 47.53 588 LYS A CA 1
ATOM 4610 C C . LYS A 1 588 ? 24.598 -6.798 -8.357 1.00 47.53 588 LYS A C 1
ATOM 4612 O O . LYS A 1 588 ? 25.346 -7.770 -8.248 1.00 47.53 588 LYS A O 1
ATOM 4617 N N . GLY A 1 589 ? 23.940 -6.493 -9.479 1.00 46.78 589 GLY A N 1
ATOM 4618 C CA . GLY A 1 589 ? 24.314 -6.987 -10.807 1.00 46.78 589 GLY A CA 1
ATOM 4619 C C . GLY A 1 589 ? 25.802 -6.735 -11.110 1.00 46.78 589 GLY A C 1
ATOM 4620 O O . GLY A 1 589 ? 26.360 -5.713 -10.704 1.00 46.78 589 GLY A O 1
ATOM 4621 N N . ASP A 1 590 ? 26.413 -7.701 -11.795 1.00 32.69 590 ASP A N 1
ATOM 4622 C CA . ASP A 1 590 ? 27.818 -7.797 -12.234 1.00 32.69 590 ASP A CA 1
ATOM 4623 C C . ASP A 1 590 ? 28.873 -8.285 -11.224 1.00 32.69 590 ASP A C 1
ATOM 4625 O O . ASP A 1 590 ? 29.755 -7.550 -10.786 1.00 32.69 590 ASP A O 1
ATOM 4629 N N . GLN A 1 591 ? 28.838 -9.595 -10.947 1.00 27.03 591 GLN A N 1
ATOM 4630 C CA . GLN A 1 591 ? 29.963 -10.512 -11.204 1.00 27.03 591 GLN A CA 1
ATOM 4631 C C . GLN A 1 591 ? 29.447 -11.964 -11.207 1.00 27.03 591 GLN A C 1
ATOM 4633 O O . GLN A 1 591 ? 29.092 -12.536 -10.177 1.00 27.03 591 GLN A O 1
ATOM 4638 N N . TYR A 1 592 ? 29.379 -12.549 -12.404 1.00 40.16 592 TYR A N 1
ATOM 4639 C CA . TYR A 1 592 ? 29.148 -13.974 -12.634 1.00 40.16 592 TYR A CA 1
ATOM 4640 C C . TYR A 1 592 ? 30.395 -14.774 -12.225 1.00 40.16 592 TYR A C 1
ATOM 4642 O O . TYR A 1 592 ? 31.289 -14.920 -13.047 1.00 40.16 592 TYR A O 1
ATOM 4650 N N . ASP A 1 593 ? 30.465 -15.279 -10.990 1.00 29.69 593 ASP A N 1
ATOM 4651 C CA . ASP A 1 593 ? 31.049 -16.602 -10.683 1.00 29.69 593 ASP A CA 1
ATOM 4652 C C . ASP A 1 593 ? 30.829 -16.961 -9.197 1.00 29.69 593 ASP A C 1
ATOM 4654 O O . ASP A 1 593 ? 31.689 -16.760 -8.343 1.00 29.69 593 ASP A O 1
ATOM 4658 N N . VAL A 1 594 ? 29.670 -17.530 -8.861 1.00 32.22 594 VAL A N 1
ATOM 4659 C CA . VAL A 1 594 ? 29.587 -18.429 -7.699 1.00 32.22 594 VAL A CA 1
ATOM 4660 C C . VAL A 1 594 ? 29.096 -19.751 -8.250 1.00 32.22 594 VAL A C 1
ATOM 4662 O O . VAL A 1 594 ? 27.908 -19.967 -8.471 1.00 32.22 594 VAL A O 1
ATOM 4665 N N . ARG A 1 595 ? 30.064 -20.592 -8.614 1.00 30.55 595 ARG A N 1
ATOM 4666 C CA . ARG A 1 595 ? 29.844 -21.955 -9.090 1.00 30.55 595 ARG A CA 1
ATOM 4667 C C . ARG A 1 595 ? 28.891 -22.658 -8.124 1.00 30.55 595 ARG A C 1
ATOM 4669 O O . ARG A 1 595 ? 29.261 -22.865 -6.970 1.00 30.55 595 ARG A O 1
ATOM 4676 N N . GLU A 1 596 ? 27.731 -23.102 -8.613 1.00 33.47 596 GLU A N 1
ATOM 4677 C CA . GLU A 1 596 ? 27.045 -24.257 -8.030 1.00 33.47 596 GLU A CA 1
ATOM 4678 C C . GLU A 1 596 ? 28.036 -25.424 -8.118 1.00 33.47 596 GLU A C 1
ATOM 4680 O O . GLU A 1 596 ? 28.146 -26.115 -9.131 1.00 33.47 596 GLU A O 1
ATOM 4685 N N . LYS A 1 597 ? 28.847 -25.613 -7.074 1.00 28.23 597 LYS A N 1
ATOM 4686 C CA . LYS A 1 597 ? 29.547 -26.876 -6.904 1.00 28.23 597 LYS A CA 1
ATOM 4687 C C . LYS A 1 597 ? 28.474 -27.893 -6.561 1.00 28.23 597 LYS A C 1
ATOM 4689 O O . LYS A 1 597 ? 27.922 -27.874 -5.468 1.00 28.23 597 LYS A O 1
ATOM 4694 N N . SER A 1 598 ? 28.204 -28.766 -7.524 1.00 35.78 598 SER A N 1
ATOM 4695 C CA . SER A 1 598 ? 27.530 -30.044 -7.341 1.00 35.78 598 SER A CA 1
ATOM 4696 C C . SER A 1 598 ? 28.094 -30.747 -6.102 1.00 35.78 598 SER A C 1
ATOM 4698 O O . SER A 1 598 ? 29.194 -31.302 -6.137 1.00 35.78 598 SER A O 1
ATOM 4700 N N . GLY A 1 599 ? 27.355 -30.660 -5.002 1.00 29.23 599 GLY A N 1
ATOM 4701 C CA . GLY A 1 599 ? 27.690 -31.218 -3.703 1.00 29.23 599 GLY A CA 1
ATOM 4702 C C . GLY A 1 599 ? 26.391 -31.492 -2.961 1.00 29.23 599 GLY A C 1
ATOM 4703 O O . GLY A 1 599 ? 25.643 -30.578 -2.637 1.00 29.23 599 GLY A O 1
ATOM 4704 N N . VAL A 1 600 ? 26.111 -32.777 -2.805 1.00 37.53 600 VAL A N 1
ATOM 4705 C CA . VAL A 1 600 ? 24.925 -33.367 -2.189 1.00 37.53 600 VAL A CA 1
ATOM 4706 C C . VAL A 1 600 ? 24.916 -33.056 -0.678 1.00 37.53 600 VAL A C 1
ATOM 4708 O O . VAL A 1 600 ? 25.977 -32.912 -0.077 1.00 37.53 600 VAL A O 1
ATOM 4711 N N . ASP A 1 601 ? 23.715 -32.972 -0.097 1.00 35.28 601 ASP A N 1
ATOM 4712 C CA . ASP A 1 601 ? 23.400 -32.901 1.343 1.00 35.28 601 ASP A CA 1
ATOM 4713 C C . ASP A 1 601 ? 23.583 -31.562 2.087 1.00 35.28 601 ASP A C 1
ATOM 4715 O O . ASP A 1 601 ? 24.436 -31.407 2.959 1.00 35.28 601 ASP A O 1
ATOM 4719 N N . ALA A 1 602 ? 22.651 -30.629 1.871 1.00 30.89 602 ALA A N 1
ATOM 4720 C CA . ALA A 1 602 ? 22.245 -29.686 2.916 1.00 30.89 602 ALA A CA 1
ATOM 4721 C C . ALA A 1 602 ? 20.754 -29.337 2.770 1.00 30.89 602 ALA A C 1
ATOM 4723 O O . ALA A 1 602 ? 20.356 -28.620 1.854 1.00 30.89 602 ALA A O 1
ATOM 4724 N N . GLY A 1 603 ? 19.915 -29.847 3.677 1.00 35.75 603 GLY A N 1
ATOM 4725 C CA . GLY A 1 603 ? 18.526 -29.407 3.839 1.00 35.75 603 GLY A CA 1
ATOM 4726 C C . GLY A 1 603 ? 18.489 -27.947 4.299 1.00 35.75 603 GLY A C 1
ATOM 4727 O O . GLY A 1 603 ? 18.526 -27.664 5.495 1.00 35.75 603 GLY A O 1
ATOM 4728 N N . GLY A 1 604 ? 18.506 -27.019 3.342 1.00 36.75 604 GLY A N 1
ATOM 4729 C CA . GLY A 1 604 ? 18.686 -25.588 3.575 1.00 36.75 604 GLY A CA 1
ATOM 4730 C C . GLY A 1 604 ? 17.412 -24.892 4.044 1.00 36.75 604 GLY A C 1
ATOM 4731 O O . GLY A 1 604 ? 16.639 -24.397 3.231 1.00 36.75 604 GLY A O 1
ATOM 4732 N N . GLN A 1 605 ? 17.210 -24.798 5.361 1.00 41.38 605 GLN A N 1
ATOM 4733 C CA . GLN A 1 605 ? 16.340 -23.762 5.922 1.00 41.38 605 GLN A CA 1
ATOM 4734 C C . GLN A 1 605 ? 17.000 -22.398 5.712 1.00 41.38 605 GLN A C 1
ATOM 4736 O O . GLN A 1 605 ? 18.098 -22.151 6.214 1.00 41.38 605 GLN A O 1
ATOM 4741 N N . VAL A 1 606 ? 16.316 -21.521 4.980 1.00 42.94 606 VAL A N 1
ATOM 4742 C CA . VAL A 1 606 ? 16.774 -20.160 4.701 1.00 42.94 606 VAL A CA 1
ATOM 4743 C C . VAL A 1 606 ? 16.828 -19.340 5.988 1.00 42.94 606 VAL A C 1
ATOM 4745 O O . VAL A 1 606 ? 15.872 -19.318 6.766 1.00 42.94 606 VAL A O 1
ATOM 4748 N N . ARG A 1 607 ? 17.951 -18.660 6.226 1.00 47.22 607 ARG A N 1
ATOM 4749 C CA . ARG A 1 607 ? 18.185 -17.846 7.426 1.00 47.22 607 ARG A CA 1
ATOM 4750 C C . ARG A 1 607 ? 18.123 -16.348 7.070 1.00 47.22 607 ARG A C 1
ATOM 4752 O O . ARG A 1 607 ? 18.455 -15.926 5.975 1.00 47.22 607 ARG A O 1
ATOM 4759 N N . ASN A 1 608 ? 17.609 -15.531 7.990 1.00 54.31 608 ASN A N 1
ATOM 4760 C CA . ASN A 1 608 ? 17.599 -14.060 7.916 1.00 54.31 608 ASN A CA 1
ATOM 4761 C C . ASN A 1 608 ? 16.855 -13.398 6.720 1.00 54.31 608 ASN A C 1
ATOM 4763 O O . ASN A 1 608 ? 17.455 -12.904 5.771 1.00 54.31 608 ASN A O 1
ATOM 4767 N N . LEU A 1 609 ? 15.527 -13.282 6.840 1.00 58.16 609 LEU A N 1
ATOM 4768 C CA . LEU A 1 609 ? 14.636 -12.582 5.895 1.00 58.16 609 LEU A CA 1
ATOM 4769 C C . LEU A 1 609 ? 14.699 -11.037 5.975 1.00 58.16 609 LEU A C 1
ATOM 4771 O O . LEU A 1 609 ? 14.055 -10.366 5.175 1.00 58.16 609 LEU A O 1
ATOM 4775 N N . GLY A 1 610 ? 15.408 -10.459 6.955 1.00 61.34 610 GLY A N 1
ATOM 4776 C CA . GLY A 1 610 ? 15.293 -9.031 7.297 1.00 61.34 610 GLY A CA 1
ATOM 4777 C C . GLY A 1 610 ? 15.889 -8.077 6.261 1.00 61.34 610 GLY A C 1
ATOM 4778 O O . GLY A 1 610 ? 15.320 -7.026 5.996 1.00 61.34 610 GLY A O 1
ATOM 4779 N N . LYS A 1 611 ? 16.988 -8.456 5.597 1.00 75.62 611 LYS A N 1
ATOM 4780 C CA . LYS A 1 611 ? 17.740 -7.525 4.734 1.00 75.62 611 LYS A CA 1
ATOM 4781 C C . LYS A 1 611 ? 16.947 -7.007 3.520 1.00 75.62 611 LYS A C 1
ATOM 4783 O O . LYS A 1 611 ? 16.981 -5.797 3.297 1.00 75.62 611 LYS A O 1
ATOM 4788 N N . PRO A 1 612 ? 16.237 -7.845 2.734 1.00 83.69 612 PRO A N 1
ATOM 4789 C CA . PRO A 1 612 ? 15.399 -7.342 1.641 1.00 83.69 612 PRO A CA 1
ATOM 4790 C C . PRO A 1 612 ? 14.238 -6.470 2.137 1.00 83.69 612 PRO A C 1
ATOM 4792 O O . PRO A 1 612 ? 13.909 -5.471 1.500 1.00 83.69 612 PRO A O 1
ATOM 4795 N N . VAL A 1 613 ? 13.655 -6.816 3.289 1.00 87.94 613 VAL A N 1
ATOM 4796 C CA . VAL A 1 613 ? 12.539 -6.078 3.903 1.00 87.94 613 VAL A CA 1
ATOM 4797 C C . VAL A 1 613 ? 12.992 -4.690 4.358 1.00 87.94 613 VAL A C 1
ATOM 4799 O O . VAL A 1 613 ? 12.384 -3.692 3.975 1.00 87.94 613 VAL A O 1
ATOM 4802 N N . ASP A 1 614 ? 14.097 -4.618 5.102 1.00 87.00 614 ASP A N 1
ATOM 4803 C CA . ASP A 1 614 ? 14.674 -3.365 5.597 1.00 87.00 614 ASP A CA 1
ATOM 4804 C C . ASP A 1 614 ? 15.100 -2.452 4.440 1.00 87.00 614 ASP A C 1
ATOM 4806 O O . ASP A 1 614 ? 14.891 -1.239 4.486 1.00 87.00 614 ASP A O 1
ATOM 4810 N N . MET A 1 615 ? 15.657 -3.027 3.367 1.00 89.06 615 MET A N 1
ATOM 4811 C CA . MET A 1 615 ? 16.036 -2.267 2.175 1.00 89.06 615 MET A CA 1
ATOM 4812 C C . MET A 1 615 ? 14.814 -1.703 1.442 1.00 89.06 615 MET A C 1
ATOM 4814 O O . MET A 1 615 ? 14.812 -0.532 1.071 1.00 89.06 615 MET A O 1
ATOM 4818 N N . ALA A 1 616 ? 13.757 -2.500 1.265 1.00 93.38 616 ALA A N 1
ATOM 4819 C CA . ALA A 1 616 ? 12.515 -2.030 0.656 1.00 93.38 616 ALA A CA 1
ATOM 4820 C C . ALA A 1 616 ? 11.873 -0.900 1.477 1.00 93.38 616 ALA A C 1
ATOM 4822 O O . ALA A 1 616 ? 11.441 0.106 0.913 1.00 93.38 616 ALA A O 1
ATOM 4823 N N . LYS A 1 617 ? 11.881 -1.026 2.812 1.00 93.31 617 LYS A N 1
ATOM 4824 C CA . LYS A 1 617 ? 11.440 0.034 3.725 1.00 93.31 617 LYS A CA 1
ATOM 4825 C C . LYS A 1 617 ? 12.276 1.303 3.564 1.00 93.31 617 LYS A C 1
ATOM 4827 O O . LYS A 1 617 ? 11.712 2.384 3.424 1.00 93.31 617 LYS A O 1
ATOM 4832 N N . LYS A 1 618 ? 13.602 1.169 3.490 1.00 93.50 618 LYS A N 1
ATOM 4833 C CA . LYS A 1 618 ? 14.506 2.296 3.242 1.00 93.50 618 LYS A CA 1
ATOM 4834 C C . LYS A 1 618 ? 14.195 2.995 1.916 1.00 93.50 618 LYS A C 1
ATOM 4836 O O . LYS A 1 618 ? 14.138 4.218 1.888 1.00 93.50 618 LYS A O 1
ATOM 4841 N N . TYR A 1 619 ? 13.963 2.257 0.829 1.00 95.69 619 TYR A N 1
ATOM 4842 C CA . TYR A 1 619 ? 13.586 2.862 -0.454 1.00 95.69 619 TYR A CA 1
ATOM 4843 C C . TYR A 1 619 ? 12.254 3.606 -0.377 1.00 95.69 619 TYR A C 1
ATOM 4845 O O . TYR A 1 619 ? 12.143 4.712 -0.903 1.00 95.69 619 TYR A O 1
ATOM 4853 N N . TYR A 1 620 ? 11.262 3.043 0.312 1.00 95.69 620 TYR A N 1
ATOM 4854 C CA . TYR A 1 620 ? 9.987 3.713 0.554 1.00 95.69 620 TYR A CA 1
ATOM 4855 C C . TYR A 1 620 ? 10.147 5.028 1.330 1.00 95.69 620 TYR A C 1
ATOM 4857 O O . TYR A 1 620 ? 9.643 6.058 0.884 1.00 95.69 620 TYR A O 1
ATOM 4865 N N . GLU A 1 621 ? 10.890 5.015 2.439 1.00 94.06 621 GLU A N 1
ATOM 4866 C CA . GLU A 1 621 ? 11.162 6.202 3.268 1.00 94.06 621 GLU A CA 1
ATOM 4867 C C . GLU A 1 621 ? 12.010 7.252 2.534 1.00 94.06 621 GLU A C 1
ATOM 4869 O O . GLU A 1 621 ? 11.891 8.445 2.794 1.00 94.06 621 GLU A O 1
ATOM 4874 N N . GLN A 1 622 ? 12.827 6.826 1.567 1.00 94.56 622 GLN A N 1
ATOM 4875 C CA . GLN A 1 622 ? 13.556 7.710 0.653 1.00 94.56 622 GLN A CA 1
ATOM 4876 C C . GLN A 1 622 ? 12.692 8.236 -0.502 1.00 94.56 622 GLN A C 1
ATOM 4878 O O . GLN A 1 622 ? 13.209 8.916 -1.386 1.00 94.56 622 GLN A O 1
ATOM 4883 N N . GLY A 1 623 ? 11.395 7.927 -0.520 1.00 95.12 623 GLY A N 1
ATOM 4884 C CA . GLY A 1 623 ? 10.452 8.453 -1.496 1.00 95.12 623 GLY A CA 1
ATOM 4885 C C . GLY A 1 623 ? 10.299 7.619 -2.764 1.00 95.12 623 GLY A C 1
ATOM 4886 O O . GLY A 1 623 ? 9.814 8.167 -3.748 1.00 95.12 623 GLY A O 1
ATOM 4887 N N . SER A 1 624 ? 10.663 6.333 -2.786 1.00 97.12 624 SER A N 1
ATOM 4888 C CA . SER A 1 624 ? 10.386 5.468 -3.946 1.00 97.12 624 SER A CA 1
ATOM 4889 C C . SER A 1 624 ? 8.898 5.429 -4.286 1.00 97.12 624 SER A C 1
ATOM 4891 O O . SER A 1 624 ? 8.050 5.306 -3.400 1.00 97.12 624 SER A O 1
ATOM 4893 N N . ASP A 1 625 ? 8.584 5.535 -5.577 1.00 98.19 625 ASP A N 1
ATOM 4894 C CA . ASP A 1 625 ? 7.205 5.485 -6.074 1.00 98.19 625 ASP A CA 1
ATOM 4895 C C . ASP A 1 625 ? 6.683 4.058 -6.205 1.00 98.19 625 ASP A C 1
ATOM 4897 O O . ASP A 1 625 ? 5.476 3.855 -6.264 1.00 98.19 625 ASP A O 1
ATOM 4901 N N . GLU A 1 626 ? 7.597 3.095 -6.292 1.00 98.38 626 GLU A N 1
ATOM 4902 C CA . GLU A 1 626 ? 7.353 1.665 -6.448 1.00 98.38 626 GLU A CA 1
ATOM 4903 C C . GLU A 1 626 ? 8.623 0.905 -6.040 1.00 98.38 626 GLU A C 1
ATOM 4905 O O . GLU A 1 626 ? 9.735 1.422 -6.199 1.00 98.38 626 GLU A O 1
ATOM 4910 N N . VAL A 1 627 ? 8.479 -0.309 -5.508 1.00 97.69 627 VAL A N 1
ATOM 4911 C CA . VAL A 1 627 ? 9.612 -1.188 -5.186 1.00 97.69 627 VAL A CA 1
ATOM 4912 C C . VAL A 1 627 ? 9.494 -2.485 -5.981 1.00 97.69 627 VAL A C 1
ATOM 4914 O O . VAL A 1 627 ? 8.512 -3.213 -5.856 1.00 97.69 627 VAL A O 1
ATOM 4917 N N . THR A 1 628 ? 10.509 -2.783 -6.791 1.00 97.00 628 THR A N 1
ATOM 4918 C CA . THR A 1 628 ? 10.593 -4.022 -7.574 1.00 97.00 628 THR A CA 1
ATOM 4919 C C . THR A 1 628 ? 11.557 -5.012 -6.928 1.00 97.00 628 THR A C 1
ATOM 4921 O O . THR A 1 628 ? 12.696 -4.674 -6.608 1.00 97.00 628 THR A O 1
ATOM 4924 N N . PHE A 1 629 ? 11.105 -6.250 -6.768 1.00 94.25 629 PHE A N 1
ATOM 4925 C CA . PHE A 1 629 ? 11.898 -7.388 -6.326 1.00 94.25 629 PHE A CA 1
ATOM 4926 C C . PHE A 1 629 ? 12.186 -8.289 -7.523 1.00 94.25 629 PHE A C 1
ATOM 4928 O O . PHE A 1 629 ? 11.259 -8.788 -8.161 1.00 94.25 629 PHE A O 1
ATOM 4935 N N . LEU A 1 630 ? 13.462 -8.538 -7.806 1.00 88.69 630 LEU A N 1
ATOM 4936 C CA . LEU A 1 630 ? 13.883 -9.542 -8.779 1.00 88.69 630 LEU A CA 1
ATOM 4937 C C . LEU A 1 630 ? 14.279 -10.814 -8.035 1.00 88.69 630 LEU A C 1
ATOM 4939 O O . LEU A 1 630 ? 15.349 -10.919 -7.434 1.00 88.69 630 LEU A O 1
ATOM 4943 N N . ASN A 1 631 ? 13.372 -11.782 -8.047 1.00 86.31 631 ASN A N 1
ATOM 4944 C CA . ASN A 1 631 ? 13.559 -13.092 -7.462 1.00 86.31 631 ASN A CA 1
ATOM 4945 C C . ASN A 1 631 ? 14.380 -13.984 -8.395 1.00 86.31 631 ASN A C 1
ATOM 4947 O O . ASN A 1 631 ? 13.882 -14.561 -9.361 1.00 86.31 631 ASN A O 1
ATOM 4951 N N . ILE A 1 632 ? 15.652 -14.128 -8.058 1.00 75.44 632 ILE A N 1
ATOM 4952 C CA . ILE A 1 632 ? 16.625 -14.953 -8.785 1.00 75.44 632 ILE A CA 1
ATOM 4953 C C . ILE A 1 632 ? 17.119 -16.121 -7.930 1.00 75.44 632 ILE A C 1
ATOM 4955 O O . ILE A 1 632 ? 18.164 -16.719 -8.187 1.00 75.44 632 ILE A O 1
ATOM 4959 N N . THR A 1 633 ? 16.353 -16.448 -6.894 1.00 67.88 633 THR A N 1
ATOM 4960 C CA . THR A 1 633 ? 16.576 -17.626 -6.065 1.00 67.88 633 THR A CA 1
ATOM 4961 C C . THR A 1 633 ? 16.117 -18.893 -6.790 1.00 67.88 633 THR A C 1
ATOM 4963 O O . THR A 1 633 ? 15.149 -18.895 -7.552 1.00 67.88 633 THR A O 1
ATOM 4966 N N . SER A 1 634 ? 16.819 -19.999 -6.549 1.00 59.47 634 SER A N 1
ATOM 4967 C CA . SER A 1 634 ? 16.457 -21.323 -7.058 1.00 59.47 634 SER A CA 1
ATOM 4968 C C . SER A 1 634 ? 15.989 -22.188 -5.890 1.00 59.47 634 SER A C 1
ATOM 4970 O O . SER A 1 634 ? 16.783 -22.892 -5.272 1.00 59.47 634 SER A O 1
ATOM 4972 N N . PHE A 1 635 ? 14.692 -22.152 -5.581 1.00 58.31 635 PHE A N 1
ATOM 4973 C CA . PHE A 1 635 ? 14.093 -22.957 -4.509 1.00 58.31 635 PHE A CA 1
ATOM 4974 C C . PHE A 1 635 ? 13.547 -24.302 -5.014 1.00 58.31 635 PHE A C 1
ATOM 4976 O O . PHE A 1 635 ? 12.410 -24.662 -4.736 1.00 58.31 635 PHE A O 1
ATOM 4983 N N . ARG A 1 636 ? 14.356 -25.071 -5.758 1.00 53.22 636 ARG A N 1
ATOM 4984 C CA . ARG A 1 636 ? 13.908 -26.315 -6.433 1.00 53.22 636 ARG A CA 1
ATOM 4985 C C . ARG A 1 636 ? 13.326 -27.387 -5.501 1.00 53.22 636 ARG A C 1
ATOM 4987 O O . ARG A 1 636 ? 12.608 -28.251 -5.979 1.00 53.22 636 ARG A O 1
ATOM 4994 N N . ASN A 1 637 ? 13.630 -27.326 -4.203 1.00 54.81 637 ASN A N 1
ATOM 4995 C CA . ASN A 1 637 ? 13.208 -28.309 -3.200 1.00 54.81 637 ASN A CA 1
ATOM 4996 C C . ASN A 1 637 ? 12.334 -27.694 -2.083 1.00 54.81 637 ASN A C 1
ATOM 4998 O O . ASN A 1 637 ? 12.283 -28.246 -0.986 1.00 54.81 637 ASN A O 1
ATOM 5002 N N . CYS A 1 638 ? 11.704 -26.536 -2.312 1.00 58.94 638 CYS A N 1
ATOM 5003 C CA . CYS A 1 638 ? 10.822 -25.878 -1.342 1.00 58.94 638 CYS A CA 1
ATOM 5004 C C . CYS A 1 638 ? 9.380 -25.885 -1.864 1.00 58.94 638 CYS A C 1
ATOM 5006 O O . CYS A 1 638 ? 9.193 -25.538 -3.032 1.00 58.94 638 CYS A O 1
ATOM 5008 N N . PRO A 1 639 ? 8.379 -26.244 -1.034 1.00 69.75 639 PRO A N 1
ATOM 5009 C CA . PRO A 1 639 ? 6.983 -26.113 -1.421 1.00 69.75 639 PRO A CA 1
ATOM 5010 C C . PRO A 1 639 ? 6.654 -24.685 -1.858 1.00 69.75 639 PRO A C 1
ATOM 5012 O O . PRO A 1 639 ? 7.101 -23.728 -1.217 1.00 69.75 639 PRO A O 1
ATOM 5015 N N . LEU A 1 640 ? 5.852 -24.522 -2.913 1.00 74.12 640 LEU A N 1
ATOM 5016 C CA . LEU A 1 640 ? 5.545 -23.193 -3.463 1.00 74.12 640 LEU A CA 1
ATOM 5017 C C . LEU A 1 640 ? 4.926 -22.266 -2.407 1.00 74.12 640 LEU A C 1
ATOM 5019 O O . LEU A 1 640 ? 5.324 -21.103 -2.295 1.00 74.12 640 LEU A O 1
ATOM 5023 N N . ALA A 1 641 ? 4.024 -22.799 -1.580 1.00 71.00 641 ALA A N 1
ATOM 5024 C CA . ALA A 1 641 ? 3.373 -22.071 -0.489 1.00 71.00 641 ALA A CA 1
ATOM 5025 C C . ALA A 1 641 ? 4.349 -21.557 0.590 1.00 71.00 641 ALA A C 1
ATOM 5027 O O . ALA A 1 641 ? 4.061 -20.555 1.254 1.00 71.00 641 ALA A O 1
ATOM 5028 N N . ASP A 1 642 ? 5.507 -22.207 0.726 1.00 67.50 642 ASP A N 1
ATOM 5029 C CA . ASP A 1 642 ? 6.549 -21.901 1.710 1.00 67.50 642 ASP A CA 1
ATOM 5030 C C . ASP A 1 642 ? 7.719 -21.118 1.104 1.00 67.50 642 ASP A C 1
ATOM 5032 O O . ASP A 1 642 ? 8.734 -20.889 1.770 1.00 67.50 642 ASP A O 1
ATOM 5036 N N . THR A 1 643 ? 7.585 -20.670 -0.150 1.00 77.38 643 THR A N 1
ATOM 5037 C CA . THR A 1 643 ? 8.633 -19.911 -0.828 1.00 77.38 643 THR A CA 1
ATOM 5038 C C . THR A 1 643 ? 8.991 -18.671 0.004 1.00 77.38 643 THR A C 1
ATOM 5040 O O . THR A 1 643 ? 8.133 -17.808 0.221 1.00 77.38 643 THR A O 1
ATOM 5043 N N . PRO A 1 644 ? 10.259 -18.497 0.419 1.00 80.81 644 PRO A N 1
ATOM 5044 C CA . PRO A 1 644 ? 10.678 -17.378 1.268 1.00 80.81 644 PRO A CA 1
ATOM 5045 C C . PRO A 1 644 ? 10.343 -15.984 0.719 1.00 80.81 644 PRO A C 1
ATOM 5047 O O . PRO A 1 644 ? 10.157 -15.036 1.480 1.00 80.81 644 PRO A O 1
ATOM 5050 N N . MET A 1 645 ? 10.236 -15.854 -0.605 1.00 84.88 645 MET A N 1
ATOM 5051 C CA . MET A 1 645 ? 9.844 -14.611 -1.267 1.00 84.88 645 MET A CA 1
ATOM 5052 C C . MET A 1 645 ? 8.410 -14.177 -0.916 1.00 84.88 645 MET A C 1
ATOM 5054 O O . MET A 1 645 ? 8.150 -12.980 -0.799 1.00 84.88 645 MET A O 1
ATOM 5058 N N . LEU A 1 646 ? 7.492 -15.123 -0.683 1.00 87.81 646 LEU A N 1
ATOM 5059 C CA . LEU A 1 646 ? 6.140 -14.810 -0.211 1.00 87.81 646 LEU A CA 1
ATOM 5060 C C . LEU A 1 646 ? 6.198 -14.165 1.178 1.00 87.81 646 LEU A C 1
ATOM 5062 O O . LEU A 1 646 ? 5.534 -13.164 1.427 1.00 87.81 646 LEU A O 1
ATOM 5066 N N . GLU A 1 647 ? 7.042 -14.686 2.068 1.00 86.25 647 GLU A N 1
ATOM 5067 C CA . GLU A 1 647 ? 7.228 -14.128 3.409 1.00 86.25 647 GLU A CA 1
ATOM 5068 C C . GLU A 1 647 ? 7.925 -12.757 3.390 1.00 86.25 647 GLU A C 1
ATOM 5070 O O . GLU A 1 647 ? 7.553 -11.877 4.166 1.00 86.25 647 GLU A O 1
ATOM 5075 N N . ILE A 1 648 ? 8.882 -12.532 2.479 1.00 88.06 648 ILE A N 1
ATOM 5076 C CA . ILE A 1 648 ? 9.466 -11.195 2.271 1.00 88.06 648 ILE A CA 1
ATOM 5077 C C . ILE A 1 648 ? 8.366 -10.196 1.911 1.00 88.06 648 ILE A C 1
ATOM 5079 O O . ILE A 1 648 ? 8.261 -9.164 2.567 1.00 88.06 648 ILE A O 1
ATOM 5083 N N . LEU A 1 649 ? 7.516 -10.506 0.926 1.00 90.88 649 LEU A N 1
ATOM 5084 C CA . LEU A 1 649 ? 6.420 -9.614 0.534 1.00 90.88 649 LEU A CA 1
ATOM 5085 C C . LEU A 1 649 ? 5.450 -9.363 1.692 1.00 90.88 649 LEU A C 1
ATOM 5087 O O . LEU A 1 649 ? 5.061 -8.215 1.926 1.00 90.88 649 LEU A O 1
ATOM 5091 N N . ARG A 1 650 ? 5.129 -10.407 2.469 1.00 88.88 650 ARG A N 1
ATOM 5092 C CA . ARG A 1 650 ? 4.235 -10.299 3.629 1.00 88.88 650 ARG A CA 1
ATOM 5093 C C . ARG A 1 650 ? 4.758 -9.292 4.641 1.00 88.88 650 ARG A C 1
ATOM 5095 O O . ARG A 1 650 ? 3.985 -8.429 5.050 1.00 88.88 650 ARG A O 1
ATOM 5102 N N . ARG A 1 651 ? 6.050 -9.356 4.971 1.00 89.06 651 ARG A N 1
ATOM 5103 C CA . ARG A 1 651 ? 6.714 -8.430 5.903 1.00 89.06 651 ARG A CA 1
ATOM 5104 C C . ARG A 1 651 ? 6.925 -7.042 5.311 1.00 89.06 651 ARG A C 1
ATOM 5106 O O . ARG A 1 651 ? 6.696 -6.047 5.987 1.00 89.06 651 ARG A O 1
ATOM 5113 N N . THR A 1 652 ? 7.324 -6.941 4.044 1.00 91.44 652 THR A N 1
ATOM 5114 C CA . THR A 1 652 ? 7.480 -5.646 3.365 1.00 91.44 652 THR A CA 1
ATOM 5115 C C . THR A 1 652 ? 6.158 -4.878 3.355 1.00 91.44 652 THR A C 1
ATOM 5117 O O . THR A 1 652 ? 6.130 -3.698 3.704 1.00 91.44 652 THR A O 1
ATOM 5120 N N . SER A 1 653 ? 5.050 -5.551 3.034 1.00 93.00 653 SER A N 1
ATOM 5121 C CA . SER A 1 653 ? 3.722 -4.932 2.960 1.00 93.00 653 SER A CA 1
ATOM 5122 C C . SER A 1 653 ? 3.195 -4.384 4.294 1.00 93.00 653 SER A C 1
ATOM 5124 O O . SER A 1 653 ? 2.204 -3.658 4.283 1.00 93.00 653 SER A O 1
ATOM 5126 N N . GLU A 1 654 ? 3.808 -4.724 5.436 1.00 89.56 654 GLU A N 1
ATOM 5127 C CA . GLU A 1 654 ? 3.424 -4.210 6.765 1.00 89.56 654 GLU A CA 1
ATOM 5128 C C . GLU A 1 654 ? 3.830 -2.750 6.970 1.00 89.56 654 GLU A C 1
ATOM 5130 O O . GLU A 1 654 ? 3.235 -2.058 7.790 1.00 89.56 654 GLU A O 1
ATOM 5135 N N . THR A 1 655 ? 4.837 -2.271 6.234 1.00 88.88 655 THR A N 1
ATOM 5136 C CA . THR A 1 655 ? 5.382 -0.913 6.415 1.00 88.88 655 THR A CA 1
ATOM 5137 C C . THR A 1 655 ? 5.551 -0.132 5.115 1.00 88.88 655 THR A C 1
ATOM 5139 O O . THR A 1 655 ? 5.663 1.092 5.152 1.00 88.88 655 THR A O 1
ATOM 5142 N N . VAL A 1 656 ? 5.554 -0.811 3.964 1.00 95.31 656 VAL A N 1
ATOM 5143 C CA . VAL A 1 656 ? 5.732 -0.195 2.647 1.00 95.31 656 VAL A CA 1
ATOM 5144 C C . VAL A 1 656 ? 4.381 -0.034 1.953 1.00 95.31 656 VAL A C 1
ATOM 5146 O O . VAL A 1 656 ? 3.821 -0.987 1.414 1.00 95.31 656 VAL A O 1
ATOM 5149 N N . PHE A 1 657 ? 3.879 1.202 1.940 1.00 96.69 657 PHE A N 1
ATOM 5150 C CA . PHE A 1 657 ? 2.567 1.576 1.391 1.00 96.69 657 PHE A CA 1
ATOM 5151 C C . PHE A 1 657 ? 2.666 2.175 -0.020 1.00 96.69 657 PHE A C 1
ATOM 5153 O O . PHE A 1 657 ? 2.011 3.164 -0.343 1.00 96.69 657 PHE A O 1
ATOM 5160 N N . VAL A 1 658 ? 3.527 1.593 -0.856 1.00 97.62 658 VAL A N 1
ATOM 5161 C CA . VAL A 1 658 ? 3.646 1.870 -2.298 1.00 97.62 658 VAL A CA 1
ATOM 5162 C C . VAL A 1 658 ? 3.541 0.550 -3.074 1.00 97.62 658 VAL A C 1
ATOM 5164 O O . VAL A 1 658 ? 3.595 -0.518 -2.452 1.00 97.62 658 VAL A O 1
ATOM 5167 N N . PRO A 1 659 ? 3.352 0.582 -4.403 1.00 97.88 659 PRO A N 1
ATOM 5168 C CA . PRO A 1 659 ? 3.272 -0.622 -5.222 1.00 97.88 659 PRO A CA 1
ATOM 5169 C C . PRO A 1 659 ? 4.512 -1.508 -5.103 1.00 97.88 659 PRO A C 1
ATOM 5171 O O . PRO A 1 659 ? 5.645 -1.016 -5.118 1.00 97.88 659 PRO A O 1
ATOM 5174 N N . LEU A 1 660 ? 4.280 -2.816 -4.995 1.00 97.81 660 LEU A N 1
ATOM 5175 C CA . LEU A 1 660 ? 5.300 -3.855 -4.953 1.00 97.81 660 LEU A CA 1
ATOM 5176 C C . LEU A 1 660 ? 5.208 -4.717 -6.215 1.00 97.81 660 LEU A C 1
ATOM 5178 O O . LEU A 1 660 ? 4.187 -5.359 -6.468 1.00 97.81 660 LEU A O 1
ATOM 5182 N N . THR A 1 661 ? 6.296 -4.775 -6.975 1.00 97.19 661 THR A N 1
ATOM 5183 C CA . THR A 1 661 ? 6.398 -5.597 -8.188 1.00 97.19 661 THR A CA 1
ATOM 5184 C C . THR A 1 661 ? 7.320 -6.775 -7.929 1.00 97.19 661 THR A C 1
ATOM 5186 O O . THR A 1 661 ? 8.410 -6.594 -7.390 1.00 97.19 661 THR A O 1
ATOM 5189 N N . ILE A 1 662 ? 6.912 -7.984 -8.313 1.00 95.19 662 ILE A N 1
ATOM 5190 C CA . ILE A 1 662 ? 7.728 -9.195 -8.169 1.00 95.19 662 ILE A CA 1
ATOM 5191 C C . ILE A 1 662 ? 8.022 -9.819 -9.531 1.00 95.19 662 ILE A C 1
ATOM 5193 O O . ILE A 1 662 ? 7.110 -10.190 -10.261 1.00 95.19 662 ILE A O 1
ATOM 5197 N N . GLY A 1 663 ? 9.299 -9.950 -9.879 1.00 90.31 663 GLY A N 1
ATOM 5198 C CA . GLY A 1 663 ? 9.754 -10.663 -11.072 1.00 90.31 663 GLY A CA 1
ATOM 5199 C C . GLY A 1 663 ? 10.501 -11.937 -10.722 1.00 90.31 663 GLY A C 1
ATOM 5200 O O . GLY A 1 663 ? 11.231 -11.963 -9.741 1.00 90.31 663 GLY A O 1
ATOM 5201 N N . GLY A 1 664 ? 10.350 -12.977 -11.544 1.00 82.44 664 GLY A N 1
ATOM 5202 C CA . GLY A 1 664 ? 11.067 -14.248 -11.394 1.00 82.44 664 GLY A CA 1
ATOM 5203 C C . GLY A 1 664 ? 10.281 -15.329 -10.641 1.00 82.44 664 GLY A C 1
ATOM 5204 O O . GLY A 1 664 ? 9.873 -15.159 -9.494 1.00 82.44 664 GLY A O 1
ATOM 5205 N N . GLY A 1 665 ? 10.084 -16.473 -11.305 1.00 81.19 665 GLY A N 1
ATOM 5206 C CA . GLY A 1 665 ? 9.336 -17.620 -10.769 1.00 81.19 665 GLY A CA 1
ATOM 5207 C C . GLY A 1 665 ? 7.831 -17.618 -11.062 1.00 81.19 665 GLY A C 1
ATOM 5208 O O . GLY A 1 665 ? 7.149 -18.543 -10.644 1.00 81.19 665 GLY A O 1
ATOM 5209 N N . ILE A 1 666 ? 7.319 -16.628 -11.801 1.00 89.38 666 ILE A N 1
ATOM 5210 C CA . ILE A 1 666 ? 5.900 -16.520 -12.173 1.00 89.38 666 ILE A CA 1
ATOM 5211 C C . ILE A 1 666 ? 5.649 -17.285 -13.475 1.00 89.38 666 ILE A C 1
ATOM 5213 O O . ILE A 1 666 ? 5.783 -16.729 -14.563 1.00 89.38 666 ILE A O 1
ATOM 5217 N N . LYS A 1 667 ? 5.366 -18.580 -13.350 1.00 89.06 667 LYS A N 1
ATOM 5218 C CA . LYS A 1 667 ? 5.139 -19.508 -14.464 1.00 89.06 667 LYS A CA 1
ATOM 5219 C C . LYS A 1 667 ? 4.416 -20.761 -13.990 1.00 89.06 667 LYS A C 1
ATOM 5221 O O . LYS A 1 667 ? 4.294 -20.965 -12.782 1.00 89.06 667 LYS A O 1
ATOM 5226 N N . ASP A 1 668 ? 4.013 -21.610 -14.929 1.00 88.12 668 ASP A N 1
ATOM 5227 C CA . ASP A 1 668 ? 3.551 -22.956 -14.605 1.00 88.12 668 ASP A CA 1
ATOM 5228 C C . ASP A 1 668 ? 4.662 -23.714 -13.868 1.00 88.12 668 ASP A C 1
ATOM 5230 O O . ASP A 1 668 ? 5.831 -23.738 -14.280 1.00 88.12 668 ASP A O 1
ATOM 5234 N N . ALA A 1 669 ? 4.297 -24.297 -12.733 1.00 85.81 669 ALA A N 1
ATOM 5235 C CA . ALA A 1 669 ? 5.218 -24.957 -11.829 1.00 85.81 669 ALA A CA 1
ATOM 5236 C C . ALA A 1 669 ? 4.677 -26.325 -11.416 1.00 85.81 669 ALA A C 1
ATOM 5238 O O . ALA A 1 669 ? 3.475 -26.576 -11.417 1.00 85.81 669 ALA A O 1
ATOM 5239 N N . VAL A 1 670 ? 5.589 -27.218 -11.045 1.00 84.69 670 VAL A N 1
ATOM 5240 C CA . VAL A 1 670 ? 5.250 -28.475 -10.379 1.00 84.69 670 VAL A CA 1
ATOM 5241 C C . VAL A 1 670 ? 5.762 -28.352 -8.955 1.00 84.69 670 VAL A C 1
ATOM 5243 O O . VAL A 1 670 ? 6.956 -28.123 -8.754 1.00 84.69 670 VAL A O 1
ATOM 5246 N N . ASP A 1 671 ? 4.853 -28.429 -7.990 1.00 81.88 671 ASP A N 1
ATOM 5247 C CA . ASP A 1 671 ? 5.192 -28.367 -6.574 1.00 81.88 671 ASP A CA 1
ATOM 5248 C C . ASP A 1 671 ? 5.935 -29.649 -6.144 1.00 81.88 671 ASP A C 1
ATOM 5250 O O . ASP A 1 671 ? 5.979 -30.658 -6.853 1.00 81.88 671 ASP A O 1
ATOM 5254 N N . THR A 1 672 ? 6.562 -29.607 -4.974 1.00 81.19 672 THR A N 1
ATOM 5255 C CA . THR A 1 672 ? 7.384 -30.688 -4.407 1.00 81.19 672 THR A CA 1
ATOM 5256 C C . THR A 1 672 ? 6.631 -32.007 -4.211 1.00 81.19 672 THR A C 1
ATOM 5258 O O . THR A 1 672 ? 7.257 -33.067 -4.183 1.00 81.19 672 THR A O 1
ATOM 5261 N N . ASP A 1 673 ? 5.303 -31.960 -4.109 1.00 82.06 673 ASP A N 1
ATOM 5262 C CA . ASP A 1 673 ? 4.412 -33.120 -4.012 1.00 82.06 673 ASP A CA 1
ATOM 5263 C C . ASP A 1 673 ? 3.962 -33.672 -5.382 1.00 82.06 673 ASP A C 1
ATOM 5265 O O . ASP A 1 673 ? 3.234 -34.664 -5.442 1.00 82.06 673 ASP A O 1
ATOM 5269 N N . GLY A 1 674 ? 4.419 -33.068 -6.485 1.00 82.75 674 GLY A N 1
ATOM 5270 C CA . GLY A 1 674 ? 4.039 -33.424 -7.851 1.00 82.75 674 GLY A CA 1
ATOM 5271 C C . GLY A 1 674 ? 2.791 -32.705 -8.370 1.00 82.75 674 GLY A C 1
ATOM 5272 O O . GLY A 1 674 ? 2.396 -32.948 -9.512 1.00 82.75 674 GLY A O 1
ATOM 5273 N N . THR A 1 675 ? 2.170 -31.823 -7.580 1.00 88.00 675 THR A N 1
ATOM 5274 C CA . THR A 1 675 ? 0.994 -31.052 -7.998 1.00 88.00 675 THR A CA 1
ATOM 5275 C C . THR A 1 675 ? 1.371 -30.037 -9.074 1.00 88.00 675 THR A C 1
ATOM 5277 O O . THR A 1 675 ? 2.283 -29.232 -8.897 1.00 88.00 675 THR A O 1
ATOM 5280 N N . HIS A 1 676 ? 0.654 -30.046 -10.199 1.00 90.06 676 HIS A N 1
ATOM 5281 C CA . HIS A 1 676 ? 0.789 -29.010 -11.221 1.00 90.06 676 HIS A CA 1
ATOM 5282 C C . HIS A 1 676 ? 0.058 -27.740 -10.778 1.00 90.06 676 HIS A C 1
ATOM 5284 O O . HIS A 1 676 ? -1.154 -27.766 -10.563 1.00 90.06 676 HIS A O 1
ATOM 5290 N N . VAL A 1 677 ? 0.785 -26.631 -10.679 1.00 90.56 677 VAL A N 1
ATOM 5291 C CA . VAL A 1 677 ? 0.278 -25.324 -10.260 1.00 90.56 677 VAL A CA 1
ATOM 5292 C C . VAL A 1 677 ? 0.401 -24.348 -11.438 1.00 90.56 677 VAL A C 1
ATOM 5294 O O . VAL A 1 677 ? 1.521 -24.009 -11.830 1.00 90.56 677 VAL A O 1
ATOM 5297 N N . PRO A 1 678 ? -0.722 -23.895 -12.023 1.00 92.69 678 PRO A N 1
ATOM 5298 C CA . PRO A 1 678 ? -0.721 -22.912 -13.103 1.00 92.69 678 PRO A CA 1
ATOM 5299 C C . PRO A 1 678 ? -0.106 -21.567 -12.697 1.00 92.69 678 PRO A C 1
ATOM 5301 O O . PRO A 1 678 ? -0.195 -21.149 -11.540 1.00 92.69 678 PRO A O 1
ATOM 5304 N N . ALA A 1 679 ? 0.417 -20.823 -13.672 1.00 92.12 679 ALA A N 1
ATOM 5305 C CA . ALA A 1 679 ? 0.985 -19.490 -13.473 1.00 92.12 679 ALA A CA 1
ATOM 5306 C C . ALA A 1 679 ? 0.009 -18.512 -12.794 1.00 92.12 679 ALA A C 1
ATOM 5308 O O . ALA A 1 679 ? 0.430 -17.685 -11.983 1.00 92.12 679 ALA A O 1
ATOM 5309 N N . LEU A 1 680 ? -1.292 -18.628 -13.085 1.00 92.69 680 LEU A N 1
ATOM 5310 C CA . LEU A 1 680 ? -2.347 -17.844 -12.439 1.00 92.69 680 LEU A CA 1
ATOM 5311 C C . LEU A 1 680 ? -2.398 -18.084 -10.923 1.00 92.69 680 LEU A C 1
ATOM 5313 O O . LEU A 1 680 ? -2.505 -17.129 -10.152 1.00 92.69 680 LEU A O 1
ATOM 5317 N N . ASP A 1 681 ? -2.285 -19.336 -10.486 1.00 91.88 681 ASP A N 1
ATOM 5318 C CA . ASP A 1 681 ? -2.321 -19.690 -9.066 1.00 91.88 681 ASP A CA 1
ATOM 5319 C C . ASP A 1 681 ? -1.035 -19.246 -8.364 1.00 91.88 681 ASP A C 1
ATOM 5321 O O . ASP A 1 681 ? -1.092 -18.694 -7.263 1.00 91.88 681 ASP A O 1
ATOM 5325 N N . VAL A 1 682 ? 0.119 -19.382 -9.029 1.00 91.75 682 VAL A N 1
ATOM 5326 C CA . VAL A 1 682 ? 1.390 -18.827 -8.540 1.00 91.75 682 VAL A CA 1
ATOM 5327 C C . VAL A 1 682 ? 1.274 -17.310 -8.354 1.00 91.75 682 VAL A C 1
ATOM 5329 O O . VAL A 1 682 ? 1.546 -16.800 -7.266 1.00 91.75 682 VAL A O 1
ATOM 5332 N N . ALA A 1 683 ? 0.805 -16.578 -9.368 1.00 92.44 683 ALA A N 1
ATOM 5333 C CA . ALA A 1 683 ? 0.584 -15.134 -9.278 1.00 92.44 683 ALA A CA 1
ATOM 5334 C C . ALA A 1 683 ? -0.408 -14.776 -8.159 1.00 92.44 683 ALA A C 1
ATOM 5336 O O . ALA A 1 683 ? -0.150 -13.865 -7.372 1.00 92.44 683 ALA A O 1
ATOM 5337 N N . THR A 1 684 ? -1.489 -15.547 -8.008 1.00 91.31 684 THR A N 1
ATOM 5338 C CA . THR A 1 684 ? -2.469 -15.387 -6.923 1.00 91.31 684 THR A CA 1
ATOM 5339 C C . THR A 1 684 ? -1.819 -15.492 -5.540 1.00 91.31 684 THR A C 1
ATOM 5341 O O . THR A 1 684 ? -2.129 -14.691 -4.653 1.00 91.31 684 THR A O 1
ATOM 5344 N N . MET A 1 685 ? -0.894 -16.437 -5.334 1.00 91.00 685 MET A N 1
ATOM 5345 C CA . MET A 1 685 ? -0.146 -16.557 -4.074 1.00 91.00 685 MET A CA 1
ATOM 5346 C C . MET A 1 685 ? 0.735 -15.331 -3.806 1.00 91.00 685 MET A C 1
ATOM 5348 O O . MET A 1 685 ? 0.791 -14.853 -2.666 1.00 91.00 685 MET A O 1
ATOM 5352 N N . TYR A 1 686 ? 1.388 -14.796 -4.841 1.00 92.94 686 TYR A N 1
ATOM 5353 C CA . TYR A 1 686 ? 2.190 -13.576 -4.746 1.00 92.94 686 TYR A CA 1
ATOM 5354 C C . TYR A 1 686 ? 1.334 -12.341 -4.431 1.00 92.94 686 TYR A C 1
ATOM 5356 O O . TYR A 1 686 ? 1.682 -11.586 -3.518 1.00 92.94 686 TYR A O 1
ATOM 5364 N N . PHE A 1 687 ? 0.184 -12.172 -5.092 1.00 92.31 687 PHE A N 1
ATOM 5365 C CA . PHE A 1 687 ? -0.747 -11.074 -4.811 1.00 92.31 687 PHE A CA 1
ATOM 5366 C C . PHE A 1 687 ? -1.277 -11.130 -3.375 1.00 92.31 687 PHE A C 1
ATOM 5368 O O . PHE A 1 687 ? -1.194 -10.147 -2.639 1.00 92.31 687 PHE A O 1
ATOM 5375 N N . LYS A 1 688 ? -1.719 -12.308 -2.913 1.00 89.00 688 LYS A N 1
ATOM 5376 C CA . LYS A 1 688 ? -2.159 -12.514 -1.519 1.00 89.00 688 LYS A CA 1
ATOM 5377 C C . LYS A 1 688 ? -1.050 -12.270 -0.492 1.00 89.00 688 LYS A C 1
ATOM 5379 O O . LYS A 1 688 ? -1.334 -11.995 0.674 1.00 89.00 688 LYS A O 1
ATOM 5384 N N . SER A 1 689 ? 0.207 -12.383 -0.909 1.00 90.12 689 SER A N 1
ATOM 5385 C CA . SER A 1 689 ? 1.366 -12.163 -0.047 1.00 90.12 689 SER A CA 1
ATOM 5386 C C . SER A 1 689 ? 1.832 -10.706 -0.018 1.00 90.12 689 SER A C 1
ATOM 5388 O O . SER A 1 689 ? 2.631 -10.373 0.848 1.00 90.12 689 SER A O 1
ATOM 5390 N N . GLY A 1 690 ? 1.310 -9.829 -0.882 1.00 91.50 690 GLY A N 1
ATOM 5391 C CA . GLY A 1 690 ? 1.585 -8.389 -0.848 1.00 91.50 690 GLY A CA 1
ATOM 5392 C C . GLY A 1 690 ? 2.073 -7.782 -2.163 1.00 91.50 690 GLY A C 1
ATOM 5393 O O . GLY A 1 690 ? 2.279 -6.570 -2.202 1.00 91.50 690 GLY A O 1
ATOM 5394 N N . ALA A 1 691 ? 2.282 -8.580 -3.218 1.00 94.56 691 ALA A N 1
ATOM 5395 C CA . ALA A 1 691 ? 2.598 -8.042 -4.540 1.00 94.56 691 ALA A CA 1
ATOM 5396 C C . ALA A 1 691 ? 1.371 -7.358 -5.156 1.00 94.56 691 ALA A C 1
ATOM 5398 O O . ALA A 1 691 ? 0.249 -7.806 -4.954 1.00 94.56 691 ALA A O 1
ATOM 5399 N N . ASP A 1 692 ? 1.589 -6.321 -5.956 1.00 95.44 692 ASP A N 1
ATOM 5400 C CA . ASP A 1 692 ? 0.542 -5.659 -6.744 1.00 95.44 692 ASP A CA 1
ATOM 5401 C C . ASP A 1 692 ? 0.681 -5.975 -8.234 1.00 95.44 692 ASP A C 1
ATOM 5403 O O . ASP A 1 692 ? -0.306 -5.986 -8.965 1.00 95.44 692 ASP A O 1
ATOM 5407 N N . LYS A 1 693 ? 1.911 -6.264 -8.675 1.00 96.75 693 LYS A N 1
ATOM 5408 C CA . LYS A 1 693 ? 2.236 -6.619 -10.056 1.00 96.75 693 LYS A CA 1
ATOM 5409 C C . LYS A 1 693 ? 3.203 -7.793 -10.103 1.00 96.75 693 LYS A C 1
ATOM 5411 O O . LYS A 1 693 ? 4.104 -7.904 -9.267 1.00 96.75 693 LYS A O 1
ATOM 5416 N N . VAL A 1 694 ? 3.043 -8.641 -11.112 1.00 96.50 694 VAL A N 1
ATOM 5417 C CA . VAL A 1 694 ? 3.961 -9.742 -11.413 1.00 96.50 694 VAL A CA 1
ATOM 5418 C C . VAL A 1 694 ? 4.693 -9.474 -12.721 1.00 96.50 694 VAL A C 1
ATOM 5420 O O . VAL A 1 694 ? 4.096 -8.996 -13.680 1.00 96.50 694 VAL A O 1
ATOM 5423 N N . SER A 1 695 ? 5.988 -9.778 -12.755 1.00 96.69 695 SER A N 1
ATOM 5424 C CA . SER A 1 695 ? 6.842 -9.603 -13.926 1.00 96.69 695 SER A CA 1
ATOM 5425 C C . SER A 1 695 ? 7.203 -10.946 -14.564 1.00 96.69 695 SER A C 1
ATOM 5427 O O . SER A 1 695 ? 7.740 -11.845 -13.903 1.00 96.69 695 SER A O 1
ATOM 5429 N N . ILE A 1 696 ? 6.898 -11.071 -15.857 1.00 95.50 696 ILE A N 1
ATOM 5430 C CA . ILE A 1 696 ? 7.123 -12.260 -16.686 1.00 95.50 696 ILE A CA 1
ATOM 5431 C C . ILE A 1 696 ? 8.322 -11.998 -17.604 1.00 95.50 696 ILE A C 1
ATOM 5433 O O . ILE A 1 696 ? 8.363 -10.989 -18.300 1.00 95.50 696 ILE A O 1
ATOM 5437 N N . GLY A 1 697 ? 9.309 -12.899 -17.589 1.00 93.31 697 GLY A N 1
ATOM 5438 C CA . GLY A 1 697 ? 10.543 -12.788 -18.379 1.00 93.31 697 GLY A CA 1
ATOM 5439 C C . GLY A 1 697 ? 10.583 -13.771 -19.549 1.00 93.31 697 GLY A C 1
ATOM 5440 O O . GLY A 1 697 ? 9.941 -13.570 -20.570 1.00 93.31 697 GLY A O 1
ATOM 5441 N N . SER A 1 698 ? 11.332 -14.871 -19.401 1.00 92.38 698 SER A N 1
ATOM 5442 C CA . SER A 1 698 ? 11.583 -15.829 -20.497 1.00 92.38 698 SER A CA 1
ATOM 5443 C C . SER A 1 698 ? 10.320 -16.417 -21.132 1.00 92.38 698 SER A C 1
ATOM 5445 O O . SER A 1 698 ? 10.263 -16.540 -22.351 1.00 92.38 698 SER A O 1
ATOM 5447 N N . ASP A 1 699 ? 9.298 -16.713 -20.329 1.00 93.69 699 ASP A N 1
ATOM 5448 C CA . ASP A 1 699 ? 8.034 -17.269 -20.823 1.00 93.69 699 ASP A CA 1
ATOM 5449 C C . ASP A 1 699 ? 7.287 -16.296 -21.747 1.00 93.69 699 ASP A C 1
ATOM 5451 O O . ASP A 1 699 ? 6.554 -16.739 -22.625 1.00 93.69 699 ASP A O 1
ATOM 5455 N N . ALA A 1 700 ? 7.521 -14.984 -21.623 1.00 96.56 700 ALA A N 1
ATOM 5456 C CA . ALA A 1 700 ? 6.961 -13.998 -22.542 1.00 96.56 700 ALA A CA 1
ATOM 5457 C C . ALA A 1 700 ? 7.555 -14.128 -23.954 1.00 96.56 700 ALA A C 1
ATOM 5459 O O . ALA A 1 700 ? 6.848 -13.939 -24.941 1.00 96.56 700 ALA A O 1
ATOM 5460 N N . VAL A 1 701 ? 8.837 -14.493 -24.060 1.00 97.19 701 VAL A N 1
ATOM 5461 C CA . VAL A 1 701 ? 9.501 -14.712 -25.354 1.00 97.19 701 VAL A CA 1
ATOM 5462 C C . VAL A 1 701 ? 8.976 -15.979 -26.019 1.00 97.19 701 VAL A C 1
ATOM 5464 O O . VAL A 1 701 ? 8.643 -15.939 -27.198 1.00 97.19 701 VAL A O 1
ATOM 5467 N N . PHE A 1 702 ? 8.828 -17.072 -25.264 1.00 96.31 702 PHE A N 1
ATOM 5468 C CA . PHE A 1 702 ? 8.247 -18.316 -25.787 1.00 96.31 702 PHE A CA 1
ATOM 5469 C C . PHE A 1 702 ? 6.790 -18.116 -26.219 1.00 96.31 702 PHE A C 1
ATOM 5471 O O . PHE A 1 702 ? 6.414 -18.500 -27.321 1.00 96.31 702 PHE A O 1
ATOM 5478 N N . ALA A 1 703 ? 5.996 -17.411 -25.407 1.00 96.81 703 ALA A N 1
ATOM 5479 C CA . ALA A 1 703 ? 4.630 -17.046 -25.768 1.00 96.81 703 ALA A CA 1
ATOM 5480 C C . ALA A 1 703 ? 4.576 -16.218 -27.063 1.00 96.81 703 ALA A C 1
ATOM 5482 O O . ALA A 1 703 ? 3.701 -16.432 -27.902 1.00 96.81 703 ALA A O 1
ATOM 5483 N N . ALA A 1 704 ? 5.507 -15.276 -27.250 1.00 97.69 704 ALA A N 1
ATOM 5484 C CA . ALA A 1 704 ? 5.593 -14.488 -28.475 1.00 97.69 704 ALA A CA 1
ATOM 5485 C C . ALA A 1 704 ? 5.976 -15.346 -29.692 1.00 97.69 704 ALA A C 1
ATOM 5487 O O . ALA A 1 704 ? 5.365 -15.188 -30.749 1.00 97.69 704 ALA A O 1
ATOM 5488 N N . GLU A 1 705 ? 6.933 -16.273 -29.554 1.00 97.38 705 GLU A N 1
ATOM 5489 C CA . GLU A 1 705 ? 7.287 -17.239 -30.608 1.00 97.38 705 GLU A CA 1
ATOM 5490 C C . GLU A 1 705 ? 6.040 -18.025 -31.050 1.00 97.38 705 GLU A C 1
ATOM 5492 O O . GLU A 1 705 ? 5.711 -18.041 -32.241 1.00 97.38 705 GLU A O 1
ATOM 5497 N N . ASP A 1 706 ? 5.294 -18.583 -30.094 1.00 97.00 706 ASP A N 1
ATOM 5498 C CA . ASP A 1 706 ? 4.065 -19.342 -30.350 1.00 97.00 706 ASP A CA 1
ATOM 5499 C C . ASP A 1 706 ? 2.976 -18.478 -31.005 1.00 97.00 706 ASP A C 1
ATOM 5501 O O . ASP A 1 706 ? 2.316 -18.905 -31.955 1.00 97.00 706 ASP A O 1
ATOM 5505 N N . TYR A 1 707 ? 2.817 -17.227 -30.564 1.00 97.88 707 TYR A N 1
ATOM 5506 C CA . TYR A 1 707 ? 1.857 -16.280 -31.137 1.00 97.88 707 TYR A CA 1
ATOM 5507 C C . TYR A 1 707 ? 2.132 -15.985 -32.613 1.00 97.88 707 TYR A C 1
ATOM 5509 O O . TYR A 1 707 ? 1.204 -15.988 -33.430 1.00 97.88 707 TYR A O 1
ATOM 5517 N N . TYR A 1 708 ? 3.393 -15.758 -32.991 1.00 97.00 708 TYR A N 1
ATOM 5518 C CA . TYR A 1 708 ? 3.751 -15.540 -34.393 1.00 97.00 708 TYR A CA 1
ATOM 5519 C C . TYR A 1 708 ? 3.642 -16.822 -35.223 1.00 97.00 708 TYR A C 1
ATOM 5521 O O . TYR A 1 708 ? 3.126 -16.762 -36.342 1.00 97.00 708 TYR A O 1
ATOM 5529 N N . GLN A 1 709 ? 4.031 -17.980 -34.677 1.00 96.19 709 GLN A N 1
ATOM 5530 C CA . GLN A 1 709 ? 3.849 -19.281 -35.335 1.00 96.19 709 GLN A CA 1
ATOM 5531 C C . GLN A 1 709 ? 2.367 -19.599 -35.585 1.00 96.19 709 GLN A C 1
ATOM 5533 O O . GLN A 1 709 ? 2.009 -20.112 -36.646 1.00 96.19 709 GLN A O 1
ATOM 5538 N N . ALA A 1 710 ? 1.484 -19.219 -34.657 1.00 95.81 710 ALA A N 1
ATOM 5539 C CA . ALA A 1 710 ? 0.035 -19.355 -34.785 1.00 95.81 710 ALA A CA 1
ATOM 5540 C C . ALA A 1 710 ? -0.612 -18.307 -35.718 1.00 95.81 710 ALA A C 1
ATOM 5542 O O . ALA A 1 710 ? -1.839 -18.269 -35.858 1.00 95.81 710 ALA A O 1
ATOM 5543 N N . GLY A 1 711 ? 0.184 -17.450 -36.368 1.00 95.81 711 GLY A N 1
ATOM 5544 C CA . GLY A 1 711 ? -0.306 -16.410 -37.270 1.00 95.81 711 GLY A CA 1
ATOM 5545 C C . GLY A 1 711 ? -0.977 -15.249 -36.538 1.00 95.81 711 GLY A C 1
ATOM 5546 O O . GLY A 1 711 ? -2.014 -14.767 -36.994 1.00 95.81 711 GLY A O 1
ATOM 5547 N N . LYS A 1 712 ? -0.391 -14.805 -35.416 1.00 96.19 712 LYS A N 1
ATOM 5548 C CA . LYS A 1 712 ? -0.891 -13.728 -34.542 1.00 96.19 712 LYS A CA 1
ATOM 5549 C C . LYS A 1 712 ? -2.240 -14.048 -33.892 1.00 96.19 712 LYS A C 1
ATOM 5551 O O . LYS A 1 712 ? -3.118 -13.191 -33.792 1.00 96.19 712 LYS A O 1
ATOM 5556 N N . LYS A 1 713 ? -2.423 -15.301 -33.475 1.00 95.62 713 LYS A N 1
ATOM 5557 C CA . LYS A 1 713 ? -3.623 -15.752 -32.763 1.00 95.62 713 LYS A CA 1
ATOM 5558 C C . LYS A 1 713 ? -3.314 -15.957 -31.290 1.00 95.62 713 LYS A C 1
ATOM 5560 O O . LYS A 1 713 ? -2.339 -16.616 -30.946 1.00 95.62 713 LYS A O 1
ATOM 5565 N N . LEU A 1 714 ? -4.172 -15.397 -30.447 1.00 95.50 714 LEU A N 1
ATOM 5566 C CA . LEU A 1 714 ? -4.131 -15.574 -29.002 1.00 95.50 714 LEU A CA 1
ATOM 5567 C C . LEU A 1 714 ? -4.500 -17.012 -28.633 1.00 95.50 714 LEU A C 1
ATOM 5569 O O . LEU A 1 714 ? -5.451 -17.574 -29.182 1.00 95.50 714 LEU A O 1
ATOM 5573 N N . SER A 1 715 ? -3.726 -17.599 -27.723 1.00 92.50 715 SER A N 1
ATOM 5574 C CA . SER A 1 715 ? -3.927 -18.975 -27.260 1.00 92.50 715 SER A CA 1
ATOM 5575 C C . SER A 1 715 ? -4.986 -19.054 -26.159 1.00 92.50 715 SER A C 1
ATOM 5577 O O . SER A 1 715 ? -5.664 -20.069 -26.015 1.00 92.50 715 SER A O 1
ATOM 5579 N N . GLY A 1 716 ? -5.131 -17.972 -25.388 1.00 92.62 716 GLY A N 1
ATOM 5580 C CA . GLY A 1 716 ? -5.916 -17.914 -24.159 1.00 92.62 716 GLY A CA 1
ATOM 5581 C C . GLY A 1 716 ? -5.297 -18.668 -22.977 1.00 92.62 716 GLY A C 1
ATOM 5582 O O . GLY A 1 716 ? -5.898 -18.688 -21.907 1.00 92.62 716 GLY A O 1
ATOM 5583 N N . THR A 1 717 ? -4.130 -19.296 -23.147 1.00 92.62 717 THR A N 1
ATOM 5584 C CA . THR A 1 717 ? -3.526 -20.197 -22.152 1.00 92.62 717 THR A CA 1
ATOM 5585 C C . THR A 1 717 ? -2.223 -19.680 -21.562 1.00 92.62 717 THR A C 1
ATOM 5587 O O . THR A 1 717 ? -1.727 -20.258 -20.600 1.00 92.62 717 THR A O 1
ATOM 5590 N N . THR A 1 718 ? -1.637 -18.615 -22.111 1.00 95.88 718 THR A N 1
ATOM 5591 C CA . THR A 1 718 ? -0.360 -18.099 -21.600 1.00 95.88 718 THR A CA 1
ATOM 5592 C C . THR A 1 718 ? -0.524 -17.463 -20.217 1.00 95.88 718 THR A C 1
ATOM 5594 O O . THR A 1 718 ? -1.610 -17.015 -19.836 1.00 95.88 718 THR A O 1
ATOM 5597 N N . ALA A 1 719 ? 0.571 -17.369 -19.456 1.00 94.94 719 ALA A N 1
ATOM 5598 C CA . ALA A 1 719 ? 0.577 -16.677 -18.165 1.00 94.94 719 ALA A CA 1
ATOM 5599 C C . ALA A 1 719 ? 0.122 -15.209 -18.293 1.00 94.94 719 ALA A C 1
ATOM 5601 O O . ALA A 1 719 ? -0.607 -14.710 -17.441 1.00 94.94 719 ALA A O 1
ATOM 5602 N N . ILE A 1 720 ? 0.493 -14.528 -19.386 1.00 97.19 720 ILE A N 1
ATOM 5603 C CA . ILE A 1 720 ? 0.093 -13.138 -19.650 1.00 97.19 720 ILE A CA 1
ATOM 5604 C C . ILE A 1 720 ? -1.429 -13.047 -19.828 1.00 97.19 720 ILE A C 1
ATOM 5606 O O . ILE A 1 720 ? -2.075 -12.228 -19.173 1.00 97.19 720 ILE A O 1
ATOM 5610 N N . GLU A 1 721 ? -2.011 -13.904 -20.671 1.00 96.00 721 GLU A N 1
ATOM 5611 C CA . GLU A 1 721 ? -3.453 -13.908 -20.955 1.00 96.00 721 GLU A CA 1
ATOM 5612 C C . GLU A 1 721 ? -4.264 -14.272 -19.706 1.00 96.00 721 GLU A C 1
ATOM 5614 O O . GLU A 1 721 ? -5.193 -13.557 -19.337 1.00 96.00 721 GLU A O 1
ATOM 5619 N N . THR A 1 722 ? -3.889 -15.349 -19.015 1.00 94.50 722 THR A N 1
ATOM 5620 C CA . THR A 1 722 ? -4.639 -15.853 -17.853 1.00 94.50 722 THR A CA 1
ATOM 5621 C C . THR A 1 722 ? -4.610 -14.876 -16.674 1.00 94.50 722 THR A C 1
ATOM 5623 O O . THR A 1 722 ? -5.654 -14.589 -16.083 1.00 94.50 722 THR A O 1
ATOM 5626 N N . ILE A 1 723 ? -3.442 -14.309 -16.346 1.00 92.94 723 ILE A N 1
ATOM 5627 C CA . ILE A 1 723 ? -3.303 -13.353 -15.238 1.00 92.94 723 ILE A CA 1
ATOM 5628 C C . ILE A 1 723 ? -3.984 -12.022 -15.575 1.00 92.94 723 ILE A C 1
ATOM 5630 O O . ILE A 1 723 ? -4.699 -11.484 -14.729 1.00 92.94 723 ILE A O 1
ATOM 5634 N N . SER A 1 724 ? -3.820 -11.500 -16.796 1.00 92.62 724 SER A N 1
ATOM 5635 C CA . SER A 1 724 ? -4.444 -10.226 -17.187 1.00 92.62 724 SER A CA 1
ATOM 5636 C C . SER A 1 724 ? -5.969 -10.312 -17.293 1.00 92.62 724 SER A C 1
ATOM 5638 O O . SER A 1 724 ? -6.649 -9.344 -16.962 1.00 92.62 724 SER A O 1
ATOM 5640 N N . GLN A 1 725 ? -6.532 -11.462 -17.678 1.00 89.12 725 GLN A N 1
ATOM 5641 C CA . GLN A 1 725 ? -7.983 -11.682 -17.663 1.00 89.12 725 GLN A CA 1
ATOM 5642 C C . GLN A 1 725 ? -8.559 -11.676 -16.240 1.00 89.12 725 GLN A C 1
ATOM 5644 O O . GLN A 1 725 ? -9.648 -11.150 -16.021 1.00 89.12 725 GLN A O 1
ATOM 5649 N N . ALA A 1 726 ? -7.837 -12.237 -15.266 1.00 85.12 726 ALA A N 1
ATOM 5650 C CA . ALA A 1 726 ? -8.293 -12.291 -13.877 1.00 85.12 726 ALA A CA 1
ATOM 5651 C C . ALA A 1 726 ? -8.076 -10.964 -13.124 1.00 85.12 726 ALA A C 1
ATOM 5653 O O . ALA A 1 726 ? -8.971 -10.483 -12.427 1.00 85.12 726 ALA A O 1
ATOM 5654 N N . TYR A 1 727 ? -6.894 -10.359 -13.270 1.00 87.06 727 TYR A N 1
ATOM 5655 C CA . TYR A 1 727 ? -6.430 -9.225 -12.458 1.00 87.06 727 TYR A CA 1
ATOM 5656 C C . TYR A 1 727 ? -6.308 -7.904 -13.230 1.00 87.06 727 TYR A C 1
ATOM 5658 O O . TYR A 1 727 ? -5.912 -6.887 -12.656 1.00 87.06 727 TYR A O 1
ATOM 5666 N N . GLY A 1 728 ? -6.682 -7.893 -14.508 1.00 89.81 728 GLY A N 1
ATOM 5667 C CA . GLY A 1 728 ? -6.515 -6.755 -15.406 1.00 89.81 728 GLY A CA 1
ATOM 5668 C C . GLY A 1 728 ? -5.089 -6.641 -15.951 1.00 89.81 728 GLY A C 1
ATOM 5669 O O . GLY A 1 728 ? -4.122 -7.134 -15.363 1.00 89.81 728 GLY A O 1
ATOM 5670 N N . LYS A 1 729 ? -4.940 -5.947 -17.087 1.00 93.75 729 LYS A N 1
ATOM 5671 C CA . LYS A 1 729 ? -3.636 -5.745 -17.746 1.00 93.75 729 LYS A CA 1
ATOM 5672 C C . LYS A 1 729 ? -2.603 -5.124 -16.809 1.00 93.75 729 LYS A C 1
ATOM 5674 O O . LYS A 1 729 ? -1.438 -5.502 -16.820 1.00 93.75 729 LYS A O 1
ATOM 5679 N N . GLN A 1 730 ? -3.049 -4.204 -15.958 1.00 92.88 730 GLN A N 1
ATOM 5680 C CA . GLN A 1 730 ? -2.222 -3.466 -15.009 1.00 92.88 730 GLN A CA 1
ATOM 5681 C C . GLN A 1 730 ? -1.443 -4.343 -14.014 1.00 92.88 730 GLN A C 1
ATOM 5683 O O . GLN A 1 730 ? -0.464 -3.871 -13.444 1.00 92.88 730 GLN A O 1
ATOM 5688 N N . ALA A 1 731 ? -1.858 -5.596 -13.804 1.00 94.69 731 ALA A N 1
ATOM 5689 C CA . ALA A 1 731 ? -1.194 -6.528 -12.897 1.00 94.69 731 ALA A CA 1
ATOM 5690 C C . ALA A 1 731 ? -0.004 -7.268 -13.542 1.00 94.69 731 ALA A C 1
ATOM 5692 O O . ALA A 1 731 ? 0.786 -7.889 -12.825 1.00 94.69 731 ALA A O 1
ATOM 5693 N N . VAL A 1 732 ? 0.129 -7.220 -14.875 1.00 97.31 732 VAL A N 1
ATOM 5694 C CA . VAL A 1 732 ? 1.135 -7.972 -15.637 1.00 97.31 732 VAL A CA 1
ATOM 5695 C C . VAL A 1 732 ? 2.177 -7.033 -16.233 1.00 97.31 732 VAL A C 1
ATOM 5697 O O . VAL A 1 732 ? 1.892 -6.249 -17.140 1.00 97.31 732 VAL A O 1
ATOM 5700 N N . VAL A 1 733 ? 3.407 -7.175 -15.747 1.00 98.44 733 VAL A N 1
ATOM 5701 C CA . VAL A 1 733 ? 4.609 -6.533 -16.282 1.00 98.44 733 VAL A CA 1
ATOM 5702 C C . VAL A 1 733 ? 5.374 -7.565 -17.114 1.00 98.44 733 VAL A C 1
ATOM 5704 O O . VAL A 1 733 ? 5.460 -8.732 -16.732 1.00 98.44 733 VAL A O 1
ATOM 5707 N N . VAL A 1 734 ? 5.963 -7.165 -18.238 1.00 98.12 734 VAL A N 1
ATOM 5708 C CA . VAL A 1 734 ? 6.872 -8.034 -19.005 1.00 98.12 734 VAL A CA 1
ATOM 5709 C C . VAL A 1 734 ? 8.285 -7.477 -18.953 1.00 98.12 734 VAL A C 1
ATOM 5711 O O . VAL A 1 734 ? 8.525 -6.352 -19.384 1.00 98.12 734 VAL A O 1
ATOM 5714 N N . SER A 1 735 ? 9.218 -8.267 -18.423 1.00 96.81 735 SER A N 1
ATOM 5715 C CA . SER A 1 735 ? 10.645 -7.944 -18.404 1.00 96.81 735 SER A CA 1
ATOM 5716 C C . SER A 1 735 ? 11.280 -8.347 -19.725 1.00 96.81 735 SER A C 1
ATOM 5718 O O . SER A 1 735 ? 11.297 -9.528 -20.074 1.00 96.81 735 SER A O 1
ATOM 5720 N N . VAL A 1 736 ? 11.821 -7.367 -20.443 1.00 96.50 736 VAL A N 1
ATOM 5721 C CA . VAL A 1 736 ? 12.448 -7.560 -21.750 1.00 96.50 736 VAL A CA 1
ATOM 5722 C C . VAL A 1 736 ? 13.938 -7.278 -21.633 1.00 96.50 736 VAL A C 1
ATOM 5724 O O . VAL A 1 736 ? 14.328 -6.201 -21.189 1.00 96.50 736 VAL A O 1
ATOM 5727 N N . ASP A 1 737 ? 14.754 -8.238 -22.075 1.00 95.75 737 ASP A N 1
ATOM 5728 C CA . ASP A 1 737 ? 16.220 -8.192 -22.012 1.00 95.75 737 ASP A CA 1
ATOM 5729 C C . ASP A 1 737 ? 16.822 -8.179 -23.435 1.00 95.75 737 ASP A C 1
ATOM 5731 O O . ASP A 1 737 ? 17.294 -9.213 -23.927 1.00 95.75 737 ASP A O 1
ATOM 5735 N N . PRO A 1 738 ? 16.758 -7.043 -24.149 1.00 96.69 738 PRO A N 1
ATOM 5736 C CA . PRO A 1 738 ? 17.282 -6.904 -25.493 1.00 96.69 738 PRO A CA 1
ATOM 5737 C C . PRO A 1 738 ? 18.797 -6.669 -25.497 1.00 96.69 738 PRO A C 1
ATOM 5739 O O . PRO A 1 738 ? 19.368 -6.050 -24.592 1.00 96.69 738 PRO A O 1
ATOM 5742 N N . LYS A 1 739 ? 19.432 -7.112 -26.581 1.00 95.94 739 LYS A N 1
ATOM 5743 C CA . LYS A 1 739 ? 20.838 -6.872 -26.905 1.00 95.94 739 LYS A CA 1
ATOM 5744 C C . LYS A 1 739 ? 20.967 -6.300 -28.311 1.00 95.94 739 LYS A C 1
ATOM 5746 O O . LYS A 1 739 ? 20.337 -6.797 -29.244 1.00 95.94 739 LYS A O 1
ATOM 5751 N N . ARG A 1 740 ? 21.794 -5.273 -28.483 1.00 95.56 740 ARG A N 1
ATOM 5752 C CA . ARG A 1 740 ? 21.993 -4.613 -29.773 1.00 95.56 740 ARG A CA 1
ATOM 5753 C C . ARG A 1 740 ? 22.803 -5.496 -30.729 1.00 95.56 740 ARG A C 1
ATOM 5755 O O . ARG A 1 740 ? 23.886 -5.977 -30.391 1.00 95.56 740 ARG A O 1
ATOM 5762 N N . VAL A 1 741 ? 22.310 -5.647 -31.956 1.00 96.31 741 VAL A N 1
ATOM 5763 C CA . VAL A 1 741 ? 22.960 -6.376 -33.053 1.00 96.31 741 VAL A CA 1
ATOM 5764 C C . VAL A 1 741 ? 23.096 -5.446 -34.254 1.00 96.31 741 VAL A C 1
ATOM 5766 O O . VAL A 1 741 ? 22.110 -4.890 -34.728 1.00 96.31 741 VAL A O 1
ATOM 5769 N N . TYR A 1 742 ? 24.324 -5.258 -34.736 1.00 96.38 742 TYR A N 1
ATOM 5770 C CA . TYR A 1 742 ? 24.625 -4.380 -35.869 1.00 96.38 742 TYR A CA 1
ATOM 5771 C C . TYR A 1 742 ? 24.518 -5.120 -37.203 1.00 96.38 742 TYR A C 1
ATOM 5773 O O . TYR A 1 742 ? 24.866 -6.297 -37.292 1.00 96.38 742 TYR A O 1
ATOM 5781 N N . VAL A 1 743 ? 24.073 -4.403 -38.233 1.00 95.69 743 VAL A N 1
ATOM 5782 C CA . VAL A 1 743 ? 23.991 -4.867 -39.624 1.00 95.69 743 VAL A CA 1
ATOM 5783 C C . VAL A 1 743 ? 24.466 -3.762 -40.571 1.00 95.69 743 VAL A C 1
ATOM 5785 O O . VAL A 1 743 ? 24.429 -2.577 -40.225 1.00 95.69 743 VAL A O 1
ATOM 5788 N N . ASP A 1 744 ? 24.942 -4.130 -41.761 1.00 92.81 744 ASP A N 1
ATOM 5789 C CA . ASP A 1 744 ? 25.417 -3.155 -42.748 1.00 92.81 744 ASP A CA 1
ATOM 5790 C C . ASP A 1 744 ? 24.250 -2.403 -43.390 1.00 92.81 744 ASP A C 1
ATOM 5792 O O . ASP A 1 744 ? 24.325 -1.185 -43.595 1.00 92.81 744 ASP A O 1
ATOM 5796 N N . ARG A 1 745 ? 23.159 -3.119 -43.678 1.00 93.50 745 ARG A N 1
ATOM 5797 C CA . ARG A 1 745 ? 21.942 -2.581 -44.280 1.00 93.50 745 ARG A CA 1
ATOM 5798 C C . ARG A 1 745 ? 20.684 -3.168 -43.629 1.00 93.50 745 ARG A C 1
ATOM 5800 O O . ARG A 1 745 ? 20.724 -4.301 -43.149 1.00 93.50 745 ARG A O 1
ATOM 5807 N N . PRO A 1 746 ? 19.552 -2.440 -43.640 1.00 92.62 746 PRO A N 1
ATOM 5808 C CA . PRO A 1 746 ? 18.268 -2.956 -43.162 1.00 92.62 746 PRO A CA 1
ATOM 5809 C C . PRO A 1 746 ? 17.860 -4.296 -43.783 1.00 92.62 746 PRO A C 1
ATOM 5811 O O . PRO A 1 746 ? 17.224 -5.104 -43.121 1.00 92.62 746 PRO A O 1
ATOM 5814 N N . GLU A 1 747 ? 18.236 -4.546 -45.040 1.00 93.69 747 GLU A N 1
ATOM 5815 C CA . GLU A 1 747 ? 17.851 -5.753 -45.779 1.00 93.69 747 GLU A CA 1
ATOM 5816 C C . GLU A 1 747 ? 18.652 -7.007 -45.386 1.00 93.69 747 GLU A C 1
ATOM 5818 O O . GLU A 1 747 ? 18.292 -8.110 -45.798 1.00 93.69 747 GLU A O 1
ATOM 5823 N N . ASP A 1 748 ? 19.720 -6.865 -44.592 1.00 93.00 748 ASP A N 1
ATOM 5824 C CA . ASP A 1 748 ? 20.563 -7.988 -44.155 1.00 93.00 748 ASP A CA 1
ATOM 5825 C C . ASP A 1 748 ? 19.898 -8.832 -43.052 1.00 93.00 748 ASP A C 1
ATOM 5827 O O . ASP A 1 748 ? 20.404 -9.887 -42.665 1.00 93.00 748 ASP A O 1
ATOM 5831 N N . THR A 1 749 ? 18.760 -8.374 -42.532 1.00 94.75 749 THR A N 1
ATOM 5832 C CA . THR A 1 749 ? 17.948 -9.082 -41.548 1.00 94.75 749 THR A CA 1
ATOM 5833 C C . THR A 1 749 ? 16.467 -8.941 -41.880 1.00 94.75 749 THR A C 1
ATOM 5835 O O . THR A 1 749 ? 16.037 -8.004 -42.546 1.00 94.75 749 THR A O 1
ATOM 5838 N N . HIS A 1 750 ? 15.667 -9.894 -41.413 1.00 94.00 750 HIS A N 1
ATOM 5839 C CA . HIS A 1 750 ? 14.210 -9.820 -41.499 1.00 94.00 750 HIS A CA 1
ATOM 5840 C C . HIS A 1 750 ? 13.591 -9.065 -40.307 1.00 94.00 750 HIS A C 1
ATOM 5842 O O . HIS A 1 750 ? 12.390 -8.793 -40.306 1.00 94.00 750 HIS A O 1
ATOM 5848 N N . HIS A 1 751 ? 14.408 -8.741 -39.302 1.00 96.69 751 HIS A N 1
ATOM 5849 C CA . HIS A 1 751 ? 14.016 -8.020 -38.096 1.00 96.69 751 HIS A CA 1
ATOM 5850 C C . HIS A 1 751 ? 13.898 -6.515 -38.317 1.00 96.69 751 HIS A C 1
ATOM 5852 O O . HIS A 1 751 ? 14.506 -5.942 -39.223 1.00 96.69 751 HIS A O 1
ATOM 5858 N N . HIS A 1 752 ? 13.151 -5.846 -37.439 1.00 96.06 752 HIS A N 1
ATOM 5859 C CA . HIS A 1 752 ? 13.071 -4.392 -37.474 1.00 96.06 752 HIS A CA 1
ATOM 5860 C C . HIS A 1 752 ? 14.416 -3.738 -37.116 1.00 96.06 752 HIS A C 1
ATOM 5862 O O . HIS A 1 752 ? 14.884 -3.836 -35.982 1.00 96.06 752 HIS A O 1
ATOM 5868 N N . THR A 1 753 ? 15.014 -3.025 -38.072 1.00 96.75 753 THR A N 1
ATOM 5869 C CA . THR A 1 753 ? 16.251 -2.261 -37.863 1.00 96.75 753 THR A CA 1
ATOM 5870 C C . THR A 1 753 ? 15.989 -0.767 -37.732 1.00 96.75 753 THR A C 1
ATOM 5872 O O . THR A 1 753 ? 15.166 -0.214 -38.466 1.00 96.75 753 THR A O 1
ATOM 5875 N N . LEU A 1 754 ? 16.802 -0.090 -36.927 1.00 95.56 754 LEU A N 1
ATOM 5876 C CA . LEU A 1 754 ? 16.892 1.364 -36.871 1.00 95.56 754 LEU A CA 1
ATOM 5877 C C . LEU A 1 754 ? 18.298 1.845 -37.232 1.00 95.56 754 LEU A C 1
ATOM 5879 O O . LEU A 1 754 ? 19.288 1.124 -37.096 1.00 95.56 754 LEU A O 1
ATOM 5883 N N . LYS A 1 755 ? 18.385 3.087 -37.711 1.00 95.44 755 LYS A N 1
ATOM 5884 C CA . LYS A 1 755 ? 19.668 3.749 -37.949 1.00 95.44 755 LYS A CA 1
ATOM 5885 C C . LYS A 1 755 ? 20.161 4.344 -36.637 1.00 95.44 755 LYS A C 1
ATOM 5887 O O . LYS A 1 755 ? 19.498 5.222 -36.091 1.00 95.44 755 LYS A O 1
ATOM 5892 N N . THR A 1 756 ? 21.312 3.892 -36.159 1.00 93.62 756 THR A N 1
ATOM 5893 C CA . THR A 1 756 ? 21.861 4.337 -34.877 1.00 93.62 756 THR A CA 1
ATOM 5894 C C . THR A 1 756 ? 22.827 5.508 -35.034 1.00 93.62 756 THR A C 1
ATOM 5896 O O . THR A 1 756 ? 23.603 5.584 -35.990 1.00 93.62 756 THR A O 1
ATOM 5899 N N . ALA A 1 757 ? 22.811 6.412 -34.056 1.00 92.38 757 ALA A N 1
ATOM 5900 C CA . ALA A 1 757 ? 23.802 7.467 -33.887 1.00 92.38 757 ALA A CA 1
ATOM 5901 C C . ALA A 1 757 ? 25.163 6.944 -33.384 1.00 92.38 757 ALA A C 1
ATOM 5903 O O . ALA A 1 757 ? 26.132 7.705 -33.354 1.00 92.38 757 ALA A O 1
ATOM 5904 N N . TYR A 1 758 ? 25.255 5.661 -33.014 1.00 90.38 758 TYR A N 1
ATOM 5905 C CA . TYR A 1 758 ? 26.448 5.037 -32.440 1.00 90.38 758 TYR A CA 1
ATOM 5906 C C . TYR A 1 758 ? 26.946 3.875 -33.317 1.00 90.38 758 TYR A C 1
ATOM 5908 O O . TYR A 1 758 ? 26.655 2.719 -33.013 1.00 90.38 758 TYR A O 1
ATOM 5916 N N . PRO A 1 759 ? 27.683 4.135 -34.415 1.00 90.62 759 PRO A N 1
ATOM 5917 C CA . PRO A 1 759 ? 28.250 3.068 -35.234 1.00 90.62 759 PRO A CA 1
ATOM 5918 C C . PRO A 1 759 ? 29.231 2.193 -34.448 1.00 90.62 759 PRO A C 1
ATOM 5920 O O . PRO A 1 759 ? 29.965 2.683 -33.586 1.00 90.62 759 PRO A O 1
ATOM 5923 N N . ASN A 1 760 ? 29.283 0.900 -34.770 1.00 91.38 760 ASN A N 1
ATOM 5924 C CA . ASN A 1 760 ? 30.276 0.004 -34.178 1.00 91.38 760 ASN A CA 1
ATOM 5925 C C . ASN A 1 760 ? 31.678 0.203 -34.795 1.00 91.38 760 ASN A C 1
ATOM 5927 O O . ASN A 1 760 ? 31.872 0.983 -35.727 1.00 91.38 760 ASN A O 1
ATOM 5931 N N . ALA A 1 761 ? 32.671 -0.547 -34.304 1.00 90.81 761 ALA A N 1
ATOM 5932 C CA . ALA A 1 761 ? 34.049 -0.478 -34.804 1.00 90.81 761 ALA A CA 1
ATOM 5933 C C . ALA A 1 761 ? 34.198 -0.839 -36.299 1.00 90.81 761 ALA A C 1
ATOM 5935 O O . ALA A 1 761 ? 35.172 -0.432 -36.926 1.00 90.81 761 ALA A O 1
ATOM 5936 N N . ALA A 1 762 ? 33.242 -1.580 -36.871 1.00 89.38 762 ALA A N 1
ATOM 5937 C CA . ALA A 1 762 ? 33.198 -1.917 -38.293 1.00 89.38 762 ALA A CA 1
ATOM 5938 C C . ALA A 1 762 ? 32.505 -0.835 -39.150 1.00 89.38 762 ALA A C 1
ATOM 5940 O O . ALA A 1 762 ? 32.426 -0.978 -40.365 1.00 89.38 762 ALA A O 1
ATOM 5941 N N . GLY A 1 763 ? 32.016 0.254 -38.542 1.00 90.38 763 GLY A N 1
ATOM 5942 C CA . GLY A 1 763 ? 31.321 1.341 -39.234 1.00 90.38 763 GLY A CA 1
ATOM 5943 C C . GLY A 1 763 ? 29.856 1.046 -39.571 1.00 90.38 763 GLY A C 1
ATOM 5944 O O . GLY A 1 763 ? 29.229 1.837 -40.278 1.00 90.38 763 GLY A O 1
ATOM 5945 N N . GLN A 1 764 ? 29.290 -0.053 -39.061 1.00 93.19 764 GLN A N 1
ATOM 5946 C CA . GLN A 1 764 ? 27.884 -0.401 -39.269 1.00 93.19 764 GLN A CA 1
ATOM 5947 C C . GLN A 1 764 ? 26.990 0.617 -38.556 1.00 93.19 764 GLN A C 1
ATOM 5949 O O . GLN A 1 764 ? 27.141 0.855 -37.357 1.00 93.19 764 GLN A O 1
ATOM 5954 N N . SER A 1 765 ? 26.069 1.228 -39.306 1.00 93.62 765 SER A N 1
ATOM 5955 C CA . SER A 1 765 ? 25.202 2.321 -38.829 1.00 93.62 765 SER A CA 1
ATOM 5956 C C . SER A 1 765 ? 23.735 1.921 -38.659 1.00 93.62 765 SER A C 1
ATOM 5958 O O . SER A 1 765 ? 22.913 2.755 -38.281 1.00 93.62 765 SER A O 1
ATOM 5960 N N . TYR A 1 766 ? 23.410 0.651 -38.898 1.00 95.81 766 TYR A N 1
ATOM 5961 C CA . TYR A 1 766 ? 22.101 0.070 -38.635 1.00 95.81 766 TYR A CA 1
ATOM 5962 C C . TYR A 1 766 ? 22.218 -0.991 -37.546 1.00 95.81 766 TYR A C 1
ATOM 5964 O O . TYR A 1 766 ? 23.211 -1.718 -37.467 1.00 95.81 766 TYR A O 1
ATOM 5972 N N . CYS A 1 767 ? 21.207 -1.074 -36.691 1.00 96.56 767 CYS A N 1
ATOM 5973 C CA . CYS A 1 767 ? 21.109 -2.118 -35.686 1.00 96.56 767 CYS A CA 1
ATOM 5974 C C . CYS A 1 767 ? 19.657 -2.526 -35.443 1.00 96.56 767 CYS A C 1
ATOM 5976 O O . CYS A 1 767 ? 18.722 -1.801 -35.774 1.00 96.56 767 CYS A O 1
ATOM 5978 N N . TRP A 1 768 ? 19.484 -3.694 -34.846 1.00 97.12 768 TRP A N 1
ATOM 5979 C CA . TRP A 1 768 ? 18.231 -4.161 -34.269 1.00 97.12 768 TRP A CA 1
ATOM 5980 C C . TRP A 1 768 ? 18.500 -4.682 -32.857 1.00 97.12 768 TRP A C 1
ATOM 5982 O O . TRP A 1 768 ? 19.653 -4.835 -32.444 1.00 97.12 768 TRP A O 1
ATOM 5992 N N . TYR A 1 769 ? 17.438 -4.925 -32.099 1.00 98.00 769 TYR A N 1
ATOM 5993 C CA . TYR A 1 769 ? 17.532 -5.368 -30.713 1.00 98.00 769 TYR A CA 1
ATOM 5994 C C . TYR A 1 769 ? 17.011 -6.788 -30.585 1.00 98.00 769 TYR A C 1
ATOM 5996 O O . TYR A 1 769 ? 15.809 -7.020 -30.673 1.00 98.00 769 TYR A O 1
ATOM 6004 N N . GLN A 1 770 ? 17.929 -7.723 -30.373 1.00 97.81 770 GLN A N 1
ATOM 6005 C CA . GLN A 1 770 ? 17.643 -9.141 -30.243 1.00 97.81 770 GLN A CA 1
ATOM 6006 C C . GLN A 1 770 ? 17.218 -9.479 -28.815 1.00 97.81 770 GLN A C 1
ATOM 6008 O O . GLN A 1 770 ? 17.919 -9.142 -27.860 1.00 97.81 770 GLN A O 1
ATOM 6013 N N . CYS A 1 771 ? 16.094 -10.174 -28.660 1.00 97.19 771 CYS A N 1
ATOM 6014 C CA . CYS A 1 771 ? 15.609 -10.619 -27.359 1.00 97.19 771 CYS A CA 1
ATOM 6015 C C . CYS A 1 771 ? 16.411 -11.807 -26.816 1.00 97.19 771 CYS A C 1
ATOM 6017 O O . CYS A 1 771 ? 16.933 -12.649 -27.555 1.00 97.19 771 CYS A O 1
ATOM 6019 N N . THR A 1 772 ? 16.468 -11.900 -25.490 1.00 95.38 772 THR A N 1
ATOM 6020 C CA . THR A 1 772 ? 17.141 -12.993 -24.787 1.00 95.38 772 THR A CA 1
ATOM 6021 C C . THR A 1 772 ? 16.235 -13.641 -23.743 1.00 95.38 772 THR A C 1
ATOM 6023 O O . THR A 1 772 ? 15.237 -13.070 -23.307 1.00 95.38 772 THR A O 1
ATOM 6026 N N . VAL A 1 773 ? 16.589 -14.861 -23.344 1.00 92.81 773 VAL A N 1
ATOM 6027 C CA . VAL A 1 773 ? 15.927 -15.638 -22.290 1.00 92.81 773 VAL A CA 1
ATOM 6028 C C . VAL A 1 773 ? 16.951 -16.157 -21.276 1.00 92.81 773 VAL A C 1
ATOM 6030 O O . VAL A 1 773 ? 18.165 -16.009 -21.439 1.00 92.81 773 VAL A O 1
ATOM 6033 N N . LYS A 1 774 ? 16.462 -16.775 -20.191 1.00 86.38 774 LYS A N 1
ATOM 6034 C CA . LYS A 1 774 ? 17.273 -17.339 -19.093 1.00 86.38 774 LYS A CA 1
ATOM 6035 C C . LYS A 1 774 ? 18.204 -16.303 -18.438 1.00 86.38 774 LYS A C 1
ATOM 6037 O O . LYS A 1 774 ? 19.324 -16.627 -18.033 1.00 86.38 774 LYS A O 1
ATOM 6042 N N . GLY A 1 775 ? 17.720 -15.065 -18.315 1.00 80.19 775 GLY A N 1
ATOM 6043 C CA . GLY A 1 775 ? 18.458 -13.931 -17.754 1.00 80.19 775 GLY A CA 1
ATOM 6044 C C . GLY A 1 775 ? 19.646 -13.526 -18.625 1.00 80.19 775 GLY A C 1
ATOM 6045 O O . GLY A 1 775 ? 20.780 -13.566 -18.157 1.00 80.19 775 GLY A O 1
ATOM 6046 N N . GLY A 1 776 ? 19.406 -13.244 -19.909 1.00 85.81 776 GLY A N 1
ATOM 6047 C CA . GLY A 1 776 ? 20.441 -12.769 -20.837 1.00 85.81 776 GLY A CA 1
ATOM 6048 C C . GLY A 1 776 ? 21.389 -13.828 -21.409 1.00 85.81 776 GLY A C 1
ATOM 6049 O O . GLY A 1 776 ? 22.268 -13.492 -22.200 1.00 85.81 776 GLY A O 1
ATOM 6050 N N . ARG A 1 777 ? 21.255 -15.103 -21.021 1.00 87.31 777 ARG A N 1
ATOM 6051 C CA . ARG A 1 777 ? 22.226 -16.166 -21.354 1.00 87.31 777 ARG A CA 1
ATOM 6052 C C . ARG A 1 777 ? 21.996 -16.838 -22.704 1.00 87.31 777 ARG A C 1
ATOM 6054 O O . ARG A 1 777 ? 22.911 -17.465 -23.228 1.00 87.31 777 ARG A O 1
ATOM 6061 N N . GLU A 1 778 ? 20.789 -16.743 -23.243 1.00 93.75 778 GLU A N 1
ATOM 6062 C CA . GLU A 1 778 ? 20.406 -17.387 -24.497 1.00 93.75 778 GLU A CA 1
ATOM 6063 C C . GLU A 1 778 ? 19.696 -16.369 -25.388 1.00 93.75 778 GLU A C 1
ATOM 6065 O O . GLU A 1 778 ? 18.716 -15.760 -24.966 1.00 93.75 778 GLU A O 1
ATOM 6070 N N . THR A 1 779 ? 20.196 -16.169 -26.606 1.00 95.88 779 THR A N 1
ATOM 6071 C CA . THR A 1 779 ? 19.586 -15.282 -27.602 1.00 95.88 779 THR A CA 1
ATOM 6072 C C . THR A 1 779 ? 18.486 -16.006 -28.366 1.00 95.88 779 THR A C 1
ATOM 6074 O O . THR A 1 779 ? 18.584 -17.211 -28.608 1.00 95.88 779 THR A O 1
ATOM 6077 N N . ARG A 1 780 ? 17.455 -15.267 -28.780 1.00 97.06 780 ARG A N 1
ATOM 6078 C CA . ARG A 1 780 ? 16.359 -15.768 -29.616 1.00 97.06 780 ARG A CA 1
ATOM 6079 C C . ARG A 1 780 ? 16.285 -15.010 -30.931 1.00 97.06 780 ARG A C 1
ATOM 6081 O O . ARG A 1 780 ? 16.712 -13.862 -31.013 1.00 97.06 780 ARG A O 1
ATOM 6088 N N . ASP A 1 781 ? 15.789 -15.670 -31.970 1.00 96.19 781 ASP A N 1
ATOM 6089 C CA . ASP A 1 781 ? 15.578 -15.068 -33.293 1.00 96.19 781 ASP A CA 1
ATOM 6090 C C . ASP A 1 781 ? 14.275 -14.253 -33.283 1.00 96.19 781 ASP A C 1
ATOM 6092 O O . ASP A 1 781 ? 13.262 -14.623 -33.865 1.00 96.19 781 ASP A O 1
ATOM 6096 N N . MET A 1 782 ? 14.273 -13.201 -32.467 1.00 96.44 782 MET A N 1
ATOM 6097 C CA . MET A 1 782 ? 13.119 -12.367 -32.153 1.00 96.44 782 MET A CA 1
ATOM 6098 C C . MET A 1 782 ? 13.630 -10.962 -31.865 1.00 96.44 782 MET A C 1
ATOM 6100 O O . MET A 1 782 ? 14.509 -10.787 -31.012 1.00 96.44 782 MET A O 1
ATOM 6104 N N . ASP A 1 783 ? 13.079 -9.968 -32.551 1.00 97.31 783 ASP A N 1
ATOM 6105 C CA . ASP A 1 783 ? 13.368 -8.573 -32.249 1.00 97.31 783 ASP A CA 1
ATOM 6106 C C . ASP A 1 783 ? 12.460 -8.008 -31.152 1.00 97.31 783 ASP A C 1
ATOM 6108 O O . ASP A 1 783 ? 11.370 -8.514 -30.866 1.00 97.31 783 ASP A O 1
ATOM 6112 N N . VAL A 1 784 ? 12.928 -6.935 -30.515 1.00 97.75 784 VAL A N 1
ATOM 6113 C CA . VAL A 1 784 ? 12.229 -6.311 -29.390 1.00 97.75 784 VAL A CA 1
ATOM 6114 C C . VAL A 1 784 ? 10.821 -5.846 -29.757 1.00 97.75 784 VAL A C 1
ATOM 6116 O O . VAL A 1 784 ? 9.923 -5.991 -28.930 1.00 97.75 784 VAL A O 1
ATOM 6119 N N . ARG A 1 785 ? 10.595 -5.346 -30.983 1.00 97.62 785 ARG A N 1
ATOM 6120 C CA . ARG A 1 785 ? 9.270 -4.886 -31.424 1.00 97.62 785 ARG A CA 1
ATOM 6121 C C . ARG A 1 785 ? 8.314 -6.053 -31.575 1.00 97.62 785 ARG A C 1
ATOM 6123 O O . ARG A 1 785 ? 7.173 -5.948 -31.131 1.00 97.62 785 ARG A O 1
ATOM 6130 N N . GLN A 1 786 ? 8.775 -7.160 -32.156 1.00 97.94 786 GLN A N 1
ATOM 6131 C CA . GLN A 1 786 ? 7.981 -8.381 -32.248 1.00 97.94 786 GLN A CA 1
ATOM 6132 C C . GLN A 1 786 ? 7.529 -8.833 -30.854 1.00 97.94 786 GLN A C 1
ATOM 6134 O O . GLN A 1 786 ? 6.339 -9.056 -30.623 1.00 97.94 786 GLN A O 1
ATOM 6139 N N . LEU A 1 787 ? 8.459 -8.891 -29.897 1.00 98.44 787 LEU A N 1
ATOM 6140 C CA . LEU A 1 787 ? 8.141 -9.290 -28.531 1.00 98.44 787 LEU A CA 1
ATOM 6141 C C . LEU A 1 787 ? 7.120 -8.350 -27.876 1.00 98.44 787 LEU A C 1
ATOM 6143 O O . LEU A 1 787 ? 6.089 -8.822 -27.396 1.00 98.44 787 LEU A O 1
ATOM 6147 N N . VAL A 1 788 ? 7.375 -7.035 -27.860 1.00 98.50 788 VAL A N 1
ATOM 6148 C CA . VAL A 1 788 ? 6.498 -6.097 -27.136 1.00 98.50 788 VAL A CA 1
ATOM 6149 C C . VAL A 1 788 ? 5.092 -6.022 -27.742 1.00 98.50 788 VAL A C 1
ATOM 6151 O O . VAL A 1 788 ? 4.116 -5.927 -27.001 1.00 98.50 788 VAL A O 1
ATOM 6154 N N . GLN A 1 789 ? 4.962 -6.156 -29.066 1.00 98.44 789 GLN A N 1
ATOM 6155 C CA . GLN A 1 789 ? 3.664 -6.188 -29.747 1.00 98.44 789 GLN A CA 1
ATOM 6156 C C . GLN A 1 789 ? 2.877 -7.463 -29.438 1.00 98.44 789 GLN A C 1
ATOM 6158 O O . GLN A 1 789 ? 1.659 -7.410 -29.254 1.00 98.44 789 GLN A O 1
ATOM 6163 N N . ALA A 1 790 ? 3.553 -8.614 -29.378 1.00 98.31 790 ALA A N 1
ATOM 6164 C CA . ALA A 1 790 ? 2.909 -9.875 -29.030 1.00 98.31 790 ALA A CA 1
ATOM 6165 C C . ALA A 1 790 ? 2.371 -9.848 -27.594 1.00 98.31 790 ALA A C 1
ATOM 6167 O O . ALA A 1 790 ? 1.212 -10.190 -27.363 1.00 98.31 790 ALA A O 1
ATOM 6168 N N . VAL A 1 791 ? 3.176 -9.390 -26.632 1.00 98.31 791 VAL A N 1
ATOM 6169 C CA . VAL A 1 791 ? 2.768 -9.394 -25.219 1.00 98.31 791 VAL A CA 1
ATOM 6170 C C . VAL A 1 791 ? 1.714 -8.332 -24.901 1.00 98.31 791 VAL A C 1
ATOM 6172 O O . VAL A 1 791 ? 0.835 -8.580 -24.077 1.00 98.31 791 VAL A O 1
ATOM 6175 N N . GLU A 1 792 ? 1.729 -7.181 -25.584 1.00 98.31 792 GLU A N 1
ATOM 6176 C CA . GLU A 1 792 ? 0.643 -6.194 -25.503 1.00 98.31 792 GLU A CA 1
ATOM 6177 C C . GLU A 1 792 ? -0.687 -6.795 -25.986 1.00 98.31 792 GLU A C 1
ATOM 6179 O O . GLU A 1 792 ? -1.722 -6.638 -25.325 1.00 98.31 792 GLU A O 1
ATOM 6184 N N . ALA A 1 793 ? -0.656 -7.528 -27.106 1.00 97.62 793 ALA A N 1
ATOM 6185 C CA . ALA A 1 793 ? -1.829 -8.218 -27.639 1.00 97.62 793 ALA A CA 1
ATOM 6186 C C . ALA A 1 793 ? -2.353 -9.295 -26.673 1.00 97.62 793 ALA A C 1
ATOM 6188 O O . ALA A 1 793 ? -3.566 -9.438 -26.525 1.00 97.62 793 ALA A O 1
ATOM 6189 N N . MET A 1 794 ? -1.457 -10.001 -25.977 1.00 97.81 794 MET A N 1
ATOM 6190 C CA . MET A 1 794 ? -1.802 -10.998 -24.953 1.00 97.81 794 MET A CA 1
ATOM 6191 C C . MET A 1 794 ? -2.375 -10.395 -23.665 1.00 97.81 794 MET A C 1
ATOM 6193 O O . MET A 1 794 ? -2.986 -11.120 -22.885 1.00 97.81 794 MET A O 1
ATOM 6197 N N . GLY A 1 795 ? -2.196 -9.092 -23.429 1.00 96.56 795 GLY A N 1
ATOM 6198 C CA . GLY A 1 795 ? -2.750 -8.405 -22.260 1.00 96.56 795 GLY A CA 1
ATOM 6199 C C . GLY A 1 795 ? -1.732 -7.930 -21.224 1.00 96.56 795 GLY A C 1
ATOM 6200 O O . GLY A 1 795 ? -2.141 -7.578 -20.120 1.00 96.56 795 GLY A O 1
ATOM 6201 N N . ALA A 1 796 ? -0.438 -7.863 -21.549 1.00 98.00 796 ALA A N 1
ATOM 6202 C CA . ALA A 1 796 ? 0.522 -7.147 -20.709 1.00 98.00 796 ALA A CA 1
ATOM 6203 C C . ALA A 1 796 ? 0.094 -5.678 -20.541 1.00 98.00 796 ALA A C 1
ATOM 6205 O O . ALA A 1 796 ? -0.401 -5.061 -21.486 1.00 98.00 796 ALA A O 1
ATOM 6206 N N . GLY A 1 797 ? 0.265 -5.121 -19.342 1.00 97.12 797 GLY A N 1
ATOM 6207 C CA . GLY A 1 797 ? -0.086 -3.731 -19.043 1.00 97.12 797 GLY A CA 1
ATOM 6208 C C . GLY A 1 797 ? 1.105 -2.816 -18.828 1.00 97.12 797 GLY A C 1
ATOM 6209 O O . GLY A 1 797 ? 0.897 -1.621 -18.673 1.00 97.12 797 GLY A O 1
ATOM 6210 N N . GLU A 1 798 ? 2.328 -3.342 -18.796 1.00 98.50 798 GLU A N 1
ATOM 6211 C CA . GLU A 1 798 ? 3.547 -2.550 -18.637 1.00 98.50 798 GLU A CA 1
ATOM 6212 C C . GLU A 1 798 ? 4.774 -3.339 -19.124 1.00 98.50 798 GLU A C 1
ATOM 6214 O O . GLU A 1 798 ? 4.877 -4.547 -18.902 1.00 98.50 798 GLU A O 1
ATOM 6219 N N . ILE A 1 799 ? 5.723 -2.665 -19.775 1.00 98.62 799 ILE A N 1
ATOM 6220 C CA . ILE A 1 799 ? 7.006 -3.246 -20.187 1.00 98.62 799 ILE A CA 1
ATOM 6221 C C . ILE A 1 799 ? 8.112 -2.747 -19.263 1.00 98.62 799 ILE A C 1
ATOM 6223 O O . ILE A 1 799 ? 8.366 -1.547 -19.182 1.00 98.62 799 ILE A O 1
ATOM 6227 N N . LEU A 1 800 ? 8.817 -3.669 -18.613 1.00 98.19 800 LEU A N 1
ATOM 6228 C CA . LEU A 1 800 ? 10.099 -3.404 -17.972 1.00 98.19 800 LEU A CA 1
ATOM 6229 C C . LEU A 1 800 ? 11.211 -3.594 -19.010 1.00 98.19 800 LEU A C 1
ATOM 6231 O O . LEU A 1 800 ? 11.613 -4.720 -19.303 1.00 98.19 800 LEU A O 1
ATOM 6235 N N . LEU A 1 801 ? 11.671 -2.489 -19.598 1.00 98.25 801 LEU A N 1
ATOM 6236 C CA . LEU A 1 801 ? 12.620 -2.495 -20.706 1.00 98.25 801 LEU A CA 1
ATOM 6237 C C . LEU A 1 801 ? 14.049 -2.365 -20.181 1.00 98.25 801 LEU A C 1
ATOM 6239 O O . LEU A 1 801 ? 14.540 -1.257 -19.948 1.00 98.25 801 LEU A O 1
ATOM 6243 N N . ASN A 1 802 ? 14.705 -3.506 -19.980 1.00 96.31 802 ASN A N 1
ATOM 6244 C CA . ASN A 1 802 ? 16.127 -3.551 -19.659 1.00 96.31 802 ASN A CA 1
ATOM 6245 C C . ASN A 1 802 ? 16.961 -3.317 -20.927 1.00 96.31 802 ASN A C 1
ATOM 6247 O O . ASN A 1 802 ? 16.446 -3.259 -22.044 1.00 96.31 802 ASN A O 1
ATOM 6251 N N . CYS A 1 803 ? 18.274 -3.192 -20.765 1.00 94.50 803 CYS A N 1
ATOM 6252 C CA . CYS A 1 803 ? 19.212 -3.172 -21.880 1.00 94.50 803 CYS A CA 1
ATOM 6253 C C . CYS A 1 803 ? 20.514 -3.842 -21.453 1.00 94.50 803 CYS A C 1
ATOM 6255 O O . CYS A 1 803 ? 21.246 -3.302 -20.622 1.00 94.50 803 CYS A O 1
ATOM 6257 N N . ILE A 1 804 ? 20.811 -5.004 -22.041 1.00 92.50 804 ILE A N 1
ATOM 6258 C CA . ILE A 1 804 ? 21.981 -5.814 -21.672 1.00 92.50 804 ILE A CA 1
ATOM 6259 C C . ILE A 1 804 ? 23.278 -5.020 -21.863 1.00 92.50 804 ILE A C 1
ATOM 6261 O O . ILE A 1 804 ? 24.178 -5.096 -21.034 1.00 92.50 804 ILE A O 1
ATOM 6265 N N . ASP A 1 805 ? 23.362 -4.208 -22.918 1.00 90.88 805 ASP A N 1
ATOM 6266 C CA . ASP A 1 805 ? 24.568 -3.436 -23.236 1.00 90.88 805 ASP A CA 1
ATOM 6267 C C . ASP A 1 805 ? 24.785 -2.227 -22.302 1.00 90.88 805 ASP A C 1
ATOM 6269 O O . ASP A 1 805 ? 25.877 -1.656 -22.267 1.00 90.88 805 ASP A O 1
ATOM 6273 N N . LYS A 1 806 ? 23.749 -1.810 -21.560 1.00 92.50 806 LYS A N 1
ATOM 6274 C CA . LYS A 1 806 ? 23.802 -0.701 -20.590 1.00 92.50 806 LYS A CA 1
ATOM 6275 C C . LYS A 1 806 ? 23.805 -1.175 -19.144 1.00 92.50 806 LYS A C 1
ATOM 6277 O O . LYS A 1 806 ? 24.002 -0.356 -18.244 1.00 92.50 806 LYS A O 1
ATOM 6282 N N . ASP A 1 807 ? 23.555 -2.455 -18.892 1.00 89.19 807 ASP A N 1
ATOM 6283 C CA . ASP A 1 807 ? 23.462 -2.941 -17.526 1.00 89.19 807 ASP A CA 1
ATOM 6284 C C . ASP A 1 807 ? 24.799 -2.775 -16.790 1.00 89.19 807 ASP A C 1
ATOM 6286 O O . ASP A 1 807 ? 25.876 -2.897 -17.372 1.00 89.19 807 ASP A O 1
ATOM 6290 N N . GLY A 1 808 ? 24.721 -2.339 -15.533 1.00 85.12 808 GLY A N 1
ATOM 6291 C CA . GLY A 1 808 ? 25.883 -2.048 -14.685 1.00 85.12 808 GLY A CA 1
ATOM 6292 C C . GLY A 1 808 ? 26.821 -0.907 -15.120 1.00 85.12 808 GLY A C 1
ATOM 6293 O O . GLY A 1 808 ? 27.651 -0.489 -14.302 1.00 85.12 808 GLY A O 1
ATOM 6294 N N . SER A 1 809 ? 26.677 -0.344 -16.328 1.00 90.75 809 SER A N 1
ATOM 6295 C CA . SER A 1 809 ? 27.613 0.640 -16.902 1.00 90.75 809 SER A CA 1
ATOM 6296 C C . SER A 1 809 ? 27.618 1.990 -16.177 1.00 90.75 809 SER A C 1
ATOM 6298 O O . SER A 1 809 ? 28.628 2.692 -16.177 1.00 90.75 809 SER A O 1
ATOM 6300 N N . ASN A 1 810 ? 26.493 2.356 -15.548 1.00 92.19 810 ASN A N 1
ATOM 6301 C CA . ASN A 1 810 ? 26.243 3.677 -14.958 1.00 92.19 810 ASN A CA 1
ATOM 6302 C C . ASN A 1 810 ? 26.469 4.823 -15.971 1.00 92.19 810 ASN A C 1
ATOM 6304 O O . ASN A 1 810 ? 26.929 5.893 -15.583 1.00 92.19 810 ASN A O 1
ATOM 6308 N N . SER A 1 811 ? 26.174 4.601 -17.261 1.00 94.44 811 SER A N 1
ATOM 6309 C CA . SER A 1 811 ? 26.414 5.548 -18.367 1.00 94.44 811 SER A CA 1
ATOM 6310 C C . SER A 1 811 ? 25.135 6.121 -19.001 1.00 94.44 811 SER A C 1
ATOM 6312 O O . SER A 1 811 ? 25.181 6.598 -20.134 1.00 94.44 811 SER A O 1
ATOM 6314 N N . GLY A 1 812 ? 23.989 5.982 -18.337 1.00 95.75 812 GLY A N 1
ATOM 6315 C CA . GLY A 1 812 ? 22.678 6.385 -18.847 1.00 95.75 812 GLY A CA 1
ATOM 6316 C C . GLY A 1 812 ? 21.945 5.262 -19.580 1.00 95.75 812 GLY A C 1
ATOM 6317 O O . GLY A 1 812 ? 22.536 4.242 -19.940 1.00 95.75 812 GLY A O 1
ATOM 6318 N N . PHE A 1 813 ? 20.640 5.459 -19.768 1.00 97.69 813 PHE A N 1
ATOM 6319 C CA . PHE A 1 813 ? 19.745 4.514 -20.439 1.00 97.69 813 PHE A CA 1
ATOM 6320 C C . PHE A 1 813 ? 19.996 4.461 -21.958 1.00 97.69 813 PHE A C 1
ATOM 6322 O O . PHE A 1 813 ? 20.615 5.359 -22.535 1.00 97.69 813 PHE A O 1
ATOM 6329 N N . ASP A 1 814 ? 19.501 3.421 -22.634 1.00 97.44 814 ASP A N 1
ATOM 6330 C CA . ASP A 1 814 ? 19.492 3.373 -24.102 1.00 97.44 814 ASP A CA 1
ATOM 6331 C C . ASP A 1 814 ? 18.262 4.107 -24.662 1.00 97.44 814 ASP A C 1
ATOM 6333 O O . ASP A 1 814 ? 17.158 3.569 -24.715 1.00 97.44 814 ASP A O 1
ATOM 6337 N N . LEU A 1 815 ? 18.459 5.362 -25.073 1.00 97.81 815 LEU A N 1
ATOM 6338 C CA . LEU A 1 815 ? 17.382 6.226 -25.564 1.00 97.81 815 LEU A CA 1
ATOM 6339 C C . LEU A 1 815 ? 16.819 5.775 -26.922 1.00 97.81 815 LEU A C 1
ATOM 6341 O O . LEU A 1 815 ? 15.637 5.993 -27.188 1.00 97.81 815 LEU A O 1
ATOM 6345 N N . GLU A 1 816 ? 17.643 5.166 -27.785 1.00 97.44 816 GLU A N 1
ATOM 6346 C CA . GLU A 1 816 ? 17.198 4.677 -29.100 1.00 97.44 816 GLU A CA 1
ATOM 6347 C C . GLU A 1 816 ? 16.262 3.484 -28.923 1.00 97.44 816 GLU A C 1
ATOM 6349 O O . GLU A 1 816 ? 15.185 3.468 -29.513 1.00 97.44 816 GLU A O 1
ATOM 6354 N N . LEU A 1 817 ? 16.628 2.551 -28.039 1.00 97.81 817 LEU A N 1
ATOM 6355 C CA . LEU A 1 817 ? 15.796 1.408 -27.669 1.00 97.81 817 LEU A CA 1
ATOM 6356 C C . LEU A 1 817 ? 14.438 1.841 -27.101 1.00 97.81 817 LEU A C 1
ATOM 6358 O O . LEU A 1 817 ? 13.398 1.332 -27.514 1.00 97.81 817 LEU A O 1
ATOM 6362 N N . ILE A 1 818 ? 14.438 2.789 -26.160 1.00 98.19 818 ILE A N 1
ATOM 6363 C CA . ILE A 1 818 ? 13.204 3.268 -25.522 1.00 98.19 818 ILE A CA 1
ATOM 6364 C C . ILE A 1 818 ? 12.273 3.898 -26.560 1.00 98.19 818 ILE A C 1
ATOM 6366 O O . ILE A 1 818 ? 11.090 3.565 -26.605 1.00 98.19 818 ILE A O 1
ATOM 6370 N N . ASN A 1 819 ? 12.797 4.783 -27.412 1.00 97.44 819 ASN A N 1
ATOM 6371 C CA . ASN A 1 819 ? 12.002 5.429 -28.455 1.00 97.44 819 ASN A CA 1
ATOM 6372 C C . ASN A 1 819 ? 11.495 4.423 -29.499 1.00 97.44 819 ASN A C 1
ATOM 6374 O O . ASN A 1 819 ? 10.360 4.548 -29.959 1.00 97.44 819 ASN A O 1
ATOM 6378 N N . ASP A 1 820 ? 12.298 3.412 -29.839 1.00 96.94 820 ASP A N 1
ATOM 6379 C CA . ASP A 1 820 ? 11.907 2.349 -30.764 1.00 96.94 820 ASP A CA 1
ATOM 6380 C C . ASP A 1 820 ? 10.730 1.523 -30.228 1.00 96.94 820 ASP A C 1
ATOM 6382 O O . ASP A 1 820 ? 9.727 1.331 -30.919 1.00 96.94 820 ASP A O 1
ATOM 6386 N N . VAL A 1 821 ? 10.812 1.109 -28.960 1.00 97.88 821 VAL A N 1
ATOM 6387 C CA . VAL A 1 821 ? 9.742 0.367 -28.286 1.00 97.88 821 VAL A CA 1
ATOM 6388 C C . VAL A 1 821 ? 8.496 1.239 -28.123 1.00 97.88 821 VAL A C 1
ATOM 6390 O O . VAL A 1 821 ? 7.412 0.803 -28.510 1.00 97.88 821 VAL A O 1
ATOM 6393 N N . LYS A 1 822 ? 8.623 2.487 -27.648 1.00 96.56 822 LYS A N 1
ATOM 6394 C CA . LYS A 1 822 ? 7.485 3.420 -27.500 1.00 96.56 822 LYS A CA 1
ATOM 6395 C C . LYS A 1 822 ? 6.772 3.719 -28.820 1.00 96.56 822 LYS A C 1
ATOM 6397 O O . LYS A 1 822 ? 5.582 4.005 -28.798 1.00 96.56 822 LYS A O 1
ATOM 6402 N N . ALA A 1 823 ? 7.461 3.642 -29.957 1.00 95.38 823 ALA A N 1
ATOM 6403 C CA . ALA A 1 823 ? 6.840 3.805 -31.271 1.00 95.38 823 ALA A CA 1
ATOM 6404 C C . ALA A 1 823 ? 6.034 2.572 -31.729 1.00 95.38 823 ALA A C 1
ATOM 6406 O O . ALA A 1 823 ? 5.312 2.652 -32.723 1.00 95.38 823 ALA A O 1
ATOM 6407 N N . SER A 1 824 ? 6.171 1.430 -31.046 1.00 96.38 824 SER A N 1
ATOM 6408 C CA . SER A 1 824 ? 5.609 0.142 -31.475 1.00 96.38 824 SER A CA 1
ATOM 6409 C C . SER A 1 824 ? 4.412 -0.354 -30.656 1.00 96.38 824 SER A C 1
ATOM 6411 O O . SER A 1 824 ? 3.697 -1.223 -31.156 1.00 96.38 824 SER A O 1
ATOM 6413 N N . ILE A 1 825 ? 4.197 0.195 -29.453 1.00 97.25 825 ILE A N 1
ATOM 6414 C CA . ILE A 1 825 ? 3.174 -0.221 -28.476 1.00 97.25 825 ILE A CA 1
ATOM 6415 C C . ILE A 1 825 ? 2.532 0.985 -27.774 1.00 97.25 825 ILE A C 1
ATOM 6417 O O . ILE A 1 825 ? 3.081 2.087 -27.778 1.00 97.25 825 ILE A O 1
ATOM 6421 N N . LYS A 1 826 ? 1.378 0.766 -27.139 1.00 97.25 826 LYS A N 1
ATOM 6422 C CA . LYS A 1 826 ? 0.582 1.770 -26.415 1.00 97.25 826 LYS A CA 1
ATOM 6423 C C . LYS A 1 826 ? 0.505 1.534 -24.904 1.00 97.25 826 LYS A C 1
ATOM 6425 O O . LYS A 1 826 ? -0.110 2.323 -24.193 1.00 97.25 826 LYS A O 1
ATOM 6430 N N . ILE A 1 827 ? 1.109 0.474 -24.383 1.00 98.00 827 ILE A N 1
ATOM 6431 C CA . ILE A 1 827 ? 1.228 0.259 -22.934 1.00 98.00 827 ILE A CA 1
ATOM 6432 C C . ILE A 1 827 ? 2.432 1.020 -22.337 1.00 98.00 827 ILE A C 1
ATOM 6434 O O . ILE A 1 827 ? 3.379 1.358 -23.059 1.00 98.00 827 ILE A O 1
ATOM 6438 N N . PRO A 1 828 ? 2.409 1.327 -21.025 1.00 98.25 828 PRO A N 1
ATOM 6439 C CA . PRO A 1 828 ? 3.526 1.953 -20.326 1.00 98.25 828 PRO A CA 1
ATOM 6440 C C . PRO A 1 828 ? 4.862 1.213 -20.486 1.00 98.25 828 PRO A C 1
ATOM 6442 O O . PRO A 1 828 ? 4.912 -0.016 -20.444 1.00 98.25 828 PRO A O 1
ATOM 6445 N N . VAL A 1 829 ? 5.955 1.968 -20.607 1.00 98.62 829 VAL A N 1
ATOM 6446 C CA . VAL A 1 829 ? 7.332 1.454 -20.652 1.00 98.62 829 VAL A CA 1
ATOM 6447 C C . VAL A 1 829 ? 8.142 2.048 -19.504 1.00 98.62 829 VAL A C 1
ATOM 6449 O O . VAL A 1 829 ? 8.178 3.265 -19.304 1.00 98.62 829 VAL A O 1
ATOM 6452 N N . ILE A 1 830 ? 8.808 1.173 -18.755 1.00 98.62 830 ILE A N 1
ATOM 6453 C CA . ILE A 1 830 ? 9.781 1.507 -17.720 1.00 98.62 830 ILE A CA 1
ATOM 6454 C C . ILE A 1 830 ? 11.174 1.427 -18.346 1.00 98.62 830 ILE A C 1
ATOM 6456 O O . ILE A 1 830 ? 11.605 0.352 -18.763 1.00 98.62 830 ILE A O 1
ATOM 6460 N N . ALA A 1 831 ? 11.903 2.541 -18.355 1.00 98.38 831 ALA A N 1
ATOM 6461 C CA . ALA A 1 831 ? 13.313 2.563 -18.722 1.00 98.38 831 ALA A CA 1
ATOM 6462 C C . ALA A 1 831 ? 14.162 1.933 -17.607 1.00 98.38 831 ALA A C 1
ATOM 6464 O O . ALA A 1 831 ? 14.131 2.395 -16.463 1.00 98.38 831 ALA A O 1
ATOM 6465 N N . SER A 1 832 ? 14.931 0.898 -17.933 1.00 96.38 832 SER A N 1
ATOM 6466 C CA . SER A 1 832 ? 15.810 0.184 -17.003 1.00 96.38 832 SER A CA 1
ATOM 6467 C C . SER A 1 832 ? 17.210 -0.012 -17.608 1.00 96.38 832 SER A C 1
ATOM 6469 O O . SER A 1 832 ? 17.407 0.180 -18.806 1.00 96.38 832 SER A O 1
ATOM 6471 N N . SER A 1 833 ? 18.180 -0.380 -16.763 1.00 92.62 833 SER A N 1
ATOM 6472 C CA . SER A 1 833 ? 19.610 -0.576 -17.077 1.00 92.62 833 SER A CA 1
ATOM 6473 C C . SER A 1 833 ? 20.380 0.699 -17.493 1.00 92.62 833 SER A C 1
ATOM 6475 O O . SER A 1 833 ? 20.036 1.394 -18.444 1.00 92.62 833 SER A O 1
ATOM 6477 N N . GLY A 1 834 ? 21.476 1.003 -16.783 1.00 92.25 834 GLY A N 1
ATOM 6478 C CA . GLY A 1 834 ? 22.406 2.103 -17.110 1.00 92.25 834 GLY A CA 1
ATOM 6479 C C . GLY A 1 834 ? 22.305 3.364 -16.240 1.00 92.25 834 GLY A C 1
ATOM 6480 O O . GLY A 1 834 ? 23.210 4.205 -16.265 1.00 92.25 834 GLY A O 1
ATOM 6481 N N . ALA A 1 835 ? 21.265 3.502 -15.413 1.00 95.62 835 ALA A N 1
ATOM 6482 C CA . ALA A 1 835 ? 21.147 4.602 -14.450 1.00 95.62 835 ALA A CA 1
ATOM 6483 C C . ALA A 1 835 ? 22.331 4.627 -13.462 1.00 95.62 835 ALA A C 1
ATOM 6485 O O . ALA A 1 835 ? 22.707 3.598 -12.902 1.00 95.62 835 ALA A O 1
ATOM 6486 N N . GLY A 1 836 ? 22.906 5.811 -13.242 1.00 93.50 836 GLY A N 1
ATOM 6487 C CA . GLY A 1 836 ? 24.135 5.983 -12.454 1.00 93.50 836 GLY A CA 1
ATOM 6488 C C . GLY A 1 836 ? 24.192 7.277 -11.647 1.00 93.50 836 GLY A C 1
ATOM 6489 O O . GLY A 1 836 ? 24.855 7.335 -10.620 1.00 93.50 836 GLY A O 1
ATOM 6490 N N . ASN A 1 837 ? 23.476 8.310 -12.090 1.00 96.50 837 ASN A N 1
ATOM 6491 C CA . ASN A 1 837 ? 23.326 9.584 -11.396 1.00 96.50 837 ASN A CA 1
ATOM 6492 C C . ASN A 1 837 ? 21.938 10.188 -11.716 1.00 96.50 837 ASN A C 1
ATOM 6494 O O . ASN A 1 837 ? 21.290 9.735 -12.669 1.00 96.50 837 ASN A O 1
ATOM 6498 N N . PRO A 1 838 ? 21.474 11.203 -10.962 1.00 97.69 838 PRO A N 1
ATOM 6499 C CA . PRO A 1 838 ? 20.187 11.864 -11.200 1.00 97.69 838 PRO A CA 1
ATOM 6500 C C . PRO A 1 838 ? 20.006 12.447 -12.611 1.00 97.69 838 PRO A C 1
ATOM 6502 O O . PRO A 1 838 ? 18.900 12.417 -13.151 1.00 97.69 838 PRO A O 1
ATOM 6505 N N . GLY A 1 839 ? 21.088 12.903 -13.249 1.00 97.56 839 GLY A N 1
ATOM 6506 C CA . GLY A 1 839 ? 21.062 13.451 -14.606 1.00 97.56 839 GLY A CA 1
ATOM 6507 C C . GLY A 1 839 ? 20.582 12.450 -15.659 1.00 97.56 839 GLY A C 1
ATOM 6508 O O . GLY A 1 839 ? 19.917 12.847 -16.610 1.00 97.56 839 GLY A O 1
ATOM 6509 N N . HIS A 1 840 ? 20.816 11.146 -15.468 1.00 98.19 840 HIS A N 1
ATOM 6510 C CA . HIS A 1 840 ? 20.307 10.115 -16.383 1.00 98.19 840 HIS A CA 1
ATOM 6511 C C . HIS A 1 840 ? 18.777 9.990 -16.342 1.00 98.19 840 HIS A C 1
ATOM 6513 O O . HIS A 1 840 ? 18.164 9.685 -17.364 1.00 98.19 840 HIS A O 1
ATOM 6519 N N . PHE A 1 841 ? 18.149 10.246 -15.188 1.00 98.25 841 PHE A N 1
ATOM 6520 C CA . PHE A 1 841 ? 16.688 10.278 -15.076 1.00 98.25 841 PHE A CA 1
ATOM 6521 C C . PHE A 1 841 ? 16.117 11.501 -15.796 1.00 98.25 841 PHE A C 1
ATOM 6523 O O . PHE A 1 841 ? 15.172 11.375 -16.571 1.00 98.25 841 PHE A O 1
ATOM 6530 N N . ALA A 1 842 ? 16.717 12.676 -15.592 1.00 97.69 842 ALA A N 1
ATOM 6531 C CA . ALA A 1 842 ? 16.306 13.884 -16.305 1.00 97.69 842 ALA A CA 1
ATOM 6532 C C . ALA A 1 842 ? 16.485 13.725 -17.822 1.00 97.69 842 ALA A C 1
ATOM 6534 O O . ALA A 1 842 ? 15.595 14.071 -18.594 1.00 97.69 842 ALA A O 1
ATOM 6535 N N . GLU A 1 843 ? 17.603 13.137 -18.258 1.00 97.94 843 GLU A N 1
ATOM 6536 C CA . GLU A 1 843 ? 17.870 12.877 -19.670 1.00 97.94 843 GLU A CA 1
ATOM 6537 C C . GLU A 1 843 ? 16.807 11.974 -20.299 1.00 97.94 843 GLU A C 1
ATOM 6539 O O . GLU A 1 843 ? 16.261 12.328 -21.347 1.00 97.94 843 GLU A O 1
ATOM 6544 N N . VAL A 1 844 ? 16.488 10.835 -19.675 1.00 98.12 844 VAL A N 1
ATOM 6545 C CA . VAL A 1 844 ? 15.523 9.894 -20.254 1.00 98.12 844 VAL A CA 1
ATOM 6546 C C . VAL A 1 844 ? 14.113 10.478 -20.291 1.00 98.12 844 VAL A C 1
ATOM 6548 O O . VAL A 1 844 ? 13.431 10.320 -21.301 1.00 98.12 844 VAL A O 1
ATOM 6551 N N . PHE A 1 845 ? 13.689 11.224 -19.264 1.00 97.62 845 PHE A N 1
ATOM 6552 C CA . PHE A 1 845 ? 12.375 11.875 -19.261 1.00 97.62 845 PHE A CA 1
ATOM 6553 C C . PHE A 1 845 ? 12.279 13.077 -20.211 1.00 97.62 845 PHE A C 1
ATOM 6555 O O . PHE A 1 845 ? 11.179 13.393 -20.658 1.00 97.62 845 PHE A O 1
ATOM 6562 N N . ASN A 1 846 ? 13.396 13.745 -20.526 1.00 96.75 846 ASN A N 1
ATOM 6563 C CA . ASN A 1 846 ? 13.431 14.850 -21.491 1.00 96.75 846 ASN A CA 1
ATOM 6564 C C . ASN A 1 846 ? 13.502 14.360 -22.943 1.00 96.75 846 ASN A C 1
ATOM 6566 O O . ASN A 1 846 ? 12.897 14.957 -23.830 1.00 96.75 846 ASN A O 1
ATOM 6570 N N . LYS A 1 847 ? 14.277 13.302 -23.210 1.00 96.94 847 LYS A N 1
ATOM 6571 C CA . LYS A 1 847 ? 14.589 12.846 -24.577 1.00 96.94 847 LYS A CA 1
ATOM 6572 C C . LYS A 1 847 ? 13.716 11.694 -25.073 1.00 96.94 847 LYS A C 1
ATOM 6574 O O . LYS A 1 847 ? 13.843 11.305 -26.234 1.00 96.94 847 LYS A O 1
ATOM 6579 N N . THR A 1 848 ? 12.869 11.129 -24.218 1.00 96.75 848 THR A N 1
ATOM 6580 C CA . THR A 1 848 ? 11.984 10.010 -24.563 1.00 96.75 848 THR A CA 1
ATOM 6581 C C . THR A 1 848 ? 10.594 10.209 -23.965 1.00 96.75 848 THR A C 1
ATOM 6583 O O . THR A 1 848 ? 10.398 11.027 -23.067 1.00 96.75 848 THR A O 1
ATOM 6586 N N . SER A 1 849 ? 9.628 9.423 -24.434 1.00 93.50 849 SER A N 1
ATOM 6587 C CA . SER A 1 849 ? 8.276 9.350 -23.869 1.00 93.50 849 SER A CA 1
ATOM 6588 C C . SER A 1 849 ? 8.108 8.209 -22.854 1.00 93.50 849 SER A C 1
ATOM 6590 O O . SER A 1 849 ? 6.996 7.713 -22.676 1.00 93.50 849 SER A O 1
ATOM 6592 N N . THR A 1 850 ? 9.195 7.772 -22.199 1.00 96.00 850 THR A N 1
ATOM 6593 C CA . THR A 1 850 ? 9.130 6.730 -21.160 1.00 96.00 850 THR A CA 1
ATOM 6594 C C . THR A 1 850 ? 8.180 7.129 -20.028 1.00 96.00 850 THR A C 1
ATOM 6596 O O . THR A 1 850 ? 8.114 8.294 -19.621 1.00 96.00 850 THR A O 1
ATOM 6599 N N . ASP A 1 851 ? 7.457 6.150 -19.491 1.00 96.94 851 ASP A N 1
ATOM 6600 C CA . ASP A 1 851 ? 6.419 6.373 -18.481 1.00 96.94 851 ASP A CA 1
ATOM 6601 C C . ASP A 1 851 ? 6.994 6.315 -17.056 1.00 96.94 851 ASP A C 1
ATOM 6603 O O . ASP A 1 851 ? 6.495 6.967 -16.136 1.00 96.94 851 ASP A O 1
ATOM 6607 N N . ALA A 1 852 ? 8.085 5.568 -16.875 1.00 98.19 852 ALA A N 1
ATOM 6608 C CA . ALA A 1 852 ? 8.845 5.490 -15.634 1.00 98.19 852 ALA A CA 1
ATOM 6609 C C . ALA A 1 852 ? 10.329 5.219 -15.908 1.00 98.19 852 ALA A C 1
ATOM 6611 O O . ALA A 1 852 ? 10.715 4.845 -17.019 1.00 98.19 852 ALA A O 1
ATOM 6612 N N . ALA A 1 853 ? 11.151 5.388 -14.875 1.00 98.31 853 ALA A N 1
ATOM 6613 C CA . ALA A 1 853 ? 12.559 5.018 -14.895 1.00 98.31 853 ALA A CA 1
ATOM 6614 C C . ALA A 1 853 ? 12.927 4.262 -13.615 1.00 98.31 853 ALA A C 1
ATOM 6616 O O . ALA A 1 853 ? 12.502 4.622 -12.512 1.00 98.31 853 ALA A O 1
ATOM 6617 N N . LEU A 1 854 ? 13.724 3.209 -13.772 1.00 97.81 854 LEU A N 1
ATOM 6618 C CA . LEU A 1 854 ? 14.121 2.302 -12.706 1.00 97.81 854 LEU A CA 1
ATOM 6619 C C . LEU A 1 854 ? 15.613 2.446 -12.404 1.00 97.81 854 LEU A C 1
ATOM 6621 O O . LEU A 1 854 ? 16.462 2.420 -13.295 1.00 97.81 854 LEU A O 1
ATOM 6625 N N . GLY A 1 855 ? 15.929 2.573 -11.116 1.00 94.19 855 GLY A N 1
ATOM 6626 C CA . GLY A 1 855 ? 17.289 2.511 -10.592 1.00 94.19 855 GLY A CA 1
ATOM 6627 C C . GLY A 1 855 ? 17.461 1.320 -9.651 1.00 94.19 855 GLY A C 1
ATOM 6628 O O . GLY A 1 855 ? 16.594 1.024 -8.832 1.00 94.19 855 GLY A O 1
ATOM 6629 N N . ALA A 1 856 ? 18.604 0.643 -9.750 1.00 89.38 856 ALA A N 1
ATOM 6630 C CA . ALA A 1 856 ? 18.967 -0.459 -8.857 1.00 89.38 856 ALA A CA 1
ATOM 6631 C C . ALA A 1 856 ? 20.301 -0.163 -8.161 1.00 89.38 856 ALA A C 1
ATOM 6633 O O . ALA A 1 856 ? 20.357 0.243 -6.999 1.00 89.38 856 ALA A O 1
ATOM 6634 N N . GLY A 1 857 ? 21.401 -0.294 -8.906 1.00 81.88 857 GLY A N 1
ATOM 6635 C CA . GLY A 1 857 ? 22.750 -0.241 -8.357 1.00 81.88 857 GLY A CA 1
ATOM 6636 C C . GLY A 1 857 ? 23.100 1.057 -7.620 1.00 81.88 857 GLY A C 1
ATOM 6637 O O . GLY A 1 857 ? 23.715 0.976 -6.559 1.00 81.88 857 GLY A O 1
ATOM 6638 N N . MET A 1 858 ? 22.720 2.223 -8.151 1.00 89.50 858 MET A N 1
ATOM 6639 C CA . MET A 1 858 ? 23.031 3.526 -7.538 1.00 89.50 858 MET A CA 1
ATOM 6640 C C . MET A 1 858 ? 22.338 3.726 -6.180 1.00 89.50 858 MET A C 1
ATOM 6642 O O . MET A 1 858 ? 22.964 4.206 -5.237 1.00 89.50 858 MET A O 1
ATOM 6646 N N . PHE A 1 859 ? 21.085 3.266 -6.049 1.00 90.88 859 PHE A N 1
ATOM 6647 C CA . PHE A 1 859 ? 20.339 3.315 -4.789 1.00 90.88 859 PHE A CA 1
ATOM 6648 C C . PHE A 1 859 ? 20.872 2.291 -3.789 1.00 90.88 859 PHE A C 1
ATOM 6650 O O . PHE A 1 859 ? 21.011 2.578 -2.602 1.00 90.88 859 PHE A O 1
ATOM 6657 N N . HIS A 1 860 ? 21.210 1.089 -4.263 1.00 83.31 860 HIS A N 1
ATOM 6658 C CA . HIS A 1 860 ? 21.757 0.030 -3.419 1.00 83.31 860 HIS A CA 1
ATOM 6659 C C . HIS A 1 860 ? 23.125 0.391 -2.824 1.00 83.31 860 HIS A C 1
ATOM 6661 O O . HIS A 1 860 ? 23.364 0.147 -1.642 1.00 83.31 860 HIS A O 1
ATOM 6667 N N . ARG A 1 861 ? 24.009 1.011 -3.618 1.00 82.06 861 ARG A N 1
ATOM 6668 C CA . ARG A 1 861 ? 25.332 1.469 -3.162 1.00 82.06 861 ARG A CA 1
ATOM 6669 C C . ARG A 1 861 ? 25.275 2.736 -2.304 1.00 82.06 861 ARG A C 1
ATOM 6671 O O . ARG A 1 861 ? 26.288 3.097 -1.715 1.00 82.06 861 ARG A O 1
ATOM 6678 N N . GLY A 1 862 ? 24.113 3.388 -2.219 1.00 85.19 862 GLY A N 1
ATOM 6679 C CA . GLY A 1 862 ? 23.954 4.655 -1.508 1.00 85.19 862 GLY A CA 1
ATOM 6680 C C . GLY A 1 862 ? 24.740 5.802 -2.142 1.00 85.19 862 GLY A C 1
ATOM 6681 O O . GLY A 1 862 ? 25.081 6.745 -1.441 1.00 85.19 862 GLY A O 1
ATOM 6682 N N . GLU A 1 863 ? 25.046 5.709 -3.441 1.00 90.25 863 GLU A N 1
ATOM 6683 C CA . GLU A 1 863 ? 25.664 6.804 -4.204 1.00 90.25 863 GLU A CA 1
ATOM 6684 C C . GLU A 1 863 ? 24.687 7.969 -4.344 1.00 90.25 863 GLU A C 1
ATOM 6686 O O . GLU A 1 863 ? 25.082 9.127 -4.262 1.00 90.25 863 GLU A O 1
ATOM 6691 N N . TYR A 1 864 ? 23.413 7.623 -4.526 1.00 95.31 864 TYR A N 1
ATOM 6692 C CA . TYR A 1 864 ? 22.281 8.530 -4.506 1.00 95.31 864 TYR A CA 1
ATOM 6693 C C . TYR A 1 864 ? 21.092 7.822 -3.863 1.00 95.31 864 TYR A C 1
ATOM 6695 O O . TYR A 1 864 ? 20.970 6.596 -3.902 1.00 95.31 864 TYR A O 1
ATOM 6703 N N . THR A 1 865 ? 20.190 8.600 -3.299 1.00 96.06 865 THR A N 1
ATOM 6704 C CA . THR A 1 865 ? 18.888 8.185 -2.787 1.00 96.06 865 THR A CA 1
ATOM 6705 C C . THR A 1 865 ? 17.796 8.512 -3.800 1.00 96.06 865 THR A C 1
ATOM 6707 O O . THR A 1 865 ? 17.997 9.295 -4.732 1.00 96.06 865 THR A O 1
ATOM 6710 N N . VAL A 1 866 ? 16.609 7.925 -3.624 1.00 96.38 866 VAL A N 1
ATOM 6711 C CA . VAL A 1 866 ? 15.465 8.268 -4.481 1.00 96.38 866 VAL A CA 1
ATOM 6712 C C . VAL A 1 866 ? 15.051 9.734 -4.291 1.00 96.38 866 VAL A C 1
ATOM 6714 O O . VAL A 1 866 ? 14.738 10.401 -5.275 1.00 96.38 866 VAL A O 1
ATOM 6717 N N . SER A 1 867 ? 15.137 10.259 -3.064 1.00 95.81 867 SER A N 1
ATOM 6718 C CA . SER A 1 867 ? 14.875 11.672 -2.759 1.00 95.81 867 SER A CA 1
ATOM 6719 C C . SER A 1 867 ? 15.792 12.592 -3.555 1.00 95.81 867 SER A C 1
ATOM 6721 O O . SER A 1 867 ? 15.301 13.482 -4.231 1.00 95.81 867 SER A O 1
ATOM 6723 N N . GLU A 1 868 ? 17.102 12.330 -3.584 1.00 96.88 868 GLU A N 1
ATOM 6724 C CA . GLU A 1 868 ? 18.050 13.166 -4.338 1.00 96.88 868 GLU A CA 1
ATOM 6725 C C . GLU A 1 868 ? 17.773 13.152 -5.847 1.00 96.88 868 GLU A C 1
ATOM 6727 O O . GLU A 1 868 ? 17.908 14.178 -6.515 1.00 96.88 868 GLU A O 1
ATOM 6732 N N . VAL A 1 869 ? 17.348 12.008 -6.399 1.00 97.75 869 VAL A N 1
ATOM 6733 C CA . VAL A 1 869 ? 16.905 11.938 -7.801 1.00 97.75 869 VAL A CA 1
ATOM 6734 C C . VAL A 1 869 ? 15.655 12.788 -8.012 1.00 97.75 869 VAL A C 1
ATOM 6736 O O . VAL A 1 869 ? 15.581 13.539 -8.982 1.00 97.75 869 VAL A O 1
ATOM 6739 N N . LYS A 1 870 ? 14.678 12.706 -7.108 1.00 97.31 870 LYS A N 1
ATOM 6740 C CA . LYS A 1 870 ? 13.435 13.477 -7.201 1.00 97.31 870 LYS A CA 1
ATOM 6741 C C . LYS A 1 870 ? 13.652 14.974 -7.028 1.00 97.31 870 LYS A C 1
ATOM 6743 O O . LYS A 1 870 ? 13.076 15.737 -7.794 1.00 97.31 870 LYS A O 1
ATOM 6748 N N . ASP A 1 871 ? 14.513 15.386 -6.109 1.00 96.56 871 ASP A N 1
ATOM 6749 C CA . ASP A 1 871 ? 14.870 16.788 -5.901 1.00 96.56 871 ASP A CA 1
ATOM 6750 C C . ASP A 1 871 ? 15.563 17.356 -7.144 1.00 96.56 871 ASP A C 1
ATOM 6752 O O . ASP A 1 871 ? 15.235 18.452 -7.600 1.00 96.56 871 ASP A O 1
ATOM 6756 N N . TYR A 1 872 ? 16.463 16.582 -7.760 1.00 97.44 872 TYR A N 1
ATOM 6757 C CA . TYR A 1 872 ? 17.084 16.952 -9.031 1.00 97.44 872 TYR A CA 1
ATOM 6758 C C . TYR A 1 872 ? 16.045 17.115 -10.150 1.00 97.44 872 TYR A C 1
ATOM 6760 O O . TYR A 1 872 ? 16.030 18.137 -10.832 1.00 97.44 872 TYR A O 1
ATOM 6768 N N . LEU A 1 873 ? 15.144 16.141 -10.309 1.00 96.81 873 LEU A N 1
ATOM 6769 C CA . LEU A 1 873 ? 14.068 16.194 -11.301 1.00 96.81 873 LEU A CA 1
ATOM 6770 C C . LEU A 1 873 ? 13.130 17.386 -11.065 1.00 96.81 873 LEU A C 1
ATOM 6772 O O . LEU A 1 873 ? 12.746 18.065 -12.013 1.00 96.81 873 LEU A O 1
ATOM 6776 N N . GLN A 1 874 ? 12.782 17.670 -9.811 1.00 94.44 874 GLN A N 1
ATOM 6777 C CA . GLN A 1 874 ? 11.931 18.802 -9.460 1.00 94.44 874 GLN A CA 1
ATOM 6778 C C . GLN A 1 874 ? 12.599 20.141 -9.790 1.00 94.44 874 GLN A C 1
ATOM 6780 O O . GLN A 1 874 ? 11.934 21.039 -10.310 1.00 94.44 874 GLN A O 1
ATOM 6785 N N . ASN A 1 875 ? 13.904 20.264 -9.529 1.00 95.06 875 ASN A N 1
ATOM 6786 C CA . ASN A 1 875 ? 14.692 21.446 -9.882 1.00 95.06 875 ASN A CA 1
ATOM 6787 C C . ASN A 1 875 ? 14.802 21.644 -11.404 1.00 95.06 875 ASN A C 1
ATOM 6789 O O . ASN A 1 875 ? 14.834 22.784 -11.859 1.00 95.06 875 ASN A O 1
ATOM 6793 N N . ASP A 1 876 ? 14.787 20.558 -12.183 1.00 93.12 876 ASP A N 1
ATOM 6794 C CA . ASP A 1 876 ? 14.726 20.580 -13.656 1.00 93.12 876 ASP A CA 1
ATOM 6795 C C . ASP A 1 876 ? 13.290 20.786 -14.196 1.00 93.12 876 ASP A C 1
ATOM 6797 O O . ASP A 1 876 ? 13.043 20.760 -15.398 1.00 93.12 876 ASP A O 1
ATOM 6801 N N . GLY A 1 877 ? 12.313 21.015 -13.308 1.00 92.12 877 GLY A N 1
ATOM 6802 C CA . GLY A 1 877 ? 10.932 21.353 -13.659 1.00 92.12 877 GLY A CA 1
ATOM 6803 C C . GLY A 1 877 ? 9.986 20.162 -13.823 1.00 92.12 877 GLY A C 1
ATOM 6804 O O . GLY A 1 877 ? 8.803 20.369 -14.110 1.00 92.12 877 GLY A O 1
ATOM 6805 N N . PHE A 1 878 ? 10.446 18.928 -13.601 1.00 94.56 878 PHE A N 1
ATOM 6806 C CA . PHE A 1 878 ? 9.577 17.756 -13.643 1.00 94.56 878 PHE A CA 1
ATOM 6807 C C . PHE A 1 878 ? 8.629 17.693 -12.446 1.00 94.56 878 PHE A C 1
ATOM 6809 O O . PHE A 1 878 ? 8.950 18.066 -11.317 1.00 94.56 878 PHE A O 1
ATOM 6816 N N . LEU A 1 879 ? 7.441 17.144 -12.691 1.00 94.38 879 LEU A N 1
ATOM 6817 C CA . LEU A 1 879 ? 6.497 16.820 -11.635 1.00 94.38 879 LEU A CA 1
ATOM 6818 C C . LEU A 1 879 ? 6.872 15.468 -11.021 1.00 94.38 879 LEU A C 1
ATOM 6820 O O . LEU A 1 879 ? 6.852 14.451 -11.709 1.00 94.38 879 LEU A O 1
ATOM 6824 N N . VAL A 1 880 ? 7.196 15.448 -9.732 1.00 95.50 880 VAL A N 1
ATOM 6825 C CA . VAL A 1 880 ? 7.543 14.240 -8.967 1.00 95.50 880 VAL A CA 1
ATOM 6826 C C . VAL A 1 880 ? 6.663 14.140 -7.725 1.00 95.50 880 VAL A C 1
ATOM 6828 O O . VAL A 1 880 ? 6.225 15.157 -7.183 1.00 95.50 880 VAL A O 1
ATOM 6831 N N . ARG A 1 881 ? 6.394 12.920 -7.254 1.00 94.94 881 ARG A N 1
ATOM 6832 C CA . ARG A 1 881 ? 5.776 12.716 -5.938 1.00 94.94 881 ARG A CA 1
ATOM 6833 C C . ARG A 1 881 ? 6.806 13.016 -4.857 1.00 94.94 881 ARG A C 1
ATOM 6835 O O . ARG A 1 881 ? 7.871 12.405 -4.862 1.00 94.94 881 ARG A O 1
ATOM 6842 N N . GLN A 1 882 ? 6.449 13.852 -3.893 1.00 89.81 882 GLN A N 1
ATOM 6843 C CA . GLN A 1 882 ? 7.259 14.072 -2.699 1.00 89.81 882 GLN A CA 1
ATOM 6844 C C . GLN A 1 882 ? 6.863 13.116 -1.569 1.00 89.81 882 GLN A C 1
ATOM 6846 O O . GLN A 1 882 ? 5.709 12.690 -1.480 1.00 89.81 882 GLN A O 1
ATOM 6851 N N . PHE A 1 883 ? 7.833 12.730 -0.739 1.00 88.12 883 PHE A N 1
ATOM 6852 C CA . PHE A 1 883 ? 7.564 11.900 0.433 1.00 88.12 883 PHE A CA 1
ATOM 6853 C C . PHE A 1 883 ? 6.891 12.746 1.522 1.00 88.12 883 PHE A C 1
ATOM 6855 O O . PHE A 1 883 ? 7.357 13.833 1.855 1.00 88.12 883 PHE A O 1
ATOM 6862 N N . GLU A 1 884 ? 5.793 12.244 2.085 1.00 86.75 884 GLU A N 1
ATOM 6863 C CA . GLU A 1 884 ? 5.091 12.876 3.204 1.00 86.75 884 GLU A CA 1
ATOM 6864 C C . GLU A 1 884 ? 5.385 12.086 4.482 1.00 86.75 884 GLU A C 1
ATOM 6866 O O . GLU A 1 884 ? 5.272 10.863 4.480 1.00 86.75 884 GLU A O 1
ATOM 6871 N N . ALA A 1 885 ? 5.747 12.774 5.568 1.00 72.31 885 ALA A N 1
ATOM 6872 C CA . ALA A 1 885 ? 6.083 12.138 6.846 1.00 72.31 885 ALA A CA 1
ATOM 6873 C C . ALA A 1 885 ? 4.906 12.075 7.841 1.00 72.31 885 ALA A C 1
ATOM 6875 O O . ALA A 1 885 ? 4.969 11.328 8.815 1.00 72.31 885 ALA A O 1
ATOM 6876 N N . GLU A 1 886 ? 3.836 12.847 7.616 1.00 70.25 886 GLU A N 1
ATOM 6877 C CA . GLU A 1 886 ? 2.742 13.041 8.578 1.00 70.25 886 GLU A CA 1
ATOM 6878 C C . GLU A 1 886 ? 1.401 12.483 8.078 1.00 70.25 886 GLU A C 1
ATOM 6880 O O . GLU A 1 886 ? 0.890 12.920 7.040 1.00 70.25 886 GLU A O 1
ATOM 6885 N N . ILE A 1 887 ? 0.828 11.545 8.847 1.00 64.38 887 ILE A N 1
ATOM 6886 C CA . ILE A 1 887 ? -0.501 10.939 8.619 1.00 64.38 887 ILE A CA 1
ATOM 6887 C C . ILE A 1 887 ? -1.621 11.850 9.114 1.00 64.38 887 ILE A C 1
ATOM 6889 O O . ILE A 1 887 ? -1.675 12.111 10.340 1.00 64.38 887 ILE A O 1
#

Radius of gyration: 32.32 Å; chains: 1; bounding box: 63×75×101 Å

Secondary structure (DSSP, 8-state):
-EEEEEESTTSSHHHHHHHHHHHH--EE-EESSPPP---S-TTS--GGGSPP-----TT---S-EESSHHHHHHHHHHTTTS-EEE----SHHHHHHHHTSTTEEEEEEE--HHHHHHHHHHHHHHTT-PPPPHHHHHHHHHHHHH-TTT-THHHHHT-SEEEE---SSHHHHHHHHHHHTTT-GGGTS--HHHHHHHHHHHHHTT---SS---EEEEEETTEEEEEEE-BPPTTSPPGGGTT-HHHHS-PPTTTTGGG--PBPHHHHHHHHH-TTT--TT-EEEEEEPPPHHHHHHHHHHT-SEEEEEE--TTHHHHHHHHHHTT-EEEE---GGG-PPEEEEE---SS--HHHHHHHHHTT-EEEEE-STTHHHH-SSEEE---S-HHHHHHHHHHTT-HHHHHHHHHTT--EEEETHHHHTTEEEETTEEEEE---SEEEEEEEPP-SSS-SSEEEEE--EEPGGGGGEEETT--TT--EEEEESEE-B--TTTTGGGT-EEEEEEETTEEEEEEEEETTEEEESS-GGGSHHHHHHHHHHHHHT--EEEPPHHHHHT---S---EEEEEEEEEE-TTSBEE---S-----------------B--HHHHHHHHHHHHTT-SEEEEEE----TTS-GGG-HHHHHHHHHTTT--S-EEEESS-S-EE-TTS-EE-HHHHHHHHHHHT-SEEEE-HHHHHHHHHHHHTTS---S-SHHHHHHHHH-GGGEEEEE-EEEEEESSGGG-SS--EE-SS--TT---EEEEEEEETTTTEEEEEEHHHHHHHHHHHT--EEEE--TTTTTT-S---HHHHHHHHTT-SS-EEE-S---SHHHHHHHHHHS--SEEEE-HHHHTTSS-HHHHHHHHHHTT---PPP----